Protein AF-A0A1J5T252-F1 (afdb_monomer_lite)

Structure (mmCIF, N/CA/C/O backbone):
data_AF-A0A1J5T252-F1
#
_entry.id   AF-A0A1J5T252-F1
#
loop_
_atom_site.group_PDB
_atom_site.id
_atom_site.type_symbol
_atom_site.label_atom_id
_atom_site.label_alt_id
_atom_site.label_comp_id
_atom_site.label_asym_id
_atom_site.label_entity_id
_atom_site.label_seq_id
_atom_site.pdbx_PDB_ins_code
_atom_site.Cartn_x
_atom_site.Cartn_y
_atom_site.Cartn_z
_atom_site.occupancy
_atom_site.B_iso_or_equiv
_atom_site.auth_seq_id
_atom_site.auth_comp_id
_atom_site.auth_asym_id
_atom_site.auth_atom_id
_atom_site.pdbx_PDB_model_num
ATOM 1 N N . MET A 1 1 ? -28.956 9.270 52.510 1.00 28.08 1 MET A N 1
ATOM 2 C CA . MET A 1 1 ? -30.100 9.191 53.453 1.00 28.08 1 MET A CA 1
ATOM 3 C C . MET A 1 1 ? -31.304 8.715 52.650 1.00 28.08 1 MET A C 1
ATOM 5 O O . MET A 1 1 ? -31.673 9.422 51.732 1.00 28.08 1 MET A O 1
ATOM 9 N N . ARG A 1 2 ? -31.676 7.430 52.671 1.00 22.70 2 ARG A N 1
ATOM 10 C CA . ARG A 1 2 ? -32.360 6.605 53.698 1.00 22.70 2 ARG A CA 1
ATOM 11 C C . ARG A 1 2 ? -33.899 6.654 53.601 1.00 22.70 2 ARG A C 1
ATOM 13 O O . ARG A 1 2 ? -34.481 7.688 53.892 1.00 22.70 2 ARG A O 1
ATOM 20 N N . LEU A 1 3 ? -34.440 5.442 53.380 1.00 23.88 3 LEU A N 1
ATOM 21 C CA . LEU A 1 3 ? -35.720 4.855 53.834 1.00 23.88 3 LEU A CA 1
ATOM 22 C C . LEU A 1 3 ? -36.979 5.196 53.007 1.00 23.88 3 LEU A C 1
ATOM 24 O O . LEU A 1 3 ? -37.203 6.349 52.684 1.00 23.88 3 LEU A O 1
ATOM 28 N N . SER A 1 4 ? -37.876 4.263 52.656 1.00 26.75 4 SER A N 1
ATOM 29 C CA . SER A 1 4 ? -37.968 2.809 52.904 1.00 26.75 4 SER A CA 1
ATOM 30 C C . SER A 1 4 ? -39.176 2.230 52.142 1.00 26.75 4 SER A C 1
ATOM 32 O O . SER A 1 4 ? -40.294 2.691 52.357 1.00 26.75 4 SER A O 1
ATOM 34 N N . HIS A 1 5 ? -38.978 1.183 51.332 1.00 27.66 5 HIS A N 1
ATOM 35 C CA . HIS A 1 5 ? -40.041 0.315 50.797 1.00 27.66 5 HIS A CA 1
ATOM 36 C C . HIS A 1 5 ? -40.164 -0.936 51.681 1.00 27.66 5 HIS A C 1
ATOM 38 O O . HIS A 1 5 ? -39.678 -2.008 51.339 1.00 27.66 5 HIS A O 1
ATOM 44 N N . ALA A 1 6 ? -40.778 -0.780 52.853 1.00 26.80 6 ALA A N 1
ATOM 45 C CA . ALA A 1 6 ? -41.009 -1.858 53.813 1.00 26.80 6 ALA A CA 1
ATOM 46 C C . ALA A 1 6 ? -42.461 -1.819 54.306 1.00 26.80 6 ALA A C 1
ATOM 48 O O . ALA A 1 6 ? -42.698 -1.450 55.445 1.00 26.80 6 ALA A O 1
ATOM 49 N N . TYR A 1 7 ? -43.436 -2.146 53.447 1.00 27.55 7 TYR A N 1
ATOM 50 C CA . TYR A 1 7 ? -44.837 -2.313 53.883 1.00 27.55 7 TYR A CA 1
ATOM 51 C C . TYR A 1 7 ? -45.659 -3.371 53.122 1.00 27.55 7 TYR A C 1
ATOM 53 O O . TYR A 1 7 ? -46.859 -3.464 53.351 1.00 27.55 7 TYR A O 1
ATOM 61 N N . LEU A 1 8 ? -45.049 -4.223 52.282 1.00 29.38 8 LEU A N 1
ATOM 62 C CA . LEU A 1 8 ? -45.795 -5.292 51.585 1.00 29.38 8 LEU A CA 1
ATOM 63 C C . LEU A 1 8 ? -45.409 -6.728 51.987 1.00 29.38 8 LEU A C 1
ATOM 65 O O . LEU A 1 8 ? -46.187 -7.644 51.756 1.00 29.38 8 LEU A O 1
ATOM 69 N N . ALA A 1 9 ? -44.273 -6.935 52.664 1.00 28.11 9 ALA A N 1
ATOM 70 C CA . ALA A 1 9 ? -43.827 -8.268 53.101 1.00 28.11 9 ALA A CA 1
ATOM 71 C C . ALA A 1 9 ? -44.257 -8.646 54.537 1.00 28.11 9 ALA A C 1
ATOM 73 O O . ALA A 1 9 ? -44.177 -9.807 54.918 1.00 28.11 9 ALA A O 1
ATOM 74 N N . ILE A 1 10 ? -44.754 -7.691 55.334 1.00 30.88 10 ILE A N 1
ATOM 75 C CA . ILE A 1 10 ? -45.178 -7.926 56.732 1.00 30.88 10 ILE A CA 1
ATOM 76 C C . ILE A 1 10 ? -46.694 -8.201 56.832 1.00 30.88 10 ILE A C 1
ATOM 78 O O . ILE A 1 10 ? -47.172 -8.728 57.830 1.00 30.88 10 ILE A O 1
ATOM 82 N N . ALA A 1 11 ? -47.462 -7.932 55.771 1.00 26.98 11 ALA A N 1
ATOM 83 C CA . ALA A 1 11 ? -48.902 -8.203 55.741 1.00 26.98 11 ALA A CA 1
ATOM 84 C C . ALA A 1 11 ? -49.254 -9.679 55.446 1.00 26.98 11 ALA A C 1
ATOM 86 O O . ALA A 1 11 ? -50.392 -10.083 55.662 1.00 26.98 11 ALA A O 1
ATOM 87 N N . LEU A 1 12 ? -48.294 -10.497 54.995 1.00 30.77 12 LEU A N 1
ATOM 88 C CA . LEU A 1 12 ? -48.511 -11.914 54.664 1.00 30.77 12 LEU A CA 1
ATOM 89 C C . LEU A 1 12 ? -48.083 -12.893 55.769 1.00 30.77 12 LEU A C 1
ATOM 91 O O . LEU A 1 12 ? -48.530 -14.035 55.765 1.00 30.77 12 LEU A O 1
ATOM 95 N N . SER A 1 13 ? -47.307 -12.454 56.762 1.00 29.08 13 SER A N 1
ATOM 96 C CA . SER A 1 13 ? -46.899 -13.289 57.903 1.00 29.08 13 SER A CA 1
ATOM 97 C C . SER A 1 13 ? -47.903 -13.304 59.066 1.00 29.08 13 SER A C 1
ATOM 99 O O . SER A 1 13 ? -47.785 -14.140 59.956 1.00 29.08 13 SER A O 1
ATOM 101 N N . TRP A 1 14 ? -48.936 -12.453 59.040 1.00 27.44 14 TRP A N 1
ATOM 102 C CA . TRP A 1 14 ? -49.988 -12.406 60.072 1.00 27.44 14 TRP A CA 1
ATOM 103 C C . TRP A 1 14 ? -51.315 -13.076 59.666 1.00 27.44 14 TRP A C 1
ATOM 105 O O . TRP A 1 14 ? -52.204 -13.225 60.501 1.00 27.44 14 TRP A O 1
ATOM 115 N N . LEU A 1 15 ? -51.452 -13.528 58.413 1.00 33.53 15 LEU A N 1
ATOM 116 C CA . LEU A 1 15 ? -52.675 -14.161 57.886 1.00 33.53 15 LEU A CA 1
ATOM 117 C C . LEU A 1 15 ? -52.634 -15.702 57.858 1.00 33.53 15 LEU A C 1
ATOM 119 O O . LEU A 1 15 ? -53.661 -16.332 57.617 1.00 33.53 15 LEU A O 1
ATOM 123 N N . ALA A 1 16 ? -51.492 -16.322 58.171 1.00 37.09 16 ALA A N 1
ATOM 124 C CA . ALA A 1 16 ? -51.346 -17.782 58.209 1.00 37.09 16 ALA A CA 1
ATOM 125 C C . ALA A 1 16 ? -51.878 -18.441 59.500 1.00 37.09 16 ALA A C 1
ATOM 127 O O . ALA A 1 16 ? -51.908 -19.663 59.598 1.00 37.09 16 ALA A O 1
ATOM 128 N N . LEU A 1 17 ? -52.322 -17.659 60.489 1.00 41.19 17 LEU A N 1
ATOM 129 C CA . LEU A 1 17 ? -52.691 -18.186 61.808 1.00 41.19 17 LEU A CA 1
ATOM 130 C C . LEU A 1 17 ? -54.167 -18.606 61.948 1.00 41.19 17 LEU A C 1
ATOM 132 O O . LEU A 1 17 ? -54.514 -19.176 62.974 1.00 41.19 17 LEU A O 1
ATOM 136 N N . TRP A 1 18 ? -55.040 -18.342 60.964 1.00 41.38 18 TRP A N 1
ATOM 137 C CA . TRP A 1 18 ? -56.495 -18.513 61.150 1.00 41.38 18 TRP A CA 1
ATOM 138 C C . TRP A 1 18 ? -57.267 -19.047 59.929 1.00 41.38 18 TRP A C 1
ATOM 140 O O . TRP A 1 18 ? -58.480 -18.873 59.893 1.00 41.38 18 TRP A O 1
ATOM 150 N N . CYS A 1 19 ? -56.653 -19.696 58.928 1.00 41.22 19 CYS A N 1
ATOM 151 C CA . CYS A 1 19 ? -57.408 -20.193 57.760 1.00 41.22 19 CYS A CA 1
ATOM 152 C C . CYS A 1 19 ? -56.964 -21.595 57.275 1.00 41.22 19 CYS A C 1
ATOM 154 O O . CYS A 1 19 ? -55.904 -21.714 56.659 1.00 41.22 19 CYS A O 1
ATOM 156 N N . PRO A 1 20 ? -57.773 -22.656 57.486 1.00 48.00 20 PRO A N 1
ATOM 157 C CA . PRO A 1 20 ? -57.483 -24.020 57.019 1.00 48.00 20 PRO A CA 1
ATOM 158 C C . PRO A 1 20 ? -57.391 -24.165 55.491 1.00 48.00 20 PRO A C 1
ATOM 160 O O . PRO A 1 20 ? -56.754 -25.090 54.998 1.00 48.00 20 PRO A O 1
ATOM 163 N N . SER A 1 21 ? -57.964 -23.239 54.712 1.00 46.03 21 SER A N 1
ATOM 164 C CA . SER A 1 21 ? -57.980 -23.314 53.241 1.00 46.03 21 SER A CA 1
ATOM 165 C C . SER A 1 21 ? -56.612 -23.105 52.572 1.00 46.03 21 SER A C 1
ATOM 167 O O . SER A 1 21 ? -56.472 -23.381 51.384 1.00 46.03 21 SER A O 1
ATOM 169 N N . LEU A 1 22 ? -55.595 -22.634 53.307 1.00 45.66 22 LEU A N 1
ATOM 170 C CA . LEU A 1 22 ? -54.206 -22.535 52.830 1.00 45.66 22 LEU A CA 1
ATOM 171 C C . LEU A 1 22 ? -53.424 -23.860 52.960 1.00 45.66 22 LEU A C 1
ATOM 173 O O . LEU A 1 22 ? -52.293 -23.946 52.495 1.00 45.66 22 LEU A O 1
ATOM 177 N N . TRP A 1 23 ? -54.015 -24.909 53.548 1.00 49.06 23 TRP A N 1
ATOM 178 C CA . TRP A 1 23 ? -53.347 -26.200 53.781 1.00 49.06 23 TRP A CA 1
ATOM 179 C C . TRP A 1 23 ? -53.410 -27.143 52.572 1.00 49.06 23 TRP A C 1
ATOM 181 O O . TRP A 1 23 ? -52.765 -28.187 52.572 1.00 49.06 23 TRP A O 1
ATOM 191 N N . ALA A 1 24 ? -54.156 -26.788 51.523 1.00 44.81 24 ALA A N 1
ATOM 192 C CA . ALA A 1 24 ? -54.294 -27.586 50.301 1.00 44.81 24 ALA A CA 1
ATOM 193 C C . ALA A 1 24 ? -53.058 -27.540 49.369 1.00 44.81 24 ALA A C 1
ATOM 195 O O . ALA A 1 24 ? -53.099 -28.108 48.281 1.00 44.81 24 ALA A O 1
ATOM 196 N N . GLN A 1 25 ? -51.972 -26.860 49.767 1.00 43.59 25 GLN A N 1
ATOM 197 C CA . GLN A 1 25 ? -50.749 -26.678 48.965 1.00 43.59 25 GLN A CA 1
ATOM 198 C C . GLN A 1 25 ? -49.506 -27.415 49.504 1.00 43.59 25 GLN A C 1
ATOM 200 O O . GLN A 1 25 ? -48.421 -27.238 48.953 1.00 43.59 25 GLN A O 1
ATOM 205 N N . LEU A 1 26 ? -49.625 -28.248 50.546 1.00 45.28 26 LEU A N 1
ATOM 206 C CA . LEU A 1 26 ? -48.499 -29.077 50.996 1.00 45.28 26 LEU A CA 1
ATOM 207 C C . LEU A 1 26 ? -48.276 -30.246 50.012 1.00 45.28 26 LEU A C 1
ATOM 209 O O . LEU A 1 26 ? -49.234 -30.964 49.716 1.00 45.28 26 LEU A O 1
ATOM 213 N N . PRO A 1 27 ? -47.053 -30.462 49.487 1.00 45.56 27 PRO A N 1
ATOM 214 C CA . PRO A 1 27 ? -46.770 -31.615 48.640 1.00 45.56 27 PRO A CA 1
ATOM 215 C C . PRO A 1 27 ? -46.907 -32.909 49.456 1.00 45.56 27 PRO A C 1
ATOM 217 O O . PRO A 1 27 ? -46.361 -33.017 50.553 1.00 45.56 27 PRO A O 1
ATOM 220 N N . ALA A 1 28 ? -47.635 -33.894 48.922 1.00 53.16 28 ALA A N 1
ATOM 221 C CA . ALA A 1 28 ? -47.777 -35.198 49.563 1.00 53.16 28 ALA A CA 1
ATOM 222 C C . ALA A 1 28 ? -46.404 -35.887 49.672 1.00 53.16 28 ALA A C 1
ATOM 224 O O . ALA A 1 28 ? -45.697 -36.038 48.674 1.00 53.16 28 ALA A O 1
ATOM 225 N N . SER A 1 29 ? -46.033 -36.309 50.880 1.00 56.09 29 SER A N 1
ATOM 226 C CA . SER A 1 29 ? -44.744 -36.953 51.167 1.00 56.09 29 SER A CA 1
ATOM 227 C C . SER A 1 29 ? -44.859 -38.485 51.160 1.00 56.09 29 SER A C 1
ATOM 229 O O . SER A 1 29 ? -45.776 -39.052 51.748 1.00 56.09 29 SER A O 1
ATOM 231 N N . ALA A 1 30 ? -43.947 -39.194 50.490 1.00 57.97 30 ALA A N 1
ATOM 232 C CA . ALA A 1 30 ? -43.887 -40.657 50.561 1.00 57.97 30 ALA A CA 1
ATOM 233 C C . ALA A 1 30 ? -42.976 -41.082 51.723 1.00 57.97 30 ALA A C 1
ATOM 235 O O . ALA A 1 30 ? -41.792 -40.752 51.734 1.00 57.97 30 ALA A O 1
ATOM 236 N N . VAL A 1 31 ? -43.519 -41.815 52.696 1.00 58.75 31 VAL A N 1
ATOM 237 C CA . VAL A 1 31 ? -42.789 -42.353 53.851 1.00 58.75 31 VAL A CA 1
ATOM 238 C C . VAL A 1 31 ? -42.608 -43.855 53.643 1.00 58.75 31 VAL A C 1
ATOM 240 O O . VAL A 1 31 ? -43.584 -44.585 53.496 1.00 58.75 31 VAL A O 1
ATOM 243 N N . ASN A 1 32 ? -41.362 -44.327 53.629 1.00 57.03 32 ASN A N 1
ATOM 244 C CA . ASN A 1 32 ? -41.032 -45.743 53.456 1.00 57.03 32 ASN A CA 1
ATOM 245 C C . ASN A 1 32 ? -40.321 -46.256 54.710 1.00 57.03 32 ASN A C 1
ATOM 247 O O . ASN A 1 32 ? -39.290 -45.705 55.086 1.00 57.03 32 ASN A O 1
ATOM 251 N N . VAL A 1 33 ? -40.856 -47.290 55.364 1.00 57.28 33 VAL A N 1
ATOM 252 C CA . VAL A 1 33 ? -40.298 -47.838 56.619 1.00 57.28 33 VAL A CA 1
ATOM 253 C C . VAL A 1 33 ? -40.256 -49.365 56.594 1.00 57.28 33 VAL A C 1
ATOM 255 O O . VAL A 1 33 ? -41.045 -50.002 55.904 1.00 57.28 33 VAL A O 1
ATOM 258 N N . ALA A 1 34 ? -39.345 -49.976 57.353 1.00 50.41 34 ALA A N 1
ATOM 259 C CA . ALA A 1 34 ? -39.296 -51.431 57.502 1.00 50.41 34 ALA A CA 1
ATOM 260 C C . ALA A 1 34 ? -40.475 -51.957 58.345 1.00 50.41 34 ALA A C 1
ATOM 262 O O . ALA A 1 34 ? -40.998 -51.251 59.213 1.00 50.41 34 ALA A O 1
ATOM 263 N N . GLU A 1 35 ? -40.865 -53.215 58.125 1.00 63.41 35 GLU A N 1
ATOM 264 C CA . GLU A 1 35 ? -41.881 -53.883 58.945 1.00 63.41 35 GLU A CA 1
ATOM 265 C C . GLU A 1 35 ? -41.444 -53.908 60.424 1.00 63.41 35 GLU A C 1
ATOM 267 O O . GLU A 1 35 ? -40.323 -54.292 60.753 1.00 63.41 35 GLU A O 1
ATOM 272 N N . GLY A 1 36 ? -42.314 -53.441 61.322 1.00 55.47 36 GLY A N 1
ATOM 273 C CA . GLY A 1 36 ? -42.034 -53.241 62.747 1.00 55.47 36 GLY A CA 1
ATOM 274 C C . GLY A 1 36 ? -41.455 -51.866 63.119 1.00 55.47 36 GLY A C 1
ATOM 275 O O . GLY A 1 36 ? -41.342 -51.579 64.313 1.00 55.47 36 GLY A O 1
ATOM 276 N N . GLY A 1 37 ? -41.132 -51.008 62.143 1.00 54.06 37 GLY A N 1
ATOM 277 C CA . GLY A 1 37 ? -40.620 -49.646 62.353 1.00 54.06 37 GLY A CA 1
ATOM 278 C C . GLY A 1 37 ? -41.681 -48.628 62.792 1.00 54.06 37 GLY A C 1
ATOM 279 O O . GLY A 1 37 ? -42.849 -48.969 62.971 1.00 54.06 37 GLY A O 1
ATOM 280 N N . THR A 1 38 ? -41.281 -47.364 62.960 1.00 57.72 38 THR A N 1
ATOM 281 C CA . THR A 1 38 ? -42.193 -46.259 63.304 1.00 57.72 38 THR A CA 1
ATOM 282 C C . THR A 1 38 ? -42.246 -45.246 62.164 1.00 57.72 38 THR A C 1
ATOM 284 O O . THR A 1 38 ? -41.202 -44.766 61.732 1.00 57.72 38 THR A O 1
ATOM 287 N N . ALA A 1 39 ? -43.445 -44.903 61.697 1.00 70.31 39 ALA A N 1
ATOM 288 C CA . ALA A 1 39 ? -43.676 -43.831 60.730 1.00 70.31 39 ALA A CA 1
ATOM 289 C C . ALA A 1 39 ? -44.314 -42.617 61.415 1.00 70.31 39 ALA A C 1
ATOM 291 O O . ALA A 1 39 ? -45.069 -42.776 62.377 1.00 70.31 39 ALA A O 1
ATOM 292 N N . ALA A 1 40 ? -44.028 -41.416 60.914 1.00 73.75 40 ALA A N 1
ATOM 293 C CA . ALA A 1 40 ? -44.641 -40.185 61.392 1.00 73.75 40 ALA A CA 1
ATOM 294 C C . ALA A 1 40 ? -45.104 -39.314 60.220 1.00 73.75 40 ALA A C 1
ATOM 296 O O . ALA A 1 40 ? -44.379 -39.156 59.241 1.00 73.75 40 ALA A O 1
ATOM 297 N N . PHE A 1 41 ? -46.293 -38.729 60.346 1.00 73.94 41 PHE A N 1
ATOM 298 C CA . PHE A 1 41 ? -46.830 -37.731 59.421 1.00 73.94 41 PHE A CA 1
ATOM 299 C C . PHE A 1 41 ? -47.160 -36.465 60.204 1.00 73.94 41 PHE A C 1
ATOM 301 O O . PHE A 1 41 ? -47.712 -36.552 61.299 1.00 73.94 41 PHE A O 1
ATOM 308 N N . HIS A 1 42 ? -46.829 -35.296 59.660 1.00 77.31 42 HIS A N 1
ATOM 309 C CA . HIS A 1 42 ? -46.950 -34.023 60.369 1.00 77.31 42 HIS A CA 1
ATOM 310 C C . HIS A 1 42 ? -47.717 -32.986 59.547 1.00 77.31 42 HIS A C 1
ATOM 312 O O . HIS A 1 42 ? -47.533 -32.887 58.334 1.00 77.31 42 HIS A O 1
ATOM 318 N N . VAL A 1 43 ? -48.545 -32.192 60.225 1.00 71.44 43 VAL A N 1
ATOM 319 C CA . VAL A 1 43 ? -49.133 -30.949 59.715 1.00 71.44 43 VAL A CA 1
ATOM 320 C C . VAL A 1 43 ? -48.779 -29.792 60.659 1.00 71.44 43 VAL A C 1
ATOM 322 O O . VAL A 1 43 ? -48.665 -30.025 61.861 1.00 71.44 43 VAL A O 1
ATOM 325 N N . PRO A 1 44 ? -48.610 -28.551 60.162 1.00 70.31 44 PRO A N 1
ATOM 326 C CA . PRO A 1 44 ? -48.250 -27.412 61.007 1.00 70.31 44 PRO A CA 1
ATOM 327 C C . PRO A 1 44 ? -49.240 -27.194 62.160 1.00 70.31 44 PRO A C 1
ATOM 329 O O . PRO A 1 44 ? -50.454 -27.211 61.958 1.00 70.31 44 PRO A O 1
ATOM 332 N N . GLU A 1 45 ? -48.724 -26.943 63.363 1.00 67.00 45 GLU A N 1
ATOM 333 C CA . GLU A 1 45 ? -49.548 -26.722 64.552 1.00 67.00 45 GLU A CA 1
ATOM 334 C C . GLU A 1 45 ? -50.099 -25.282 64.594 1.00 67.00 45 GLU A C 1
ATOM 336 O O . GLU A 1 45 ? -49.346 -24.309 64.583 1.00 67.00 45 GLU A O 1
ATOM 341 N N . ALA A 1 46 ? -51.427 -25.136 64.651 1.00 67.62 46 ALA A N 1
ATOM 342 C CA . ALA A 1 46 ? -52.122 -23.850 64.755 1.00 67.62 46 ALA A CA 1
ATOM 343 C C . ALA A 1 46 ? -53.010 -23.761 66.012 1.00 67.62 46 ALA A C 1
ATOM 345 O O . ALA A 1 46 ? -53.775 -24.680 66.323 1.00 67.62 46 ALA A O 1
ATOM 346 N N . GLN A 1 47 ? -52.956 -22.623 66.718 1.00 68.38 47 GLN A N 1
ATOM 347 C CA . GLN A 1 47 ? -53.751 -22.378 67.930 1.00 68.38 47 GLN A CA 1
ATOM 348 C C . GLN A 1 47 ? -55.262 -22.443 67.645 1.00 68.38 47 GLN A C 1
ATOM 350 O O . GLN A 1 47 ? -55.754 -21.822 66.707 1.00 68.38 47 GLN A O 1
ATOM 355 N N . GLY A 1 48 ? -56.014 -23.173 68.477 1.00 74.06 48 GLY A N 1
ATOM 356 C CA . GLY A 1 48 ? -57.475 -23.287 68.354 1.00 74.06 48 GLY A CA 1
ATOM 357 C C . GLY A 1 48 ? -57.967 -24.192 67.214 1.00 74.06 48 GLY A C 1
ATOM 358 O O . GLY A 1 48 ? -59.149 -24.142 66.878 1.00 74.06 48 GLY A O 1
ATOM 359 N N . THR A 1 49 ? -57.084 -25.008 66.626 1.00 79.88 49 THR A N 1
ATOM 360 C CA . THR A 1 49 ? -57.412 -25.975 65.564 1.00 79.88 49 THR A CA 1
ATOM 361 C C . THR A 1 49 ? -57.479 -27.395 66.128 1.00 79.88 49 THR A C 1
ATOM 363 O O . THR A 1 49 ? -56.635 -27.789 66.927 1.00 79.88 49 THR A O 1
ATOM 366 N N . THR A 1 50 ? -58.481 -28.165 65.708 1.00 86.12 50 THR A N 1
ATOM 367 C CA . THR A 1 50 ? -58.626 -29.597 66.028 1.00 86.12 50 THR A CA 1
ATOM 368 C C . THR A 1 50 ? -58.322 -30.442 64.797 1.00 86.12 50 THR A C 1
ATOM 370 O O . THR A 1 50 ? -58.683 -30.047 63.686 1.00 86.12 50 THR A O 1
ATOM 373 N N . TYR A 1 51 ? -57.669 -31.591 64.983 1.00 88.06 51 TYR A N 1
ATOM 374 C CA . TYR A 1 51 ? -57.223 -32.464 63.895 1.00 88.06 51 TYR A CA 1
ATOM 375 C C . TYR A 1 51 ? -57.928 -33.816 63.953 1.00 88.06 51 TYR A C 1
ATOM 377 O O . TYR A 1 51 ? -58.305 -34.287 65.023 1.00 88.06 51 TYR A O 1
ATOM 385 N N . GLN A 1 52 ? -58.082 -34.454 62.797 1.00 93.88 52 GLN A N 1
ATOM 386 C CA . GLN A 1 52 ? -58.513 -35.841 62.681 1.00 93.88 52 GLN A CA 1
ATOM 387 C C . GLN A 1 52 ? -57.791 -36.501 61.506 1.00 93.88 52 GLN A C 1
ATOM 389 O O . GLN A 1 52 ? -58.051 -36.177 60.342 1.00 93.88 52 GLN A O 1
ATOM 394 N N . TRP A 1 53 ? -56.909 -37.452 61.810 1.00 92.31 53 TRP A N 1
ATOM 395 C CA . TRP A 1 53 ? -56.197 -38.229 60.795 1.00 92.31 53 TRP A CA 1
ATOM 396 C C . TRP A 1 53 ? -57.063 -39.335 60.198 1.00 92.31 53 TRP A C 1
ATOM 398 O O . TRP A 1 53 ? -57.929 -39.902 60.873 1.00 92.31 53 TRP A O 1
ATOM 408 N N . GLN A 1 54 ? -56.808 -39.652 58.932 1.00 90.25 54 GLN A N 1
ATOM 409 C CA . GLN A 1 54 ? -57.473 -40.703 58.172 1.00 90.25 54 GLN A CA 1
ATOM 410 C C . GLN A 1 54 ? -56.441 -41.542 57.407 1.00 90.25 54 GLN A C 1
ATOM 412 O O . GLN A 1 54 ? -55.492 -40.991 56.849 1.00 90.25 54 GLN A O 1
ATOM 417 N N . HIS A 1 55 ? -56.657 -42.856 57.350 1.00 90.88 55 HIS A N 1
ATOM 418 C CA . HIS A 1 55 ? -55.914 -43.811 56.521 1.00 90.88 55 HIS A CA 1
ATOM 419 C C . HIS A 1 55 ? -56.849 -44.310 55.414 1.00 90.88 55 HIS A C 1
ATOM 421 O O . HIS A 1 55 ? -57.946 -44.783 55.705 1.00 90.88 55 HIS A O 1
ATOM 427 N N . ASP A 1 56 ? -56.469 -44.087 54.155 1.00 86.88 56 ASP A N 1
ATOM 428 C CA . ASP A 1 56 ? -57.256 -44.376 52.946 1.00 86.88 56 ASP A CA 1
ATOM 429 C C . ASP A 1 56 ? -58.714 -43.874 53.012 1.00 86.88 56 ASP A C 1
ATOM 431 O O . ASP A 1 56 ? -59.659 -44.527 52.570 1.00 86.88 56 ASP A O 1
ATOM 435 N N . GLY A 1 57 ? -58.900 -42.679 53.585 1.00 80.94 57 GLY A N 1
ATOM 436 C CA . GLY A 1 57 ? -60.202 -42.016 53.729 1.00 80.94 57 GLY A CA 1
ATOM 437 C C . GLY A 1 57 ? -61.031 -42.457 54.944 1.00 80.94 57 GLY A C 1
ATOM 438 O O . GLY A 1 57 ? -62.154 -41.985 55.114 1.00 80.94 57 GLY A O 1
ATOM 439 N N . VAL A 1 58 ? -60.504 -43.333 55.809 1.00 87.12 58 VAL A N 1
ATOM 440 C CA . VAL A 1 58 ? -61.167 -43.787 57.043 1.00 87.12 58 VAL A CA 1
ATOM 441 C C . VAL A 1 58 ? -60.503 -43.160 58.269 1.00 87.12 58 VAL A C 1
ATOM 443 O O . VAL A 1 58 ? -59.287 -43.231 58.424 1.00 87.12 58 VAL A O 1
ATOM 446 N N . ALA A 1 59 ? -61.289 -42.554 59.165 1.00 88.25 59 ALA A N 1
ATOM 447 C CA . ALA A 1 59 ? -60.771 -41.896 60.367 1.00 88.25 59 ALA A CA 1
ATOM 448 C C . ALA A 1 59 ? -60.034 -42.869 61.304 1.00 88.25 59 ALA A C 1
ATOM 450 O O . ALA A 1 59 ? -60.579 -43.893 61.718 1.00 88.25 59 ALA A O 1
ATOM 451 N N . ILE A 1 60 ? -58.805 -42.510 61.680 1.00 88.38 60 ILE A N 1
ATOM 452 C CA . ILE A 1 60 ? -57.997 -43.239 62.658 1.00 88.38 60 ILE A CA 1
ATOM 453 C C . ILE A 1 60 ? -58.428 -42.775 64.052 1.00 88.38 60 ILE A C 1
ATOM 455 O O . ILE A 1 60 ? -58.228 -41.617 64.431 1.00 88.38 60 ILE A O 1
ATOM 459 N N . ALA A 1 61 ? -59.057 -43.666 64.818 1.00 84.56 61 ALA A N 1
ATOM 460 C CA . ALA A 1 61 ? -59.612 -43.330 66.126 1.00 84.56 61 ALA A CA 1
ATOM 461 C C . ALA A 1 61 ? -58.535 -42.787 67.087 1.00 84.56 61 ALA A C 1
ATOM 463 O O . ALA A 1 61 ? -57.500 -43.418 67.287 1.00 84.56 61 ALA A O 1
ATOM 464 N N . GLY A 1 62 ? -58.794 -41.623 67.693 1.00 80.25 62 GLY A N 1
ATOM 465 C CA . GLY A 1 62 ? -57.912 -40.990 68.685 1.00 80.25 62 GLY A CA 1
ATOM 466 C C . GLY A 1 62 ? -56.714 -40.220 68.116 1.00 80.25 62 GLY A C 1
ATOM 467 O O . GLY A 1 62 ? -56.003 -39.578 68.880 1.00 80.25 62 GLY A O 1
ATOM 468 N N . ALA A 1 63 ? -56.495 -40.237 66.798 1.00 86.88 63 ALA A N 1
ATOM 469 C CA . ALA A 1 63 ? -55.418 -39.486 66.160 1.00 86.88 63 ALA A CA 1
ATOM 470 C C . ALA A 1 63 ? -55.840 -38.030 65.897 1.00 86.88 63 ALA A C 1
ATOM 472 O O . ALA A 1 63 ? -56.272 -37.689 64.790 1.00 86.88 63 ALA A O 1
ATOM 473 N N . THR A 1 64 ? -55.735 -37.189 66.928 1.00 88.56 64 THR A N 1
ATOM 474 C CA . THR A 1 64 ? -56.195 -35.788 66.907 1.00 88.56 64 THR A CA 1
ATOM 475 C C . THR A 1 64 ? -55.093 -34.746 67.103 1.00 88.56 64 THR A C 1
ATOM 477 O O . THR A 1 64 ? -55.389 -33.555 67.192 1.00 88.56 64 THR A O 1
ATOM 480 N N . ASP A 1 65 ? -53.836 -35.180 67.162 1.00 83.44 65 ASP A N 1
ATOM 481 C CA . ASP A 1 65 ? -52.672 -34.301 67.278 1.00 83.44 65 ASP A CA 1
ATOM 482 C C . ASP A 1 65 ? -52.181 -33.829 65.899 1.00 83.44 65 ASP A C 1
ATOM 484 O O . ASP A 1 65 ? -52.456 -34.454 64.871 1.00 83.44 65 ASP A O 1
ATOM 488 N N . ALA A 1 66 ? -51.395 -32.749 65.872 1.00 76.88 66 ALA A N 1
ATOM 489 C CA . ALA A 1 66 ? -50.777 -32.225 64.648 1.00 76.88 66 ALA A CA 1
ATOM 490 C C . ALA A 1 66 ? -49.758 -33.202 64.013 1.00 76.88 66 ALA A C 1
ATOM 492 O O . ALA A 1 66 ? -49.424 -33.084 62.835 1.00 76.88 66 ALA A O 1
ATOM 493 N N . THR A 1 67 ? -49.304 -34.210 64.764 1.00 77.25 67 THR A N 1
ATOM 494 C CA . THR A 1 67 ? -48.434 -35.288 64.274 1.00 77.25 67 THR A CA 1
ATOM 495 C C . THR A 1 67 ? -49.076 -36.646 64.541 1.00 77.25 67 THR A C 1
ATOM 497 O O . THR A 1 67 ? -49.409 -36.961 65.680 1.00 77.25 67 THR A O 1
ATOM 500 N N . LEU A 1 68 ? -49.202 -37.480 63.509 1.00 79.38 68 LEU A N 1
ATOM 501 C CA . LEU A 1 68 ? -49.581 -38.886 63.635 1.00 79.38 68 LEU A CA 1
ATOM 502 C C . LEU A 1 68 ? -48.326 -39.751 63.720 1.00 79.38 68 LEU A C 1
ATOM 504 O O . LEU A 1 68 ? -47.527 -39.754 62.787 1.00 79.38 68 LEU A O 1
ATOM 508 N N . PHE A 1 69 ? -48.203 -40.544 64.784 1.00 75.56 69 PHE A N 1
ATOM 509 C CA . PHE A 1 69 ? -47.191 -41.593 64.904 1.00 75.56 69 PHE A CA 1
ATOM 510 C C . PHE A 1 69 ? -47.819 -42.976 64.736 1.00 75.56 69 PHE A C 1
ATOM 512 O O . PHE A 1 69 ? -48.801 -43.312 65.397 1.00 75.56 69 PHE A O 1
ATOM 519 N N . ILE A 1 70 ? -47.211 -43.804 63.893 1.00 78.62 70 ILE A N 1
ATOM 520 C CA . ILE A 1 70 ? -47.582 -45.204 63.692 1.00 78.62 70 ILE A CA 1
ATOM 521 C C . ILE A 1 70 ? -46.390 -46.036 64.132 1.00 78.62 70 ILE A C 1
ATOM 523 O O . ILE A 1 70 ? -45.409 -46.151 63.405 1.00 78.62 70 ILE A O 1
ATOM 527 N N . ALA A 1 71 ? -46.450 -46.589 65.339 1.00 66.69 71 ALA A N 1
ATOM 528 C CA . ALA A 1 71 ? -45.437 -47.515 65.830 1.00 66.69 71 ALA A CA 1
ATOM 529 C C . ALA A 1 71 ? -45.725 -48.939 65.334 1.00 66.69 71 ALA A C 1
ATOM 531 O O . ALA A 1 71 ? -46.886 -49.327 65.211 1.00 66.69 71 ALA A O 1
ATOM 532 N N . LYS A 1 72 ? -44.675 -49.739 65.117 1.00 71.06 72 LYS A N 1
ATOM 533 C CA . LYS A 1 72 ? -44.765 -51.134 64.644 1.00 71.06 72 LYS A CA 1
ATOM 534 C C . LYS A 1 72 ? -45.545 -51.278 63.334 1.00 71.06 72 LYS A C 1
ATOM 536 O O . LYS A 1 72 ? -46.471 -52.080 63.235 1.00 71.06 72 LYS A O 1
ATOM 541 N N . VAL A 1 73 ? -45.149 -50.495 62.338 1.00 74.25 73 VAL A N 1
ATOM 542 C CA . VAL A 1 73 ? -45.745 -50.477 61.000 1.00 74.25 73 VAL A CA 1
ATOM 543 C C . VAL A 1 73 ? -45.772 -51.882 60.397 1.00 74.25 73 VAL A C 1
ATOM 545 O O . VAL A 1 73 ? -44.753 -52.562 60.329 1.00 74.25 73 VAL A O 1
ATOM 548 N N . SER A 1 74 ? -46.950 -52.311 59.957 1.00 76.38 74 SER A N 1
ATOM 549 C CA . SER A 1 74 ? -47.209 -53.604 59.318 1.00 76.38 74 SER A CA 1
ATOM 550 C C . SER A 1 74 ? -47.831 -53.403 57.940 1.00 76.38 74 SER A C 1
ATOM 552 O O . SER A 1 74 ? -48.243 -52.296 57.592 1.00 76.38 74 SER A O 1
ATOM 554 N N . SER A 1 75 ? -47.944 -54.470 57.151 1.00 73.12 75 SER A N 1
ATOM 555 C CA . SER A 1 75 ? -48.553 -54.406 55.816 1.00 73.12 75 SER A CA 1
ATOM 556 C C . SER A 1 75 ? -49.958 -53.783 55.800 1.00 73.12 75 SER A C 1
ATOM 558 O O . SER A 1 75 ? -50.316 -53.152 54.809 1.00 73.12 75 SER A O 1
ATOM 560 N N . ALA A 1 76 ? -50.706 -53.871 56.906 1.00 75.75 76 ALA A N 1
ATOM 561 C CA . ALA A 1 76 ? -52.020 -53.247 57.079 1.00 75.75 76 ALA A CA 1
ATOM 562 C C . ALA A 1 76 ? -51.982 -51.715 57.245 1.00 75.75 76 ALA A C 1
ATOM 564 O O . ALA A 1 76 ? -53.019 -51.070 57.151 1.00 75.75 76 ALA A O 1
ATOM 565 N N . ASN A 1 77 ? -50.811 -51.129 57.508 1.00 83.31 77 ASN A N 1
ATOM 566 C CA . ASN A 1 77 ? -50.613 -49.683 57.628 1.00 83.31 77 ASN A CA 1
ATOM 567 C C . ASN A 1 77 ? -50.158 -49.042 56.306 1.00 83.31 77 ASN A C 1
ATOM 569 O O . ASN A 1 77 ? -49.979 -47.834 56.242 1.00 83.31 77 ASN A O 1
ATOM 573 N N . GLN A 1 78 ? -49.937 -49.820 55.245 1.00 84.62 78 GLN A N 1
ATOM 574 C CA . GLN A 1 78 ? -49.620 -49.240 53.940 1.00 84.62 78 GLN A CA 1
ATOM 575 C C . GLN A 1 78 ? -50.845 -48.525 53.370 1.00 84.62 78 GLN A C 1
ATOM 577 O O . GLN A 1 78 ? -51.964 -49.013 53.511 1.00 84.62 78 GLN A O 1
ATOM 582 N N . GLY A 1 79 ? -50.643 -47.373 52.736 1.00 80.31 79 GLY A N 1
ATOM 583 C CA . GLY A 1 79 ? -51.728 -46.580 52.157 1.00 80.31 79 GLY A CA 1
ATOM 584 C C . GLY A 1 79 ? -51.548 -45.079 52.345 1.00 80.31 79 GLY A C 1
ATOM 585 O O . GLY A 1 79 ? -50.488 -44.599 52.746 1.00 80.31 79 GLY A O 1
ATOM 586 N N . THR A 1 80 ? -52.584 -44.323 52.014 1.00 86.62 80 THR A N 1
ATOM 587 C CA . THR A 1 80 ? -52.570 -42.859 51.989 1.00 86.62 80 THR A CA 1
ATOM 588 C C . THR A 1 80 ? -53.040 -42.293 53.321 1.00 86.62 80 THR A C 1
ATOM 590 O O . THR A 1 80 ? -54.094 -42.667 53.830 1.00 86.62 80 THR A O 1
ATOM 593 N N . TYR A 1 81 ? -52.296 -41.338 53.867 1.00 88.19 81 TYR A N 1
ATOM 594 C CA . TYR A 1 81 ? -52.620 -40.639 55.102 1.00 88.19 81 TYR A CA 1
ATOM 595 C C . TYR A 1 81 ? -53.033 -39.198 54.808 1.00 88.19 81 TYR A C 1
ATOM 597 O O . TYR A 1 81 ? -52.307 -38.429 54.175 1.00 88.19 81 TYR A O 1
ATOM 605 N N . SER A 1 82 ? -54.221 -38.826 55.280 1.00 88.75 82 SER A N 1
ATOM 606 C CA . SER A 1 82 ? -54.765 -37.469 55.173 1.00 88.75 82 SER A CA 1
ATOM 607 C C . SER A 1 82 ? -55.166 -36.941 56.545 1.00 88.75 82 SER A C 1
ATOM 609 O O . SER A 1 82 ? -55.463 -37.716 57.453 1.00 88.75 82 SER A O 1
ATOM 611 N N . CYS A 1 83 ? -55.157 -35.623 56.712 1.00 86.62 83 CYS A N 1
ATOM 612 C CA . CYS A 1 83 ? -55.546 -34.975 57.959 1.00 86.62 83 CYS A CA 1
ATOM 613 C C . CYS A 1 83 ? -56.646 -33.952 57.691 1.00 86.62 83 CYS A C 1
ATOM 615 O O . CYS A 1 83 ? -56.548 -33.147 56.763 1.00 86.62 83 CYS A O 1
ATOM 617 N N . THR A 1 84 ? -57.707 -34.007 58.494 1.00 87.50 84 THR A N 1
ATOM 618 C CA . THR A 1 84 ? -58.773 -33.005 58.510 1.00 87.50 84 THR A CA 1
ATOM 619 C C . THR A 1 84 ? -58.542 -32.053 59.666 1.00 87.50 84 THR A C 1
ATOM 621 O O . THR A 1 84 ? -58.554 -32.483 60.816 1.00 87.50 84 THR A O 1
ATOM 624 N N . ALA A 1 85 ? -58.370 -30.771 59.371 1.00 83.25 85 ALA A N 1
ATOM 625 C CA . ALA A 1 85 ? -58.200 -29.729 60.370 1.00 83.25 85 ALA A CA 1
ATOM 626 C C . ALA A 1 85 ? -59.420 -28.809 60.406 1.00 83.25 85 ALA A C 1
ATOM 628 O O . ALA A 1 85 ? -59.898 -28.354 59.363 1.00 83.25 85 ALA A O 1
ATOM 629 N N . THR A 1 86 ? -59.928 -28.548 61.611 1.00 82.38 86 THR A N 1
ATOM 630 C CA . THR A 1 86 ? -61.108 -27.711 61.857 1.00 82.38 86 THR A CA 1
ATOM 631 C C . THR A 1 86 ? -60.772 -26.594 62.832 1.00 82.38 86 THR A C 1
ATOM 633 O O . THR A 1 86 ? -60.322 -26.855 63.949 1.00 82.38 86 THR A O 1
ATOM 636 N N . SER A 1 87 ? -61.037 -25.357 62.422 1.00 77.31 87 SER A N 1
ATOM 637 C CA . SER A 1 87 ? -60.925 -24.158 63.256 1.00 77.31 87 SER A CA 1
ATOM 638 C C . SER A 1 87 ? -62.200 -23.309 63.143 1.00 77.31 87 SER A C 1
ATOM 640 O O . SER A 1 87 ? -63.133 -23.654 62.416 1.00 77.31 87 SER A O 1
ATOM 642 N N . ALA A 1 88 ? -62.256 -22.173 63.845 1.00 71.19 88 ALA A N 1
ATOM 643 C CA . ALA A 1 88 ? -63.408 -21.265 63.811 1.00 71.19 88 ALA A CA 1
ATOM 644 C C . ALA A 1 88 ? -63.720 -20.674 62.415 1.00 71.19 88 ALA A C 1
ATOM 646 O O . ALA A 1 88 ? -64.810 -20.143 62.213 1.00 71.19 88 ALA A O 1
ATOM 647 N N . SER A 1 89 ? -62.788 -20.753 61.459 1.00 68.75 89 SER A N 1
ATOM 648 C CA . SER A 1 89 ? -62.924 -20.214 60.099 1.00 68.75 89 SER A CA 1
ATOM 649 C C . SER A 1 89 ? -63.264 -21.260 59.027 1.00 68.75 89 SER A C 1
ATOM 651 O O . SER A 1 89 ? -63.518 -20.878 57.885 1.00 68.75 89 SER A O 1
ATOM 653 N N . GLY A 1 90 ? -63.307 -22.557 59.363 1.00 75.50 90 GLY A N 1
ATOM 654 C CA . GLY A 1 90 ? -63.716 -23.627 58.445 1.00 75.50 90 GLY A CA 1
ATOM 655 C C . GLY A 1 90 ? -63.056 -24.984 58.719 1.00 75.50 90 GLY A C 1
ATOM 656 O O . GLY A 1 90 ? -62.300 -25.148 59.675 1.00 75.50 90 GLY A O 1
ATOM 657 N N . THR A 1 91 ? -63.329 -25.956 57.846 1.00 81.62 91 THR A N 1
ATOM 658 C CA . THR A 1 91 ? -62.728 -27.301 57.863 1.00 81.62 91 THR A CA 1
ATOM 659 C C . THR A 1 91 ? -62.049 -27.580 56.521 1.00 81.62 91 THR A C 1
ATOM 661 O O . THR A 1 91 ? -62.595 -27.248 55.469 1.00 81.62 91 THR A O 1
ATOM 664 N N . THR A 1 92 ? -60.861 -28.187 56.531 1.00 80.38 92 THR A N 1
ATOM 665 C CA . THR A 1 92 ? -60.145 -28.635 55.321 1.00 80.38 92 THR A CA 1
ATOM 666 C C . THR A 1 92 ? -59.524 -30.007 55.548 1.00 80.38 92 THR A C 1
ATOM 668 O O . THR A 1 92 ? -58.985 -30.268 56.621 1.00 80.38 92 THR A O 1
ATOM 671 N N . THR A 1 93 ? -59.587 -30.870 54.532 1.00 82.88 93 THR A N 1
ATOM 672 C CA . THR A 1 93 ? -58.921 -32.179 54.505 1.00 82.88 93 THR A CA 1
ATOM 673 C C . THR A 1 93 ? -57.853 -32.176 53.419 1.00 82.88 93 THR A C 1
ATOM 675 O O . THR A 1 93 ? -58.164 -31.908 52.259 1.00 82.88 93 THR A O 1
ATOM 678 N N . THR A 1 94 ? -56.616 -32.515 53.782 1.00 80.19 94 THR A N 1
ATOM 679 C CA . THR A 1 94 ? -55.483 -32.595 52.847 1.00 80.19 94 THR A CA 1
ATOM 680 C C . THR A 1 94 ? -54.814 -33.964 52.945 1.00 80.19 94 THR A C 1
ATOM 682 O O . THR A 1 94 ? -54.623 -34.488 54.044 1.00 80.19 94 THR A O 1
ATOM 685 N N . VAL A 1 95 ? -54.428 -34.542 51.803 1.00 80.38 95 VAL A N 1
ATOM 686 C CA . VAL A 1 95 ? -53.537 -35.712 51.754 1.00 80.38 95 VAL A CA 1
ATOM 687 C C . VAL A 1 95 ? -52.128 -35.277 52.150 1.00 80.38 95 VAL A C 1
ATOM 689 O O . VAL A 1 95 ? -51.523 -34.459 51.467 1.00 80.38 95 VAL A O 1
ATOM 692 N N . VAL A 1 96 ? -51.614 -35.821 53.251 1.00 76.00 96 VAL A N 1
ATOM 693 C CA . VAL A 1 96 ? -50.314 -35.438 53.824 1.00 76.00 96 VAL A CA 1
ATOM 694 C C . VAL A 1 96 ? -49.188 -36.319 53.277 1.00 76.00 96 VAL A C 1
ATOM 696 O O . VAL A 1 96 ? -48.069 -35.848 53.063 1.00 76.00 96 VAL A O 1
ATOM 699 N N . GLY A 1 97 ? -49.476 -37.594 53.002 1.00 79.75 97 GLY A N 1
ATOM 700 C CA . GLY A 1 97 ? -48.482 -38.518 52.470 1.00 79.75 97 GLY A CA 1
ATOM 701 C C . GLY A 1 97 ? -48.976 -39.947 52.266 1.00 79.75 97 GLY A C 1
ATOM 702 O O . GLY A 1 97 ? -50.134 -40.248 52.534 1.00 79.75 97 GLY A O 1
ATOM 703 N N . SER A 1 98 ? -48.100 -40.837 51.801 1.00 78.44 98 SER A N 1
ATOM 704 C CA . SER A 1 98 ? -48.369 -42.279 51.660 1.00 78.44 98 SER A CA 1
ATOM 705 C C . SER A 1 98 ? -47.313 -43.113 52.382 1.00 78.44 98 SER A C 1
ATOM 707 O O . SER A 1 98 ? -46.131 -42.788 52.287 1.00 78.44 98 SER A O 1
ATOM 709 N N . LEU A 1 99 ? -47.716 -44.196 53.052 1.00 78.12 99 LEU A N 1
ATOM 710 C CA . LEU A 1 99 ? -46.823 -45.152 53.714 1.00 78.12 99 LEU A CA 1
ATOM 711 C C . LEU A 1 99 ? -46.629 -46.405 52.854 1.00 78.12 99 LEU A C 1
ATOM 713 O O . LEU A 1 99 ? -47.616 -47.037 52.469 1.00 78.12 99 LEU A O 1
ATOM 717 N N . SER A 1 100 ? -45.380 -46.806 52.610 1.00 68.94 100 SER A N 1
ATOM 718 C CA . SER A 1 100 ? -45.056 -48.118 52.031 1.00 68.94 100 SER A CA 1
ATOM 719 C C . SER A 1 100 ? -43.978 -48.856 52.836 1.00 68.94 100 SER A C 1
ATOM 721 O O . SER A 1 100 ? -43.218 -48.236 53.585 1.00 68.94 100 SER A O 1
ATOM 723 N N . ILE A 1 101 ? -43.931 -50.188 52.724 1.00 69.88 101 ILE A N 1
ATOM 724 C CA . ILE A 1 101 ? -42.930 -51.022 53.408 1.00 69.88 101 ILE A CA 1
ATOM 725 C C . ILE A 1 101 ? -41.919 -51.558 52.398 1.00 69.88 101 ILE A C 1
ATOM 727 O O . ILE A 1 101 ? -42.286 -52.268 51.464 1.00 69.88 101 ILE A O 1
ATOM 731 N N . GLY A 1 102 ? -40.639 -51.237 52.601 1.00 53.16 102 GLY A N 1
ATOM 732 C CA . GLY A 1 102 ? -39.543 -51.655 51.724 1.00 53.16 102 GLY A CA 1
ATOM 733 C C . GLY A 1 102 ? -38.608 -52.672 52.382 1.00 53.16 102 GLY A C 1
ATOM 734 O O . GLY A 1 102 ? -38.174 -52.484 53.517 1.00 53.16 102 GLY A O 1
ATOM 735 N N . THR A 1 103 ? -38.248 -53.737 51.661 1.00 46.62 103 THR A N 1
ATOM 736 C CA . THR A 1 103 ? -37.255 -54.731 52.098 1.00 46.62 103 THR A CA 1
ATOM 737 C C . THR A 1 103 ? -35.873 -54.441 51.493 1.00 46.62 103 THR A C 1
ATOM 739 O O . THR A 1 103 ? -35.667 -54.686 50.307 1.00 46.62 103 THR A O 1
ATOM 742 N N . GLY A 1 104 ? -34.915 -53.988 52.319 1.00 50.94 104 GLY A N 1
ATOM 743 C CA . GLY A 1 104 ? -33.470 -54.221 52.121 1.00 50.94 104 GLY A CA 1
ATOM 744 C C . GLY A 1 104 ? -32.600 -53.103 51.515 1.00 50.94 104 GLY A C 1
ATOM 745 O O . GLY A 1 104 ? -32.113 -53.271 50.404 1.00 50.94 104 GLY A O 1
ATOM 746 N N . ASN A 1 105 ? -32.271 -52.039 52.268 1.00 53.88 105 ASN A N 1
ATOM 747 C CA . ASN A 1 105 ? -31.156 -51.133 51.904 1.00 53.88 105 ASN A CA 1
ATOM 748 C C . ASN A 1 105 ? -30.051 -51.150 52.993 1.00 53.88 105 ASN A C 1
ATOM 750 O O . ASN A 1 105 ? -30.385 -50.865 54.149 1.00 53.88 105 ASN A O 1
ATOM 754 N N . PRO A 1 106 ? -28.776 -51.492 52.688 1.00 59.34 106 PRO A N 1
ATOM 755 C CA . PRO A 1 106 ? -27.653 -51.362 53.633 1.00 59.34 106 PRO A CA 1
ATOM 756 C C . PRO A 1 106 ? -27.426 -49.897 54.055 1.00 59.34 106 PRO A C 1
ATOM 758 O O . PRO A 1 106 ? -27.882 -48.992 53.364 1.00 59.34 106 PRO A O 1
ATOM 761 N N . GLY A 1 107 ? -26.760 -49.652 55.191 1.00 60.75 107 GLY A N 1
ATOM 762 C CA . GLY A 1 107 ? -26.412 -48.288 55.624 1.00 60.75 107 GLY A CA 1
ATOM 763 C C . GLY A 1 107 ? -25.335 -47.640 54.737 1.00 60.75 107 GLY A C 1
ATOM 764 O O . GLY A 1 107 ? -24.497 -48.361 54.197 1.00 60.75 107 GLY A O 1
ATOM 765 N N . TYR A 1 108 ? -25.364 -46.314 54.550 1.00 72.50 108 TYR A N 1
ATOM 766 C CA . TYR A 1 108 ? -24.375 -45.555 53.753 1.00 72.50 108 TYR A CA 1
ATOM 767 C C . TYR A 1 108 ? -24.272 -44.070 54.152 1.00 72.50 108 TYR A C 1
ATOM 769 O O . TYR A 1 108 ? -25.127 -43.559 54.876 1.00 72.50 108 TYR A O 1
ATOM 777 N N . LEU A 1 109 ? -23.231 -43.375 53.665 1.00 74.12 109 LEU A N 1
ATOM 778 C CA . LEU A 1 109 ? -22.970 -41.950 53.920 1.00 74.12 109 LEU A CA 1
ATOM 779 C C . LEU A 1 109 ? -23.662 -41.044 52.883 1.00 74.12 109 LEU A C 1
ATOM 781 O O . LEU A 1 109 ? -23.613 -41.332 51.686 1.00 74.12 109 LEU A O 1
ATOM 785 N N . VAL A 1 110 ? -24.280 -39.939 53.327 1.00 68.69 110 VAL A N 1
ATOM 786 C CA . VAL A 1 110 ? -25.022 -38.992 52.447 1.00 68.69 110 VAL A CA 1
ATOM 787 C C . VAL A 1 110 ? -24.672 -37.514 52.603 1.00 68.69 110 VAL A C 1
ATOM 789 O O . VAL A 1 110 ? -25.011 -36.712 51.737 1.00 68.69 110 VAL A O 1
ATOM 792 N N . GLY A 1 111 ? -23.986 -37.141 53.677 1.00 72.19 111 GLY A N 1
ATOM 793 C CA . GLY A 1 111 ? -23.581 -35.762 53.921 1.00 72.19 111 GLY A CA 1
ATOM 794 C C . GLY A 1 111 ? -22.287 -35.744 54.703 1.00 72.19 111 GLY A C 1
ATOM 795 O O . GLY A 1 111 ? -22.131 -36.529 55.643 1.00 72.19 111 GLY A O 1
ATOM 796 N N . LEU A 1 112 ? -21.368 -34.890 54.267 1.00 80.88 112 LEU A N 1
ATOM 797 C CA . LEU A 1 112 ? -20.019 -34.774 54.797 1.00 80.88 112 LEU A CA 1
ATOM 798 C C . LEU A 1 112 ? -19.704 -33.303 55.008 1.00 80.88 112 LEU A C 1
ATOM 800 O O . LEU A 1 112 ? -19.921 -32.487 54.115 1.00 80.88 112 LEU A O 1
ATOM 804 N N . SER A 1 113 ? -19.166 -32.970 56.169 1.00 85.38 113 SER A N 1
ATOM 805 C CA . SER A 1 113 ? -18.788 -31.602 56.504 1.00 85.38 113 SER A CA 1
ATOM 806 C C . SER A 1 113 ? -17.489 -31.612 57.283 1.00 85.38 113 SER A C 1
ATOM 808 O O . SER A 1 113 ? -17.370 -32.386 58.228 1.00 85.38 113 SER A O 1
ATOM 810 N N . SER A 1 114 ? -16.566 -30.717 56.967 1.00 89.56 114 SER A N 1
ATOM 811 C CA . SER A 1 114 ? -15.340 -30.545 57.737 1.00 89.56 114 SER A CA 1
ATOM 812 C C . SER A 1 114 ? -15.194 -29.105 58.170 1.00 89.56 114 SER A C 1
ATOM 814 O O . SER A 1 114 ? -15.139 -28.207 57.333 1.00 89.56 114 SER A O 1
ATOM 816 N N . ARG A 1 115 ? -15.122 -28.883 59.483 1.00 92.00 115 ARG A N 1
ATOM 817 C CA . ARG A 1 115 ? -14.849 -27.575 60.079 1.00 92.00 115 ARG A CA 1
ATOM 818 C C . ARG A 1 115 ? -13.419 -27.535 60.577 1.00 92.00 115 ARG A C 1
ATOM 820 O O . ARG A 1 115 ? -13.025 -28.391 61.368 1.00 92.00 115 ARG A O 1
ATOM 827 N N . ALA A 1 116 ? -12.667 -26.523 60.162 1.00 92.25 116 ALA A N 1
ATOM 828 C CA . ALA A 1 116 ? -11.322 -26.297 60.671 1.00 92.25 116 ALA A CA 1
ATOM 829 C C . ALA A 1 116 ? -10.884 -24.838 60.517 1.00 92.25 116 ALA A C 1
ATOM 831 O O . ALA A 1 116 ? -11.539 -24.031 59.855 1.00 92.25 116 ALA A O 1
ATOM 832 N N . PHE A 1 117 ? -9.737 -24.516 61.114 1.00 91.62 117 PHE A N 1
ATOM 833 C CA . PHE A 1 117 ? -9.052 -23.252 60.884 1.00 91.62 117 PHE A CA 1
ATOM 834 C C . PHE A 1 117 ? -8.345 -23.257 59.517 1.00 91.62 117 PHE A C 1
ATOM 836 O O . PHE A 1 117 ? -7.543 -24.150 59.239 1.00 91.62 117 PHE A O 1
ATOM 843 N N . VAL A 1 118 ? -8.608 -22.238 58.696 1.00 91.06 118 VAL A N 1
ATOM 844 C CA . VAL A 1 118 ? -7.939 -21.962 57.417 1.00 91.06 118 VAL A CA 1
ATOM 845 C C . VAL A 1 118 ? -6.915 -20.851 57.631 1.00 91.06 118 VAL A C 1
ATOM 847 O O . VAL A 1 118 ? -7.264 -19.737 58.021 1.00 91.06 118 VAL A O 1
ATOM 850 N N . GLY A 1 119 ? -5.636 -21.147 57.408 1.00 85.56 119 GLY A N 1
ATOM 851 C CA . GLY A 1 119 ? -4.556 -20.169 57.534 1.00 85.56 119 GLY A CA 1
ATOM 852 C C . GLY A 1 119 ? -4.306 -19.357 56.262 1.00 85.56 119 GLY A C 1
ATOM 853 O O . GLY A 1 119 ? -4.966 -19.518 55.239 1.00 85.56 119 GLY A O 1
ATOM 854 N N . SER A 1 120 ? -3.323 -18.460 56.332 1.00 81.62 120 SER A N 1
ATOM 855 C CA . SER A 1 120 ? -2.952 -17.554 55.236 1.00 81.62 120 SER A CA 1
ATOM 856 C C . SER A 1 120 ? -1.877 -18.122 54.301 1.00 81.62 120 SER A C 1
ATOM 858 O O . SER A 1 120 ? -1.470 -17.452 53.351 1.00 81.62 120 SER A O 1
ATOM 860 N N . THR A 1 121 ? -1.398 -19.345 54.550 1.00 76.69 121 THR A N 1
ATOM 861 C CA . THR A 1 121 ? -0.413 -20.033 53.705 1.00 76.69 121 THR A CA 1
ATOM 862 C C . THR A 1 121 ? -1.022 -21.261 53.036 1.00 76.69 121 THR A C 1
ATOM 864 O O . THR A 1 121 ? -1.977 -21.850 53.535 1.00 76.69 121 THR A O 1
ATOM 867 N N . ALA A 1 122 ? -0.435 -21.701 51.918 1.00 66.75 122 ALA A N 1
ATOM 868 C CA . ALA A 1 122 ? -0.935 -22.858 51.172 1.00 66.75 122 ALA A CA 1
ATOM 869 C C . ALA A 1 122 ? -0.973 -24.169 51.991 1.00 66.75 122 ALA A C 1
ATOM 871 O O . ALA A 1 122 ? -1.769 -25.056 51.679 1.00 66.75 122 ALA A O 1
ATOM 872 N N . ASN A 1 123 ? -0.141 -24.280 53.035 1.00 68.06 123 ASN A N 1
ATOM 873 C CA . ASN A 1 123 ? -0.079 -25.443 53.925 1.00 68.06 123 ASN A CA 1
ATOM 874 C C . ASN A 1 123 ? -1.220 -25.485 54.952 1.00 68.06 123 ASN A C 1
ATOM 876 O O . ASN A 1 123 ? -1.502 -26.556 55.485 1.00 68.06 123 ASN A O 1
ATOM 880 N N . ASP A 1 124 ? -1.885 -24.352 55.187 1.00 79.31 124 ASP A N 1
ATOM 881 C CA . ASP A 1 124 ? -2.926 -24.195 56.205 1.00 79.31 124 ASP A CA 1
ATOM 882 C C . ASP A 1 124 ? -4.340 -24.155 55.602 1.00 79.31 124 ASP A C 1
ATOM 884 O O . ASP A 1 124 ? -5.293 -23.769 56.277 1.00 79.31 124 ASP A O 1
ATOM 888 N N . ASN A 1 125 ? -4.492 -24.511 54.324 1.00 88.25 125 ASN A N 1
ATOM 889 C CA . ASN A 1 125 ? -5.804 -24.611 53.690 1.00 88.25 125 ASN A CA 1
ATOM 890 C C . ASN A 1 125 ? -6.600 -25.787 54.268 1.00 88.25 125 ASN A C 1
ATOM 892 O O . ASN A 1 125 ? -6.029 -26.842 54.555 1.00 88.25 125 ASN A O 1
ATOM 896 N N . LEU A 1 126 ? -7.923 -25.636 54.354 1.00 91.88 126 LEU A N 1
ATOM 897 C CA . LEU A 1 126 ? -8.812 -26.760 54.634 1.00 91.88 126 LEU A CA 1
ATOM 898 C C . LEU A 1 126 ? -8.953 -27.585 53.355 1.00 91.88 126 LEU A C 1
ATOM 900 O O . LEU A 1 126 ? -9.445 -27.094 52.340 1.00 91.88 126 LEU A O 1
ATOM 904 N N . ILE A 1 127 ? -8.491 -28.829 53.396 1.00 90.25 127 ILE A N 1
ATOM 905 C CA . ILE A 1 127 ? -8.480 -29.738 52.251 1.00 90.25 127 ILE A CA 1
ATOM 906 C C . ILE A 1 127 ? -9.327 -30.951 52.607 1.00 90.25 127 ILE A C 1
ATOM 908 O O . ILE A 1 127 ? -8.958 -31.697 53.505 1.00 90.25 127 ILE A O 1
ATOM 912 N N . VAL A 1 128 ? -10.425 -31.163 51.889 1.00 89.31 128 VAL A N 1
ATOM 913 C CA . VAL A 1 128 ? -11.363 -32.271 52.095 1.00 89.31 128 VAL A CA 1
ATOM 914 C C . VAL A 1 128 ? -11.331 -33.193 50.885 1.00 89.31 128 VAL A C 1
ATOM 916 O O . VAL A 1 128 ? -11.866 -32.879 49.824 1.00 89.31 128 VAL A O 1
ATOM 919 N N . GLY A 1 129 ? -10.672 -34.334 51.033 1.00 85.62 129 GLY A N 1
ATOM 920 C CA . GLY A 1 129 ? -10.734 -35.449 50.100 1.00 85.62 129 GLY A CA 1
ATOM 921 C C . GLY A 1 129 ? -12.012 -36.258 50.300 1.00 85.62 129 GLY A C 1
ATOM 922 O O . GLY A 1 129 ? -12.412 -36.513 51.434 1.00 85.62 129 GLY A O 1
ATOM 923 N N . PHE A 1 130 ? -12.653 -36.680 49.215 1.00 83.81 130 PHE A N 1
ATOM 924 C CA . PHE A 1 130 ? -13.821 -37.559 49.272 1.00 83.81 130 PHE A CA 1
ATOM 925 C C . PHE A 1 130 ? -13.902 -38.453 48.035 1.00 83.81 130 PHE A C 1
ATOM 927 O O . PHE A 1 130 ? -13.370 -38.124 46.973 1.00 83.81 130 PHE A O 1
ATOM 934 N N . PHE A 1 131 ? -14.587 -39.587 48.168 1.00 78.12 131 PHE A N 1
ATOM 935 C CA . PHE A 1 131 ? -14.844 -40.504 47.058 1.00 78.12 131 PHE A CA 1
ATOM 936 C C . PHE A 1 131 ? -16.338 -40.584 46.758 1.00 78.12 131 PHE A C 1
ATOM 938 O O . PHE A 1 131 ? -17.137 -40.880 47.652 1.00 78.12 131 PHE A O 1
ATOM 945 N N . ALA A 1 132 ? -16.696 -40.380 45.490 1.00 75.31 132 ALA A N 1
ATOM 946 C CA . ALA A 1 132 ? -18.036 -40.645 44.979 1.00 75.31 132 ALA A CA 1
ATOM 947 C C . ALA A 1 132 ? -18.016 -41.954 44.178 1.00 75.31 132 ALA A C 1
ATOM 949 O O . ALA A 1 132 ? -17.278 -42.081 43.198 1.00 75.31 132 ALA A O 1
ATOM 950 N N . ALA A 1 133 ? -18.798 -42.939 44.617 1.00 67.69 133 ALA A N 1
ATOM 951 C CA . ALA A 1 133 ? -19.003 -44.196 43.908 1.00 67.69 133 ALA A CA 1
ATOM 952 C C . ALA A 1 133 ? -20.200 -44.096 42.961 1.00 67.69 133 ALA A C 1
ATOM 954 O O . ALA A 1 133 ? -21.179 -43.425 43.284 1.00 67.69 133 ALA A O 1
ATOM 955 N N . GLY A 1 134 ? -20.134 -44.802 41.831 1.00 67.25 134 GLY A N 1
ATOM 956 C CA . GLY A 1 134 ? -21.220 -44.914 40.860 1.00 67.25 134 GLY A CA 1
ATOM 957 C C . GLY A 1 134 ? -21.170 -43.875 39.741 1.00 67.25 134 GLY A C 1
ATOM 958 O O . GLY A 1 134 ? -20.226 -43.102 39.621 1.00 67.25 134 GLY A O 1
ATOM 959 N N . GLN A 1 135 ? -22.203 -43.889 38.896 1.00 70.31 135 GLN A N 1
ATOM 960 C CA . GLN A 1 135 ? -22.332 -42.989 37.743 1.00 70.31 135 GLN A CA 1
ATOM 961 C C . GLN A 1 135 ? -22.405 -41.508 38.168 1.00 70.31 135 GLN A C 1
ATOM 963 O O . GLN A 1 135 ? -22.983 -41.243 39.228 1.00 70.31 135 GLN A O 1
ATOM 968 N N . PRO A 1 136 ? -21.905 -40.554 37.352 1.00 77.94 136 PRO A N 1
ATOM 969 C CA . PRO A 1 136 ? -21.894 -39.131 37.685 1.00 77.94 136 PRO A CA 1
ATOM 970 C C . PRO A 1 136 ? -23.274 -38.577 38.054 1.00 77.94 136 PRO A C 1
ATOM 972 O O . PRO A 1 136 ? -24.253 -38.805 37.339 1.00 77.94 136 PRO A O 1
ATOM 975 N N . LYS A 1 137 ? -23.351 -37.829 39.159 1.00 76.44 137 LYS A N 1
ATOM 976 C CA . LYS A 1 137 ? -24.564 -37.135 39.624 1.00 76.44 137 LYS A CA 1
ATOM 977 C C . LYS A 1 137 ? -24.218 -35.801 40.297 1.00 76.44 137 LYS A C 1
ATOM 979 O O . LYS A 1 137 ? -23.072 -35.640 40.708 1.00 76.44 137 LYS A O 1
ATOM 984 N N . PRO A 1 138 ? -25.149 -34.834 40.382 1.00 82.00 138 PRO A N 1
ATOM 985 C CA . PRO A 1 138 ? -24.861 -33.547 41.005 1.00 82.00 138 PRO A CA 1
ATOM 986 C C . PRO A 1 138 ? -24.586 -33.697 42.507 1.00 82.00 138 PRO A C 1
ATOM 988 O O . PRO A 1 138 ? -25.375 -34.287 43.242 1.00 82.00 138 PRO A O 1
ATOM 991 N N . TYR A 1 139 ? -23.464 -33.134 42.944 1.00 84.62 139 TYR A N 1
ATOM 992 C CA . TYR A 1 139 ? -23.112 -32.924 44.341 1.00 84.62 139 TYR A CA 1
ATOM 993 C C . TYR A 1 139 ? -23.021 -31.432 44.605 1.00 84.62 139 TYR A C 1
ATOM 995 O O . TYR A 1 139 ? -22.403 -30.691 43.835 1.00 84.62 139 TYR A O 1
ATOM 1003 N N . LEU A 1 140 ? -23.618 -31.005 45.711 1.00 87.50 140 LEU A N 1
ATOM 1004 C CA . LEU A 1 140 ? -23.482 -29.650 46.208 1.00 87.50 140 LEU A CA 1
ATOM 1005 C C . LEU A 1 140 ? -22.224 -29.573 47.077 1.00 87.50 140 LEU A C 1
ATOM 1007 O O . LEU A 1 140 ? -22.127 -30.272 48.084 1.00 87.50 140 LEU A O 1
ATOM 1011 N N . ILE A 1 141 ? -21.282 -28.704 46.707 1.00 91.75 141 ILE A N 1
ATOM 1012 C CA . ILE A 1 141 ? -20.059 -28.445 47.473 1.00 91.75 141 ILE A CA 1
ATOM 1013 C C . ILE A 1 141 ? -20.071 -27.002 47.966 1.00 91.75 141 ILE A C 1
ATOM 1015 O O . ILE A 1 141 ? -20.287 -26.082 47.174 1.00 91.75 141 ILE A O 1
ATOM 1019 N N . ARG A 1 142 ? -19.828 -26.787 49.261 1.00 92.62 142 ARG A N 1
ATOM 1020 C CA . ARG A 1 142 ? -19.859 -25.462 49.900 1.00 92.62 142 ARG A CA 1
ATOM 1021 C C . ARG A 1 142 ? -18.574 -25.168 50.664 1.00 92.62 142 ARG A C 1
ATOM 1023 O O . ARG A 1 142 ? -17.991 -26.061 51.266 1.00 92.62 142 ARG A O 1
ATOM 1030 N N . GLY A 1 143 ? -18.162 -23.904 50.647 1.00 93.88 143 GLY A N 1
ATOM 1031 C CA . GLY A 1 143 ? -17.159 -23.316 51.529 1.00 93.88 143 GLY A CA 1
ATOM 1032 C C . GLY A 1 143 ? -17.800 -22.174 52.313 1.00 93.88 143 GLY A C 1
ATOM 1033 O O . GLY A 1 143 ? -18.021 -21.092 51.768 1.00 93.88 143 GLY A O 1
ATOM 1034 N N . VAL A 1 144 ? -18.126 -22.428 53.578 1.00 92.81 144 VAL A N 1
ATOM 1035 C CA . VAL A 1 144 ? -18.869 -21.512 54.447 1.00 92.81 144 VAL A CA 1
ATOM 1036 C C . VAL A 1 144 ? -17.911 -20.838 55.418 1.00 92.81 144 VAL A C 1
ATOM 1038 O O . VAL A 1 144 ? -17.199 -21.510 56.163 1.00 92.81 144 VAL A O 1
ATOM 1041 N N . GLY A 1 145 ? -17.900 -19.513 55.408 1.00 93.31 145 GLY A N 1
ATOM 1042 C CA . GLY A 1 145 ? -17.071 -18.669 56.256 1.00 93.31 145 GLY A CA 1
ATOM 1043 C C . GLY A 1 145 ? -17.927 -17.620 56.966 1.00 93.31 145 GLY A C 1
ATOM 1044 O O . GLY A 1 145 ? -18.303 -17.853 58.117 1.00 93.31 145 GLY A O 1
ATOM 1045 N N . PRO A 1 146 ? -18.327 -16.509 56.314 1.00 92.88 146 PRO A N 1
ATOM 1046 C CA . PRO A 1 146 ? -19.024 -15.407 56.983 1.00 92.88 146 PRO A CA 1
ATOM 1047 C C . PRO A 1 146 ? -20.324 -15.804 57.688 1.00 92.88 146 PRO A C 1
ATOM 1049 O O . PRO A 1 146 ? -20.644 -15.263 58.749 1.00 92.88 146 PRO A O 1
ATOM 1052 N N . THR A 1 147 ? -21.070 -16.774 57.146 1.00 92.00 147 THR A N 1
ATOM 1053 C CA . THR A 1 147 ? -22.337 -17.216 57.754 1.00 92.00 147 THR A CA 1
ATOM 1054 C C . THR A 1 147 ? -22.136 -17.891 59.119 1.00 92.00 147 THR A C 1
ATOM 1056 O O . THR A 1 147 ? -23.042 -17.865 59.958 1.00 92.00 147 THR A O 1
ATOM 1059 N N . LEU A 1 148 ? -20.938 -18.404 59.422 1.00 89.31 148 LEU A N 1
ATOM 1060 C CA . LEU A 1 148 ? -20.630 -19.070 60.694 1.00 89.31 148 LEU A CA 1
ATOM 1061 C C . LEU A 1 148 ? -20.722 -18.148 61.918 1.00 89.31 148 LEU A C 1
ATOM 1063 O O . LEU A 1 148 ? -20.995 -18.632 63.018 1.00 89.31 148 LEU A O 1
ATOM 1067 N N . ALA A 1 149 ? -20.590 -16.829 61.737 1.00 87.25 149 ALA A N 1
ATOM 1068 C CA . ALA A 1 149 ? -20.801 -15.853 62.809 1.00 87.25 149 ALA A CA 1
ATOM 1069 C C . ALA A 1 149 ? -22.198 -15.987 63.446 1.00 87.25 149 ALA A C 1
ATOM 1071 O O . ALA A 1 149 ? -22.362 -15.814 64.653 1.00 87.25 149 ALA A O 1
ATOM 1072 N N . SER A 1 150 ? -23.210 -16.346 62.645 1.00 84.25 150 SER A N 1
ATOM 1073 C CA . SER A 1 150 ? -24.587 -16.545 63.119 1.00 84.25 150 SER A CA 1
ATOM 1074 C C . SER A 1 150 ? -24.759 -17.784 64.007 1.00 84.25 150 SER A C 1
ATOM 1076 O O . SER A 1 150 ? -25.706 -17.853 64.788 1.00 84.25 150 SER A O 1
ATOM 1078 N N . PHE A 1 151 ? -23.806 -18.718 63.946 1.00 81.75 151 PHE A N 1
ATOM 1079 C CA . PHE A 1 151 ? -23.748 -19.934 64.758 1.00 81.75 151 PHE A CA 1
ATOM 1080 C C . PHE A 1 151 ? -22.817 -19.799 65.973 1.00 81.75 151 PHE A C 1
ATOM 1082 O O . PHE A 1 151 ? -22.509 -20.790 66.631 1.00 81.75 151 PHE A O 1
ATOM 1089 N N . GLY A 1 152 ? -22.373 -18.577 66.289 1.00 82.31 152 GLY A N 1
ATOM 1090 C CA . GLY A 1 152 ? -21.536 -18.297 67.455 1.00 82.31 152 GLY A CA 1
ATOM 1091 C C . GLY A 1 152 ? -20.044 -18.577 67.260 1.00 82.31 152 GLY A C 1
ATOM 1092 O O . GLY A 1 152 ? -19.309 -18.534 68.243 1.00 82.31 152 GLY A O 1
ATOM 1093 N N . ILE A 1 153 ? -19.585 -18.829 66.025 1.00 89.00 153 ILE A N 1
ATOM 1094 C CA . ILE A 1 153 ? -18.151 -18.919 65.718 1.00 89.00 153 ILE A CA 1
ATOM 1095 C C . ILE A 1 153 ? -17.538 -17.524 65.799 1.00 89.00 153 ILE A C 1
ATOM 1097 O O . ILE A 1 153 ? -17.996 -16.588 65.141 1.00 89.00 153 ILE A O 1
ATOM 1101 N N . THR A 1 154 ? -16.508 -17.394 66.630 1.00 86.50 154 THR A N 1
ATOM 1102 C CA . THR A 1 154 ? -15.947 -16.091 67.011 1.00 86.50 154 THR A CA 1
ATOM 1103 C C . THR A 1 154 ? -14.939 -15.516 66.011 1.00 86.50 154 THR A C 1
ATOM 1105 O O . THR A 1 154 ? -14.715 -14.308 66.022 1.00 86.50 154 THR A O 1
ATOM 1108 N N . ASP A 1 155 ? -14.379 -16.354 65.134 1.00 90.31 155 ASP A N 1
ATOM 1109 C CA . ASP A 1 155 ? -13.357 -15.992 64.137 1.00 90.31 155 ASP A CA 1
ATOM 1110 C C . ASP A 1 155 ? -13.628 -16.686 62.780 1.00 90.31 155 ASP A C 1
ATOM 1112 O O . ASP A 1 155 ? -12.897 -17.603 62.398 1.00 90.31 155 ASP A O 1
ATOM 1116 N N . PRO A 1 156 ? -14.738 -16.369 62.083 1.00 93.50 156 PRO A N 1
ATOM 1117 C CA . PRO A 1 156 ? -15.075 -16.980 60.796 1.00 93.50 156 PRO A CA 1
ATOM 1118 C C . PRO A 1 156 ? -14.153 -16.505 59.662 1.00 93.50 156 PRO A C 1
ATOM 1120 O O . PRO A 1 156 ? -13.655 -15.386 59.672 1.00 93.50 156 PRO A O 1
ATOM 1123 N N . LEU A 1 157 ? -13.963 -17.337 58.636 1.00 94.06 157 LEU A N 1
ATOM 1124 C CA . LEU A 1 157 ? -13.217 -16.959 57.438 1.00 94.06 157 LEU A CA 1
ATOM 1125 C C . LEU A 1 157 ? -14.012 -15.946 56.596 1.00 94.06 157 LEU A C 1
ATOM 1127 O O . LEU A 1 157 ? -15.066 -16.279 56.070 1.00 94.06 157 LEU A O 1
ATOM 1131 N N . ASP A 1 158 ? -13.492 -14.734 56.406 1.00 90.75 158 ASP A N 1
ATOM 1132 C CA . ASP A 1 158 ? -14.247 -13.635 55.777 1.00 90.75 158 ASP A CA 1
ATOM 1133 C C . ASP A 1 158 ? -14.536 -13.805 54.272 1.00 90.75 158 ASP A C 1
ATOM 1135 O O . ASP A 1 158 ? -15.514 -13.260 53.761 1.00 90.75 158 ASP A O 1
ATOM 1139 N N . ALA A 1 159 ? -13.674 -14.509 53.533 1.00 90.25 159 ALA A N 1
ATOM 1140 C CA . ALA A 1 159 ? -13.797 -14.672 52.080 1.00 90.25 159 ALA A CA 1
ATOM 1141 C C . ALA A 1 159 ? -13.278 -16.053 51.632 1.00 90.25 159 ALA A C 1
ATOM 1143 O O . ALA A 1 159 ? -12.115 -16.175 51.224 1.00 90.25 159 ALA A O 1
ATOM 1144 N N . PRO A 1 160 ? -14.097 -17.114 51.764 1.00 94.00 160 PRO A N 1
ATOM 1145 C CA . PRO A 1 160 ? -13.723 -18.457 51.344 1.00 94.00 160 PRO A CA 1
ATOM 1146 C C . PRO A 1 160 ? -13.643 -18.576 49.814 1.00 94.00 160 PRO A C 1
ATOM 1148 O O . PRO A 1 160 ? -14.582 -18.253 49.089 1.00 94.00 160 PRO A O 1
ATOM 1151 N N . PHE A 1 161 ? -12.536 -19.126 49.321 1.00 93.69 161 PHE A N 1
ATOM 1152 C CA . PHE A 1 161 ? -12.344 -19.507 47.923 1.00 93.69 161 PHE A CA 1
ATOM 1153 C C . PHE A 1 161 ? -12.246 -21.029 47.813 1.00 93.69 161 PHE A C 1
ATOM 1155 O O . PHE A 1 161 ? -11.343 -21.639 48.395 1.00 93.69 161 PHE A O 1
ATOM 1162 N N . LEU A 1 162 ? -13.173 -21.633 47.070 1.00 93.94 162 LEU A N 1
ATOM 1163 C CA . LEU A 1 162 ? -13.342 -23.078 46.938 1.00 93.94 162 LEU A CA 1
ATOM 1164 C C . LEU A 1 162 ? -12.795 -23.549 45.594 1.00 93.94 162 LEU A C 1
ATOM 1166 O O . LEU A 1 162 ? -13.231 -23.083 44.549 1.00 93.94 162 LEU A O 1
ATOM 1170 N N . THR A 1 163 ? -11.865 -24.498 45.619 1.00 93.31 163 THR A N 1
ATOM 1171 C CA . THR A 1 163 ? -11.345 -25.176 44.423 1.00 93.31 163 THR A CA 1
ATOM 1172 C C . THR A 1 163 ? -11.611 -26.671 44.535 1.00 93.31 163 THR A C 1
ATOM 1174 O O . THR A 1 163 ? -11.255 -27.283 45.538 1.00 93.31 163 THR A O 1
ATOM 1177 N N . LEU A 1 164 ? -12.229 -27.263 43.516 1.00 90.44 164 LEU A N 1
ATOM 1178 C CA . LEU A 1 164 ? -12.488 -28.693 43.417 1.00 90.44 164 LEU A CA 1
ATOM 1179 C C . LEU A 1 164 ? -11.486 -29.334 42.459 1.00 90.44 164 LEU A C 1
ATOM 1181 O O . LEU A 1 164 ? -11.323 -28.887 41.327 1.00 90.44 164 LEU A O 1
ATOM 1185 N N . PHE A 1 165 ? -10.855 -30.414 42.898 1.00 85.50 165 PHE A N 1
ATOM 1186 C CA . PHE A 1 165 ? -9.906 -31.203 42.126 1.00 85.50 165 PHE A CA 1
ATOM 1187 C C . PHE A 1 165 ? -10.445 -32.616 41.903 1.00 85.50 165 PHE A C 1
ATOM 1189 O O . PHE A 1 165 ? -11.086 -33.190 42.783 1.00 85.50 165 PHE A O 1
ATOM 1196 N N . SER A 1 166 ? -10.124 -33.205 40.756 1.00 80.38 166 SER A N 1
ATOM 1197 C CA . SER A 1 166 ? -10.194 -34.645 40.518 1.00 80.38 166 SER A CA 1
ATOM 1198 C C . SER A 1 166 ? -8.803 -35.248 40.625 1.00 80.38 166 SER A C 1
ATOM 1200 O O . SER A 1 166 ? -7.837 -34.695 40.092 1.00 80.38 166 SER A O 1
ATOM 1202 N N . THR A 1 167 ? -8.713 -36.448 41.197 1.00 61.00 167 THR A N 1
ATOM 1203 C CA . THR A 1 167 ? -7.473 -37.238 41.212 1.00 61.00 167 THR A CA 1
ATOM 1204 C C . THR A 1 167 ? -6.985 -37.650 39.816 1.00 61.00 167 THR A C 1
ATOM 1206 O O . THR A 1 167 ? -5.855 -38.115 39.689 1.00 61.00 167 THR A O 1
ATOM 1209 N N . THR A 1 168 ? -7.795 -37.461 38.763 1.00 57.16 168 THR A N 1
ATOM 1210 C CA . THR A 1 168 ? -7.461 -37.846 37.376 1.00 57.16 168 THR A CA 1
ATOM 1211 C C . THR A 1 168 ? -7.249 -36.677 36.409 1.00 57.16 168 THR A C 1
ATOM 1213 O O . THR A 1 168 ? -6.511 -36.837 35.440 1.00 57.16 168 THR A O 1
ATOM 1216 N N . SER A 1 169 ? -7.853 -35.509 36.650 1.00 55.59 169 SER A N 1
ATOM 1217 C CA . SER A 1 169 ? -7.896 -34.388 35.689 1.00 55.59 169 SER A CA 1
ATOM 1218 C C . SER A 1 169 ? -7.447 -33.030 36.248 1.00 55.59 169 SER A C 1
ATOM 1220 O O . SER A 1 169 ? -7.429 -32.049 35.507 1.00 55.59 169 SER A O 1
ATOM 1222 N N . GLY A 1 170 ? -7.014 -32.957 37.514 1.00 73.62 170 GLY A N 1
ATOM 1223 C CA . GLY A 1 170 ? -6.595 -31.697 38.140 1.00 73.62 170 GLY A CA 1
ATOM 1224 C C . GLY A 1 170 ? -7.792 -30.855 38.592 1.00 73.62 170 GLY A C 1
ATOM 1225 O O . GLY A 1 170 ? -8.773 -31.411 39.076 1.00 73.62 170 GLY A O 1
ATOM 1226 N N . VAL A 1 171 ? -7.715 -29.523 38.491 1.00 81.25 171 VAL A N 1
ATOM 1227 C CA . VAL A 1 171 ? -8.817 -28.623 38.897 1.00 81.25 171 VAL A CA 1
ATOM 1228 C C . VAL A 1 171 ? -10.040 -28.855 38.000 1.00 81.25 171 VAL A C 1
ATOM 1230 O O . VAL A 1 171 ? -9.962 -28.654 36.792 1.00 81.25 171 VAL A O 1
ATOM 1233 N N . LEU A 1 172 ? -11.163 -29.249 38.602 1.00 80.56 172 LEU A N 1
ATOM 1234 C CA . LEU A 1 172 ? -12.469 -29.398 37.955 1.00 80.56 172 LEU A CA 1
ATOM 1235 C C . LEU A 1 172 ? -13.253 -28.087 37.933 1.00 80.56 172 LEU A C 1
ATOM 1237 O O . LEU A 1 172 ? -13.833 -27.730 36.914 1.00 80.56 172 LEU A O 1
ATOM 1241 N N . ALA A 1 173 ? -13.267 -27.383 39.064 1.00 81.50 173 ALA A N 1
ATOM 1242 C CA . ALA A 1 173 ? -14.031 -26.158 39.254 1.00 81.50 173 ALA A CA 1
ATOM 1243 C C . ALA A 1 173 ? -13.366 -25.280 40.320 1.00 81.50 173 ALA A C 1
ATOM 1245 O O . ALA A 1 173 ? -12.681 -25.781 41.212 1.00 81.50 173 ALA A O 1
ATOM 1246 N N . ALA A 1 174 ? -13.568 -23.967 40.252 1.00 88.75 174 ALA A N 1
ATOM 1247 C CA . ALA A 1 174 ? -13.129 -23.035 41.284 1.00 88.75 174 ALA A CA 1
ATOM 1248 C C . ALA A 1 174 ? -14.121 -21.877 41.403 1.00 88.75 174 ALA A C 1
ATOM 1250 O O . ALA A 1 174 ? -14.592 -21.365 40.387 1.00 88.75 174 ALA A O 1
ATOM 1251 N N . ASN A 1 175 ? -14.437 -21.468 42.630 1.00 87.81 175 ASN A N 1
ATOM 1252 C CA . ASN A 1 175 ? -15.391 -20.404 42.892 1.00 87.81 175 ASN A CA 1
ATOM 1253 C C . ASN A 1 175 ? -15.040 -19.582 44.149 1.00 87.81 175 ASN A C 1
ATOM 1255 O O . ASN A 1 175 ? -14.765 -20.134 45.216 1.00 87.81 175 ASN A O 1
ATOM 1259 N N . GLY A 1 176 ? -15.111 -18.254 44.027 1.00 85.44 176 GLY A N 1
ATOM 1260 C CA . GLY A 1 176 ? -14.886 -17.280 45.104 1.00 85.44 176 GLY A CA 1
ATOM 1261 C C . GLY A 1 176 ? -16.157 -16.625 45.656 1.00 85.44 176 GLY A C 1
ATOM 1262 O O . GLY A 1 176 ? -16.058 -15.600 46.321 1.00 85.44 176 GLY A O 1
ATOM 1263 N N . GLY A 1 177 ? -17.344 -17.153 45.334 1.00 87.19 177 GLY A N 1
ATOM 1264 C CA . GLY A 1 177 ? -18.613 -16.694 45.902 1.00 87.19 177 GLY A CA 1
ATOM 1265 C C . GLY A 1 177 ? -19.836 -17.299 45.208 1.00 87.19 177 GLY A C 1
ATOM 1266 O O . GLY A 1 177 ? -19.806 -17.564 44.011 1.00 87.19 177 GLY A O 1
ATOM 1267 N N . TRP A 1 178 ? -20.942 -17.510 45.923 1.00 87.81 178 TRP A N 1
ATOM 1268 C CA . TRP A 1 178 ? -22.129 -18.171 45.346 1.00 87.81 178 TRP A CA 1
ATOM 1269 C C . TRP A 1 178 ? -23.170 -17.219 44.710 1.00 87.81 178 TRP A C 1
ATOM 1271 O O . TRP A 1 178 ? -24.038 -17.666 43.961 1.00 87.81 178 TRP A O 1
ATOM 1281 N N . GLN A 1 179 ? -23.074 -15.910 44.984 1.00 82.19 179 GLN A N 1
ATOM 1282 C CA . GLN A 1 179 ? -23.759 -14.794 44.293 1.00 82.19 179 GLN A CA 1
ATOM 1283 C C . GLN A 1 179 ? -25.296 -14.868 44.159 1.00 82.19 179 GLN A C 1
ATOM 1285 O O . GLN A 1 179 ? -25.874 -14.153 43.339 1.00 82.19 179 GLN A O 1
ATOM 1290 N N . GLY A 1 180 ? -25.987 -15.702 44.939 1.00 81.06 180 GLY A N 1
ATOM 1291 C CA . GLY A 1 180 ? -27.437 -15.854 44.797 1.00 81.06 180 GLY A CA 1
ATOM 1292 C C . GLY A 1 180 ? -27.875 -16.693 43.587 1.00 81.06 180 GLY A C 1
ATOM 1293 O O . GLY A 1 180 ? -29.008 -16.519 43.138 1.00 81.06 180 GLY A O 1
ATOM 1294 N N . ASP A 1 181 ? -27.016 -17.564 43.027 1.00 83.25 181 ASP A N 1
ATOM 1295 C CA . ASP A 1 181 ? -27.378 -18.430 41.885 1.00 83.25 181 ASP A CA 1
ATOM 1296 C C . ASP A 1 181 ? -28.636 -19.260 42.216 1.00 83.25 181 ASP A C 1
ATOM 1298 O O . ASP A 1 181 ? -28.682 -19.998 43.203 1.00 83.25 181 ASP A O 1
ATOM 1302 N N . ALA A 1 182 ? -29.668 -19.148 41.375 1.00 79.62 182 ALA A N 1
ATOM 1303 C CA . ALA A 1 182 ? -30.964 -19.790 41.589 1.00 79.62 182 ALA A CA 1
ATOM 1304 C C . ALA A 1 182 ? -30.902 -21.332 41.593 1.00 79.62 182 ALA A C 1
ATOM 1306 O O . ALA A 1 182 ? -31.729 -21.968 42.246 1.00 79.62 182 ALA A O 1
ATOM 1307 N N . ARG A 1 183 ? -29.930 -21.943 40.899 1.00 82.50 183 ARG A N 1
ATOM 1308 C CA . ARG A 1 183 ? -29.694 -23.398 40.914 1.00 82.50 183 ARG A CA 1
ATOM 1309 C C . ARG A 1 183 ? -29.062 -23.833 42.231 1.00 82.50 183 ARG A C 1
ATOM 1311 O O . ARG A 1 183 ? -29.508 -24.817 42.806 1.00 82.50 183 ARG A O 1
ATOM 1318 N N . LEU A 1 184 ? -28.083 -23.076 42.734 1.00 83.81 184 LEU A N 1
ATOM 1319 C CA . LEU A 1 184 ? -27.492 -23.325 44.055 1.00 83.81 184 LEU A CA 1
ATOM 1320 C C . LEU A 1 184 ? -28.521 -23.101 45.164 1.00 83.81 184 LEU A C 1
ATOM 1322 O O . LEU A 1 184 ? -28.612 -23.904 46.082 1.00 83.81 184 LEU A O 1
ATOM 1326 N N . GLN A 1 185 ? -29.369 -22.079 45.035 1.00 81.06 185 GLN A N 1
ATOM 1327 C CA . GLN A 1 185 ? -30.472 -21.837 45.962 1.00 81.06 185 GLN A CA 1
ATOM 1328 C C . GLN A 1 185 ? -31.482 -22.996 45.991 1.00 81.06 185 GLN A C 1
ATOM 1330 O O . GLN A 1 185 ? -31.984 -23.341 47.061 1.00 81.06 185 GLN A O 1
ATOM 1335 N N . ALA A 1 186 ? -31.786 -23.596 44.836 1.00 76.94 186 ALA A N 1
ATOM 1336 C CA . ALA A 1 186 ? -32.634 -24.783 44.755 1.00 76.94 186 ALA A CA 1
ATOM 1337 C C . ALA A 1 186 ? -31.958 -26.012 45.387 1.00 76.94 186 ALA A C 1
ATOM 1339 O O . ALA A 1 186 ? -32.618 -26.724 46.140 1.00 76.94 186 ALA A O 1
ATOM 1340 N N . ALA A 1 187 ? -30.656 -26.203 45.152 1.00 76.56 187 ALA A N 1
ATOM 1341 C CA . ALA A 1 187 ? -29.868 -27.269 45.771 1.00 76.56 187 ALA A CA 1
ATOM 1342 C C . ALA A 1 187 ? -29.797 -27.121 47.303 1.00 76.56 187 ALA A C 1
ATOM 1344 O O . ALA A 1 187 ? -30.040 -28.079 48.026 1.00 76.56 187 ALA A O 1
ATOM 1345 N N . PHE A 1 188 ? -29.592 -25.905 47.831 1.00 78.69 188 PHE A N 1
ATOM 1346 C CA . PHE A 1 188 ? -29.629 -25.640 49.280 1.00 78.69 188 PHE A CA 1
ATOM 1347 C C . PHE A 1 188 ? -30.961 -26.065 49.910 1.00 78.69 188 PHE A C 1
ATOM 1349 O O . PHE A 1 188 ? -30.987 -26.663 50.985 1.00 78.69 188 PHE A O 1
ATOM 1356 N N . ASN A 1 189 ? -32.073 -25.779 49.224 1.00 75.19 189 ASN A N 1
ATOM 1357 C CA . ASN A 1 189 ? -33.402 -26.183 49.677 1.00 75.19 189 ASN A CA 1
ATOM 1358 C C . ASN A 1 189 ? -33.598 -27.706 49.594 1.00 75.19 189 ASN A C 1
ATOM 1360 O O . ASN A 1 189 ? -34.274 -28.273 50.450 1.00 75.19 189 ASN A O 1
ATOM 1364 N N . ALA A 1 190 ? -33.029 -28.360 48.576 1.00 66.69 190 ALA A N 1
ATOM 1365 C CA . ALA A 1 190 ? -33.128 -29.803 48.372 1.00 66.69 190 ALA A CA 1
ATOM 1366 C C . ALA A 1 190 ? -32.324 -30.600 49.411 1.00 66.69 190 ALA A C 1
ATOM 1368 O O . ALA A 1 190 ? -32.796 -31.634 49.884 1.00 66.69 190 ALA A O 1
ATOM 1369 N N . THR A 1 191 ? -31.154 -30.100 49.819 1.00 67.88 191 THR A N 1
ATOM 1370 C CA . THR A 1 191 ? -30.294 -30.753 50.820 1.00 67.88 191 THR A CA 1
ATOM 1371 C C . THR A 1 191 ? -30.717 -30.472 52.265 1.00 67.88 191 THR A C 1
ATOM 1373 O O . THR A 1 191 ? -30.206 -31.113 53.180 1.00 67.88 191 THR A O 1
ATOM 1376 N N . GLY A 1 192 ? -31.661 -29.548 52.488 1.00 63.19 192 GLY A N 1
ATOM 1377 C CA . GLY A 1 192 ? -32.210 -29.231 53.813 1.00 63.19 192 GLY A CA 1
ATOM 1378 C C . GLY A 1 192 ? -31.234 -28.513 54.751 1.00 63.19 192 GLY A C 1
ATOM 1379 O O . GLY A 1 192 ? -31.437 -28.527 55.965 1.00 63.19 192 GLY A O 1
ATOM 1380 N N . ASP A 1 193 ? -30.179 -27.910 54.200 1.00 64.69 193 ASP A N 1
ATOM 1381 C CA . ASP A 1 193 ? -29.141 -27.224 54.969 1.00 64.69 193 ASP A CA 1
ATOM 1382 C C . ASP A 1 193 ? -29.531 -25.763 55.270 1.00 64.69 193 ASP A C 1
ATOM 1384 O O . ASP A 1 193 ? -30.445 -25.200 54.657 1.00 64.69 193 ASP A O 1
ATOM 1388 N N . PHE A 1 194 ? -28.858 -25.124 56.228 1.00 76.25 194 PHE A N 1
ATOM 1389 C CA . PHE A 1 194 ? -29.149 -23.738 56.582 1.00 76.25 194 PHE A CA 1
ATOM 1390 C C . PHE A 1 194 ? -28.912 -22.797 55.384 1.00 76.25 194 PHE A C 1
ATOM 1392 O O . PHE A 1 194 ? -27.962 -22.984 54.615 1.00 76.25 194 PHE A O 1
ATOM 1399 N N . PRO A 1 195 ? -29.761 -21.765 55.210 1.00 77.44 195 PRO A N 1
ATOM 1400 C CA . PRO A 1 195 ? -29.667 -20.877 54.062 1.00 77.44 195 PRO A CA 1
ATOM 1401 C C . PRO A 1 195 ? -28.431 -19.980 54.157 1.00 77.44 195 PRO A C 1
ATOM 1403 O O . PRO A 1 195 ? -28.182 -19.351 55.187 1.00 77.44 195 PRO A O 1
ATOM 1406 N N . LEU A 1 196 ? -27.702 -19.853 53.048 1.00 84.50 196 LEU A N 1
ATOM 1407 C CA . LEU A 1 196 ? -26.688 -18.815 52.887 1.00 84.50 196 LEU A CA 1
ATOM 1408 C C . LEU A 1 196 ? -27.369 -17.500 52.454 1.00 84.50 196 LEU A C 1
ATOM 1410 O O . LEU A 1 196 ? -28.266 -17.530 51.608 1.00 84.50 196 LEU A O 1
ATOM 1414 N N . PRO A 1 197 ? -26.986 -16.327 52.991 1.00 86.81 197 PRO A N 1
ATOM 1415 C CA . PRO A 1 197 ? -27.459 -15.041 52.479 1.00 86.81 197 PRO A CA 1
ATOM 1416 C C . PRO A 1 197 ? -26.917 -14.771 51.069 1.00 86.81 197 PRO A C 1
ATOM 1418 O O . PRO A 1 197 ? -25.721 -14.935 50.832 1.00 86.81 197 PRO A O 1
ATOM 1421 N N . ALA A 1 198 ? -27.759 -14.307 50.134 1.00 81.12 198 ALA A N 1
ATOM 1422 C CA . ALA A 1 198 ? -27.355 -14.033 48.739 1.00 81.12 198 ALA A CA 1
ATOM 1423 C C . ALA A 1 198 ? -26.226 -12.992 48.611 1.00 81.12 198 ALA A C 1
ATOM 1425 O O . ALA A 1 198 ? -25.517 -12.949 47.611 1.00 81.12 198 ALA A O 1
ATOM 1426 N N . THR A 1 199 ? -26.059 -12.155 49.636 1.00 82.81 199 THR A N 1
ATOM 1427 C CA . THR A 1 199 ? -25.002 -11.141 49.735 1.00 82.81 199 THR A CA 1
ATOM 1428 C C . THR A 1 199 ? -23.754 -11.630 50.469 1.00 82.81 199 THR A C 1
ATOM 1430 O O . THR A 1 199 ? -22.843 -10.836 50.691 1.00 82.81 199 THR A O 1
ATOM 1433 N N . SER A 1 200 ? -23.728 -12.883 50.928 1.00 87.69 200 SER A N 1
ATOM 1434 C CA . SER A 1 200 ? -22.583 -13.435 51.649 1.00 87.69 200 SER A CA 1
ATOM 1435 C C . SER A 1 200 ? -21.421 -13.737 50.704 1.00 87.69 200 SER A C 1
ATOM 1437 O O . SER A 1 200 ? -21.634 -14.126 49.556 1.00 87.69 200 SER A O 1
ATOM 1439 N N . ALA A 1 201 ? -20.194 -13.606 51.213 1.00 90.19 201 ALA A N 1
ATOM 1440 C CA . ALA A 1 201 ? -18.980 -14.037 50.524 1.00 90.19 201 ALA A CA 1
ATOM 1441 C C . ALA A 1 201 ? -18.715 -15.551 50.656 1.00 90.19 201 ALA A C 1
ATOM 1443 O O . ALA A 1 201 ? -17.680 -16.022 50.197 1.00 90.19 201 ALA A O 1
ATOM 1444 N N . ASP A 1 202 ? -19.636 -16.318 51.259 1.00 93.75 202 ASP A N 1
ATOM 1445 C CA . ASP A 1 202 ? -19.605 -17.784 51.190 1.00 93.75 202 ASP A CA 1
ATOM 1446 C C . ASP A 1 202 ? -19.511 -18.261 49.729 1.00 93.75 202 ASP A C 1
ATOM 1448 O O . ASP A 1 202 ? -19.963 -17.592 48.795 1.00 93.75 202 ASP A O 1
ATOM 1452 N N . THR A 1 203 ? -18.961 -19.449 49.516 1.00 94.00 203 THR A N 1
ATOM 1453 C CA . THR A 1 203 ? -18.792 -20.026 48.180 1.00 94.00 203 THR A CA 1
ATOM 1454 C C . THR A 1 203 ? -19.501 -21.369 48.076 1.00 94.00 203 THR A C 1
ATOM 1456 O O . THR A 1 203 ? -19.604 -22.116 49.048 1.00 94.00 203 THR A O 1
ATOM 1459 N N . ALA A 1 204 ? -20.026 -21.676 46.894 1.00 91.25 204 ALA A N 1
ATOM 1460 C CA . ALA A 1 204 ? -20.690 -22.940 46.615 1.00 91.25 204 ALA A CA 1
ATOM 1461 C C . ALA A 1 204 ? -20.600 -23.283 45.125 1.00 91.25 204 ALA A C 1
ATOM 1463 O O . ALA A 1 204 ? -20.471 -22.394 44.282 1.00 91.25 204 ALA A O 1
ATOM 1464 N N . MET A 1 205 ? -20.668 -24.567 44.798 1.00 92.19 205 MET A N 1
ATOM 1465 C CA . MET A 1 205 ? -20.714 -25.086 43.431 1.00 92.19 205 MET A CA 1
ATOM 1466 C C . MET A 1 205 ? -21.566 -26.356 43.378 1.00 92.19 205 MET A C 1
ATOM 1468 O O . MET A 1 205 ? -21.721 -27.047 44.385 1.00 92.19 205 MET A O 1
ATOM 1472 N N . LEU A 1 206 ? -22.121 -26.646 42.203 1.00 87.88 206 LEU A N 1
ATOM 1473 C CA . LEU A 1 206 ? -22.906 -27.848 41.937 1.00 87.88 206 LEU A CA 1
ATOM 1474 C C . LEU A 1 206 ? -22.245 -28.587 40.779 1.00 87.88 206 LEU A C 1
ATOM 1476 O O . LEU A 1 206 ? -22.314 -28.124 39.642 1.00 87.88 206 LEU A O 1
ATOM 1480 N N . GLU A 1 207 ? -21.595 -29.708 41.074 1.00 88.50 207 GLU A N 1
ATOM 1481 C CA . GLU A 1 207 ? -20.761 -30.429 40.109 1.00 88.50 207 GLU A CA 1
ATOM 1482 C C . GLU A 1 207 ? -21.225 -31.873 39.949 1.00 88.50 207 GLU A C 1
ATOM 1484 O O . GLU A 1 207 ? -21.629 -32.518 40.915 1.00 88.50 207 GLU A O 1
ATOM 1489 N N . SER A 1 208 ? -21.174 -32.399 38.724 1.00 86.19 208 SER A N 1
ATOM 1490 C CA . SER A 1 208 ? -21.533 -33.796 38.464 1.00 86.19 208 SER A CA 1
ATOM 1491 C C . SER A 1 208 ? -20.338 -34.706 38.750 1.00 86.19 208 SER A C 1
ATOM 1493 O O . SER A 1 208 ? -19.386 -34.746 37.972 1.00 86.19 208 SER A O 1
ATOM 1495 N N . LEU A 1 209 ? -20.371 -35.417 39.880 1.00 82.00 209 LEU A N 1
ATOM 1496 C CA . LEU A 1 209 ? -19.268 -36.244 40.378 1.00 82.00 209 LEU A CA 1
ATOM 1497 C C . LEU A 1 209 ? -19.656 -37.728 40.395 1.00 82.00 209 LEU A C 1
ATOM 1499 O O . LEU A 1 209 ? -20.805 -38.079 40.658 1.00 82.00 209 LEU A O 1
ATOM 1503 N N . GLY A 1 210 ? -18.693 -38.596 40.094 1.00 70.88 210 GLY A N 1
ATOM 1504 C CA . GLY A 1 210 ? -18.842 -40.041 39.915 1.00 70.88 210 GLY A CA 1
ATOM 1505 C C . GLY A 1 210 ? -17.973 -40.556 38.759 1.00 70.88 210 GLY A C 1
ATOM 1506 O O . GLY A 1 210 ? -17.367 -39.780 38.020 1.00 70.88 210 GLY A O 1
ATOM 1507 N N . ASP A 1 211 ? -17.908 -41.873 38.587 1.00 62.50 211 ASP A N 1
ATOM 1508 C CA . ASP A 1 211 ? -17.234 -42.529 37.462 1.00 62.50 211 ASP A CA 1
ATOM 1509 C C . ASP A 1 211 ? -18.281 -43.014 36.455 1.00 62.50 211 ASP A C 1
ATOM 1511 O O . ASP A 1 211 ? -19.167 -43.803 36.788 1.00 62.50 211 ASP A O 1
ATOM 1515 N N . ILE A 1 212 ? -18.150 -42.604 35.192 1.00 52.12 212 ILE A N 1
ATOM 1516 C CA . ILE A 1 212 ? -19.037 -43.018 34.092 1.00 52.12 212 ILE A CA 1
ATOM 1517 C C . ILE A 1 212 ? -19.038 -44.539 33.842 1.00 52.12 212 ILE A C 1
ATOM 1519 O O . ILE A 1 212 ? -19.864 -45.071 33.101 1.00 52.12 212 ILE A O 1
ATOM 1523 N N . ARG A 1 213 ? -18.115 -45.281 34.463 1.00 46.16 213 ARG A N 1
ATOM 1524 C CA . ARG A 1 213 ? -18.061 -46.752 34.447 1.00 46.16 213 ARG A CA 1
ATOM 1525 C C . ARG A 1 213 ? -18.668 -47.406 35.691 1.00 46.16 213 ARG A C 1
ATOM 1527 O O . ARG A 1 213 ? -18.644 -48.627 35.797 1.00 46.16 213 ARG A O 1
ATOM 1534 N N . GLY A 1 214 ? -19.225 -46.622 36.616 1.00 47.19 214 GLY A N 1
ATOM 1535 C CA . GLY A 1 214 ? -19.814 -47.105 37.867 1.00 47.19 214 GLY A CA 1
ATOM 1536 C C . GLY A 1 214 ? -18.797 -47.446 38.963 1.00 47.19 214 GLY A C 1
ATOM 1537 O O . GLY A 1 214 ? -19.171 -48.085 39.942 1.00 47.19 214 GLY A O 1
ATOM 1538 N N . GLY A 1 215 ? -17.528 -47.052 38.797 1.00 56.09 215 GLY A N 1
ATOM 1539 C CA . GLY A 1 215 ? -16.473 -47.172 39.808 1.00 56.09 215 GLY A CA 1
ATOM 1540 C C . GLY A 1 215 ? -16.495 -46.048 40.853 1.00 56.09 215 GLY A C 1
ATOM 1541 O O . GLY A 1 215 ? -17.432 -45.254 40.911 1.00 56.09 215 GLY A O 1
ATOM 1542 N N . SER A 1 216 ? -15.452 -45.978 41.682 1.00 61.38 216 SER A N 1
ATOM 1543 C CA . SER A 1 216 ? -15.257 -44.900 42.662 1.00 61.38 216 SER A CA 1
ATOM 1544 C C . SER A 1 216 ? -14.260 -43.872 42.137 1.00 61.38 216 SER A C 1
ATOM 1546 O O . SER A 1 216 ? -13.128 -44.226 41.809 1.00 61.38 216 SER A O 1
ATOM 1548 N N . ALA A 1 217 ? -14.661 -42.602 42.087 1.00 71.38 217 ALA A N 1
ATOM 1549 C CA . ALA A 1 217 ? -13.807 -41.485 41.697 1.00 71.38 217 ALA A CA 1
ATOM 1550 C C . ALA A 1 217 ? -13.428 -40.641 42.924 1.00 71.38 217 ALA A C 1
ATOM 1552 O O . ALA A 1 217 ? -14.278 -40.335 43.762 1.00 71.38 217 ALA A O 1
ATOM 1553 N N . GLY A 1 218 ? -12.143 -40.295 43.033 1.00 79.25 218 GLY A N 1
ATOM 1554 C CA . GLY A 1 218 ? -11.607 -39.471 44.117 1.00 79.25 218 GLY A CA 1
ATOM 1555 C C . GLY A 1 218 ? -11.588 -37.987 43.754 1.00 79.25 218 GLY A C 1
ATOM 1556 O O . GLY A 1 218 ? -11.187 -37.610 42.647 1.00 79.25 218 GLY A O 1
ATOM 1557 N N . TYR A 1 219 ? -11.975 -37.151 44.710 1.00 85.62 219 TYR A N 1
ATOM 1558 C CA . TYR A 1 219 ? -12.040 -35.700 44.579 1.00 85.62 219 TYR A CA 1
ATOM 1559 C C . TYR A 1 219 ? -11.417 -35.014 45.790 1.00 85.62 219 TYR A C 1
ATOM 1561 O O . TYR A 1 219 ? -11.250 -35.610 46.854 1.00 85.62 219 TYR A O 1
ATOM 1569 N N . THR A 1 220 ? -11.056 -33.745 45.635 1.00 88.75 220 THR A N 1
ATOM 1570 C CA . THR A 1 220 ? -10.567 -32.906 46.733 1.00 88.75 220 THR A CA 1
ATOM 1571 C C . THR A 1 220 ? -11.195 -31.525 46.642 1.00 88.75 220 THR A C 1
ATOM 1573 O O . THR A 1 220 ? -11.012 -30.838 45.645 1.00 88.75 220 THR A O 1
ATOM 1576 N N . ALA A 1 221 ? -11.922 -31.111 47.674 1.00 90.44 221 ALA A N 1
ATOM 1577 C CA . ALA A 1 221 ? -12.411 -29.752 47.853 1.00 90.44 221 ALA A CA 1
ATOM 1578 C C . ALA A 1 221 ? -11.438 -28.983 48.754 1.00 90.44 221 ALA A C 1
ATOM 1580 O O . ALA A 1 221 ? -11.195 -29.367 49.895 1.00 90.44 221 ALA A O 1
ATOM 1581 N N . GLN A 1 222 ? -10.859 -27.903 48.244 1.00 93.62 222 GLN A N 1
ATOM 1582 C CA . GLN A 1 222 ? -9.929 -27.052 48.976 1.00 93.62 222 GLN A CA 1
ATOM 1583 C C . GLN A 1 222 ? -10.571 -25.695 49.246 1.00 93.62 222 GLN A C 1
ATOM 1585 O O . GLN A 1 222 ? -10.906 -24.977 48.304 1.00 93.62 222 GLN A O 1
ATOM 1590 N N . VAL A 1 223 ? -10.692 -25.332 50.522 1.00 94.00 223 VAL A N 1
ATOM 1591 C CA . VAL A 1 223 ? -11.107 -23.999 50.965 1.00 94.00 223 VAL A CA 1
ATOM 1592 C C . VAL A 1 223 ? -9.874 -23.217 51.406 1.00 94.00 223 VAL A C 1
ATOM 1594 O O . VAL A 1 223 ? -9.123 -23.630 52.292 1.00 94.00 223 VAL A O 1
ATOM 1597 N N . SER A 1 224 ? -9.674 -22.080 50.751 1.00 93.25 224 SER A N 1
ATOM 1598 C CA . SER A 1 224 ? -8.591 -21.129 51.001 1.00 93.25 224 SER A CA 1
ATOM 1599 C C . SER A 1 224 ? -9.158 -19.734 51.263 1.00 93.25 224 SER A C 1
ATOM 1601 O O . SER A 1 224 ? -10.346 -19.492 51.055 1.00 93.25 224 SER A O 1
ATOM 1603 N N . THR A 1 225 ? -8.318 -18.809 51.720 1.00 88.38 225 THR A N 1
ATOM 1604 C CA . THR A 1 225 ? -8.686 -17.395 51.870 1.00 88.38 225 THR A CA 1
ATOM 1605 C C . THR A 1 225 ? -8.373 -16.610 50.592 1.00 88.38 225 THR A C 1
ATOM 1607 O O . THR A 1 225 ? -7.229 -16.606 50.140 1.00 88.38 225 THR A O 1
ATOM 1610 N N . SER A 1 226 ? -9.356 -15.915 50.004 1.00 83.62 226 SER A N 1
ATOM 1611 C CA . SER A 1 226 ? -9.100 -14.968 48.899 1.00 83.62 226 SER A CA 1
ATOM 1612 C C . SER A 1 226 ? -8.734 -13.561 49.379 1.00 83.62 226 SER A C 1
ATOM 1614 O O . SER A 1 226 ? -8.237 -12.761 48.591 1.00 83.62 226 SER A O 1
ATOM 1616 N N . SER A 1 227 ? -8.976 -13.241 50.654 1.00 79.38 227 SER A N 1
ATOM 1617 C CA . SER A 1 227 ? -8.621 -11.950 51.266 1.00 79.38 227 SER A CA 1
ATOM 1618 C C . SER A 1 227 ? -7.242 -11.957 51.932 1.00 79.38 227 SER A C 1
ATOM 1620 O O . SER A 1 227 ? -6.709 -10.895 52.247 1.00 79.38 227 SER A O 1
ATOM 1622 N N . GLY A 1 228 ? -6.663 -13.140 52.163 1.00 78.44 228 GLY A N 1
ATOM 1623 C CA . GLY A 1 228 ? -5.427 -13.316 52.928 1.00 78.44 228 GLY A CA 1
ATOM 1624 C C . GLY A 1 228 ? -5.633 -13.345 54.448 1.00 78.44 228 GLY A C 1
ATOM 1625 O O . GLY A 1 228 ? -4.703 -13.706 55.170 1.00 78.44 228 GLY A O 1
ATOM 1626 N N . SER A 1 229 ? -6.835 -13.021 54.941 1.00 86.25 229 SER A N 1
ATOM 1627 C CA . SER A 1 229 ? -7.196 -13.135 56.358 1.00 86.25 229 SER A CA 1
ATOM 1628 C C . SER A 1 229 ? -7.511 -14.594 56.704 1.00 86.25 229 SER A C 1
ATOM 1630 O O . SER A 1 229 ? -8.354 -15.191 56.027 1.00 86.25 229 SER A O 1
ATOM 1632 N N . PRO A 1 230 ? -6.847 -15.189 57.709 1.00 91.00 230 PRO A N 1
ATOM 1633 C CA . PRO A 1 230 ? -7.154 -16.540 58.160 1.00 91.00 230 PRO A CA 1
ATOM 1634 C C . PRO A 1 230 ? -8.409 -16.552 59.049 1.00 91.00 230 PRO A C 1
ATOM 1636 O O . PRO A 1 230 ? -8.770 -15.521 59.605 1.00 91.00 230 PRO A O 1
ATOM 1639 N N . GLY A 1 231 ? -9.051 -17.709 59.203 1.00 91.88 231 GLY A N 1
ATOM 1640 C CA . GLY A 1 231 ? -10.263 -17.863 60.017 1.00 91.88 231 GLY A CA 1
ATOM 1641 C C . GLY A 1 231 ? -10.860 -19.268 59.917 1.00 91.88 231 GLY A C 1
ATOM 1642 O O . GLY A 1 231 ? -10.362 -20.116 59.179 1.00 91.88 231 GLY A O 1
ATOM 1643 N N . VAL A 1 232 ? -11.922 -19.545 60.668 1.00 92.00 232 VAL A N 1
ATOM 1644 C CA . VAL A 1 232 ? -12.622 -20.839 60.672 1.00 92.00 232 VAL A CA 1
ATOM 1645 C C . VAL A 1 232 ? -13.580 -20.933 59.485 1.00 92.00 232 VAL A C 1
ATOM 1647 O O . VAL A 1 232 ? -14.396 -20.039 59.271 1.00 92.00 232 VAL A O 1
ATOM 1650 N N . ALA A 1 233 ? -13.518 -22.038 58.743 1.00 93.69 233 ALA A N 1
ATOM 1651 C CA . ALA A 1 233 ? -14.445 -22.336 57.654 1.00 93.69 233 ALA A CA 1
ATOM 1652 C C . ALA A 1 233 ? -15.015 -23.756 57.779 1.00 93.69 233 ALA A C 1
ATOM 1654 O O . ALA A 1 233 ? -14.410 -24.624 58.417 1.00 93.69 233 ALA A O 1
ATOM 1655 N N . ILE A 1 234 ? -16.164 -23.990 57.143 1.00 90.69 234 ILE A N 1
ATOM 1656 C CA . ILE A 1 234 ? -16.715 -25.327 56.904 1.00 90.69 234 ILE A CA 1
ATOM 1657 C C . ILE A 1 234 ? -16.649 -25.627 55.405 1.00 90.69 234 ILE A C 1
ATOM 1659 O O . ILE A 1 234 ? -17.078 -24.812 54.591 1.00 90.69 234 ILE A O 1
ATOM 1663 N N . ALA A 1 235 ? -16.124 -26.794 55.045 1.00 90.94 235 ALA A N 1
ATOM 1664 C CA . ALA A 1 235 ? -16.259 -27.378 53.716 1.00 90.94 235 ALA A CA 1
ATOM 1665 C C . ALA A 1 235 ? -17.312 -28.494 53.762 1.00 90.94 235 ALA A C 1
ATOM 1667 O O . ALA A 1 235 ? -17.183 -29.407 54.573 1.00 90.94 235 ALA A O 1
ATOM 1668 N N . GLU A 1 236 ? -18.342 -28.431 52.922 1.00 88.19 236 GLU A N 1
ATOM 1669 C CA . GLU A 1 236 ? -19.476 -29.370 52.949 1.00 88.19 236 GLU A CA 1
ATOM 1670 C C . GLU A 1 236 ? -19.672 -30.014 51.578 1.00 88.19 236 GLU A C 1
ATOM 1672 O O . GLU A 1 236 ? -19.526 -29.342 50.557 1.00 88.19 236 GLU A O 1
ATOM 1677 N N . ILE A 1 237 ? -20.001 -31.306 51.560 1.00 88.81 237 ILE A N 1
ATOM 1678 C CA . ILE A 1 237 ? -20.308 -32.094 50.366 1.00 88.81 237 ILE A CA 1
ATOM 1679 C C . ILE A 1 237 ? -21.628 -32.823 50.611 1.00 88.81 237 ILE A C 1
ATOM 1681 O O . ILE A 1 237 ? -21.710 -33.724 51.453 1.00 88.81 237 ILE A O 1
ATOM 1685 N N . TYR A 1 238 ? -22.651 -32.446 49.849 1.00 80.31 238 TYR A N 1
ATOM 1686 C CA . TYR A 1 238 ? -23.986 -33.024 49.919 1.00 80.31 238 TYR A CA 1
ATOM 1687 C C . TYR A 1 238 ? -24.365 -33.721 48.620 1.00 80.31 238 TYR A C 1
ATOM 1689 O O . TYR A 1 238 ? -24.090 -33.248 47.516 1.00 80.31 238 TYR A O 1
ATOM 1697 N N . ASP A 1 239 ? -25.044 -34.846 48.777 1.00 75.00 239 ASP A N 1
ATOM 1698 C CA . ASP A 1 239 ? -25.734 -35.544 47.705 1.00 75.00 239 ASP A CA 1
ATOM 1699 C C . ASP A 1 239 ? -27.061 -34.821 47.390 1.00 75.00 239 ASP A C 1
ATOM 1701 O O . ASP A 1 239 ? -28.010 -34.907 48.168 1.00 75.00 239 ASP A O 1
ATOM 1705 N N . ASP A 1 240 ? -27.121 -34.079 46.275 1.00 59.06 240 ASP A N 1
ATOM 1706 C CA . ASP A 1 240 ? -28.244 -33.182 45.911 1.00 59.06 240 ASP A CA 1
ATOM 1707 C C . ASP A 1 240 ? -29.515 -33.943 45.457 1.00 59.06 240 ASP A C 1
ATOM 1709 O O . ASP A 1 240 ? -30.584 -33.365 45.273 1.00 59.06 240 ASP A O 1
ATOM 1713 N N . ALA A 1 241 ? -29.427 -35.270 45.296 1.00 58.06 241 ALA A N 1
ATOM 1714 C CA . ALA A 1 241 ? -30.565 -36.141 45.010 1.00 58.06 241 ALA A CA 1
ATOM 1715 C C . ALA A 1 241 ? -30.288 -37.576 45.502 1.00 58.06 241 ALA A C 1
ATOM 1717 O O . ALA A 1 241 ? -29.788 -38.402 44.725 1.00 58.06 241 ALA A O 1
ATOM 1718 N N . PRO A 1 242 ? -30.634 -37.931 46.757 1.00 53.25 242 PRO A N 1
ATOM 1719 C CA . PRO A 1 242 ? -30.457 -39.288 47.258 1.00 53.25 242 PRO A CA 1
ATOM 1720 C C . PRO A 1 242 ? -31.452 -40.232 46.565 1.00 53.25 242 PRO A C 1
ATOM 1722 O O . PRO A 1 242 ? -32.520 -40.551 47.084 1.00 53.25 242 PRO A O 1
ATOM 1725 N N . SER A 1 243 ? -31.126 -40.689 45.354 1.00 48.00 243 SER A N 1
ATOM 1726 C CA . SER A 1 243 ? -31.842 -41.797 44.734 1.00 48.00 243 SER A CA 1
ATOM 1727 C C . SER A 1 243 ? -31.537 -43.064 45.538 1.00 48.00 243 SER A C 1
ATOM 1729 O O . SER A 1 243 ? -30.383 -43.352 45.850 1.00 48.00 243 SER A O 1
ATOM 1731 N N . LEU A 1 244 ? -32.567 -43.842 45.874 1.00 46.09 244 LEU A N 1
ATOM 1732 C CA . LEU A 1 244 ? -32.447 -45.124 46.586 1.00 46.09 244 LEU A CA 1
ATOM 1733 C C . LEU A 1 244 ? -31.775 -46.227 45.733 1.00 46.09 244 LEU A C 1
ATOM 1735 O O . LEU A 1 244 ? -31.876 -47.408 46.066 1.00 46.09 244 LEU A O 1
ATOM 1739 N N . ALA A 1 245 ? -31.126 -45.876 44.616 1.00 48.12 245 ALA A N 1
ATOM 1740 C CA . ALA A 1 245 ? -30.485 -46.825 43.721 1.00 48.12 245 ALA A CA 1
ATOM 1741 C C . ALA A 1 245 ? -29.156 -47.326 44.330 1.00 48.12 245 ALA A C 1
ATOM 1743 O O . ALA A 1 245 ? -28.256 -46.522 44.596 1.00 48.12 245 ALA A O 1
ATOM 1744 N N . PRO A 1 246 ? -28.990 -48.644 44.550 1.00 47.50 246 PRO A N 1
ATOM 1745 C CA . PRO A 1 246 ? -27.750 -49.195 45.083 1.00 47.50 246 PRO A CA 1
ATOM 1746 C C . PRO A 1 246 ? -26.604 -48.969 44.087 1.00 47.50 246 PRO A C 1
ATOM 1748 O O . PRO A 1 246 ? -26.591 -49.551 43.005 1.00 47.50 246 PRO A O 1
ATOM 1751 N N . GLY A 1 247 ? -25.646 -48.111 44.456 1.00 57.38 247 GLY A N 1
ATOM 1752 C CA . GLY A 1 247 ? -24.398 -47.914 43.711 1.00 57.38 247 GLY A CA 1
ATOM 1753 C C . GLY A 1 247 ? -23.898 -46.473 43.577 1.00 57.38 247 GLY A C 1
ATOM 1754 O O . GLY A 1 247 ? -22.735 -46.309 43.235 1.00 57.38 247 GLY A O 1
ATOM 1755 N N . GLN A 1 248 ? -24.711 -45.444 43.858 1.00 64.44 248 GLN A N 1
ATOM 1756 C CA . GLN A 1 248 ? -24.311 -44.029 43.729 1.00 64.44 248 GLN A CA 1
ATOM 1757 C C . GLN A 1 248 ? -24.231 -43.314 45.085 1.00 64.44 248 GLN A C 1
ATOM 1759 O O . GLN A 1 248 ? -25.239 -42.766 45.536 1.00 64.44 248 GLN A O 1
ATOM 1764 N N . ARG A 1 249 ? -23.073 -43.324 45.761 1.00 69.19 249 ARG A N 1
ATOM 1765 C CA . ARG A 1 249 ? -22.960 -42.808 47.144 1.00 69.19 249 ARG A CA 1
ATOM 1766 C C . ARG A 1 249 ? -21.555 -42.351 47.535 1.00 69.19 249 ARG A C 1
ATOM 1768 O O . ARG A 1 249 ? -20.572 -42.715 46.893 1.00 69.19 249 ARG A O 1
ATOM 1775 N N . LEU A 1 250 ? -21.478 -41.585 48.619 1.00 70.69 250 LEU A N 1
ATOM 1776 C CA . LEU A 1 250 ? -20.222 -41.236 49.283 1.00 70.69 250 LEU A CA 1
ATOM 1777 C C . LEU A 1 250 ? -19.721 -42.445 50.081 1.00 70.69 250 LEU A C 1
ATOM 1779 O O . LEU A 1 250 ? -20.506 -43.091 50.775 1.00 70.69 250 LEU A O 1
ATOM 1783 N N . ILE A 1 251 ? -18.431 -42.761 49.967 1.00 70.56 251 ILE A N 1
ATOM 1784 C CA . ILE A 1 251 ? -17.845 -43.958 50.607 1.00 70.56 251 ILE A CA 1
ATOM 1785 C C . ILE A 1 251 ? -16.689 -43.646 51.568 1.00 70.56 251 ILE A C 1
ATOM 1787 O O . ILE A 1 251 ? -16.338 -44.496 52.387 1.00 70.56 251 ILE A O 1
ATOM 1791 N N . ALA A 1 252 ? -16.112 -42.441 51.493 1.00 72.31 252 ALA A N 1
ATOM 1792 C CA . ALA A 1 252 ? -15.044 -41.999 52.387 1.00 72.31 252 ALA A CA 1
ATOM 1793 C C . ALA A 1 252 ? -14.878 -40.470 52.414 1.00 72.31 252 ALA A C 1
ATOM 1795 O O . ALA A 1 252 ? -15.169 -39.801 51.415 1.00 72.31 252 ALA A O 1
ATOM 1796 N N . VAL A 1 253 ? -14.343 -39.960 53.530 1.00 79.62 253 VAL A N 1
ATOM 1797 C CA . VAL A 1 253 ? -13.840 -38.586 53.715 1.00 79.62 253 VAL A CA 1
ATOM 1798 C C . VAL A 1 253 ? -12.476 -38.590 54.355 1.00 79.62 253 VAL A C 1
ATOM 1800 O O . VAL A 1 253 ? -12.210 -39.399 55.237 1.00 79.62 253 VAL A O 1
ATOM 1803 N N . SER A 1 254 ? -11.645 -37.647 53.931 1.00 84.19 254 SER A N 1
ATOM 1804 C CA . SER A 1 254 ? -10.327 -37.397 54.486 1.00 84.19 254 SER A CA 1
ATOM 1805 C C . SER A 1 254 ? -10.041 -35.896 54.488 1.00 84.19 254 SER A C 1
ATOM 1807 O O . SER A 1 254 ? -9.797 -35.307 53.434 1.00 84.19 254 SER A O 1
ATOM 1809 N N . SER A 1 255 ? -9.985 -35.284 55.661 1.00 89.38 255 SER A N 1
ATOM 1810 C CA . SER A 1 255 ? -9.831 -33.845 55.840 1.00 89.38 255 SER A CA 1
ATOM 1811 C C . SER A 1 255 ? -8.505 -33.484 56.488 1.00 89.38 255 SER A C 1
ATOM 1813 O O . SER A 1 255 ? -8.192 -33.918 57.593 1.00 89.38 255 SER A O 1
ATOM 1815 N N . ARG A 1 256 ? -7.702 -32.666 55.802 1.00 90.19 256 ARG A N 1
ATOM 1816 C CA . ARG A 1 256 ? -6.425 -32.138 56.294 1.00 90.19 256 ARG A CA 1
ATOM 1817 C C . ARG A 1 256 ? -6.562 -30.661 56.622 1.00 90.19 256 ARG A C 1
ATOM 1819 O O . ARG A 1 256 ? -6.916 -29.872 55.745 1.00 90.19 256 ARG A O 1
ATOM 1826 N N . ALA A 1 257 ? -6.217 -30.284 57.849 1.00 91.25 257 ALA A N 1
ATOM 1827 C CA . ALA A 1 257 ? -6.196 -28.886 58.269 1.00 91.25 257 ALA A CA 1
ATOM 1828 C C . ALA A 1 257 ? -5.253 -28.645 59.459 1.00 91.25 257 ALA A C 1
ATOM 1830 O O . ALA A 1 257 ? -4.758 -29.583 60.093 1.00 91.25 257 ALA A O 1
ATOM 1831 N N . LEU A 1 258 ? -5.023 -27.367 59.774 1.00 90.00 258 LEU A N 1
ATOM 1832 C CA . LEU A 1 258 ? -4.333 -26.939 60.988 1.00 90.00 258 LEU A CA 1
ATOM 1833 C C . LEU A 1 258 ? -5.284 -27.039 62.194 1.00 90.00 258 LEU A C 1
ATOM 1835 O O . LEU A 1 258 ? -6.253 -26.288 62.288 1.00 90.00 258 LEU A O 1
ATOM 1839 N N . VAL A 1 259 ? -4.983 -27.932 63.140 1.00 91.12 259 VAL A N 1
ATOM 1840 C CA . VAL A 1 259 ? -5.744 -28.097 64.389 1.00 91.12 259 VAL A CA 1
ATOM 1841 C C . VAL A 1 259 ? -5.268 -27.079 65.423 1.00 91.12 259 VAL A C 1
ATOM 1843 O O . VAL A 1 259 ? -4.074 -27.019 65.729 1.00 91.12 259 VAL A O 1
ATOM 1846 N N . LYS A 1 260 ? -6.199 -26.305 65.989 1.00 89.00 260 LYS A N 1
ATOM 1847 C CA . LYS A 1 260 ? -6.002 -25.378 67.118 1.00 89.00 260 LYS A CA 1
ATOM 1848 C C . LYS A 1 260 ? -6.877 -25.771 68.315 1.00 89.00 260 LYS A C 1
ATOM 1850 O O . LYS A 1 260 ? -7.641 -26.725 68.247 1.00 89.00 260 LYS A O 1
ATOM 1855 N N . SER A 1 261 ? -6.761 -25.048 69.427 1.00 86.62 261 SER A N 1
ATOM 1856 C CA . SER A 1 261 ? -7.688 -25.153 70.561 1.00 86.62 261 SER A CA 1
ATOM 1857 C C . SER A 1 261 ? -8.988 -24.363 70.318 1.00 86.62 261 SER A C 1
ATOM 1859 O O . SER A 1 261 ? -9.060 -23.527 69.415 1.00 86.62 261 SER A O 1
ATOM 1861 N N . GLY A 1 262 ? -10.021 -24.615 71.130 1.00 85.31 262 GLY A N 1
ATOM 1862 C CA . GLY A 1 262 ? -11.304 -23.903 71.045 1.00 85.31 262 GLY A CA 1
ATOM 1863 C C . GLY A 1 262 ? -12.046 -24.165 69.729 1.00 85.31 262 GLY A C 1
ATOM 1864 O O . GLY A 1 262 ? -12.137 -25.311 69.293 1.00 85.31 262 GLY A O 1
ATOM 1865 N N . ASP A 1 263 ? -12.543 -23.105 69.087 1.00 82.81 263 ASP A N 1
ATOM 1866 C CA . ASP A 1 263 ? -13.318 -23.178 67.834 1.00 82.81 263 ASP A CA 1
ATOM 1867 C C . ASP A 1 263 ? -12.516 -23.745 66.644 1.00 82.81 263 ASP A C 1
ATOM 1869 O O . ASP A 1 263 ? -13.106 -24.172 65.650 1.00 82.81 263 ASP A O 1
ATOM 1873 N N . GLY A 1 264 ? -11.181 -23.776 66.747 1.00 83.25 264 GLY A N 1
ATOM 1874 C CA . GLY A 1 264 ? -10.265 -24.186 65.681 1.00 83.25 264 GLY A CA 1
ATOM 1875 C C . GLY A 1 264 ? -9.822 -25.654 65.700 1.00 83.25 264 GLY A C 1
ATOM 1876 O O . GLY A 1 264 ? -8.845 -25.978 65.024 1.00 83.25 264 GLY A O 1
ATOM 1877 N N . ILE A 1 265 ? -10.477 -26.536 66.464 1.00 91.56 265 ILE A N 1
ATOM 1878 C CA . ILE A 1 265 ? -10.267 -27.992 66.326 1.00 91.56 265 ILE A CA 1
ATOM 1879 C C . ILE A 1 265 ? -10.761 -28.486 64.953 1.00 91.56 265 ILE A C 1
ATOM 1881 O O . ILE A 1 265 ? -11.649 -27.871 64.360 1.00 91.56 265 ILE A O 1
ATOM 1885 N N . LEU A 1 266 ? -10.212 -29.598 64.451 1.00 92.94 266 LEU A N 1
ATOM 1886 C CA . LEU A 1 266 ? -10.691 -30.226 63.212 1.00 92.94 266 LEU A CA 1
ATOM 1887 C C . LEU A 1 266 ? -11.889 -31.124 63.532 1.00 92.94 266 LEU A C 1
ATOM 1889 O O . LEU A 1 266 ? -11.789 -32.008 64.382 1.00 92.94 266 LEU A O 1
ATOM 1893 N N . ILE A 1 267 ? -13.020 -30.889 62.871 1.00 91.19 267 ILE A N 1
ATOM 1894 C CA . ILE A 1 267 ? -14.254 -31.652 63.074 1.00 91.19 267 ILE A CA 1
ATOM 1895 C C . ILE A 1 267 ? -14.760 -32.171 61.740 1.00 91.19 267 ILE A C 1
ATOM 1897 O O . ILE A 1 267 ? -15.148 -31.367 60.898 1.00 91.19 267 ILE A O 1
ATOM 1901 N N . ASP A 1 268 ? -14.854 -33.491 61.610 1.00 89.56 268 ASP A N 1
ATOM 1902 C CA . ASP A 1 268 ? -15.515 -34.157 60.492 1.00 89.56 268 ASP A CA 1
ATOM 1903 C C . ASP A 1 268 ? -16.909 -34.626 60.917 1.00 89.56 268 ASP A C 1
ATOM 1905 O O . ASP A 1 268 ? -17.074 -35.553 61.713 1.00 89.56 268 ASP A O 1
ATOM 1909 N N . GLY A 1 269 ? -17.929 -33.948 60.405 1.00 86.19 269 GLY A N 1
ATOM 1910 C CA . GLY A 1 269 ? -19.328 -34.339 60.499 1.00 86.19 269 GLY A CA 1
ATOM 1911 C C . GLY A 1 269 ? -19.719 -35.273 59.359 1.00 86.19 269 GLY A C 1
ATOM 1912 O O . GLY A 1 269 ? -19.362 -35.038 58.204 1.00 86.19 269 GLY A O 1
ATOM 1913 N N . PHE A 1 270 ? -20.465 -36.327 59.678 1.00 85.44 270 PHE A N 1
ATOM 1914 C CA . PHE A 1 270 ? -20.983 -37.261 58.685 1.00 85.44 270 PHE A CA 1
ATOM 1915 C C . PHE A 1 270 ? -22.354 -37.815 59.085 1.00 85.44 270 PHE A C 1
ATOM 1917 O O . PHE A 1 270 ? -22.676 -37.968 60.268 1.00 85.44 270 PHE A O 1
ATOM 1924 N N . VAL A 1 271 ? -23.172 -38.127 58.080 1.00 81.19 271 VAL A N 1
ATOM 1925 C CA . VAL A 1 271 ? -24.516 -38.699 58.256 1.00 81.19 271 VAL A CA 1
ATOM 1926 C C . VAL A 1 271 ? -24.524 -40.151 57.800 1.00 81.19 271 VAL A C 1
ATOM 1928 O O . VAL A 1 271 ? -24.269 -40.421 56.626 1.00 81.19 271 VAL A O 1
ATOM 1931 N N . VAL A 1 272 ? -24.885 -41.067 58.701 1.00 79.00 272 VAL A N 1
ATOM 1932 C CA . VAL A 1 272 ? -25.210 -42.458 58.359 1.00 79.00 272 VAL A CA 1
ATOM 1933 C C . VAL A 1 272 ? -26.712 -42.541 58.096 1.00 79.00 272 VAL A C 1
ATOM 1935 O O . VAL A 1 272 ? -27.517 -42.227 58.970 1.00 79.00 272 VAL A O 1
ATOM 1938 N N . THR A 1 273 ? -27.100 -42.972 56.899 1.00 69.12 273 THR A N 1
ATOM 1939 C CA . THR A 1 273 ? -28.499 -43.236 56.524 1.00 69.12 273 THR A CA 1
ATOM 1940 C C . THR A 1 273 ? -28.682 -44.696 56.099 1.00 69.12 273 THR A C 1
ATOM 1942 O O . THR A 1 273 ? -27.738 -45.482 56.147 1.00 69.12 273 THR A O 1
ATOM 1945 N N . GLY A 1 274 ? -29.889 -45.079 55.682 1.00 63.94 274 GLY A N 1
ATOM 1946 C CA . GLY A 1 274 ? -30.261 -46.453 55.332 1.00 63.94 274 GLY A CA 1
ATOM 1947 C C . GLY A 1 274 ? -30.937 -47.196 56.490 1.00 63.94 274 GLY A C 1
ATOM 1948 O O . GLY A 1 274 ? -31.234 -46.613 57.528 1.00 63.94 274 GLY A O 1
ATOM 1949 N N . HIS A 1 275 ? -31.231 -48.487 56.304 1.00 58.09 275 HIS A N 1
ATOM 1950 C CA . HIS A 1 275 ? -32.046 -49.259 57.259 1.00 58.09 275 HIS A CA 1
ATOM 1951 C C . HIS A 1 275 ? -31.223 -50.095 58.255 1.00 58.09 275 HIS A C 1
ATOM 1953 O O . HIS A 1 275 ? -31.784 -50.613 59.218 1.00 58.09 275 HIS A O 1
ATOM 1959 N N . ASN A 1 276 ? -29.909 -50.230 58.038 1.00 65.12 276 ASN A N 1
ATOM 1960 C CA . ASN A 1 276 ? -29.003 -51.052 58.845 1.00 65.12 276 ASN A CA 1
ATOM 1961 C C . ASN A 1 276 ? -27.868 -50.206 59.433 1.00 65.12 276 ASN A C 1
ATOM 1963 O O . ASN A 1 276 ? -27.465 -49.210 58.836 1.00 65.12 276 ASN A O 1
ATOM 1967 N N . ALA A 1 277 ? -27.316 -50.640 60.569 1.00 73.25 277 ALA A N 1
ATOM 1968 C CA . ALA A 1 277 ? -26.089 -50.058 61.106 1.00 73.25 277 ALA A CA 1
ATOM 1969 C C . ALA A 1 277 ? -24.902 -50.276 60.146 1.00 73.25 277 ALA A C 1
ATOM 1971 O O . ALA A 1 277 ? -24.828 -51.297 59.458 1.00 73.25 277 ALA A O 1
ATOM 1972 N N . MET A 1 278 ? -23.980 -49.317 60.115 1.00 80.56 278 MET A N 1
ATOM 1973 C CA . MET A 1 278 ? -22.822 -49.270 59.224 1.00 80.56 278 MET A CA 1
ATOM 1974 C C . MET A 1 278 ? -21.530 -49.317 60.042 1.00 80.56 278 MET A C 1
ATOM 1976 O O . MET A 1 278 ? -21.379 -48.570 61.008 1.00 80.56 278 MET A O 1
ATOM 1980 N N . THR A 1 279 ? -20.584 -50.176 59.662 1.00 84.94 279 THR A N 1
ATOM 1981 C CA . THR A 1 279 ? -19.240 -50.179 60.256 1.00 84.94 279 THR A CA 1
ATOM 1982 C C . THR A 1 279 ? -18.352 -49.168 59.535 1.00 84.94 279 THR A C 1
ATOM 1984 O O . THR A 1 279 ? -18.215 -49.221 58.312 1.00 84.94 279 THR A O 1
ATOM 1987 N N . VAL A 1 280 ? -17.739 -48.264 60.299 1.00 88.56 280 VAL A N 1
ATOM 1988 C CA . VAL A 1 280 ? -16.812 -47.247 59.796 1.00 88.56 280 VAL A CA 1
ATOM 1989 C C . VAL A 1 280 ? -15.466 -47.329 60.504 1.00 88.56 280 VAL A C 1
ATOM 1991 O O . VAL A 1 280 ? -15.386 -47.625 61.701 1.00 88.56 280 VAL A O 1
ATOM 1994 N N . LEU A 1 281 ? -14.407 -47.043 59.753 1.00 90.06 281 LEU A N 1
ATOM 1995 C CA . LEU A 1 281 ? -13.084 -46.755 60.286 1.00 90.06 281 LEU A CA 1
ATOM 1996 C C . LEU A 1 281 ? -12.913 -45.235 60.365 1.00 90.06 281 LEU A C 1
ATOM 1998 O O . LEU A 1 281 ? -13.080 -44.557 59.359 1.00 90.06 281 LEU A O 1
ATOM 2002 N N . ILE A 1 282 ? -12.534 -44.716 61.530 1.00 92.94 282 ILE A N 1
ATOM 2003 C CA . ILE A 1 282 ? -12.251 -43.296 61.756 1.00 92.94 282 ILE A CA 1
ATOM 2004 C C . ILE A 1 282 ? -10.788 -43.142 62.171 1.00 92.94 282 ILE A C 1
ATOM 2006 O O . ILE A 1 282 ? -10.334 -43.860 63.062 1.00 92.94 282 ILE A O 1
ATOM 2010 N N . ARG A 1 283 ? -10.038 -42.227 61.553 1.00 94.25 283 ARG A N 1
ATOM 2011 C CA . ARG A 1 283 ? -8.611 -41.995 61.843 1.00 94.25 283 ARG A CA 1
ATOM 2012 C C . ARG A 1 283 ? -8.340 -40.530 62.160 1.00 94.25 283 ARG A C 1
ATOM 2014 O O . ARG A 1 283 ? -8.991 -39.642 61.627 1.00 94.25 283 ARG A O 1
ATOM 2021 N N . ALA A 1 284 ? -7.349 -40.301 63.013 1.00 94.19 284 ALA A N 1
ATOM 2022 C CA . ALA A 1 284 ? -6.722 -39.009 63.241 1.00 94.19 284 ALA A CA 1
ATOM 2023 C C . ALA A 1 284 ? -5.201 -39.184 63.135 1.00 94.19 284 ALA A C 1
ATOM 2025 O O . ALA A 1 284 ? -4.559 -39.725 64.039 1.00 94.19 284 ALA A O 1
ATOM 2026 N N . VAL A 1 285 ? -4.636 -38.757 62.008 1.00 94.38 285 VAL A N 1
ATOM 2027 C CA . VAL A 1 285 ? -3.227 -38.946 61.655 1.00 94.38 285 VAL A CA 1
ATOM 2028 C C . VAL A 1 285 ? -2.476 -37.627 61.822 1.00 94.38 285 VAL A C 1
ATOM 2030 O O . VAL A 1 285 ? -2.792 -36.628 61.181 1.00 94.38 285 VAL A O 1
ATOM 2033 N N . GLY A 1 286 ? -1.477 -37.623 62.695 1.00 92.81 286 GLY A N 1
ATOM 2034 C CA . GLY A 1 286 ? -0.607 -36.496 63.000 1.00 92.81 286 GLY A CA 1
ATOM 2035 C C . GLY A 1 286 ? 0.858 -36.846 62.719 1.00 92.81 286 GLY A C 1
ATOM 2036 O O . GLY A 1 286 ? 1.346 -36.521 61.633 1.00 92.81 286 GLY A O 1
ATOM 2037 N N . PRO A 1 287 ? 1.579 -37.539 63.627 1.00 93.38 287 PRO A N 1
ATOM 2038 C CA . PRO A 1 287 ? 3.008 -37.836 63.464 1.00 93.38 287 PRO A CA 1
ATOM 2039 C C . PRO A 1 287 ? 3.380 -38.518 62.145 1.00 93.38 287 PRO A C 1
ATOM 2041 O O . PRO A 1 287 ? 4.427 -38.213 61.568 1.00 93.38 287 PRO A O 1
ATOM 2044 N N . THR A 1 288 ? 2.530 -39.412 61.628 1.00 93.00 288 THR A N 1
ATOM 2045 C CA . THR A 1 288 ? 2.830 -40.144 60.385 1.00 93.00 288 THR A CA 1
ATOM 2046 C C . THR A 1 288 ? 2.864 -39.240 59.152 1.00 93.00 288 THR A C 1
ATOM 2048 O O . THR A 1 288 ? 3.605 -39.533 58.211 1.00 93.00 288 THR A O 1
ATOM 2051 N N . LEU A 1 289 ? 2.168 -38.097 59.161 1.00 90.06 289 LEU A N 1
ATOM 2052 C CA . LEU A 1 289 ? 2.161 -37.158 58.033 1.00 90.06 289 LEU A CA 1
ATOM 2053 C C . LEU A 1 289 ? 3.552 -36.574 57.730 1.00 90.06 289 LEU A C 1
ATOM 2055 O O . LEU A 1 289 ? 3.833 -36.229 56.580 1.00 90.06 289 LEU A O 1
ATOM 2059 N N . ALA A 1 290 ? 4.458 -36.537 58.715 1.00 87.62 290 ALA A N 1
ATOM 2060 C CA . ALA A 1 290 ? 5.832 -36.077 58.515 1.00 87.62 290 ALA A CA 1
ATOM 2061 C C . ALA A 1 290 ? 6.585 -36.918 57.467 1.00 87.62 290 ALA A C 1
ATOM 2063 O O . ALA A 1 290 ? 7.428 -36.396 56.738 1.00 87.62 290 ALA A O 1
ATOM 2064 N N . LYS A 1 291 ? 6.240 -38.207 57.328 1.00 86.50 291 LYS A N 1
ATOM 2065 C CA . LYS A 1 291 ? 6.824 -39.108 56.318 1.00 86.50 291 LYS A CA 1
ATOM 2066 C C . LYS A 1 291 ? 6.402 -38.758 54.891 1.00 86.50 291 LYS A C 1
ATOM 2068 O O . LYS A 1 291 ? 7.106 -39.110 53.950 1.00 86.50 291 LYS A O 1
ATOM 2073 N N . TYR A 1 292 ? 5.292 -38.042 54.742 1.00 82.31 292 TYR A N 1
ATOM 2074 C CA . TYR A 1 292 ? 4.756 -37.576 53.465 1.00 82.31 292 TYR A CA 1
ATOM 2075 C C . TYR A 1 292 ? 5.106 -36.108 53.180 1.00 82.31 292 TYR A C 1
ATOM 2077 O O . TYR A 1 292 ? 4.498 -35.477 52.321 1.00 82.31 292 TYR A O 1
ATOM 2085 N N . GLY A 1 293 ? 6.091 -35.551 53.896 1.00 84.38 293 GLY A N 1
ATOM 2086 C CA . GLY A 1 293 ? 6.589 -34.193 53.667 1.00 84.38 293 GLY A CA 1
ATOM 2087 C C . GLY A 1 293 ? 5.745 -33.083 54.298 1.00 84.38 293 GLY A C 1
ATOM 2088 O O . GLY A 1 293 ? 6.013 -31.910 54.046 1.00 84.38 293 GLY A O 1
ATOM 2089 N N . VAL A 1 294 ? 4.754 -33.417 55.134 1.00 85.06 294 VAL A N 1
ATOM 2090 C CA . VAL A 1 294 ? 3.973 -32.417 55.877 1.00 85.06 294 VAL A CA 1
ATOM 2091 C C . VAL A 1 294 ? 4.788 -31.927 57.075 1.00 85.06 294 VAL A C 1
ATOM 2093 O O . VAL A 1 294 ? 5.169 -32.702 57.950 1.00 85.06 294 VAL A O 1
ATOM 2096 N N . THR A 1 295 ? 5.064 -30.626 57.129 1.00 87.12 295 THR A N 1
ATOM 2097 C CA . THR A 1 295 ? 5.771 -29.985 58.248 1.00 87.12 295 THR A CA 1
ATOM 2098 C C . THR A 1 295 ? 4.792 -29.482 59.311 1.00 87.12 295 THR A C 1
ATOM 2100 O O . THR A 1 295 ? 3.679 -29.094 58.976 1.00 87.12 295 THR A O 1
ATOM 2103 N N . GLY A 1 296 ? 5.207 -29.419 60.583 1.00 89.19 296 GLY A N 1
ATOM 2104 C CA . GLY A 1 296 ? 4.373 -28.848 61.657 1.00 89.19 296 GLY A CA 1
ATOM 2105 C C . GLY A 1 296 ? 3.190 -29.728 62.080 1.00 89.19 296 GLY A C 1
ATOM 2106 O O . GLY A 1 296 ? 2.143 -29.216 62.470 1.00 89.19 296 GLY A O 1
ATOM 2107 N N . VAL A 1 297 ? 3.339 -31.050 61.975 1.00 93.12 297 VAL A N 1
ATOM 2108 C CA . VAL A 1 297 ? 2.278 -32.022 62.278 1.00 93.12 297 VAL A CA 1
ATOM 2109 C C . VAL A 1 297 ? 1.886 -32.033 63.757 1.00 93.12 297 VAL A C 1
ATOM 2111 O O . VAL A 1 297 ? 2.723 -31.807 64.638 1.00 93.12 297 VAL A O 1
ATOM 2114 N N . LEU A 1 298 ? 0.617 -32.336 64.032 1.00 93.88 298 LEU A N 1
ATOM 2115 C CA . LEU A 1 298 ? 0.105 -32.511 65.387 1.00 93.88 298 LEU A CA 1
ATOM 2116 C C . LEU A 1 298 ? 0.713 -33.776 66.004 1.00 93.88 298 LEU A C 1
ATOM 2118 O O . LEU A 1 298 ? 0.441 -34.878 65.551 1.00 93.88 298 LEU A O 1
ATOM 2122 N N . GLN A 1 299 ? 1.549 -33.630 67.030 1.00 93.44 299 GLN A N 1
ATOM 2123 C CA . GLN A 1 299 ? 2.368 -34.744 67.532 1.00 93.44 299 GLN A CA 1
ATOM 2124 C C . GLN A 1 299 ? 1.586 -35.797 68.333 1.00 93.44 299 GLN A C 1
ATOM 2126 O O . GLN A 1 299 ? 2.039 -36.930 68.454 1.00 93.44 299 GLN A O 1
ATOM 2131 N N . GLN A 1 300 ? 0.442 -35.433 68.913 1.00 93.38 300 GLN A N 1
ATOM 2132 C CA . GLN A 1 300 ? -0.419 -36.344 69.675 1.00 93.38 300 GLN A CA 1
ATOM 2133 C C . GLN A 1 300 ? -1.892 -35.994 69.415 1.00 93.38 300 GLN A C 1
ATOM 2135 O O . GLN A 1 300 ? -2.483 -35.232 70.191 1.00 93.38 300 GLN A O 1
ATOM 2140 N N . PRO A 1 301 ? -2.471 -36.464 68.295 1.00 95.69 301 PRO A N 1
ATOM 2141 C CA . PRO A 1 301 ? -3.890 -36.288 68.016 1.00 95.69 301 PRO A CA 1
ATOM 2142 C C . PRO A 1 301 ? -4.759 -37.079 69.008 1.00 95.69 301 PRO A C 1
ATOM 2144 O O . PRO A 1 301 ? -4.483 -38.230 69.334 1.00 95.69 301 PRO A O 1
ATOM 2147 N N . VAL A 1 302 ? -5.849 -36.460 69.455 1.00 94.88 302 VAL A N 1
ATOM 2148 C CA . VAL A 1 302 ? -6.915 -37.062 70.261 1.00 94.88 302 VAL A CA 1
ATOM 2149 C C . VAL A 1 302 ? -8.192 -37.043 69.429 1.00 94.88 302 VAL A C 1
ATOM 2151 O O . VAL A 1 302 ? -8.699 -35.970 69.097 1.00 94.88 302 VAL A O 1
ATOM 2154 N N . LEU A 1 303 ? -8.697 -38.228 69.097 1.00 95.69 303 LEU A N 1
ATOM 2155 C CA . LEU A 1 303 ? -9.925 -38.461 68.343 1.00 95.69 303 LEU A CA 1
ATOM 2156 C C . LEU A 1 303 ? -11.084 -38.723 69.310 1.00 95.69 303 LEU A C 1
ATOM 2158 O O . LEU A 1 303 ? -11.008 -39.642 70.119 1.00 95.69 303 LEU A O 1
ATOM 2162 N N . THR A 1 304 ? -12.170 -37.959 69.210 1.00 94.56 304 THR A N 1
ATOM 2163 C CA . THR A 1 304 ? -13.405 -38.166 69.991 1.00 94.56 304 THR A CA 1
ATOM 2164 C C . THR A 1 304 ? -14.614 -38.158 69.063 1.00 94.56 304 THR A C 1
ATOM 2166 O O . THR A 1 304 ? -14.778 -37.244 68.263 1.00 94.56 304 THR A O 1
ATOM 2169 N N . LEU A 1 305 ? -15.465 -39.173 69.150 1.00 93.94 305 LEU A N 1
ATOM 2170 C CA . LEU A 1 305 ? -16.663 -39.345 68.340 1.00 93.94 305 LEU A CA 1
ATOM 2171 C C . LEU A 1 305 ? -17.908 -39.006 69.157 1.00 93.94 305 LEU A C 1
ATOM 2173 O O . LEU A 1 305 ? -18.129 -39.568 70.231 1.00 93.94 305 LEU A O 1
ATOM 2177 N N . PHE A 1 306 ? -18.757 -38.147 68.601 1.00 89.06 306 PHE A N 1
ATOM 2178 C CA . PHE A 1 306 ? -20.033 -37.766 69.193 1.00 89.06 306 PHE A CA 1
ATOM 2179 C C . PHE A 1 306 ? -21.216 -38.147 68.302 1.00 89.06 306 PHE A C 1
ATOM 2181 O O . PHE A 1 306 ? -21.133 -38.044 67.078 1.00 89.06 306 PHE A O 1
ATOM 2188 N N . GLN A 1 307 ? -22.332 -38.523 68.927 1.00 87.31 307 GLN A N 1
ATOM 2189 C CA . GLN A 1 307 ? -23.648 -38.625 68.298 1.00 87.31 307 GLN A CA 1
ATOM 2190 C C . GLN A 1 307 ? -24.468 -37.362 68.581 1.00 87.31 307 GLN A C 1
ATOM 2192 O O . GLN A 1 307 ? -24.551 -36.908 69.728 1.00 87.31 307 GLN A O 1
ATOM 2197 N N . ILE A 1 308 ? -25.110 -36.825 67.544 1.00 79.88 308 ILE A N 1
ATOM 2198 C CA . ILE A 1 308 ? -25.985 -35.654 67.627 1.00 79.88 308 ILE A CA 1
ATOM 2199 C C . ILE A 1 308 ? -27.447 -36.108 67.569 1.00 79.88 308 ILE A C 1
ATOM 2201 O O . ILE A 1 308 ? -27.882 -36.713 66.591 1.00 79.88 308 ILE A O 1
ATOM 2205 N N . ASN A 1 309 ? -28.220 -35.789 68.610 1.00 73.31 309 ASN A N 1
ATOM 2206 C CA . ASN A 1 309 ? -29.636 -36.150 68.733 1.00 73.31 309 ASN A CA 1
ATOM 2207 C C . ASN A 1 309 ? -30.514 -34.887 68.720 1.00 73.31 309 ASN A C 1
ATOM 2209 O O . ASN A 1 309 ? -31.040 -34.461 69.752 1.00 73.31 309 ASN A O 1
ATOM 2213 N N . GLY A 1 310 ? -30.651 -34.258 67.550 1.00 63.56 310 GLY A N 1
ATOM 2214 C CA . GLY A 1 310 ? -31.424 -33.021 67.395 1.00 63.56 310 GLY A CA 1
ATOM 2215 C C . GLY A 1 310 ? -30.867 -31.880 68.254 1.00 63.56 310 GLY A C 1
ATOM 2216 O O . GLY A 1 310 ? -29.668 -31.629 68.248 1.00 63.56 310 GLY A O 1
ATOM 2217 N N . SER A 1 311 ? -31.726 -31.192 69.011 1.00 51.88 311 SER A N 1
ATOM 2218 C CA . SER A 1 311 ? -31.339 -30.057 69.871 1.00 51.88 311 SER A CA 1
ATOM 2219 C C . SER A 1 311 ? -30.704 -30.452 71.217 1.00 51.88 311 SER A C 1
ATOM 2221 O O . SER A 1 311 ? -30.495 -29.583 72.063 1.00 51.88 311 SER A O 1
ATOM 2223 N N . GLN A 1 312 ? -30.448 -31.741 71.465 1.00 57.72 312 GLN A N 1
ATOM 2224 C CA . GLN A 1 312 ? -29.805 -32.214 72.698 1.00 57.72 312 GLN A CA 1
ATOM 2225 C C . GLN A 1 312 ? -28.271 -32.076 72.621 1.00 57.72 312 GLN A C 1
ATOM 2227 O O . GLN A 1 312 ? -27.716 -32.112 71.521 1.00 57.72 312 GLN A O 1
ATOM 2232 N N . PRO A 1 313 ? -27.560 -31.958 73.761 1.00 64.81 313 PRO A N 1
ATOM 2233 C CA . PRO A 1 313 ? -26.099 -31.947 73.779 1.00 64.81 313 PRO A CA 1
ATOM 2234 C C . PRO A 1 313 ? -25.511 -33.185 73.089 1.00 64.81 313 PRO A C 1
ATOM 2236 O O . PRO A 1 313 ? -26.002 -34.303 73.269 1.00 64.81 313 PRO A O 1
ATOM 2239 N N . ALA A 1 314 ? -24.440 -32.983 72.319 1.00 77.75 314 ALA A N 1
ATOM 2240 C CA . ALA A 1 314 ? -23.699 -34.057 71.671 1.00 77.75 314 ALA A CA 1
ATOM 2241 C C . ALA A 1 314 ? -23.248 -35.102 72.709 1.00 77.75 314 ALA A C 1
ATOM 2243 O O . ALA A 1 314 ? -22.668 -34.750 73.736 1.00 77.75 314 ALA A O 1
ATOM 2244 N N . THR A 1 315 ? -23.525 -36.382 72.458 1.00 85.19 315 THR A N 1
ATOM 2245 C CA . THR A 1 315 ? -23.155 -37.479 73.369 1.00 85.19 315 THR A CA 1
ATOM 2246 C C . THR A 1 315 ? -21.879 -38.146 72.872 1.00 85.19 315 THR A C 1
ATOM 2248 O O . THR A 1 315 ? -21.848 -38.588 71.727 1.00 85.19 315 THR A O 1
ATOM 2251 N N . GLU A 1 316 ? -20.833 -38.225 73.699 1.00 90.00 316 GLU A N 1
ATOM 2252 C CA . GLU A 1 316 ? -19.613 -38.971 73.358 1.00 90.00 316 GLU A CA 1
ATOM 2253 C C . GLU A 1 316 ? -19.926 -40.471 73.281 1.00 90.00 316 GLU A C 1
ATOM 2255 O O . GLU A 1 316 ? -20.516 -41.039 74.200 1.00 90.00 316 GLU A O 1
ATOM 2260 N N . ILE A 1 317 ? -19.532 -41.108 72.180 1.00 88.62 317 ILE A N 1
ATOM 2261 C CA . ILE A 1 317 ? -19.772 -42.536 71.918 1.00 88.62 317 ILE A CA 1
ATOM 2262 C C . ILE A 1 317 ? -18.485 -43.323 71.630 1.00 88.62 317 ILE A C 1
ATOM 2264 O O . ILE A 1 317 ? -18.533 -44.540 71.460 1.00 88.62 317 ILE A O 1
ATOM 2268 N N . GLY A 1 318 ? -17.331 -42.654 71.601 1.00 87.38 318 GLY A N 1
ATOM 2269 C CA . GLY A 1 318 ? -16.022 -43.297 71.532 1.00 87.38 318 GLY A CA 1
ATOM 2270 C C . GLY A 1 318 ? -14.887 -42.281 71.483 1.00 87.38 318 GLY A C 1
ATOM 2271 O O . GLY A 1 318 ? -15.053 -41.197 70.936 1.00 87.38 318 GLY A O 1
ATOM 2272 N N . SER A 1 319 ? -13.720 -42.629 72.015 1.00 91.88 319 SER A N 1
ATOM 2273 C CA . SER A 1 319 ? -12.522 -41.790 71.946 1.00 91.88 319 SER A CA 1
ATOM 2274 C C . SER A 1 319 ? -11.252 -42.632 71.859 1.00 91.88 319 SER A C 1
ATOM 2276 O O . SER A 1 319 ? -11.216 -43.781 72.303 1.00 91.88 319 SER A O 1
ATOM 2278 N N . ASN A 1 320 ? -10.213 -42.076 71.235 1.00 90.94 320 ASN A N 1
ATOM 2279 C CA . ASN A 1 320 ? -8.885 -42.669 71.168 1.00 90.94 320 ASN A CA 1
ATOM 2280 C C . ASN A 1 320 ? -7.783 -41.592 71.072 1.00 90.94 320 ASN A C 1
ATOM 2282 O O . ASN A 1 320 ? -7.918 -40.623 70.332 1.00 90.94 320 ASN A O 1
ATOM 2286 N N . SER A 1 321 ? -6.670 -41.783 71.780 1.00 85.94 321 SER A N 1
ATOM 2287 C CA . SER A 1 321 ? -5.468 -40.931 71.756 1.00 85.94 321 SER A CA 1
ATOM 2288 C C . SER A 1 321 ? -4.181 -41.701 71.406 1.00 85.94 321 SER A C 1
ATOM 2290 O O . SER A 1 321 ? -3.078 -41.259 71.726 1.00 85.94 321 SER A O 1
ATOM 2292 N N . GLY A 1 322 ? -4.318 -42.864 70.759 1.00 85.38 322 GLY A N 1
ATOM 2293 C CA . GLY A 1 322 ? -3.216 -43.670 70.232 1.00 85.38 322 GLY A CA 1
ATOM 2294 C C . GLY A 1 322 ? -3.701 -45.025 69.704 1.00 85.38 322 GLY A C 1
ATOM 2295 O O . GLY A 1 322 ? -4.436 -45.743 70.376 1.00 85.38 322 GLY A O 1
ATOM 2296 N N . TRP A 1 323 ? -3.307 -45.414 68.494 1.00 88.50 323 TRP A N 1
ATOM 2297 C CA . TRP A 1 323 ? -3.804 -46.642 67.856 1.00 88.50 323 TRP A CA 1
ATOM 2298 C C . TRP A 1 323 ? -3.048 -47.923 68.276 1.00 88.50 323 TRP A C 1
ATOM 2300 O O . TRP A 1 323 ? -3.505 -49.028 67.986 1.00 88.50 323 TRP A O 1
ATOM 2310 N N . ASN A 1 324 ? -1.921 -47.783 68.989 1.00 83.50 324 ASN A N 1
ATOM 2311 C CA . ASN A 1 324 ? -1.184 -48.841 69.704 1.00 83.50 324 ASN A CA 1
ATOM 2312 C C . ASN A 1 324 ? -0.723 -50.062 68.881 1.00 83.50 324 ASN A C 1
ATOM 2314 O O . ASN A 1 324 ? -0.414 -51.104 69.461 1.00 83.50 324 ASN A O 1
ATOM 2318 N N . GLY A 1 325 ? -0.665 -49.977 67.549 1.00 81.25 325 GLY A N 1
ATOM 2319 C CA . GLY A 1 325 ? -0.234 -51.112 66.730 1.00 81.25 325 GLY A CA 1
ATOM 2320 C C . GLY A 1 325 ? -1.271 -52.236 66.597 1.00 81.25 325 GLY A C 1
ATOM 2321 O O . GLY A 1 325 ? -0.886 -53.367 66.302 1.00 81.25 325 GLY A O 1
ATOM 2322 N N . ASP A 1 326 ? -2.560 -51.967 66.842 1.00 85.94 326 ASP A N 1
ATOM 2323 C CA . ASP A 1 326 ? -3.618 -52.986 66.817 1.00 85.94 326 ASP A CA 1
ATOM 2324 C C . ASP A 1 326 ? -3.697 -53.718 65.459 1.00 85.94 326 ASP A C 1
ATOM 2326 O O . ASP A 1 326 ? -3.888 -53.115 64.399 1.00 85.94 326 ASP A O 1
ATOM 2330 N N . ALA A 1 327 ? -3.562 -55.048 65.487 1.00 75.44 327 ALA A N 1
ATOM 2331 C CA . ALA A 1 327 ? -3.507 -55.882 64.285 1.00 75.44 327 ALA A CA 1
ATOM 2332 C C . ALA A 1 327 ? -4.833 -55.927 63.499 1.00 75.44 327 ALA A C 1
ATOM 2334 O O . ALA A 1 327 ? -4.825 -56.137 62.281 1.00 75.44 327 ALA A O 1
ATOM 2335 N N . THR A 1 328 ? -5.968 -55.722 64.174 1.00 81.31 328 THR A N 1
ATOM 2336 C CA . THR A 1 328 ? -7.290 -55.642 63.541 1.00 81.31 328 THR A CA 1
ATOM 2337 C C . THR A 1 328 ? -7.405 -54.333 62.777 1.00 81.31 328 THR A C 1
ATOM 2339 O O . THR A 1 328 ? -7.728 -54.354 61.592 1.00 81.31 328 THR A O 1
ATOM 2342 N N . LEU A 1 329 ? -7.054 -53.208 63.408 1.00 84.38 329 LEU A N 1
ATOM 2343 C CA . LEU A 1 329 ? -7.019 -51.903 62.744 1.00 84.38 329 LEU A CA 1
ATOM 2344 C C . LEU A 1 329 ? -6.047 -51.904 61.557 1.00 84.38 329 LEU A C 1
ATOM 2346 O O . LEU A 1 329 ? -6.437 -51.491 60.471 1.00 84.38 329 LEU A O 1
ATOM 2350 N N . ALA A 1 330 ? -4.846 -52.473 61.709 1.00 76.69 330 ALA A N 1
ATOM 2351 C CA . ALA A 1 330 ? -3.883 -52.610 60.610 1.00 76.69 330 ALA A CA 1
ATOM 2352 C C . ALA A 1 330 ? -4.436 -53.423 59.423 1.00 76.69 330 ALA A C 1
ATOM 2354 O O . ALA A 1 330 ? -4.196 -53.093 58.261 1.00 76.69 330 ALA A O 1
ATOM 2355 N N . SER A 1 331 ? -5.208 -54.478 59.699 1.00 76.81 331 SER A N 1
ATOM 2356 C CA . SER A 1 331 ? -5.866 -55.270 58.652 1.00 76.81 331 SER A CA 1
ATOM 2357 C C . SER A 1 331 ? -6.984 -54.485 57.964 1.00 76.81 331 SER A C 1
ATOM 2359 O O . SER A 1 331 ? -7.140 -54.575 56.746 1.00 76.81 331 SER A O 1
ATOM 2361 N N . VAL A 1 332 ? -7.737 -53.686 58.725 1.00 79.88 332 VAL A N 1
ATOM 2362 C CA . VAL A 1 332 ? -8.804 -52.838 58.185 1.00 79.88 332 VAL A CA 1
ATOM 2363 C C . VAL A 1 332 ? -8.241 -51.676 57.363 1.00 79.88 332 VAL A C 1
ATOM 2365 O O . VAL A 1 332 ? -8.809 -51.398 56.314 1.00 79.88 332 VAL A O 1
ATOM 2368 N N . PHE A 1 333 ? -7.110 -51.065 57.744 1.00 82.12 333 PHE A N 1
ATOM 2369 C CA . PHE A 1 333 ? -6.441 -50.027 56.936 1.00 82.12 333 PHE A CA 1
ATOM 2370 C C . PHE A 1 333 ? -6.195 -50.528 55.510 1.00 82.12 333 PHE A C 1
ATOM 2372 O O . PHE A 1 333 ? -6.607 -49.903 54.537 1.00 82.12 333 PHE A O 1
ATOM 2379 N N . ARG A 1 334 ? -5.635 -51.734 55.385 1.00 78.00 334 ARG A N 1
ATOM 2380 C CA . ARG A 1 334 ? -5.376 -52.372 54.087 1.00 78.00 334 ARG A CA 1
ATOM 2381 C C . ARG A 1 334 ? -6.653 -52.730 53.338 1.00 78.00 334 ARG A C 1
ATOM 2383 O O . ARG A 1 334 ? -6.677 -52.638 52.115 1.00 78.00 334 ARG A O 1
ATOM 2390 N N . LEU A 1 335 ? -7.696 -53.151 54.057 1.00 75.38 335 LEU A N 1
ATOM 2391 C CA . LEU A 1 335 ? -8.989 -53.505 53.470 1.00 75.38 335 LEU A CA 1
ATOM 2392 C C . LEU A 1 335 ? -9.652 -52.304 52.789 1.00 75.38 335 LEU A C 1
ATOM 2394 O O . LEU A 1 335 ? -10.214 -52.464 51.709 1.00 75.38 335 LEU A O 1
ATOM 2398 N N . VAL A 1 336 ? -9.571 -51.119 53.400 1.00 74.31 336 VAL A N 1
ATOM 2399 C CA . VAL A 1 336 ? -10.147 -49.888 52.836 1.00 74.31 336 VAL A CA 1
ATOM 2400 C C . VAL A 1 336 ? -9.216 -49.180 51.841 1.00 74.31 336 VAL A C 1
ATOM 2402 O O . VAL A 1 336 ? -9.624 -48.204 51.224 1.00 74.31 336 VAL A O 1
ATOM 2405 N N . GLY A 1 337 ? -7.999 -49.698 51.628 1.00 72.12 337 GLY A N 1
ATOM 2406 C CA . GLY A 1 337 ? -7.026 -49.151 50.675 1.00 72.12 337 GLY A CA 1
ATOM 2407 C C . GLY A 1 337 ? -6.115 -48.056 51.239 1.00 72.12 337 GLY A C 1
ATOM 2408 O O . GLY A 1 337 ? -5.452 -47.372 50.463 1.00 72.12 337 GLY A O 1
ATOM 2409 N N . GLU A 1 338 ? -6.051 -47.918 52.563 1.00 78.12 338 GLU A N 1
ATOM 2410 C CA . GLU A 1 338 ? -5.308 -46.863 53.248 1.00 78.12 338 GLU A CA 1
ATOM 2411 C C . GLU A 1 338 ? -3.865 -47.231 53.594 1.00 78.12 338 GLU A C 1
ATOM 2413 O O . GLU A 1 338 ? -3.503 -48.400 53.754 1.00 78.12 338 GLU A O 1
ATOM 2418 N N . PHE A 1 339 ? -3.024 -46.201 53.740 1.00 83.56 339 PHE A N 1
ATOM 2419 C CA . PHE A 1 339 ? -1.626 -46.389 54.121 1.00 83.56 339 PHE A CA 1
ATOM 2420 C C . PHE A 1 339 ? -1.481 -46.873 55.571 1.00 83.56 339 PHE A C 1
ATOM 2422 O O . PHE A 1 339 ? -2.164 -46.396 56.483 1.00 83.56 339 PHE A O 1
ATOM 2429 N N . ASP A 1 340 ? -0.528 -47.784 55.787 1.00 84.88 340 ASP A N 1
ATOM 2430 C CA . ASP A 1 340 ? -0.220 -48.342 57.106 1.00 84.88 340 ASP A CA 1
ATOM 2431 C C . ASP A 1 340 ? 0.271 -47.241 58.073 1.00 84.88 340 ASP A C 1
ATOM 2433 O O . ASP A 1 340 ? 1.111 -46.401 57.727 1.00 84.88 340 ASP A O 1
ATOM 2437 N N . LEU A 1 341 ? -0.215 -47.275 59.319 1.00 87.69 341 LEU A N 1
ATOM 2438 C CA . LEU A 1 341 ? 0.353 -46.487 60.414 1.00 87.69 341 LEU A CA 1
ATOM 2439 C C . LEU A 1 341 ? 1.535 -47.253 61.048 1.00 87.69 341 LEU A C 1
ATOM 2441 O O . LEU A 1 341 ? 1.470 -48.478 61.171 1.00 87.69 341 LEU A O 1
ATOM 2445 N N . PRO A 1 342 ? 2.625 -46.581 61.463 1.00 89.81 342 PRO A N 1
ATOM 2446 C CA . PRO A 1 342 ? 3.708 -47.196 62.234 1.00 89.81 342 PRO A CA 1
ATOM 2447 C C . PRO A 1 342 ? 3.215 -47.631 63.613 1.00 89.81 342 PRO A C 1
ATOM 2449 O O . PRO A 1 342 ? 2.509 -46.870 64.276 1.00 89.81 342 PRO A O 1
ATOM 2452 N N . SER A 1 343 ? 3.569 -48.845 64.047 1.00 84.94 343 SER A N 1
ATOM 2453 C CA . SER A 1 343 ? 3.060 -49.450 65.293 1.00 84.94 343 SER A CA 1
ATOM 2454 C C . SER A 1 343 ? 3.377 -48.643 66.555 1.00 84.94 343 SER A C 1
ATOM 2456 O O . SER A 1 343 ? 2.712 -48.807 67.570 1.00 84.94 343 SER A O 1
ATOM 2458 N N . ASP A 1 344 ? 4.402 -47.794 66.490 1.00 86.50 344 ASP A N 1
ATOM 2459 C CA . ASP A 1 344 ? 4.871 -46.890 67.539 1.00 86.50 344 ASP A CA 1
ATOM 2460 C C . ASP A 1 344 ? 4.320 -45.456 67.417 1.00 86.50 344 ASP A C 1
ATOM 2462 O O . ASP A 1 344 ? 4.687 -44.585 68.205 1.00 86.50 344 ASP A O 1
ATOM 2466 N N . SER A 1 345 ? 3.452 -45.183 66.438 1.00 91.69 345 SER A N 1
ATOM 2467 C CA . SER A 1 345 ? 2.916 -43.841 66.211 1.00 91.69 345 SER A CA 1
ATOM 2468 C C . SER A 1 345 ? 1.834 -43.446 67.219 1.00 91.69 345 SER A C 1
ATOM 2470 O O . SER A 1 345 ? 0.971 -44.251 67.570 1.00 91.69 345 SER A O 1
ATOM 2472 N N . ALA A 1 346 ? 1.823 -42.164 67.600 1.00 93.06 346 ALA A N 1
ATOM 2473 C CA . ALA A 1 346 ? 0.780 -41.552 68.426 1.00 93.06 346 ALA A CA 1
ATOM 2474 C C . ALA A 1 346 ? -0.483 -41.142 67.635 1.00 93.06 346 ALA A C 1
ATOM 2476 O O . ALA A 1 346 ? -1.348 -40.462 68.180 1.00 93.06 346 ALA A O 1
ATOM 2477 N N . ASP A 1 347 ? -0.601 -41.531 66.359 1.00 95.69 347 ASP A N 1
ATOM 2478 C CA . ASP A 1 347 ? -1.856 -41.408 65.600 1.00 95.69 347 ASP A CA 1
ATOM 2479 C C . ASP A 1 347 ? -3.003 -42.144 66.318 1.00 95.69 347 ASP A C 1
ATOM 2481 O O . ASP A 1 347 ? -2.768 -43.145 66.994 1.00 95.69 347 ASP A O 1
ATOM 2485 N N . ALA A 1 348 ? -4.250 -41.711 66.139 1.00 94.00 348 ALA A N 1
ATOM 2486 C CA . ALA A 1 348 ? -5.422 -42.355 66.735 1.00 94.00 348 ALA A CA 1
ATOM 2487 C C . ALA A 1 348 ? -6.331 -42.976 65.663 1.00 94.00 348 ALA A C 1
ATOM 2489 O O . ALA A 1 348 ? -6.446 -42.461 64.552 1.00 94.00 348 ALA A O 1
ATOM 2490 N N . ALA A 1 349 ? -6.997 -44.085 65.991 1.00 92.31 349 ALA A N 1
ATOM 2491 C CA . ALA A 1 349 ? -7.959 -44.731 65.097 1.00 92.31 349 ALA A CA 1
ATOM 2492 C C . ALA A 1 349 ? -9.073 -45.452 65.873 1.00 92.31 349 ALA A C 1
ATOM 2494 O O . ALA A 1 349 ? -8.831 -46.007 66.943 1.00 92.31 349 ALA A O 1
ATOM 2495 N N . LEU A 1 350 ? -10.289 -45.459 65.336 1.00 91.06 350 LEU A N 1
ATOM 2496 C CA . LEU A 1 350 ? -11.471 -46.112 65.897 1.00 91.06 350 LEU A CA 1
ATOM 2497 C C . LEU A 1 350 ? -12.161 -46.942 64.811 1.00 91.06 350 LEU A C 1
ATOM 2499 O O . LEU A 1 350 ? -12.420 -46.443 63.722 1.00 91.06 350 LEU A O 1
ATOM 2503 N N . LEU A 1 351 ? -12.501 -48.192 65.120 1.00 89.12 351 LEU A N 1
ATOM 2504 C CA . LEU A 1 351 ? -13.376 -49.028 64.297 1.00 89.12 351 LEU A CA 1
ATOM 2505 C C . LEU A 1 351 ? -14.693 -49.211 65.048 1.00 89.12 351 LEU A C 1
ATOM 2507 O O . LEU A 1 351 ? -14.702 -49.792 66.133 1.00 89.12 351 LEU A O 1
ATOM 2511 N N . ILE A 1 352 ? -15.794 -48.697 64.503 1.00 87.81 352 ILE A N 1
ATOM 2512 C CA . ILE A 1 352 ? -17.075 -48.644 65.217 1.00 87.81 352 ILE A CA 1
ATOM 2513 C C . ILE A 1 352 ? -18.254 -48.912 64.282 1.00 87.81 352 ILE A C 1
ATOM 2515 O O . ILE A 1 352 ? -18.221 -48.573 63.104 1.00 87.81 352 ILE A O 1
ATOM 2519 N N . THR A 1 353 ? -19.302 -49.552 64.806 1.00 86.06 353 THR A N 1
ATOM 2520 C CA . THR A 1 353 ? -20.560 -49.786 64.081 1.00 86.06 353 THR A CA 1
ATOM 2521 C C . THR A 1 353 ? -21.619 -48.813 64.572 1.00 86.06 353 THR A C 1
ATOM 2523 O O . THR A 1 353 ? -21.946 -48.804 65.757 1.00 86.06 353 THR A O 1
ATOM 2526 N N . LEU A 1 354 ? -22.138 -47.995 63.659 1.00 83.19 354 LEU A N 1
ATOM 2527 C CA . LEU A 1 354 ? -23.021 -46.873 63.947 1.00 83.19 354 LEU A CA 1
ATOM 2528 C C . LEU A 1 354 ? -24.415 -47.124 63.357 1.00 83.19 354 LEU A C 1
ATOM 2530 O O . LEU A 1 354 ? -24.512 -47.466 62.176 1.00 83.19 354 LEU A O 1
ATOM 2534 N N . PRO A 1 355 ? -25.505 -46.984 64.133 1.00 81.25 355 PRO A N 1
ATOM 2535 C CA . PRO A 1 355 ? -26.848 -46.938 63.561 1.00 81.25 355 PRO A CA 1
ATOM 2536 C C . PRO A 1 355 ? -27.029 -45.689 62.673 1.00 81.25 355 PRO A C 1
ATOM 2538 O O . PRO A 1 355 ? -26.210 -44.773 62.728 1.00 81.25 355 PRO A O 1
ATOM 2541 N N . PRO A 1 356 ? -28.095 -45.618 61.855 1.00 78.69 356 PRO A N 1
ATOM 2542 C CA . PRO A 1 356 ? -28.440 -44.389 61.148 1.00 78.69 356 PRO A CA 1
ATOM 2543 C C . PRO A 1 356 ? -28.564 -43.198 62.113 1.00 78.69 356 PRO A C 1
ATOM 2545 O O . PRO A 1 356 ? -29.246 -43.292 63.137 1.00 78.69 356 PRO A O 1
ATOM 2548 N N . GLY A 1 357 ? -27.891 -42.091 61.804 1.00 77.56 357 GLY A N 1
ATOM 2549 C CA . GLY A 1 357 ? -27.760 -40.938 62.691 1.00 77.56 357 GLY A CA 1
ATOM 2550 C C . GLY A 1 357 ? -26.732 -39.910 62.212 1.00 77.56 357 GLY A C 1
ATOM 2551 O O . GLY A 1 357 ? -25.992 -40.141 61.253 1.00 77.56 357 GLY A O 1
ATOM 2552 N N . LEU A 1 358 ? -26.701 -38.760 62.892 1.00 81.75 358 LEU A N 1
ATOM 2553 C CA . LEU A 1 358 ? -25.738 -37.680 62.668 1.00 81.75 358 LEU A CA 1
ATOM 2554 C C . LEU A 1 358 ? -24.582 -37.798 63.670 1.00 81.75 358 LEU A C 1
ATOM 2556 O O . LEU A 1 358 ? -24.811 -37.887 64.880 1.00 81.75 358 LEU A O 1
ATOM 2560 N N . TYR A 1 359 ? -23.350 -37.763 63.167 1.00 86.38 359 TYR A N 1
ATOM 2561 C CA . TYR A 1 359 ? -22.139 -37.966 63.957 1.00 86.38 359 TYR A CA 1
ATOM 2562 C C . TYR A 1 359 ? -21.092 -36.891 63.672 1.00 86.38 359 TYR A C 1
ATOM 2564 O O . TYR A 1 359 ? -21.027 -36.355 62.568 1.00 86.38 359 TYR A O 1
ATOM 2572 N N . THR A 1 360 ? -20.241 -36.606 64.659 1.00 88.75 360 THR A N 1
ATOM 2573 C CA . THR A 1 360 ? -19.053 -35.757 64.476 1.00 88.75 360 THR A CA 1
ATOM 2574 C C . THR A 1 360 ? -17.822 -36.413 65.086 1.00 88.75 360 THR A C 1
ATOM 2576 O O . THR A 1 360 ? -17.813 -36.695 66.287 1.00 88.75 360 THR A O 1
ATOM 2579 N N . ALA A 1 361 ? -16.780 -36.609 64.285 1.00 91.19 361 ALA A N 1
ATOM 2580 C CA . ALA A 1 361 ? -15.444 -36.986 64.724 1.00 91.19 361 ALA A CA 1
ATOM 2581 C C . ALA A 1 361 ? -14.614 -35.716 64.959 1.00 91.19 361 ALA A C 1
ATOM 2583 O O . ALA A 1 361 ? -14.359 -34.944 64.039 1.00 91.19 361 ALA A O 1
ATOM 2584 N N . GLN A 1 362 ? -14.215 -35.479 66.204 1.00 93.81 362 GLN A N 1
ATOM 2585 C CA . GLN A 1 362 ? -13.440 -34.315 66.615 1.00 93.81 362 GLN A CA 1
ATOM 2586 C C . GLN A 1 362 ? -11.986 -34.711 66.854 1.00 93.81 362 GLN A C 1
ATOM 2588 O O . GLN A 1 362 ? -11.705 -35.609 67.650 1.00 93.81 362 GLN A O 1
ATOM 2593 N N . VAL A 1 363 ? -11.067 -34.017 66.187 1.00 95.31 363 VAL A N 1
ATOM 2594 C CA . VAL A 1 363 ? -9.621 -34.173 66.340 1.00 95.31 363 VAL A CA 1
ATOM 2595 C C . VAL A 1 363 ? -9.056 -32.944 67.040 1.00 95.31 363 VAL A C 1
ATOM 2597 O O . VAL A 1 363 ? -9.118 -31.822 66.535 1.00 95.31 363 VAL A O 1
ATOM 2600 N N . SER A 1 364 ? -8.477 -33.173 68.215 1.00 94.06 364 SER A N 1
ATOM 2601 C CA . SER A 1 364 ? -7.824 -32.153 69.038 1.00 94.06 364 SER A CA 1
ATOM 2602 C C . SER A 1 364 ? -6.390 -32.561 69.375 1.00 94.06 364 SER A C 1
ATOM 2604 O O . SER A 1 364 ? -6.016 -33.722 69.232 1.00 94.06 364 SER A O 1
ATOM 2606 N N . GLY A 1 365 ? -5.556 -31.615 69.804 1.00 92.38 365 GLY A N 1
ATOM 2607 C CA . GLY A 1 365 ? -4.228 -31.929 70.330 1.00 92.38 365 GLY A CA 1
ATOM 2608 C C . GLY A 1 365 ? -4.270 -32.282 71.809 1.00 92.38 365 GLY A C 1
ATOM 2609 O O . GLY A 1 365 ? -4.907 -31.575 72.596 1.00 92.38 365 GLY A O 1
ATOM 2610 N N . ALA A 1 366 ? -3.529 -33.315 72.220 1.00 90.38 366 ALA A N 1
ATOM 2611 C CA . ALA A 1 366 ? -3.318 -33.593 73.638 1.00 90.38 366 ALA A CA 1
ATOM 2612 C C . ALA A 1 366 ? -2.813 -32.325 74.354 1.00 90.38 366 ALA A C 1
ATOM 2614 O O . ALA A 1 366 ? -1.939 -31.614 73.844 1.00 90.38 366 ALA A O 1
ATOM 2615 N N . ASN A 1 367 ? -3.394 -32.015 75.517 1.00 86.44 367 ASN A N 1
ATOM 2616 C CA . ASN A 1 367 ? -3.122 -30.801 76.302 1.00 86.44 367 ASN A CA 1
ATOM 2617 C C . ASN A 1 367 ? -3.323 -29.470 75.540 1.00 86.44 367 ASN A C 1
ATOM 2619 O O . ASN A 1 367 ? -2.701 -28.467 75.885 1.00 86.44 367 ASN A O 1
ATOM 2623 N N . GLY A 1 368 ? -4.173 -29.444 74.505 1.00 84.81 368 GLY A N 1
ATOM 2624 C CA . GLY A 1 368 ? -4.469 -28.233 73.729 1.00 84.81 368 GLY A CA 1
ATOM 2625 C C . GLY A 1 368 ? -3.368 -27.826 72.744 1.00 84.81 368 GLY A C 1
ATOM 2626 O O . GLY A 1 368 ? -3.318 -26.670 72.327 1.00 84.81 368 GLY A O 1
ATOM 2627 N N . THR A 1 369 ? -2.475 -28.751 72.384 1.00 92.00 369 THR A N 1
ATOM 2628 C CA . THR A 1 369 ? -1.436 -28.518 71.369 1.00 92.00 369 THR A CA 1
ATOM 2629 C C . THR A 1 369 ? -2.032 -28.296 69.975 1.00 92.00 369 THR A C 1
ATOM 2631 O O . THR A 1 369 ? -3.169 -28.672 69.696 1.00 92.00 369 THR A O 1
ATOM 2634 N N . SER A 1 370 ? -1.270 -27.643 69.096 1.00 91.44 370 SER A N 1
ATOM 2635 C CA . SER A 1 370 ? -1.684 -27.322 67.725 1.00 91.44 370 SER A CA 1
ATOM 2636 C C . SER A 1 370 ? -0.729 -27.931 66.704 1.00 91.44 370 SER A C 1
ATOM 2638 O O . SER A 1 370 ? 0.448 -28.139 66.998 1.00 91.44 370 SER A O 1
ATOM 2640 N N . GLY A 1 371 ? -1.231 -28.200 65.503 1.00 90.62 371 GLY A N 1
ATOM 2641 C CA . GLY A 1 371 ? -0.448 -28.758 64.402 1.00 90.62 371 GLY A CA 1
ATOM 2642 C C . GLY A 1 371 ? -1.334 -29.310 63.291 1.00 90.62 371 GLY A C 1
ATOM 2643 O O . GLY A 1 371 ? -2.548 -29.416 63.452 1.00 90.62 371 GLY A O 1
ATOM 2644 N N . VAL A 1 372 ? -0.736 -29.649 62.151 1.00 91.38 372 VAL A N 1
ATOM 2645 C CA . VAL A 1 372 ? -1.469 -30.218 61.009 1.00 91.38 372 VAL A CA 1
ATOM 2646 C C . VAL A 1 372 ? -1.849 -31.669 61.303 1.00 91.38 372 VAL A C 1
ATOM 2648 O O . VAL A 1 372 ? -0.982 -32.470 61.660 1.00 91.38 372 VAL A O 1
ATOM 2651 N N . ALA A 1 373 ? -3.124 -32.009 61.133 1.00 92.56 373 ALA A N 1
ATOM 2652 C CA . ALA A 1 373 ? -3.623 -33.378 61.239 1.00 92.56 373 ALA A CA 1
ATOM 2653 C C . ALA A 1 373 ? -4.536 -33.722 60.055 1.00 92.56 373 ALA A C 1
ATOM 2655 O O . ALA A 1 373 ? -5.071 -32.837 59.384 1.00 92.56 373 ALA A O 1
ATOM 2656 N N . LEU A 1 374 ? -4.691 -35.020 59.817 1.00 92.00 374 LEU A N 1
ATOM 2657 C CA . LEU A 1 374 ? -5.619 -35.617 58.865 1.00 92.00 374 LEU A CA 1
ATOM 2658 C C . LEU A 1 374 ? -6.697 -36.367 59.657 1.00 92.00 374 LEU A C 1
ATOM 2660 O O . LEU A 1 374 ? -6.361 -37.278 60.411 1.00 92.00 374 LEU A O 1
ATOM 2664 N N . ALA A 1 375 ? -7.958 -35.970 59.526 1.00 91.19 375 ALA A N 1
ATOM 2665 C CA . ALA A 1 375 ? -9.113 -36.693 60.050 1.00 91.19 375 ALA A CA 1
ATOM 2666 C C . ALA A 1 375 ? -9.769 -37.468 58.906 1.00 91.19 375 ALA A C 1
ATOM 2668 O O . ALA A 1 375 ? -9.852 -36.954 57.797 1.00 91.19 375 ALA A O 1
ATOM 2669 N N . GLU A 1 376 ? -10.160 -38.720 59.124 1.00 89.25 376 GLU A N 1
ATOM 2670 C CA . GLU A 1 376 ? -10.697 -39.551 58.044 1.00 89.25 376 GLU A CA 1
ATOM 2671 C C . GLU A 1 376 ? -11.823 -40.457 58.533 1.00 89.25 376 GLU A C 1
ATOM 2673 O O . GLU A 1 376 ? -11.783 -40.928 59.670 1.00 89.25 376 GLU A O 1
ATOM 2678 N N . VAL A 1 377 ? -12.792 -40.744 57.660 1.00 88.75 377 VAL A N 1
ATOM 2679 C CA . VAL A 1 377 ? -13.921 -41.656 57.889 1.00 88.75 377 VAL A CA 1
ATOM 2680 C C . VAL A 1 377 ? -14.117 -42.531 56.648 1.00 88.75 377 VAL A C 1
ATOM 2682 O O . VAL A 1 377 ? -14.417 -42.015 55.573 1.00 88.75 377 VAL A O 1
ATOM 2685 N N . TYR A 1 378 ? -13.991 -43.852 56.794 1.00 83.31 378 TYR A N 1
ATOM 2686 C CA . TYR A 1 378 ? -14.090 -44.839 55.710 1.00 83.31 378 TYR A CA 1
ATOM 2687 C C . TYR A 1 378 ? -15.211 -45.853 55.953 1.00 83.31 378 TYR A C 1
ATOM 2689 O O . TYR A 1 378 ? -15.336 -46.393 57.056 1.00 83.31 378 TYR A O 1
ATOM 2697 N N . GLU A 1 379 ? -15.984 -46.178 54.912 1.00 83.69 379 GLU A N 1
ATOM 2698 C CA . GLU A 1 379 ? -16.878 -47.343 54.911 1.00 83.69 379 GLU A CA 1
ATOM 2699 C C . GLU A 1 379 ? -16.080 -48.661 54.941 1.00 83.69 379 GLU A C 1
ATOM 2701 O O . GLU A 1 379 ? -15.177 -48.866 54.131 1.00 83.69 379 GLU A O 1
ATOM 2706 N N . VAL A 1 380 ? -16.461 -49.605 55.813 1.00 79.88 380 VAL A N 1
ATOM 2707 C CA . VAL A 1 380 ? -15.901 -50.968 55.834 1.00 79.88 380 VAL A CA 1
ATOM 2708 C C . VAL A 1 380 ? -16.941 -51.957 55.292 1.00 79.88 380 VAL A C 1
ATOM 2710 O O . VAL A 1 380 ? -17.850 -52.372 56.010 1.00 79.88 380 VAL A O 1
ATOM 2713 N N . SER A 1 381 ? -16.828 -52.341 54.014 1.00 64.31 381 SER A N 1
ATOM 2714 C CA . SER A 1 381 ? -17.753 -53.297 53.376 1.00 64.31 381 SER A CA 1
ATOM 2715 C C . SER A 1 381 ? -17.355 -54.765 53.621 1.00 64.31 381 SER A C 1
ATOM 2717 O O . SER A 1 381 ? -16.175 -55.106 53.682 1.00 64.31 381 SER A O 1
ATOM 2719 N N . SER A 1 382 ? -18.339 -55.662 53.770 1.00 52.09 382 SER A N 1
ATOM 2720 C CA . SER A 1 382 ? -18.149 -57.063 54.196 1.00 52.09 382 SER A CA 1
ATOM 2721 C C . SER A 1 382 ? -18.116 -58.111 53.060 1.00 52.09 382 SER A C 1
ATOM 2723 O O . SER A 1 382 ? -18.359 -59.291 53.310 1.00 52.09 382 SER A O 1
ATOM 2725 N N . GLY A 1 383 ? -17.805 -57.734 51.810 1.00 39.25 383 GLY A N 1
ATOM 2726 C CA . GLY A 1 383 ? -17.919 -58.622 50.637 1.00 39.25 383 GLY A CA 1
ATOM 2727 C C . GLY A 1 383 ? -16.617 -58.881 49.867 1.00 39.25 383 GLY A C 1
ATOM 2728 O O . GLY A 1 383 ? -16.008 -57.971 49.320 1.00 39.25 383 GLY A O 1
ATOM 2729 N N . THR A 1 384 ? -16.230 -60.152 49.758 1.00 35.25 384 THR A N 1
ATOM 2730 C CA . THR A 1 384 ? -15.132 -60.687 48.934 1.00 35.25 384 THR A CA 1
ATOM 2731 C C . THR A 1 384 ? -15.365 -60.524 47.422 1.00 35.25 384 THR A C 1
ATOM 2733 O O . THR A 1 384 ? -16.243 -61.192 46.880 1.00 35.25 384 THR A O 1
ATOM 2736 N N . THR A 1 385 ? -14.506 -59.787 46.706 1.00 31.55 385 THR A N 1
ATOM 2737 C CA . THR A 1 385 ? -14.256 -60.010 45.264 1.00 31.55 385 THR A CA 1
ATOM 2738 C C . THR A 1 385 ? -12.776 -59.847 44.923 1.00 31.55 385 THR A C 1
ATOM 2740 O O . THR A 1 385 ? -12.213 -58.757 44.944 1.00 31.55 385 THR A O 1
ATOM 2743 N N . THR A 1 386 ? -12.156 -60.977 44.602 1.00 32.09 386 THR A N 1
ATOM 2744 C CA . THR A 1 386 ? -10.801 -61.150 44.075 1.00 32.09 386 THR A CA 1
ATOM 2745 C C . THR A 1 386 ? -10.623 -60.494 42.699 1.00 32.09 386 THR A C 1
ATOM 2747 O O . THR A 1 386 ? -11.451 -60.686 41.811 1.00 32.09 386 THR A O 1
ATOM 2750 N N . LYS A 1 387 ? -9.499 -59.794 42.500 1.00 27.67 387 LYS A N 1
ATOM 2751 C CA . LYS A 1 387 ? -9.003 -59.275 41.211 1.00 27.67 387 LYS A CA 1
ATOM 2752 C C . LYS A 1 387 ? -8.885 -60.410 40.168 1.00 27.67 387 LYS A C 1
ATOM 2754 O O . LYS A 1 387 ? -8.134 -61.349 40.430 1.00 27.67 387 LYS A O 1
ATOM 2759 N N . PRO A 1 388 ? -9.549 -60.355 38.996 1.00 33.19 388 PRO A N 1
ATOM 2760 C CA . PRO A 1 388 ? -9.314 -61.330 37.940 1.00 33.19 388 PRO A CA 1
ATOM 2761 C C . PRO A 1 388 ? -8.024 -60.988 37.186 1.00 33.19 388 PRO A C 1
ATOM 2763 O O . PRO A 1 388 ? -7.844 -59.883 36.678 1.00 33.19 388 PRO A O 1
ATOM 2766 N N . THR A 1 389 ? -7.117 -61.956 37.115 1.00 39.28 389 THR A N 1
ATOM 2767 C CA . THR A 1 389 ? -5.959 -61.963 36.218 1.00 39.28 389 THR A CA 1
ATOM 2768 C C . THR A 1 389 ? -6.399 -62.418 34.826 1.00 39.28 389 THR A C 1
ATOM 2770 O O . THR A 1 389 ? -6.710 -63.593 34.632 1.00 39.28 389 THR A O 1
ATOM 2773 N N . SER A 1 390 ? -6.397 -61.512 33.846 1.00 38.00 390 SER A N 1
ATOM 2774 C CA . SER A 1 390 ? -6.218 -61.877 32.437 1.00 38.00 390 SER A CA 1
ATOM 2775 C C . SER A 1 390 ? -5.068 -61.042 31.884 1.00 38.00 390 SER A C 1
ATOM 2777 O O . SER A 1 390 ? -5.193 -59.818 31.832 1.00 38.00 390 SER A O 1
ATOM 2779 N N . ASP A 1 391 ? -3.971 -61.689 31.489 1.00 49.09 391 ASP A N 1
ATOM 2780 C CA . ASP A 1 391 ? -2.763 -61.071 30.919 1.00 49.09 391 ASP A CA 1
ATOM 2781 C C . ASP A 1 391 ? -3.003 -60.569 29.483 1.00 49.09 391 ASP A C 1
ATOM 2783 O O . ASP A 1 391 ? -2.315 -60.937 28.532 1.00 49.09 391 ASP A O 1
ATOM 2787 N N . LYS A 1 392 ? -4.024 -59.733 29.295 1.00 58.31 392 LYS A N 1
ATOM 2788 C CA . LYS A 1 392 ? -4.168 -58.957 28.068 1.00 58.31 392 LYS A CA 1
ATOM 2789 C C . LYS A 1 392 ? -3.164 -57.825 28.106 1.00 58.31 392 LYS A C 1
ATOM 2791 O O . LYS A 1 392 ? -2.985 -57.172 29.135 1.00 58.31 392 LYS A O 1
ATOM 2796 N N . THR A 1 393 ? -2.533 -57.572 26.973 1.00 72.62 393 THR A N 1
ATOM 2797 C CA . THR A 1 393 ? -1.544 -56.505 26.872 1.00 72.62 393 THR A CA 1
ATOM 2798 C C . THR A 1 393 ? -2.211 -55.217 26.404 1.00 72.62 393 THR A C 1
ATOM 2800 O O . THR A 1 393 ? -3.102 -55.251 25.566 1.00 72.62 393 THR A O 1
ATOM 2803 N N . THR A 1 394 ? -1.823 -54.060 26.931 1.00 80.06 394 THR A N 1
ATOM 2804 C CA . THR A 1 394 ? -2.405 -52.777 26.505 1.00 80.06 394 THR A CA 1
ATOM 2805 C C . THR A 1 394 ? -1.553 -52.173 25.383 1.00 80.06 394 THR A C 1
ATOM 2807 O O . THR A 1 394 ? -0.369 -51.915 25.613 1.00 80.06 394 THR A O 1
ATOM 2810 N N . PRO A 1 395 ? -2.101 -51.948 24.173 1.00 83.19 395 PRO A N 1
ATOM 2811 C CA . PRO A 1 395 ? -1.403 -51.226 23.114 1.00 83.19 395 PRO A CA 1
ATOM 2812 C C . PRO A 1 395 ? -1.023 -49.814 23.568 1.00 83.19 395 PRO A C 1
ATOM 2814 O O . PRO A 1 395 ? -1.770 -49.155 24.289 1.00 83.19 395 PRO A O 1
ATOM 2817 N N . THR A 1 396 ? 0.129 -49.325 23.123 1.00 90.38 396 THR A N 1
ATOM 2818 C CA . THR A 1 396 ? 0.549 -47.940 23.350 1.00 90.38 396 THR A CA 1
ATOM 2819 C C . THR A 1 396 ? -0.111 -47.041 22.315 1.00 90.38 396 THR A C 1
ATOM 2821 O O . THR A 1 396 ? 0.104 -47.229 21.115 1.00 90.38 396 THR A O 1
ATOM 2824 N N . ILE A 1 397 ? -0.887 -46.053 22.767 1.00 91.94 397 ILE A N 1
ATOM 2825 C CA . ILE A 1 397 ? -1.391 -44.995 21.889 1.00 91.94 397 ILE A CA 1
ATOM 2826 C C . ILE A 1 397 ? -0.296 -43.946 21.705 1.00 91.94 397 ILE A C 1
ATOM 2828 O O . ILE A 1 397 ? 0.219 -43.398 22.675 1.00 91.94 397 ILE A O 1
ATOM 2832 N N . THR A 1 398 ? 0.046 -43.651 20.455 1.00 90.69 398 THR A N 1
ATOM 2833 C CA . THR A 1 398 ? 0.882 -42.509 20.080 1.00 90.69 398 THR A CA 1
ATOM 2834 C C . THR A 1 398 ? -0.003 -41.453 19.441 1.00 90.69 398 THR A C 1
ATOM 2836 O O . THR A 1 398 ? -0.581 -41.674 18.376 1.00 90.69 398 THR A O 1
ATOM 2839 N N . TRP A 1 399 ? -0.110 -40.303 20.100 1.00 91.19 399 TRP A N 1
ATOM 2840 C CA . TRP A 1 399 ? -0.871 -39.156 19.626 1.00 91.19 399 TRP A CA 1
ATOM 2841 C C . TRP A 1 399 ? -0.035 -37.901 19.850 1.00 91.19 399 TRP A C 1
ATOM 2843 O O . TRP A 1 399 ? 0.286 -37.558 20.987 1.00 91.19 399 TRP A O 1
ATOM 2853 N N . ALA A 1 400 ? 0.396 -37.269 18.760 1.00 85.56 400 ALA A N 1
ATOM 2854 C CA . ALA A 1 400 ? 1.162 -36.036 18.848 1.00 85.56 400 ALA A CA 1
ATOM 2855 C C . ALA A 1 400 ? 0.266 -34.906 19.369 1.00 85.56 400 ALA A C 1
ATOM 2857 O O . ALA A 1 400 ? -0.901 -34.820 18.987 1.00 85.56 400 ALA A O 1
ATOM 2858 N N . THR A 1 401 ? 0.822 -34.028 20.206 1.00 83.44 401 THR A N 1
ATOM 2859 C CA . THR A 1 401 ? 0.151 -32.789 20.612 1.00 83.44 401 THR A CA 1
ATOM 2860 C C . THR A 1 401 ? -0.262 -32.011 19.357 1.00 83.44 401 THR A C 1
ATOM 2862 O O . THR A 1 401 ? 0.619 -31.655 18.567 1.00 83.44 401 THR A O 1
ATOM 2865 N N . PRO A 1 402 ? -1.564 -31.752 19.140 1.00 82.00 402 PRO A N 1
ATOM 2866 C CA . PRO A 1 402 ? -2.015 -31.018 17.968 1.00 82.00 402 PRO A CA 1
ATOM 2867 C C . PRO A 1 402 ? -1.461 -29.593 17.965 1.00 82.00 402 PRO A C 1
ATOM 2869 O O . PRO A 1 402 ? -1.328 -28.962 19.016 1.00 82.00 402 PRO A O 1
ATOM 2872 N N . SER A 1 403 ? -1.178 -29.058 16.777 1.00 80.88 403 SER A N 1
ATOM 2873 C CA . SER A 1 403 ? -0.912 -27.627 16.612 1.00 80.88 403 SER A CA 1
ATOM 2874 C C . SER A 1 403 ? -2.102 -26.792 17.101 1.00 80.88 403 SER A C 1
ATOM 2876 O O . SER A 1 403 ? -3.233 -27.284 17.133 1.00 80.88 403 SER A O 1
ATOM 2878 N N . ASN A 1 404 ? -1.858 -25.519 17.436 1.00 79.38 404 ASN A N 1
ATOM 2879 C CA . ASN A 1 404 ? -2.906 -24.601 17.884 1.00 79.38 404 ASN A CA 1
ATOM 2880 C C . ASN A 1 404 ? -4.127 -24.635 16.945 1.00 79.38 404 ASN A C 1
ATOM 2882 O O . ASN A 1 404 ? -3.984 -24.603 15.722 1.00 79.38 404 ASN A O 1
ATOM 2886 N N . VAL A 1 405 ? -5.322 -24.687 17.527 1.00 75.19 405 VAL A N 1
ATOM 2887 C CA . VAL A 1 405 ? -6.602 -24.696 16.814 1.00 75.19 405 VAL A CA 1
ATOM 2888 C C . VAL A 1 405 ? -7.171 -23.279 16.828 1.00 75.19 405 VAL A C 1
ATOM 2890 O O . VAL A 1 405 ? -7.188 -22.620 17.860 1.00 75.19 405 VAL A O 1
ATOM 2893 N N . THR A 1 406 ? -7.625 -22.760 15.693 1.00 79.06 406 THR A N 1
ATOM 2894 C CA . THR A 1 406 ? -8.232 -21.423 15.651 1.00 79.06 406 THR A CA 1
ATOM 2895 C C . THR A 1 406 ? -9.647 -21.457 16.234 1.00 79.06 406 THR A C 1
ATOM 2897 O O . THR A 1 406 ? -10.422 -22.356 15.912 1.00 79.06 406 THR A O 1
ATOM 2900 N N . LEU A 1 407 ? -9.999 -20.476 17.071 1.00 75.31 407 LEU A N 1
ATOM 2901 C CA . LEU A 1 407 ? -11.351 -20.286 17.610 1.00 75.31 407 LEU A CA 1
ATOM 2902 C C . LEU A 1 407 ? -12.401 -20.350 16.483 1.00 75.31 407 LEU A C 1
ATOM 2904 O O . LEU A 1 407 ? -12.266 -19.648 15.485 1.00 75.31 407 LEU A O 1
ATOM 2908 N N . GLY A 1 408 ? -13.420 -21.195 16.632 1.00 67.69 408 GLY A N 1
ATOM 2909 C CA . GLY A 1 408 ? -14.442 -21.451 15.611 1.00 67.69 408 GLY A CA 1
ATOM 2910 C C . GLY A 1 408 ? -14.090 -22.554 14.600 1.00 67.69 408 GLY A C 1
ATOM 2911 O O . GLY A 1 408 ? -14.892 -22.841 13.715 1.00 67.69 408 GLY A O 1
ATOM 2912 N N . THR A 1 409 ? -12.929 -23.211 14.718 1.00 74.81 409 THR A N 1
ATOM 2913 C CA . THR A 1 409 ? -12.551 -24.343 13.847 1.00 74.81 409 THR A CA 1
ATOM 2914 C C . THR A 1 409 ? -13.138 -25.656 14.362 1.00 74.81 409 THR A C 1
ATOM 2916 O O . THR A 1 409 ? -13.072 -25.940 15.559 1.00 74.81 409 THR A O 1
ATOM 2919 N N . ALA A 1 410 ? -13.675 -26.478 13.456 1.00 86.06 410 ALA A N 1
ATOM 2920 C CA . ALA A 1 410 ? -14.114 -27.838 13.761 1.00 86.06 410 ALA A CA 1
ATOM 2921 C C . ALA A 1 410 ? -12.932 -28.825 13.822 1.00 86.06 410 ALA A C 1
ATOM 2923 O O . ALA A 1 410 ? -12.051 -28.794 12.961 1.00 86.06 410 ALA A O 1
ATOM 2924 N N . LEU A 1 411 ? -12.920 -29.730 14.805 1.00 87.19 411 LEU A N 1
ATOM 2925 C CA . LEU A 1 411 ? -11.906 -30.787 14.898 1.00 87.19 411 LEU A CA 1
ATOM 2926 C C . LEU A 1 411 ? -11.989 -31.745 13.701 1.00 87.19 411 LEU A C 1
ATOM 2928 O O . LEU A 1 411 ? -13.075 -32.142 13.282 1.00 87.19 411 LEU A O 1
ATOM 2932 N N . SER A 1 412 ? -10.840 -32.151 13.165 1.00 90.06 412 SER A N 1
ATOM 2933 C CA . SER A 1 412 ? -10.743 -33.057 12.013 1.00 90.06 412 SER A CA 1
ATOM 2934 C C . SER A 1 412 ? -9.655 -34.110 12.228 1.00 90.06 412 SER A C 1
ATOM 2936 O O . SER A 1 412 ? -8.963 -34.098 13.247 1.00 90.06 412 SER A O 1
ATOM 2938 N N . ALA A 1 413 ? -9.438 -34.979 11.238 1.00 90.56 413 ALA A N 1
ATOM 2939 C CA . ALA A 1 413 ? -8.320 -35.924 11.238 1.00 90.56 413 ALA A CA 1
ATOM 2940 C C . ALA A 1 413 ? -6.939 -35.242 11.354 1.00 90.56 413 ALA A C 1
ATOM 2942 O O . ALA A 1 413 ? -5.963 -35.912 11.655 1.00 90.56 413 ALA A O 1
ATOM 2943 N N . THR A 1 414 ? -6.829 -33.922 11.169 1.00 85.94 414 THR A N 1
ATOM 2944 C CA . THR A 1 414 ? -5.592 -33.175 11.453 1.00 85.94 414 THR A CA 1
ATOM 2945 C C . THR A 1 414 ? -5.238 -33.191 12.944 1.00 85.94 414 THR A C 1
ATOM 2947 O O . THR A 1 414 ? -4.070 -33.339 13.293 1.00 85.94 414 THR A O 1
ATOM 2950 N N . GLN A 1 415 ? -6.234 -33.050 13.827 1.00 90.56 415 GLN A N 1
ATOM 2951 C CA . GLN A 1 415 ? -6.054 -33.087 15.284 1.00 90.56 415 GLN A CA 1
ATOM 2952 C C . GLN A 1 415 ? -6.332 -34.481 15.869 1.00 90.56 415 GLN A C 1
ATOM 2954 O O . GLN A 1 415 ? -5.738 -34.862 16.874 1.00 90.56 415 GLN A O 1
ATOM 2959 N N . LEU A 1 416 ? -7.229 -35.244 15.242 1.00 92.94 416 LEU A N 1
ATOM 2960 C CA . LEU A 1 416 ? -7.724 -36.542 15.700 1.00 92.94 416 LEU A CA 1
ATOM 2961 C C . LEU A 1 416 ? -7.057 -37.689 14.912 1.00 92.94 416 LEU A C 1
ATOM 2963 O O . LEU A 1 416 ? -7.701 -38.353 14.103 1.00 92.94 416 LEU A O 1
ATOM 2967 N N . ASN A 1 417 ? -5.746 -37.883 15.106 1.00 92.25 417 ASN A N 1
ATOM 2968 C CA . ASN A 1 417 ? -4.895 -38.810 14.330 1.00 92.25 417 ASN A CA 1
ATOM 2969 C C . ASN A 1 417 ? -4.056 -39.782 15.181 1.00 92.25 417 ASN A C 1
ATOM 2971 O O . ASN A 1 417 ? -2.986 -40.226 14.760 1.00 92.25 417 ASN A O 1
ATOM 2975 N N . ALA A 1 418 ? -4.517 -40.102 16.389 1.00 92.31 418 ALA A N 1
ATOM 2976 C CA . ALA A 1 418 ? -3.878 -41.105 17.238 1.00 92.31 418 ALA A CA 1
ATOM 2977 C C . ALA A 1 418 ? -3.661 -42.454 16.514 1.00 92.31 418 ALA A C 1
ATOM 2979 O O . ALA A 1 418 ? -4.506 -42.907 15.745 1.00 92.31 418 ALA A O 1
ATOM 2980 N N . THR A 1 419 ? -2.542 -43.117 16.810 1.00 93.69 419 THR A N 1
ATOM 2981 C CA . THR A 1 419 ? -2.219 -44.481 16.351 1.00 93.69 419 THR A CA 1
ATOM 2982 C C . THR A 1 419 ? -1.982 -45.395 17.550 1.00 93.69 419 THR A C 1
ATOM 2984 O O . THR A 1 419 ? -1.688 -44.911 18.640 1.00 93.69 419 THR A O 1
ATOM 2987 N N . ALA A 1 420 ? -2.111 -46.713 17.383 1.00 93.56 420 ALA A N 1
ATOM 2988 C CA . ALA A 1 420 ? -1.952 -47.686 18.461 1.00 93.56 420 ALA A CA 1
ATOM 2989 C C . ALA A 1 420 ? -0.997 -48.791 18.017 1.00 93.56 420 ALA A C 1
ATOM 2991 O O . ALA A 1 420 ? -1.161 -49.382 16.953 1.00 93.56 420 ALA A O 1
ATOM 2992 N N . SER A 1 421 ? 0.018 -49.075 18.826 1.00 91.44 421 SER A N 1
ATOM 2993 C CA . SER A 1 421 ? 1.018 -50.092 18.503 1.00 91.44 421 SER A CA 1
ATOM 2994 C C . SER A 1 421 ? 1.398 -50.925 19.718 1.00 91.44 421 SER A C 1
ATOM 2996 O O . SER A 1 421 ? 1.236 -50.511 20.865 1.00 91.44 421 SER A O 1
ATOM 2998 N N . TYR A 1 422 ? 1.919 -52.119 19.469 1.00 87.56 422 TYR A N 1
ATOM 2999 C CA . TYR A 1 422 ? 2.508 -52.979 20.483 1.00 87.56 422 TYR A CA 1
ATOM 3000 C C . TYR A 1 422 ? 3.810 -53.569 19.940 1.00 87.56 422 TYR A C 1
ATOM 3002 O O . TYR A 1 422 ? 3.843 -54.079 18.821 1.00 87.56 422 TYR A O 1
ATOM 3010 N N . GLY A 1 423 ? 4.910 -53.435 20.689 1.00 82.44 423 GLY A N 1
ATOM 3011 C CA . GLY A 1 423 ? 6.236 -53.885 20.242 1.00 82.44 423 GLY A CA 1
ATOM 3012 C C . GLY A 1 423 ? 6.737 -53.217 18.951 1.00 82.44 423 GLY A C 1
ATOM 3013 O O . GLY A 1 423 ? 7.534 -53.812 18.233 1.00 82.44 423 GLY A O 1
ATOM 3014 N N . GLY A 1 424 ? 6.246 -52.014 18.623 1.00 76.94 424 GLY A N 1
ATOM 3015 C CA . GLY A 1 424 ? 6.573 -51.300 17.381 1.00 76.94 424 GLY A CA 1
ATOM 3016 C C . GLY A 1 424 ? 5.739 -51.705 16.158 1.00 76.94 424 GLY A C 1
ATOM 3017 O O . GLY A 1 424 ? 5.967 -51.177 15.073 1.00 76.94 424 GLY A O 1
ATOM 3018 N N . VAL A 1 425 ? 4.760 -52.604 16.316 1.00 81.12 425 VAL A N 1
ATOM 3019 C CA . VAL A 1 425 ? 3.853 -53.050 15.245 1.00 81.12 425 VAL A CA 1
ATOM 3020 C C . VAL A 1 425 ? 2.452 -52.473 15.469 1.00 81.12 425 VAL A C 1
ATOM 3022 O O . VAL A 1 425 ? 1.963 -52.453 16.597 1.00 81.12 425 VAL A O 1
ATOM 3025 N N . ASN A 1 426 ? 1.803 -51.992 14.404 1.00 91.38 426 ASN A N 1
ATOM 3026 C CA . ASN A 1 426 ? 0.452 -51.420 14.461 1.00 91.38 426 ASN A CA 1
ATOM 3027 C C . ASN A 1 426 ? -0.582 -52.473 14.902 1.00 91.38 426 ASN A C 1
ATOM 3029 O O . ASN A 1 426 ? -0.618 -53.571 14.344 1.00 91.38 426 ASN A O 1
ATOM 3033 N N . VAL A 1 427 ? -1.428 -52.131 15.875 1.00 91.94 427 VAL A N 1
ATOM 3034 C CA . VAL A 1 427 ? -2.524 -52.989 16.345 1.00 91.94 427 VAL A CA 1
ATOM 3035 C C . VAL A 1 427 ? -3.819 -52.531 15.661 1.00 91.94 427 VAL A C 1
ATOM 3037 O O . VAL A 1 427 ? -4.220 -51.386 15.855 1.00 91.94 427 VAL A O 1
ATOM 3040 N N . PRO A 1 428 ? -4.507 -53.379 14.872 1.00 87.44 428 PRO A N 1
ATOM 3041 C CA . PRO A 1 428 ? -5.768 -53.001 14.230 1.00 87.44 428 PRO A CA 1
ATOM 3042 C C . PRO A 1 428 ? -6.897 -52.767 15.244 1.00 87.44 428 PRO A C 1
ATOM 3044 O O . PRO A 1 428 ? -7.120 -53.587 16.136 1.00 87.44 428 PRO A O 1
ATOM 3047 N N . GLY A 1 429 ? -7.670 -51.694 15.083 1.00 90.12 429 GLY A N 1
ATOM 3048 C CA . GLY A 1 429 ? -8.796 -51.349 15.958 1.00 90.12 429 GLY A CA 1
ATOM 3049 C C . GLY A 1 429 ? -9.430 -50.007 15.600 1.00 90.12 429 GLY A C 1
ATOM 3050 O O . GLY A 1 429 ? -9.088 -49.406 14.583 1.00 90.12 429 GLY A O 1
ATOM 3051 N N . THR A 1 430 ? -10.355 -49.540 16.432 1.00 90.94 430 THR A N 1
ATOM 3052 C CA . THR A 1 430 ? -11.118 -48.303 16.210 1.00 90.94 430 THR A CA 1
ATOM 3053 C C . THR A 1 430 ? -10.773 -47.243 17.250 1.00 90.94 430 THR A C 1
ATOM 3055 O O . THR A 1 430 ? -10.700 -47.555 18.439 1.00 90.94 430 THR A O 1
ATOM 3058 N N . PHE A 1 431 ? -10.620 -45.988 16.822 1.00 92.38 431 PHE A N 1
ATOM 3059 C CA . PHE A 1 431 ? -10.433 -44.835 17.707 1.00 92.38 431 PHE A CA 1
ATOM 3060 C C . PHE A 1 431 ? -11.742 -44.058 17.853 1.00 92.38 431 PHE A C 1
ATOM 3062 O O . PHE A 1 431 ? -12.382 -43.738 16.854 1.00 92.38 431 PHE A O 1
ATOM 3069 N N . SER A 1 432 ? -12.111 -43.739 19.090 1.00 89.00 432 SER A N 1
ATOM 3070 C CA . SER A 1 432 ? -13.207 -42.826 19.424 1.00 89.00 432 SER A CA 1
ATOM 3071 C C . SER A 1 432 ? -12.617 -41.622 20.141 1.00 89.00 432 SER A C 1
ATOM 3073 O O . SER A 1 432 ? -11.934 -41.807 21.150 1.00 89.00 432 SER A O 1
ATOM 3075 N N . TYR A 1 433 ? -12.843 -40.416 19.625 1.00 87.75 433 TYR A N 1
ATOM 3076 C CA . TYR A 1 433 ? -12.275 -39.185 20.174 1.00 87.75 433 TYR A CA 1
ATOM 3077 C C . TYR A 1 433 ? -13.294 -38.449 21.043 1.00 87.75 433 TYR A C 1
ATOM 3079 O O . TYR A 1 433 ? -14.489 -38.683 20.951 1.00 87.75 433 TYR A O 1
ATOM 3087 N N . THR A 1 434 ? -12.848 -37.565 21.925 1.00 75.06 434 THR A N 1
ATOM 3088 C CA . THR A 1 434 ? -13.738 -36.616 22.601 1.00 75.06 434 THR A CA 1
ATOM 3089 C C . THR A 1 434 ? -12.962 -35.326 22.872 1.00 75.06 434 THR A C 1
ATOM 3091 O O . THR A 1 434 ? -11.968 -35.383 23.602 1.00 75.06 434 THR A O 1
ATOM 3094 N N . PRO A 1 435 ? -13.376 -34.177 22.306 1.00 87.44 435 PRO A N 1
ATOM 3095 C CA . PRO A 1 435 ? -14.532 -34.008 21.420 1.00 87.44 435 PRO A CA 1
ATOM 3096 C C . PRO A 1 435 ? -14.389 -34.716 20.058 1.00 87.44 435 PRO A C 1
ATOM 3098 O O . PRO A 1 435 ? -13.278 -34.918 19.564 1.00 87.44 435 PRO A O 1
ATOM 3101 N N . ASP A 1 436 ? -15.521 -35.116 19.473 1.00 83.50 436 ASP A N 1
ATOM 3102 C CA . ASP A 1 436 ? -15.575 -35.846 18.199 1.00 83.50 436 ASP A CA 1
ATOM 3103 C C . ASP A 1 436 ? -15.192 -34.962 17.003 1.00 83.50 436 ASP A C 1
ATOM 3105 O O . ASP A 1 436 ? -15.254 -33.725 17.061 1.00 83.50 436 ASP A O 1
ATOM 3109 N N . ALA A 1 437 ? -14.848 -35.605 15.881 1.00 84.56 437 ALA A N 1
ATOM 3110 C CA . ALA A 1 437 ? -14.660 -34.921 14.605 1.00 84.56 437 ALA A CA 1
ATOM 3111 C C . ALA A 1 437 ? -15.914 -34.100 14.250 1.00 84.56 437 ALA A C 1
ATOM 3113 O O . ALA A 1 437 ? -17.035 -34.597 14.324 1.00 84.56 437 ALA A O 1
ATOM 3114 N N . GLY A 1 438 ? -15.722 -32.839 13.865 1.00 80.06 438 GLY A N 1
ATOM 3115 C CA . GLY A 1 438 ? -16.798 -31.879 13.617 1.00 80.06 438 GLY A CA 1
ATOM 3116 C C . GLY A 1 438 ? -17.111 -30.948 14.794 1.00 80.06 438 GLY A C 1
ATOM 3117 O O . GLY A 1 438 ? -17.794 -29.947 14.587 1.00 80.06 438 GLY A O 1
ATOM 3118 N N . THR A 1 439 ? -16.590 -31.202 16.004 1.00 84.38 439 THR A N 1
ATOM 3119 C CA . THR A 1 439 ? -16.806 -30.298 17.149 1.00 84.38 439 THR A CA 1
ATOM 3120 C C . THR A 1 439 ? -16.121 -28.953 16.920 1.00 84.38 439 THR A C 1
ATOM 3122 O O . THR A 1 439 ? -14.902 -28.901 16.765 1.00 84.38 439 THR A O 1
ATOM 3125 N N . VAL A 1 440 ? -16.899 -27.867 16.927 1.00 76.50 440 VAL A N 1
ATOM 3126 C CA . VAL A 1 440 ? -16.410 -26.490 16.760 1.00 76.50 440 VAL A CA 1
ATOM 3127 C C . VAL A 1 440 ? -15.824 -25.962 18.073 1.00 76.50 440 VAL A C 1
ATOM 3129 O O . VAL A 1 440 ? -16.518 -25.879 19.087 1.00 76.50 440 VAL A O 1
ATOM 3132 N N . MET A 1 441 ? -14.550 -25.572 18.053 1.00 77.50 441 MET A N 1
ATOM 3133 C CA . MET A 1 441 ? -13.819 -25.115 19.237 1.00 77.50 441 MET A CA 1
ATOM 3134 C C . MET A 1 441 ? -14.081 -23.629 19.532 1.00 77.50 441 MET A C 1
ATOM 3136 O O . MET A 1 441 ? -13.433 -22.758 18.959 1.00 77.50 441 MET A O 1
ATOM 3140 N N . ASN A 1 442 ? -15.014 -23.323 20.440 1.00 67.69 442 ASN A N 1
ATOM 3141 C CA . ASN A 1 442 ? -15.490 -21.950 20.705 1.00 67.69 442 ASN A CA 1
ATOM 3142 C C . ASN A 1 442 ? -14.929 -21.289 21.977 1.00 67.69 442 ASN A C 1
ATOM 3144 O O . ASN A 1 442 ? -15.334 -20.179 22.321 1.00 67.69 442 ASN A O 1
ATOM 3148 N N . THR A 1 443 ? -13.981 -21.933 22.657 1.00 68.31 443 THR A N 1
ATOM 3149 C CA . THR A 1 443 ? -13.382 -21.427 23.900 1.00 68.31 443 THR A CA 1
ATOM 3150 C C . THR A 1 443 ? -11.878 -21.272 23.725 1.00 68.31 443 THR A C 1
ATOM 3152 O O . THR A 1 443 ? -11.193 -22.225 23.373 1.00 68.31 443 THR A O 1
ATOM 3155 N N . MET A 1 444 ? -11.365 -20.066 23.970 1.00 64.19 444 MET A N 1
ATOM 3156 C CA . MET A 1 444 ? -9.934 -19.743 23.943 1.00 64.19 444 MET A CA 1
ATOM 3157 C C . MET A 1 444 ? -9.149 -20.493 25.032 1.00 64.19 444 MET A C 1
ATOM 3159 O O . MET A 1 444 ? -9.668 -20.729 26.118 1.00 64.19 444 MET A O 1
ATOM 3163 N N . GLY A 1 445 ? -7.872 -20.782 24.780 1.00 68.88 445 GLY A N 1
ATOM 3164 C CA . GLY A 1 445 ? -6.960 -21.436 25.723 1.00 68.88 445 GLY A CA 1
ATOM 3165 C C . GLY A 1 445 ? -6.797 -22.945 25.489 1.00 68.88 445 GLY A C 1
ATOM 3166 O O . GLY A 1 445 ? -7.316 -23.475 24.508 1.00 68.88 445 GLY A O 1
ATOM 3167 N N . PRO A 1 446 ? -6.036 -23.651 26.344 1.00 62.03 446 PRO A N 1
ATOM 3168 C CA . PRO A 1 446 ? -5.806 -25.091 26.217 1.00 62.03 446 PRO A CA 1
ATOM 3169 C C . PRO A 1 446 ? -7.109 -25.890 26.338 1.00 62.03 446 PRO A C 1
ATOM 3171 O O . PRO A 1 446 ? -7.880 -25.691 27.271 1.00 62.03 446 PRO A O 1
ATOM 3174 N N . GLN A 1 447 ? -7.334 -26.808 25.399 1.00 71.50 447 GLN A N 1
ATOM 3175 C CA . GLN A 1 447 ? -8.493 -27.694 25.332 1.00 71.50 447 GLN A CA 1
ATOM 3176 C C . GLN A 1 447 ? -8.021 -29.144 25.299 1.00 71.50 447 GLN A C 1
ATOM 3178 O O . GLN A 1 447 ? -7.183 -29.521 24.481 1.00 71.50 447 GLN A O 1
ATOM 3183 N N . MET A 1 448 ? -8.552 -29.973 26.190 1.00 75.56 448 MET A N 1
ATOM 3184 C CA . MET A 1 448 ? -8.159 -31.376 26.264 1.00 75.56 448 MET A CA 1
ATOM 3185 C C . MET A 1 448 ? -8.918 -32.194 25.218 1.00 75.56 448 MET A C 1
ATOM 3187 O O . MET A 1 448 ? -10.146 -32.184 25.190 1.00 75.56 448 MET A O 1
ATOM 3191 N N . LEU A 1 449 ? -8.181 -32.916 24.376 1.00 81.62 449 LEU A N 1
ATOM 3192 C CA . LEU A 1 449 ? -8.717 -33.943 23.492 1.00 81.62 449 LEU A CA 1
ATOM 3193 C C . LEU A 1 449 ? -8.381 -35.309 24.090 1.00 81.62 449 LEU A C 1
ATOM 3195 O O . LEU A 1 449 ? -7.269 -35.535 24.571 1.00 81.62 449 LEU A O 1
ATOM 3199 N N . SER A 1 450 ? -9.327 -36.232 24.039 1.00 80.12 450 SER A N 1
ATOM 3200 C CA . SER A 1 450 ? -9.152 -37.608 24.494 1.00 80.12 450 SER A CA 1
ATOM 3201 C C . SER A 1 450 ? -9.434 -38.589 23.367 1.00 80.12 450 SER A C 1
ATOM 3203 O O . SER A 1 450 ? -10.152 -38.272 22.418 1.00 80.12 450 SER A O 1
ATOM 3205 N N . VAL A 1 451 ? -8.825 -39.768 23.445 1.00 88.75 451 VAL A N 1
ATOM 3206 C CA . VAL A 1 451 ? -9.055 -40.857 22.506 1.00 88.75 451 VAL A CA 1
ATOM 3207 C C . VAL A 1 451 ? -9.083 -42.186 23.240 1.00 88.75 451 VAL A C 1
ATOM 3209 O O . VAL A 1 451 ? -8.220 -42.477 24.068 1.00 88.75 451 VAL A O 1
ATOM 3212 N N . THR A 1 452 ? -10.059 -43.014 22.890 1.00 86.38 452 THR A N 1
ATOM 3213 C CA . THR A 1 452 ? -10.119 -44.422 23.277 1.00 86.38 452 THR A CA 1
ATOM 3214 C C . THR A 1 452 ? -9.864 -45.284 22.050 1.00 86.38 452 THR A C 1
ATOM 3216 O O . THR A 1 452 ? -10.601 -45.206 21.069 1.00 86.38 452 THR A O 1
ATOM 3219 N N . PHE A 1 453 ? -8.830 -46.120 22.105 1.00 88.12 453 PHE A N 1
ATOM 3220 C CA . PHE A 1 453 ? -8.562 -47.153 21.113 1.00 88.12 453 PHE A CA 1
ATOM 3221 C C . PHE A 1 453 ? -9.163 -48.482 21.568 1.00 88.12 453 PHE A C 1
ATOM 3223 O O . PHE A 1 453 ? -8.829 -48.980 22.644 1.00 88.12 453 PHE A O 1
ATOM 3230 N N . THR A 1 454 ? -10.006 -49.083 20.732 1.00 89.75 454 THR A N 1
ATOM 3231 C CA . THR A 1 454 ? -10.554 -50.427 20.946 1.00 89.75 454 THR A CA 1
ATOM 3232 C C . THR A 1 454 ? -9.928 -51.393 19.937 1.00 89.75 454 THR A C 1
ATOM 3234 O O . THR A 1 454 ? -10.211 -51.271 18.743 1.00 89.75 454 THR A O 1
ATOM 3237 N N . PRO A 1 455 ? -9.074 -52.340 20.372 1.00 88.69 455 PRO A N 1
ATOM 3238 C CA . PRO A 1 455 ? -8.475 -53.334 19.488 1.00 88.69 455 PRO A CA 1
ATOM 3239 C C . PRO A 1 455 ? -9.540 -54.226 18.848 1.00 88.69 455 PRO A C 1
ATOM 3241 O O . PRO A 1 455 ? -10.487 -54.645 19.510 1.00 88.69 455 PRO A O 1
ATOM 3244 N N . THR A 1 456 ? -9.342 -54.588 17.580 1.00 90.06 456 THR A N 1
ATOM 3245 C CA . THR A 1 456 ? -10.178 -55.599 16.904 1.00 90.06 456 THR A CA 1
ATOM 3246 C C . THR A 1 456 ? -9.976 -56.972 17.552 1.00 90.06 456 THR A C 1
ATOM 3248 O O . THR A 1 456 ? -10.922 -57.737 17.721 1.00 90.06 456 THR A O 1
ATOM 3251 N N . ASP A 1 457 ? -8.740 -57.265 17.972 1.00 82.94 457 ASP A N 1
ATOM 3252 C CA . ASP A 1 457 ? -8.407 -58.440 18.776 1.00 82.94 457 ASP A CA 1
ATOM 3253 C C . ASP A 1 457 ? -8.542 -58.135 20.276 1.00 82.94 457 ASP A C 1
ATOM 3255 O O . ASP A 1 457 ? -7.567 -57.911 20.998 1.00 82.94 457 ASP A O 1
ATOM 3259 N N . ALA A 1 458 ? -9.785 -58.148 20.752 1.00 76.12 458 ALA A N 1
ATOM 3260 C CA . ALA A 1 458 ? -10.112 -57.964 22.163 1.00 76.12 458 ALA A CA 1
ATOM 3261 C C . ALA A 1 458 ? -9.742 -59.176 23.044 1.00 76.12 458 ALA A C 1
ATOM 3263 O O . ALA A 1 458 ? -9.985 -59.145 24.255 1.00 76.12 458 ALA A O 1
ATOM 3264 N N . THR A 1 459 ? -9.200 -60.260 22.472 1.00 72.25 459 THR A N 1
ATOM 3265 C CA . THR A 1 459 ? -8.787 -61.451 23.231 1.00 72.25 459 THR A CA 1
ATOM 3266 C C . THR A 1 459 ? -7.370 -61.318 23.776 1.00 72.25 459 THR A C 1
ATOM 3268 O O . THR A 1 459 ? -7.142 -61.713 24.919 1.00 72.25 459 THR A O 1
ATOM 3271 N N . HIS A 1 460 ? -6.468 -60.674 23.027 1.00 76.88 460 HIS A N 1
ATOM 3272 C CA . HIS A 1 460 ? -5.071 -60.460 23.425 1.00 76.88 460 HIS A CA 1
ATOM 3273 C C . HIS A 1 460 ? -4.766 -59.027 23.872 1.00 76.88 460 HIS A C 1
ATOM 3275 O O . HIS A 1 460 ? -3.857 -58.829 24.684 1.00 76.88 460 HIS A O 1
ATOM 3281 N N . PHE A 1 461 ? -5.520 -58.034 23.384 1.00 75.50 461 PHE A N 1
ATOM 3282 C CA . PHE A 1 461 ? -5.274 -56.627 23.691 1.00 75.50 461 PHE A CA 1
ATOM 3283 C C . PHE A 1 461 ? -6.394 -55.983 24.514 1.00 75.50 461 PHE A C 1
ATOM 3285 O O . PHE A 1 461 ? -7.581 -56.195 24.263 1.00 75.50 461 PHE A O 1
ATOM 3292 N N . ASN A 1 462 ? -6.011 -55.165 25.497 1.00 75.38 462 ASN A N 1
ATOM 3293 C CA . ASN A 1 462 ? -6.939 -54.286 26.210 1.00 75.38 462 ASN A CA 1
ATOM 3294 C C . ASN A 1 462 ? -7.240 -53.029 25.378 1.00 75.38 462 ASN A C 1
ATOM 3296 O O . ASN A 1 462 ? -6.359 -52.569 24.646 1.00 75.38 462 ASN A O 1
ATOM 3300 N N . PRO A 1 463 ? -8.422 -52.407 25.539 1.00 77.94 463 PRO A N 1
ATOM 3301 C CA . PRO A 1 463 ? -8.623 -51.021 25.141 1.00 77.94 463 PRO A CA 1
ATOM 3302 C C . PRO A 1 463 ? -7.576 -50.104 25.779 1.00 77.94 463 PRO A C 1
ATOM 3304 O O . PRO A 1 463 ? -7.174 -50.306 26.927 1.00 77.94 463 PRO A O 1
ATOM 3307 N N . ALA A 1 464 ? -7.143 -49.098 25.032 1.00 74.31 464 ALA A N 1
ATOM 3308 C CA . ALA A 1 464 ? -6.166 -48.116 25.480 1.00 74.31 464 ALA A CA 1
ATOM 3309 C C . ALA A 1 464 ? -6.771 -46.710 25.431 1.00 74.31 464 ALA A C 1
ATOM 3311 O O . ALA A 1 464 ? -7.688 -46.446 24.653 1.00 74.31 464 ALA A O 1
ATOM 3312 N N . TYR A 1 465 ? -6.256 -45.808 26.260 1.00 76.19 465 TYR A N 1
ATOM 3313 C CA . TYR A 1 465 ? -6.738 -44.435 26.376 1.00 76.19 465 TYR A CA 1
ATOM 3314 C C . TYR A 1 465 ? -5.562 -43.462 26.383 1.00 76.19 465 TYR A C 1
ATOM 3316 O O . TYR A 1 465 ? -4.520 -43.758 26.969 1.00 76.19 465 TYR A O 1
ATOM 3324 N N . ALA A 1 466 ? -5.733 -42.307 25.745 1.00 75.94 466 ALA A N 1
ATOM 3325 C CA . ALA A 1 466 ? -4.766 -41.220 25.787 1.00 75.94 466 ALA A CA 1
ATOM 3326 C C . ALA A 1 466 ? -5.457 -39.857 25.723 1.00 75.94 466 ALA A C 1
ATOM 3328 O O . ALA A 1 466 ? -6.564 -39.722 25.202 1.00 75.94 466 ALA A O 1
ATOM 3329 N N . THR A 1 467 ? -4.758 -38.838 26.214 1.00 77.38 467 THR A N 1
ATOM 3330 C CA . THR A 1 467 ? -5.159 -37.433 26.114 1.00 77.38 467 THR A CA 1
ATOM 3331 C C . THR A 1 467 ? -4.028 -36.596 25.550 1.00 77.38 467 THR A C 1
ATOM 3333 O O . THR A 1 467 ? -2.863 -36.829 25.872 1.00 77.38 467 THR A O 1
ATOM 3336 N N . VAL A 1 468 ? -4.381 -35.569 24.787 1.00 80.38 468 VAL A N 1
ATOM 3337 C CA . VAL A 1 468 ? -3.480 -34.501 24.346 1.00 80.38 468 VAL A CA 1
ATOM 3338 C C . VAL A 1 468 ? -4.149 -33.150 24.585 1.00 80.38 468 VAL A C 1
ATOM 3340 O O . VAL A 1 468 ? -5.372 -33.055 24.632 1.00 80.38 468 VAL A O 1
ATOM 3343 N N . SER A 1 469 ? -3.359 -32.091 24.751 1.00 77.31 469 SER A N 1
ATOM 3344 C CA . SER A 1 469 ? -3.881 -30.725 24.871 1.00 77.31 469 SER A CA 1
ATOM 3345 C C . SER A 1 469 ? -3.733 -30.004 23.534 1.00 77.31 469 SER A C 1
ATOM 3347 O O . SER A 1 469 ? -2.626 -29.914 23.010 1.00 77.31 469 SER A O 1
ATOM 3349 N N . ALA A 1 470 ? -4.831 -29.502 22.977 1.00 76.44 470 ALA A N 1
ATOM 3350 C CA . ALA A 1 470 ? -4.840 -28.617 21.820 1.00 76.44 470 ALA A CA 1
ATOM 3351 C C . ALA A 1 470 ? -5.120 -27.185 22.289 1.00 76.44 470 ALA A C 1
ATOM 3353 O O . ALA A 1 470 ? -6.155 -26.912 22.890 1.00 76.44 470 ALA A O 1
ATOM 3354 N N . THR A 1 471 ? -4.220 -26.242 22.020 1.00 81.81 471 THR A N 1
ATOM 3355 C CA . THR A 1 471 ? -4.445 -24.839 22.400 1.00 81.81 471 THR A CA 1
ATOM 3356 C C . THR A 1 471 ? -5.358 -24.160 21.394 1.00 81.81 471 THR A C 1
ATOM 3358 O O . THR A 1 471 ? -4.988 -24.024 20.231 1.00 81.81 471 THR A O 1
ATOM 3361 N N . VAL A 1 472 ? -6.521 -23.681 21.832 1.00 73.88 472 VAL A N 1
ATOM 3362 C CA . VAL A 1 472 ? -7.382 -22.839 21.004 1.00 73.88 472 VAL A CA 1
ATOM 3363 C C . VAL A 1 472 ? -6.929 -21.391 21.104 1.00 73.88 472 VAL A C 1
ATOM 3365 O O . VAL A 1 472 ? -6.908 -20.798 22.182 1.00 73.88 472 VAL A O 1
ATOM 3368 N N . VAL A 1 473 ? -6.554 -20.804 19.978 1.00 70.75 473 VAL A N 1
ATOM 3369 C CA . VAL A 1 473 ? -6.092 -19.416 19.899 1.00 70.75 473 VAL A CA 1
ATOM 3370 C C . VAL A 1 473 ? -7.051 -18.593 19.059 1.00 70.75 473 VAL A C 1
ATOM 3372 O O . VAL A 1 473 ? -7.753 -19.110 18.188 1.00 70.75 473 VAL A O 1
ATOM 3375 N N . ARG A 1 474 ? -7.072 -17.281 19.294 1.00 66.69 474 ARG A N 1
ATOM 3376 C CA . ARG A 1 474 ? -7.822 -16.362 18.447 1.00 66.69 474 ARG A CA 1
ATOM 3377 C C . ARG A 1 474 ? -7.061 -16.370 17.137 1.00 66.69 474 ARG A C 1
ATOM 3379 O O . ARG A 1 474 ? -5.861 -16.102 17.136 1.00 66.69 474 ARG A O 1
ATOM 3386 N N . GLY A 1 475 ? -7.724 -16.762 16.057 1.00 60.09 475 GLY A N 1
ATOM 3387 C CA . GLY A 1 475 ? -7.087 -16.718 14.750 1.00 60.09 475 GLY A CA 1
ATOM 3388 C C . GLY A 1 475 ? -6.630 -15.296 14.476 1.00 60.09 475 GLY A C 1
ATOM 3389 O O . GLY A 1 475 ? -7.357 -14.348 14.786 1.00 60.09 475 GLY A O 1
ATOM 3390 N N . THR A 1 476 ? -5.447 -15.140 13.893 1.00 63.66 476 THR A N 1
ATOM 3391 C CA . THR A 1 476 ? -5.155 -13.911 13.162 1.00 63.66 476 THR A CA 1
ATOM 3392 C C . THR A 1 476 ? -6.243 -13.801 12.092 1.00 63.66 476 THR A C 1
ATOM 3394 O O . THR A 1 476 ? -6.400 -14.749 11.317 1.00 63.66 476 THR A O 1
ATOM 3397 N N . PRO A 1 477 ? -7.071 -12.742 12.089 1.00 68.50 477 PRO A N 1
ATOM 3398 C CA . PRO A 1 477 ? -8.081 -12.589 11.056 1.00 68.50 477 PRO A CA 1
ATOM 3399 C C . PRO A 1 477 ? -7.360 -12.581 9.708 1.00 68.50 477 PRO A C 1
ATOM 3401 O O . PRO A 1 477 ? -6.431 -11.800 9.508 1.00 68.50 477 PRO A O 1
ATOM 3404 N N . SER A 1 478 ? -7.741 -13.485 8.809 1.00 79.31 478 SER A N 1
ATOM 3405 C CA . SER A 1 478 ? -7.174 -13.511 7.467 1.00 79.31 478 SER A CA 1
ATOM 3406 C C . SER A 1 478 ? -7.763 -12.348 6.681 1.00 79.31 478 SER A C 1
ATOM 3408 O O . SER A 1 478 ? -8.972 -12.322 6.438 1.00 79.31 478 SER A O 1
ATOM 3410 N N . TYR A 1 479 ? -6.918 -11.406 6.286 1.00 91.31 479 TYR A N 1
ATOM 3411 C CA . TYR A 1 479 ? -7.290 -10.367 5.341 1.00 91.31 479 TYR A CA 1
ATOM 3412 C C . TYR A 1 479 ? -6.854 -10.773 3.939 1.00 91.31 479 TYR A C 1
ATOM 3414 O O . TYR A 1 479 ? -5.765 -11.303 3.735 1.00 91.31 479 TYR A O 1
ATOM 3422 N N . SER A 1 480 ? -7.719 -10.502 2.967 1.00 90.31 480 SER A N 1
ATOM 3423 C CA . SER A 1 480 ? -7.328 -10.405 1.565 1.00 90.31 480 SER A CA 1
ATOM 3424 C C . SER A 1 480 ? -7.379 -8.933 1.204 1.00 90.31 480 SER A C 1
ATOM 3426 O O . SER A 1 480 ? -8.438 -8.311 1.313 1.00 90.31 480 SER A O 1
ATOM 3428 N N . PHE A 1 481 ? -6.232 -8.386 0.821 1.00 95.19 481 PHE A N 1
ATOM 3429 C CA . PHE A 1 481 ? -6.138 -7.013 0.357 1.00 95.19 481 PHE A CA 1
ATOM 3430 C C . PHE A 1 481 ? -6.250 -6.962 -1.157 1.00 95.19 481 PHE A C 1
ATOM 3432 O O . PHE A 1 481 ? -5.748 -7.831 -1.870 1.00 95.19 481 PHE A O 1
ATOM 3439 N N . ARG A 1 482 ? -6.951 -5.942 -1.636 1.00 95.50 482 ARG A N 1
ATOM 3440 C CA . ARG A 1 482 ? -7.126 -5.635 -3.052 1.00 95.50 482 ARG A CA 1
ATOM 3441 C C . ARG A 1 482 ? -7.038 -4.136 -3.222 1.00 95.50 482 ARG A C 1
ATOM 3443 O O . ARG A 1 482 ? -7.390 -3.395 -2.306 1.00 95.50 482 ARG A O 1
ATOM 3450 N N . ASN A 1 483 ? -6.641 -3.683 -4.398 1.00 97.88 483 ASN A N 1
ATOM 3451 C CA . ASN A 1 483 ? -6.830 -2.286 -4.726 1.00 97.88 483 ASN A CA 1
ATOM 3452 C C . ASN A 1 483 ? -8.326 -1.957 -4.881 1.00 97.88 483 ASN A C 1
ATOM 3454 O O . ASN A 1 483 ? -9.121 -2.784 -5.337 1.00 97.88 483 ASN A O 1
ATOM 3458 N N . VAL A 1 484 ? -8.711 -0.747 -4.473 1.00 98.31 484 VAL A N 1
ATOM 3459 C CA . VAL A 1 484 ? -9.923 -0.102 -4.985 1.00 98.31 484 VAL A CA 1
ATOM 3460 C C . VAL A 1 484 ? -9.607 0.301 -6.412 1.00 98.31 484 VAL A C 1
ATOM 3462 O O . VAL A 1 484 ? -8.610 0.980 -6.646 1.00 98.31 484 VAL A O 1
ATOM 3465 N N . LYS A 1 485 ? -10.437 -0.138 -7.350 1.00 97.12 485 LYS A N 1
ATOM 3466 C CA . LYS A 1 485 ? -10.117 -0.036 -8.765 1.00 97.12 485 LYS A CA 1
ATOM 3467 C C . LYS A 1 485 ? -10.271 1.393 -9.271 1.00 97.12 485 LYS A C 1
ATOM 3469 O O . LYS A 1 485 ? -11.378 1.922 -9.320 1.00 97.12 485 LYS A O 1
ATOM 3474 N N . ILE A 1 486 ? -9.158 1.998 -9.666 1.00 96.31 486 ILE A N 1
ATOM 3475 C CA . ILE A 1 486 ? -9.097 3.268 -10.400 1.00 96.31 486 ILE A CA 1
ATOM 3476 C C . ILE A 1 486 ? -8.479 3.010 -11.774 1.00 96.31 486 ILE A C 1
ATOM 3478 O O . ILE A 1 486 ? -9.055 3.473 -12.762 1.00 96.31 486 ILE A O 1
ATOM 3482 N N . LEU A 1 487 ? -7.439 2.165 -11.800 1.00 95.00 487 LEU A N 1
ATOM 3483 C CA . LEU A 1 487 ? -6.529 1.812 -12.892 1.00 95.00 487 LEU A CA 1
ATOM 3484 C C . LEU A 1 487 ? -5.474 2.888 -13.157 1.00 95.00 487 LEU A C 1
ATOM 3486 O O . LEU A 1 487 ? -5.800 3.975 -13.610 1.00 95.00 487 LEU A O 1
ATOM 3490 N N . ALA A 1 488 ? -4.211 2.551 -12.898 1.00 94.94 488 ALA A N 1
ATOM 3491 C CA . ALA A 1 488 ? -3.019 3.381 -13.043 1.00 94.94 488 ALA A CA 1
ATOM 3492 C C . ALA A 1 488 ? -3.106 4.741 -12.327 1.00 94.94 488 ALA A C 1
ATOM 3494 O O . ALA A 1 488 ? -2.999 4.798 -11.099 1.00 94.94 488 ALA A O 1
ATOM 3495 N N . GLY A 1 489 ? -3.240 5.835 -13.084 1.00 92.62 489 GLY A N 1
ATOM 3496 C CA . GLY A 1 489 ? -3.350 7.202 -12.570 1.00 92.62 489 GLY A CA 1
ATOM 3497 C C . GLY A 1 489 ? -2.028 7.881 -12.203 1.00 92.62 489 GLY A C 1
ATOM 3498 O O . GLY A 1 489 ? -2.075 8.989 -11.673 1.00 92.62 489 GLY A O 1
ATOM 3499 N N . GLY A 1 490 ? -0.890 7.247 -12.496 1.00 94.75 490 GLY A N 1
ATOM 3500 C CA . GLY A 1 490 ? 0.459 7.788 -12.307 1.00 94.75 490 GLY A CA 1
ATOM 3501 C C . GLY A 1 490 ? 1.353 7.570 -13.529 1.00 94.75 490 GLY A C 1
ATOM 3502 O O . GLY A 1 490 ? 0.896 7.106 -14.580 1.00 94.75 490 GLY A O 1
ATOM 3503 N N . TYR A 1 491 ? 2.620 7.970 -13.411 1.00 97.06 491 TYR A N 1
ATOM 3504 C CA . TYR A 1 491 ? 3.550 7.987 -14.530 1.00 97.06 491 TYR A CA 1
ATOM 3505 C C . TYR A 1 491 ? 4.381 6.707 -14.607 1.00 97.06 491 TYR A C 1
ATOM 3507 O O . TYR A 1 491 ? 5.211 6.413 -13.749 1.00 97.06 491 TYR A O 1
ATOM 3515 N N . ILE A 1 492 ? 4.258 6.020 -15.744 1.00 97.19 492 ILE A N 1
ATOM 3516 C CA . ILE A 1 492 ? 5.043 4.832 -16.079 1.00 97.19 492 ILE A CA 1
ATOM 3517 C C . ILE A 1 492 ? 6.230 5.250 -16.971 1.00 97.19 492 ILE A C 1
ATOM 3519 O O . ILE A 1 492 ? 6.086 5.330 -18.190 1.00 97.19 492 ILE A O 1
ATOM 3523 N N . PRO A 1 493 ? 7.433 5.530 -16.438 1.00 96.75 493 PRO A N 1
ATOM 3524 C CA . PRO A 1 493 ? 8.583 5.956 -17.239 1.00 96.75 493 PRO A CA 1
ATOM 3525 C C . PRO A 1 493 ? 9.187 4.868 -18.139 1.00 96.75 493 PRO A C 1
ATOM 3527 O O . PRO A 1 493 ? 10.094 5.165 -18.916 1.00 96.75 493 PRO A O 1
ATOM 3530 N N . GLY A 1 494 ? 8.759 3.605 -18.034 1.00 97.06 494 GLY A N 1
ATOM 3531 C CA . GLY A 1 494 ? 9.362 2.542 -18.831 1.00 97.06 494 GLY A CA 1
ATOM 3532 C C . GLY A 1 494 ? 8.594 1.226 -18.868 1.00 97.06 494 GLY A C 1
ATOM 3533 O O . GLY A 1 494 ? 8.111 0.753 -17.839 1.00 97.06 494 GLY A O 1
ATOM 3534 N N . VAL A 1 495 ? 8.561 0.611 -20.054 1.00 98.00 495 VAL A N 1
ATOM 3535 C CA . VAL A 1 495 ? 7.935 -0.692 -20.326 1.00 98.00 495 VAL A CA 1
ATOM 3536 C C . VAL A 1 495 ? 8.839 -1.592 -21.156 1.00 98.00 495 VAL A C 1
ATOM 3538 O O . VAL A 1 495 ? 9.606 -1.118 -21.999 1.00 98.00 495 VAL A O 1
ATOM 3541 N N . TYR A 1 496 ? 8.756 -2.898 -20.904 1.00 97.62 496 TYR A N 1
ATOM 3542 C CA . TYR A 1 496 ? 9.715 -3.880 -21.401 1.00 97.62 496 TYR A CA 1
ATOM 3543 C C . TYR A 1 496 ? 9.035 -5.194 -21.742 1.00 97.62 496 TYR A C 1
ATOM 3545 O O . TYR A 1 496 ? 8.257 -5.713 -20.947 1.00 97.62 496 TYR A O 1
ATOM 3553 N N . PHE A 1 497 ? 9.423 -5.774 -22.871 1.00 97.69 497 PHE A N 1
ATOM 3554 C CA . PHE A 1 497 ? 9.223 -7.187 -23.165 1.00 97.69 497 PHE A CA 1
ATOM 3555 C C . PHE A 1 497 ? 10.498 -7.956 -22.831 1.00 97.69 497 PHE A C 1
ATOM 3557 O O . PHE A 1 497 ? 11.605 -7.488 -23.123 1.00 97.69 497 PHE A O 1
ATOM 3564 N N . HIS A 1 498 ? 10.366 -9.145 -22.250 1.00 97.62 498 HIS A N 1
ATOM 3565 C CA . HIS A 1 498 ? 11.505 -10.031 -22.085 1.00 97.62 498 HIS A CA 1
ATOM 3566 C C . HIS A 1 498 ? 11.977 -10.526 -23.462 1.00 97.62 498 HIS A C 1
ATOM 3568 O O . HIS A 1 498 ? 11.163 -11.015 -24.243 1.00 97.62 498 HIS A O 1
ATOM 3574 N N . PRO A 1 499 ? 13.279 -10.457 -23.792 1.00 94.06 499 PRO A N 1
ATOM 3575 C CA . PRO A 1 499 ? 13.760 -10.771 -25.141 1.00 94.06 499 PRO A CA 1
ATOM 3576 C C . PRO A 1 499 ? 13.707 -12.264 -25.504 1.00 94.06 499 PRO A C 1
ATOM 3578 O O . PRO A 1 499 ? 13.909 -12.614 -26.663 1.00 94.06 499 PRO A O 1
ATOM 3581 N N . THR A 1 500 ? 13.505 -13.154 -24.526 1.00 93.94 500 THR A N 1
ATOM 3582 C CA . THR A 1 500 ? 13.571 -14.617 -24.719 1.00 93.94 500 THR A CA 1
ATOM 3583 C C . THR A 1 500 ? 12.368 -15.406 -24.198 1.00 93.94 500 THR A C 1
ATOM 3585 O O . THR A 1 500 ? 12.313 -16.605 -24.450 1.00 93.94 500 THR A O 1
ATOM 3588 N N . GLU A 1 501 ? 11.400 -14.764 -23.536 1.00 96.75 501 GLU A N 1
ATOM 3589 C CA . GLU A 1 501 ? 10.188 -15.428 -23.028 1.00 96.75 501 GLU A CA 1
ATOM 3590 C C . GLU A 1 501 ? 8.947 -14.706 -23.573 1.00 96.75 501 GLU A C 1
ATOM 3592 O O . GLU A 1 501 ? 8.722 -13.545 -23.220 1.00 96.75 501 GLU A O 1
ATOM 3597 N N . PRO A 1 502 ? 8.145 -15.356 -24.434 1.00 95.38 502 PRO A N 1
ATOM 3598 C CA . PRO A 1 502 ? 6.910 -14.773 -24.949 1.00 95.38 502 PRO A CA 1
ATOM 3599 C C . PRO A 1 502 ? 5.931 -14.429 -23.823 1.00 95.38 502 PRO A C 1
ATOM 3601 O O . PRO A 1 502 ? 5.784 -15.198 -22.875 1.00 95.38 502 PRO A O 1
ATOM 3604 N N . ASN A 1 503 ? 5.213 -13.310 -23.954 1.00 94.19 503 ASN A N 1
ATOM 3605 C CA . ASN A 1 503 ? 4.232 -12.828 -22.968 1.00 94.19 503 ASN A CA 1
ATOM 3606 C C . ASN A 1 503 ? 4.798 -12.549 -21.562 1.00 94.19 503 ASN A C 1
ATOM 3608 O O . ASN A 1 503 ? 4.027 -12.493 -20.605 1.00 94.19 503 ASN A O 1
ATOM 3612 N N . LEU A 1 504 ? 6.117 -12.378 -21.417 1.00 98.19 504 LEU A N 1
ATOM 3613 C CA . LEU A 1 504 ? 6.719 -11.851 -20.195 1.00 98.19 504 LEU A CA 1
ATOM 3614 C C . LEU A 1 504 ? 7.069 -10.374 -20.391 1.00 98.19 504 LEU A C 1
ATOM 3616 O O . LEU A 1 504 ? 7.931 -10.031 -21.199 1.00 98.19 504 LEU A O 1
ATOM 3620 N N . MET A 1 505 ? 6.407 -9.505 -19.639 1.00 97.88 505 MET A N 1
ATOM 3621 C CA . MET A 1 505 ? 6.529 -8.055 -19.718 1.00 97.88 505 MET A CA 1
ATOM 3622 C C . MET A 1 505 ? 6.702 -7.440 -18.335 1.00 97.88 505 MET A C 1
ATOM 3624 O O . MET A 1 505 ? 6.246 -7.992 -17.331 1.00 97.88 505 MET A O 1
ATOM 3628 N N . TYR A 1 506 ? 7.322 -6.265 -18.301 1.00 98.69 506 TYR A N 1
ATOM 3629 C CA . TYR A 1 506 ? 7.511 -5.480 -17.090 1.00 98.69 506 TYR A CA 1
ATOM 3630 C C . TYR A 1 506 ? 7.204 -4.005 -17.332 1.00 98.69 506 TYR A C 1
ATOM 3632 O O . TYR A 1 506 ? 7.526 -3.467 -18.392 1.00 98.69 506 TYR A O 1
ATOM 3640 N N . ALA A 1 507 ? 6.662 -3.345 -16.315 1.00 98.38 507 ALA A N 1
ATOM 3641 C CA . ALA A 1 507 ? 6.507 -1.897 -16.261 1.00 98.38 507 ALA A CA 1
ATOM 3642 C C . ALA A 1 507 ? 7.160 -1.374 -14.979 1.00 98.38 507 ALA A C 1
ATOM 3644 O O . ALA A 1 507 ? 6.956 -1.936 -13.899 1.00 98.38 507 ALA A O 1
ATOM 3645 N N . ARG A 1 508 ? 7.961 -0.310 -15.092 1.00 97.75 508 ARG A N 1
ATOM 3646 C CA . ARG A 1 508 ? 8.499 0.402 -13.928 1.00 97.75 508 ARG A CA 1
ATOM 3647 C C . ARG A 1 508 ? 7.791 1.735 -13.772 1.00 97.75 508 ARG A C 1
ATOM 3649 O O . ARG A 1 508 ? 7.605 2.447 -14.757 1.00 97.75 508 ARG A O 1
ATOM 3656 N N . THR A 1 509 ? 7.452 2.056 -12.535 1.00 98.25 509 THR A N 1
ATOM 3657 C CA . THR A 1 509 ? 6.787 3.304 -12.167 1.00 98.25 509 THR A CA 1
ATOM 3658 C C . THR A 1 509 ? 7.740 4.236 -11.424 1.00 98.25 509 THR A C 1
ATOM 3660 O O . THR A 1 509 ? 8.796 3.795 -10.946 1.00 98.25 509 THR A O 1
ATOM 3663 N N . ASP A 1 510 ? 7.414 5.527 -11.348 1.00 97.44 510 ASP A N 1
ATOM 3664 C CA . ASP A 1 510 ? 8.292 6.486 -10.679 1.00 97.44 510 ASP A CA 1
ATOM 3665 C C . ASP A 1 510 ? 8.166 6.464 -9.149 1.00 97.44 510 ASP A C 1
ATOM 3667 O O . ASP A 1 510 ? 9.186 6.654 -8.471 1.00 97.44 510 ASP A O 1
ATOM 3671 N N . ILE A 1 511 ? 6.979 6.143 -8.617 1.00 97.12 511 ILE A N 1
ATOM 3672 C CA . ILE A 1 511 ? 6.703 6.037 -7.173 1.00 97.12 511 ILE A CA 1
ATOM 3673 C C . ILE A 1 511 ? 6.016 4.738 -6.726 1.00 97.12 511 ILE A C 1
ATOM 3675 O O . ILE A 1 511 ? 6.051 4.432 -5.537 1.00 97.12 511 ILE A O 1
ATOM 3679 N N . GLY A 1 512 ? 5.377 3.993 -7.628 1.00 95.25 512 GLY A N 1
ATOM 3680 C CA . GLY A 1 512 ? 4.346 3.003 -7.288 1.00 95.25 512 GLY A CA 1
ATOM 3681 C C . GLY A 1 512 ? 4.667 1.541 -7.583 1.00 95.25 512 GLY A C 1
ATOM 3682 O O . GLY A 1 512 ? 3.759 0.760 -7.872 1.00 95.25 512 GLY A O 1
ATOM 3683 N N . GLY A 1 513 ? 5.938 1.149 -7.527 1.00 95.31 513 GLY A N 1
ATOM 3684 C CA . GLY A 1 513 ? 6.382 -0.232 -7.692 1.00 95.31 513 GLY A CA 1
ATOM 3685 C C . GLY A 1 513 ? 6.903 -0.606 -9.084 1.00 95.31 513 GLY A C 1
ATOM 3686 O O . GLY A 1 513 ? 7.065 0.205 -10.001 1.00 95.31 513 GLY A O 1
ATOM 3687 N N . ILE A 1 514 ? 7.155 -1.904 -9.236 1.00 98.06 514 ILE A N 1
ATOM 3688 C CA . ILE A 1 514 ? 7.391 -2.583 -10.514 1.00 98.06 514 ILE A CA 1
ATOM 3689 C C . ILE A 1 514 ? 6.255 -3.574 -10.715 1.00 98.06 514 ILE A C 1
ATOM 3691 O O . ILE A 1 514 ? 5.847 -4.232 -9.757 1.00 98.06 514 ILE A O 1
ATOM 3695 N N . TYR A 1 515 ? 5.800 -3.715 -11.954 1.00 98.69 515 TYR A N 1
ATOM 3696 C CA . TYR A 1 515 ? 4.738 -4.636 -12.327 1.00 98.69 515 TYR A CA 1
ATOM 3697 C C . TYR A 1 515 ? 5.238 -5.658 -13.342 1.00 98.69 515 TYR A C 1
ATOM 3699 O O . TYR A 1 515 ? 6.072 -5.338 -14.191 1.00 98.69 515 TYR A O 1
ATOM 3707 N N . ARG A 1 516 ? 4.710 -6.882 -13.264 1.00 98.56 516 ARG A N 1
ATOM 3708 C CA . ARG A 1 516 ? 4.929 -7.951 -14.247 1.00 98.56 516 ARG A CA 1
ATOM 3709 C C . ARG A 1 516 ? 3.611 -8.349 -14.893 1.00 98.56 516 ARG A C 1
ATOM 3711 O O . ARG A 1 516 ? 2.624 -8.534 -14.191 1.00 98.56 516 ARG A O 1
ATOM 3718 N N . TRP A 1 517 ? 3.643 -8.607 -16.191 1.00 98.19 517 TRP A N 1
ATOM 3719 C CA . TRP A 1 517 ? 2.686 -9.489 -16.848 1.00 98.19 517 TRP A CA 1
ATOM 3720 C C . TRP A 1 517 ? 3.440 -10.717 -17.352 1.00 98.19 517 TRP A C 1
ATOM 3722 O O . TRP A 1 517 ? 4.272 -10.606 -18.246 1.00 98.19 517 TRP A O 1
ATOM 3732 N N . GLY A 1 518 ? 3.229 -11.874 -16.731 1.00 95.75 518 GLY A N 1
ATOM 3733 C CA . GLY A 1 518 ? 3.868 -13.132 -17.110 1.00 95.75 518 GLY A CA 1
ATOM 3734 C C . GLY A 1 518 ? 2.985 -14.021 -17.997 1.00 95.75 518 GLY A C 1
ATOM 3735 O O . GLY A 1 518 ? 1.787 -13.778 -18.130 1.00 95.75 518 GLY A O 1
ATOM 3736 N N . PRO A 1 519 ? 3.519 -15.143 -18.518 1.00 90.50 519 PRO A N 1
ATOM 3737 C CA . PRO A 1 519 ? 2.801 -16.025 -19.452 1.00 90.50 519 PRO A CA 1
ATOM 3738 C C . PRO A 1 519 ? 1.498 -16.648 -18.920 1.00 90.50 519 PRO A C 1
ATOM 3740 O O . PRO A 1 519 ? 0.724 -17.215 -19.690 1.00 90.50 519 PRO A O 1
ATOM 3743 N N . LYS A 1 520 ? 1.284 -16.617 -17.598 1.00 91.38 520 LYS A N 1
ATOM 3744 C CA . LYS A 1 520 ? 0.099 -17.156 -16.909 1.00 91.38 520 LYS A CA 1
ATOM 3745 C C . LYS A 1 520 ? -0.708 -16.086 -16.175 1.00 91.38 520 LYS A C 1
ATOM 3747 O O . LYS A 1 520 ? -1.727 -16.423 -15.573 1.00 91.38 520 LYS A O 1
ATOM 3752 N N . ASP A 1 521 ? -0.233 -14.846 -16.178 1.00 95.25 521 ASP A N 1
ATOM 3753 C CA . ASP A 1 521 ? -0.913 -13.751 -15.505 1.00 95.25 521 ASP A CA 1
ATOM 3754 C C . ASP A 1 521 ? -2.082 -13.277 -16.385 1.00 95.25 521 ASP A C 1
ATOM 3756 O O . ASP A 1 521 ? -2.055 -13.398 -17.610 1.00 95.25 521 ASP A O 1
ATOM 3760 N N . SER A 1 522 ? -3.145 -12.786 -15.751 1.00 93.12 522 SER A N 1
ATOM 3761 C CA . SER A 1 522 ? -4.329 -12.247 -16.440 1.00 93.12 522 SER A CA 1
ATOM 3762 C C . SER A 1 522 ? -4.490 -10.736 -16.248 1.00 93.12 522 SER A C 1
ATOM 3764 O O . SER A 1 522 ? -5.534 -10.187 -16.589 1.00 93.12 522 SER A O 1
ATOM 3766 N N . HIS A 1 523 ? -3.523 -10.125 -15.568 1.00 95.56 523 HIS A N 1
ATOM 3767 C CA . HIS A 1 523 ? -3.443 -8.727 -15.164 1.00 95.56 523 HIS A CA 1
ATOM 3768 C C . HIS A 1 523 ? -1.999 -8.441 -14.722 1.00 95.56 523 HIS A C 1
ATOM 3770 O O . HIS A 1 523 ? -1.223 -9.372 -14.482 1.00 95.56 523 HIS A O 1
ATOM 3776 N N . TRP A 1 524 ? -1.644 -7.169 -14.583 1.00 98.31 524 TRP A N 1
ATOM 3777 C CA . TRP A 1 524 ? -0.355 -6.750 -14.050 1.00 98.31 524 TRP A CA 1
ATOM 3778 C C . TRP A 1 524 ? -0.241 -7.072 -12.558 1.00 98.31 524 TRP A C 1
ATOM 3780 O O . TRP A 1 524 ? -1.105 -6.725 -11.757 1.00 98.31 524 TRP A O 1
ATOM 3790 N N . VAL A 1 525 ? 0.852 -7.722 -12.172 1.00 98.19 525 VAL A N 1
ATOM 3791 C CA . VAL A 1 525 ? 1.132 -8.124 -10.791 1.00 98.19 525 VAL A CA 1
ATOM 3792 C C . VAL A 1 525 ? 2.145 -7.155 -10.170 1.00 98.19 525 VAL A C 1
ATOM 3794 O O . VAL A 1 525 ? 3.259 -7.070 -10.698 1.00 98.19 525 VAL A O 1
ATOM 3797 N N . PRO A 1 526 ? 1.820 -6.445 -9.069 1.00 98.19 526 PRO A N 1
ATOM 3798 C CA . PRO A 1 526 ? 2.787 -5.626 -8.338 1.00 98.19 526 PRO A CA 1
ATOM 3799 C C . PRO A 1 526 ? 3.832 -6.513 -7.651 1.00 98.19 526 PRO A C 1
ATOM 3801 O O . PRO A 1 526 ? 3.501 -7.520 -7.029 1.00 98.19 526 PRO A O 1
ATOM 3804 N N . LEU A 1 527 ? 5.106 -6.138 -7.751 1.00 98.50 527 LEU A N 1
ATOM 3805 C CA . LEU A 1 527 ? 6.227 -6.967 -7.284 1.00 98.50 527 LEU A CA 1
ATOM 3806 C C . LEU A 1 527 ? 6.859 -6.462 -5.977 1.00 98.50 527 LEU A C 1
ATOM 3808 O O . LEU A 1 527 ? 7.654 -7.171 -5.360 1.00 98.50 527 LEU A O 1
ATOM 3812 N N . LEU A 1 528 ? 6.544 -5.228 -5.564 1.00 97.81 528 LEU A N 1
ATOM 3813 C CA . LEU A 1 528 ? 7.235 -4.520 -4.477 1.00 97.81 528 LEU A CA 1
ATOM 3814 C C . LEU A 1 528 ? 6.357 -4.228 -3.250 1.00 97.81 528 LEU A C 1
ATOM 3816 O O . LEU A 1 528 ? 6.793 -3.531 -2.336 1.00 97.81 528 LEU A O 1
ATOM 3820 N N . ASP A 1 529 ? 5.158 -4.811 -3.175 1.00 97.81 529 ASP A N 1
ATOM 3821 C CA . ASP A 1 529 ? 4.218 -4.572 -2.069 1.00 97.81 529 ASP A CA 1
ATOM 3822 C C . ASP A 1 529 ? 4.753 -5.036 -0.699 1.00 97.81 529 ASP A C 1
ATOM 3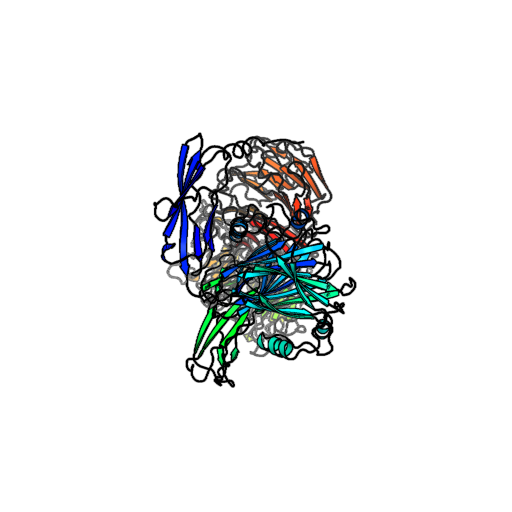824 O O . ASP A 1 529 ? 4.194 -4.663 0.321 1.00 97.81 529 ASP A O 1
ATOM 3828 N N . TRP A 1 530 ? 5.867 -5.768 -0.628 1.00 96.62 530 TRP A N 1
ATOM 3829 C CA . TRP A 1 530 ? 6.542 -6.147 0.621 1.00 96.62 530 TRP A CA 1
ATOM 3830 C C . TRP A 1 530 ? 7.418 -5.031 1.228 1.00 96.62 530 TRP A C 1
ATOM 3832 O O . TRP A 1 530 ? 7.836 -5.134 2.383 1.00 96.62 530 TRP A O 1
ATOM 3842 N N . LEU A 1 531 ? 7.715 -3.958 0.483 1.00 95.88 531 LEU A N 1
ATOM 3843 C CA . LEU A 1 531 ? 8.520 -2.838 0.981 1.00 95.88 531 LEU A CA 1
ATOM 3844 C C . LEU A 1 531 ? 7.763 -2.039 2.046 1.00 95.88 531 LEU A C 1
ATOM 3846 O O . LEU A 1 531 ? 6.592 -1.717 1.882 1.00 95.88 531 LEU A O 1
ATOM 3850 N N . THR A 1 532 ? 8.448 -1.655 3.122 1.00 92.19 532 THR A N 1
ATOM 3851 C CA . THR A 1 532 ? 7.867 -0.848 4.213 1.00 92.19 532 THR A CA 1
ATOM 3852 C C . THR A 1 532 ? 8.116 0.652 4.070 1.00 92.19 532 THR A C 1
ATOM 3854 O O . THR A 1 532 ? 7.480 1.443 4.759 1.00 92.19 532 THR A O 1
ATOM 3857 N N . ASP A 1 533 ? 9.078 1.045 3.232 1.00 91.69 533 ASP A N 1
ATOM 3858 C CA . ASP A 1 533 ? 9.515 2.431 3.055 1.00 91.69 533 ASP A CA 1
ATOM 3859 C C . ASP A 1 533 ? 9.274 2.884 1.612 1.00 91.69 533 ASP A C 1
ATOM 3861 O O . ASP A 1 533 ? 9.808 2.312 0.657 1.00 91.69 533 ASP A O 1
ATOM 3865 N N . GLY A 1 534 ? 8.475 3.940 1.469 1.00 91.75 534 GLY A N 1
ATOM 3866 C CA . GLY A 1 534 ? 8.033 4.477 0.186 1.00 91.75 534 GLY A CA 1
ATOM 3867 C C . GLY A 1 534 ? 9.183 5.057 -0.619 1.00 91.75 534 GLY A C 1
ATOM 3868 O O . GLY A 1 534 ? 9.100 5.128 -1.843 1.00 91.75 534 GLY A O 1
ATOM 3869 N N . PHE A 1 535 ? 10.299 5.389 0.041 1.00 94.75 535 PHE A N 1
ATOM 3870 C CA . PHE A 1 535 ? 11.513 5.829 -0.630 1.00 94.75 535 PHE A CA 1
ATOM 3871 C C . PHE A 1 535 ? 12.052 4.796 -1.634 1.00 94.75 535 PHE A C 1
ATOM 3873 O O . PHE A 1 535 ? 12.688 5.184 -2.612 1.00 94.75 535 PHE A O 1
ATOM 3880 N N . PHE A 1 536 ? 11.789 3.502 -1.438 1.00 96.94 536 PHE A N 1
ATOM 3881 C CA . PHE A 1 536 ? 12.246 2.435 -2.336 1.00 96.94 536 PHE A CA 1
ATOM 3882 C C . PHE A 1 536 ? 11.158 1.919 -3.281 1.00 96.94 536 PHE A C 1
ATOM 3884 O O . PHE A 1 536 ? 11.405 0.980 -4.032 1.00 96.94 536 PHE A O 1
ATOM 3891 N N . ASN A 1 537 ? 9.956 2.497 -3.266 1.00 94.00 537 ASN A N 1
ATOM 3892 C CA . ASN A 1 537 ? 8.852 1.931 -4.036 1.00 94.00 537 ASN A CA 1
ATOM 3893 C C . ASN A 1 537 ? 8.937 2.273 -5.536 1.00 94.00 537 ASN A C 1
ATOM 3895 O O . ASN A 1 537 ? 8.410 1.549 -6.367 1.00 94.00 537 ASN A O 1
ATOM 3899 N N . GLY A 1 538 ? 9.664 3.322 -5.922 1.00 94.94 538 GLY A N 1
ATOM 3900 C CA . GLY A 1 538 ? 9.888 3.664 -7.329 1.00 94.94 538 GLY A CA 1
ATOM 3901 C C . GLY A 1 538 ? 11.109 2.988 -7.968 1.00 94.94 538 GLY A C 1
ATOM 3902 O O . GLY A 1 538 ? 12.159 2.826 -7.335 1.00 94.94 538 GLY A O 1
ATOM 3903 N N . GLY A 1 539 ? 10.993 2.644 -9.255 1.00 96.31 539 GLY A N 1
ATOM 3904 C CA . GLY A 1 539 ? 12.041 1.988 -10.044 1.00 96.31 539 GLY A CA 1
ATOM 3905 C C . GLY A 1 539 ? 12.826 2.947 -10.940 1.00 96.31 539 GLY A C 1
ATOM 3906 O O . GLY A 1 539 ? 12.328 3.394 -11.973 1.00 96.31 539 GLY A O 1
ATOM 3907 N N . ASP A 1 540 ? 14.086 3.224 -10.596 1.00 97.06 540 ASP A N 1
ATOM 3908 C CA . ASP A 1 540 ? 14.965 4.096 -11.396 1.00 97.06 540 ASP A CA 1
ATOM 3909 C C . ASP A 1 540 ? 15.490 3.384 -12.650 1.00 97.06 540 ASP A C 1
ATOM 3911 O O . ASP A 1 540 ? 15.732 4.021 -13.673 1.00 97.06 540 ASP A O 1
ATOM 3915 N N . ALA A 1 541 ? 15.661 2.060 -12.584 1.00 97.56 541 ALA A N 1
ATOM 3916 C CA . ALA A 1 541 ? 16.072 1.243 -13.722 1.00 97.56 541 ALA A CA 1
ATOM 3917 C C . ALA A 1 541 ? 15.697 -0.232 -13.542 1.00 97.56 541 ALA A C 1
ATOM 3919 O O . ALA A 1 541 ? 15.720 -0.743 -12.419 1.00 97.56 541 ALA A O 1
ATOM 3920 N N . ILE A 1 542 ? 15.445 -0.923 -14.657 1.00 98.12 542 ILE A N 1
ATOM 3921 C CA . ILE A 1 542 ? 15.259 -2.377 -14.703 1.00 98.12 542 ILE A CA 1
ATOM 3922 C C . ILE A 1 542 ? 16.331 -3.038 -15.578 1.00 98.12 542 ILE A C 1
ATOM 3924 O O . ILE A 1 542 ? 16.795 -2.460 -16.561 1.00 98.12 542 ILE A O 1
ATOM 3928 N N . GLY A 1 543 ? 16.733 -4.256 -15.223 1.00 97.94 543 GLY A N 1
ATOM 3929 C CA . GLY A 1 543 ? 17.636 -5.091 -16.008 1.00 97.94 543 GLY A CA 1
ATOM 3930 C C . GLY A 1 543 ? 17.072 -6.493 -16.175 1.00 97.94 543 GLY A C 1
ATOM 3931 O O . GLY A 1 543 ? 16.789 -7.168 -15.185 1.00 97.94 543 GLY A O 1
ATOM 3932 N N . LEU A 1 544 ? 16.936 -6.930 -17.425 1.00 98.00 544 LEU A N 1
ATOM 3933 C CA . LEU A 1 544 ? 16.483 -8.273 -17.786 1.00 98.00 544 LEU A CA 1
ATOM 3934 C C . LEU A 1 544 ? 17.686 -9.121 -18.205 1.00 98.00 544 LEU A C 1
ATOM 3936 O O . LEU A 1 544 ? 18.568 -8.628 -18.912 1.00 98.00 544 LEU A O 1
ATOM 3940 N N . ASP A 1 545 ? 17.731 -10.383 -17.778 1.00 98.06 545 ASP A N 1
ATOM 3941 C CA . ASP A 1 545 ? 18.764 -11.325 -18.210 1.00 98.06 545 ASP A CA 1
ATOM 3942 C C . ASP A 1 545 ? 18.350 -11.989 -19.536 1.00 98.06 545 ASP A C 1
ATOM 3944 O O . ASP A 1 545 ? 17.470 -12.853 -19.555 1.00 98.06 545 ASP A O 1
ATOM 3948 N N . PRO A 1 546 ? 19.005 -11.662 -20.666 1.00 95.25 546 PRO A N 1
ATOM 3949 C CA . PRO A 1 546 ? 18.617 -12.185 -21.973 1.00 95.25 546 PRO A CA 1
ATOM 3950 C C . PRO A 1 546 ? 18.904 -13.687 -22.138 1.00 95.25 546 PRO A C 1
ATOM 3952 O O . PRO A 1 546 ? 18.642 -14.245 -23.201 1.00 95.25 546 PRO A O 1
ATOM 3955 N N . THR A 1 547 ? 19.467 -14.353 -21.129 1.00 96.50 547 THR A N 1
ATOM 3956 C CA . THR A 1 547 ? 19.739 -15.796 -21.124 1.00 96.50 547 THR A CA 1
ATOM 3957 C C . THR A 1 547 ? 18.876 -16.568 -20.126 1.00 96.50 547 THR A C 1
ATOM 3959 O O . THR A 1 547 ? 18.819 -17.795 -20.202 1.00 96.50 547 THR A O 1
ATOM 3962 N N . ASN A 1 548 ? 18.193 -15.874 -19.209 1.00 97.50 548 ASN A N 1
ATOM 3963 C CA . ASN A 1 548 ? 17.381 -16.487 -18.167 1.00 97.50 548 ASN A CA 1
ATOM 3964 C C . ASN A 1 548 ? 16.170 -15.603 -17.818 1.00 97.50 548 ASN A C 1
ATOM 3966 O O . ASN A 1 548 ? 16.317 -14.666 -17.032 1.00 97.50 548 ASN A O 1
ATOM 3970 N N . PRO A 1 549 ? 14.959 -15.943 -18.295 1.00 97.44 549 PRO A N 1
ATOM 3971 C CA . PRO A 1 549 ? 13.774 -15.121 -18.064 1.00 97.44 549 PRO A CA 1
ATOM 3972 C C . PRO A 1 549 ? 13.340 -15.024 -16.606 1.00 97.44 549 PRO A C 1
ATOM 3974 O O . PRO A 1 549 ? 12.555 -14.150 -16.266 1.00 97.44 549 PRO A O 1
ATOM 3977 N N . ASN A 1 550 ? 13.864 -15.874 -15.720 1.00 97.38 550 ASN A N 1
ATOM 3978 C CA . ASN A 1 550 ? 13.556 -15.782 -14.300 1.00 97.38 550 ASN A CA 1
ATOM 3979 C C . ASN A 1 550 ? 14.338 -14.681 -13.580 1.00 97.38 550 ASN A C 1
ATOM 3981 O O . ASN A 1 550 ? 14.000 -14.353 -12.444 1.00 97.38 550 ASN A O 1
ATOM 3985 N N . LYS A 1 551 ? 15.393 -14.131 -14.190 1.00 98.19 551 LYS A N 1
ATOM 3986 C CA . LYS A 1 551 ? 16.297 -13.217 -13.502 1.00 98.19 551 LYS A CA 1
ATOM 3987 C C . LYS A 1 551 ? 15.967 -11.761 -13.799 1.00 98.19 551 LYS A C 1
ATOM 3989 O O . LYS A 1 551 ? 15.916 -11.344 -14.954 1.00 98.19 551 LYS A O 1
ATOM 3994 N N . LEU A 1 552 ? 15.787 -10.994 -12.730 1.00 98.62 552 LEU A N 1
ATOM 3995 C CA . LEU A 1 552 ? 15.350 -9.605 -12.782 1.00 98.62 552 LEU A CA 1
ATOM 3996 C C . LEU A 1 552 ? 16.184 -8.748 -11.825 1.00 98.62 552 LEU A C 1
ATOM 3998 O O . LEU A 1 552 ? 16.405 -9.124 -10.674 1.00 98.62 552 LEU A O 1
ATOM 4002 N N . TYR A 1 553 ? 16.605 -7.582 -12.307 1.00 98.81 553 TYR A N 1
ATOM 4003 C CA . TYR A 1 553 ? 17.335 -6.564 -11.559 1.00 98.81 553 TYR A CA 1
ATOM 4004 C C . TYR A 1 553 ? 16.522 -5.273 -11.510 1.00 98.81 553 TYR A C 1
ATOM 4006 O O . TYR A 1 553 ? 16.051 -4.818 -12.550 1.00 98.81 553 TYR A O 1
ATOM 4014 N N . VAL A 1 554 ? 16.389 -4.660 -10.335 1.00 98.69 554 VAL A N 1
ATOM 4015 C CA . VAL A 1 554 ? 15.683 -3.381 -10.167 1.00 98.69 554 VAL A CA 1
ATOM 4016 C C . VAL A 1 554 ? 16.507 -2.453 -9.283 1.00 98.69 554 VAL A C 1
ATOM 4018 O O . VAL A 1 554 ? 16.813 -2.792 -8.143 1.00 98.69 554 VAL A O 1
ATOM 4021 N N . ALA A 1 555 ? 16.849 -1.268 -9.783 1.00 98.50 555 ALA A N 1
ATOM 4022 C CA . ALA A 1 555 ? 17.418 -0.203 -8.963 1.00 98.50 555 ALA A CA 1
ATOM 4023 C C . ALA A 1 555 ? 16.291 0.663 -8.390 1.00 98.50 555 ALA A C 1
ATOM 4025 O O . ALA A 1 555 ? 15.541 1.274 -9.152 1.00 98.50 555 ALA A O 1
ATOM 4026 N N . VAL A 1 556 ? 16.191 0.737 -7.064 1.00 98.56 556 VAL A N 1
ATOM 4027 C CA . VAL A 1 556 ? 15.123 1.461 -6.358 1.00 98.56 556 VAL A CA 1
ATOM 4028 C C . VAL A 1 556 ? 15.649 2.631 -5.529 1.00 98.56 556 VAL A C 1
ATOM 4030 O O . VAL A 1 556 ? 16.791 2.607 -5.059 1.00 98.56 556 VAL A O 1
ATOM 4033 N N . GLY A 1 557 ? 14.831 3.673 -5.376 1.00 97.38 557 GLY A N 1
ATOM 4034 C CA . GLY A 1 557 ? 15.165 4.903 -4.649 1.00 97.38 557 GLY A CA 1
ATOM 4035 C C . GLY A 1 557 ? 14.598 6.144 -5.342 1.00 97.38 557 GLY A C 1
ATOM 4036 O O . GLY A 1 557 ? 15.002 6.449 -6.465 1.00 97.38 557 GLY A O 1
ATOM 4037 N N . LEU A 1 558 ? 13.698 6.873 -4.671 1.00 96.38 558 LEU A N 1
ATOM 4038 C CA . LEU A 1 558 ? 12.930 7.966 -5.284 1.00 96.38 558 LEU A CA 1
ATOM 4039 C C . LEU A 1 558 ? 13.783 9.167 -5.696 1.00 96.38 558 LEU A C 1
ATOM 4041 O O . LEU A 1 558 ? 13.560 9.756 -6.754 1.00 96.38 558 LEU A O 1
ATOM 4045 N N . TYR A 1 559 ? 14.751 9.552 -4.863 1.00 95.94 559 TYR A N 1
ATOM 4046 C CA . TYR A 1 559 ? 15.418 10.842 -5.000 1.00 95.94 559 TYR A CA 1
ATOM 4047 C C . TYR A 1 559 ? 16.933 10.747 -4.879 1.00 95.94 559 TYR A C 1
ATOM 4049 O O . TYR A 1 559 ? 17.485 10.087 -4.004 1.00 95.94 559 TYR A O 1
ATOM 4057 N N . SER A 1 560 ? 17.599 11.539 -5.711 1.00 93.44 560 SER A N 1
ATOM 4058 C CA . SER A 1 560 ? 19.051 11.678 -5.777 1.00 93.44 560 SER A CA 1
ATOM 4059 C C . SER A 1 560 ? 19.543 13.046 -5.278 1.00 93.44 560 SER A C 1
ATOM 4061 O O . SER A 1 560 ? 20.733 13.358 -5.336 1.00 93.44 560 SER A O 1
ATOM 4063 N N . ASN A 1 561 ? 18.639 13.872 -4.743 1.00 90.75 561 ASN A N 1
ATOM 4064 C CA . ASN A 1 561 ? 18.945 15.162 -4.127 1.00 90.75 561 ASN A CA 1
ATOM 4065 C C . ASN A 1 561 ? 19.887 15.003 -2.920 1.00 90.75 561 ASN A C 1
ATOM 4067 O O . ASN A 1 561 ? 19.986 13.932 -2.321 1.00 90.75 561 ASN A O 1
ATOM 4071 N N . SER A 1 562 ? 20.558 16.082 -2.508 1.00 89.62 562 SER A N 1
ATOM 4072 C CA . SER A 1 562 ? 21.539 16.057 -1.408 1.00 89.62 562 SER A CA 1
ATOM 4073 C C . SER A 1 562 ? 20.980 15.511 -0.088 1.00 89.62 562 SER A C 1
ATOM 4075 O O . SER A 1 562 ? 21.696 14.793 0.604 1.00 89.62 562 SER A O 1
ATOM 4077 N N . TRP A 1 563 ? 19.709 15.783 0.214 1.00 90.81 563 TRP A N 1
ATOM 4078 C CA . TRP A 1 563 ? 19.009 15.336 1.424 1.00 90.81 563 TRP A CA 1
ATOM 4079 C C . TRP A 1 563 ? 18.569 13.865 1.401 1.00 90.81 563 TRP A C 1
ATOM 4081 O O . TRP A 1 563 ? 18.263 13.316 2.454 1.00 90.81 563 TRP A O 1
ATOM 4091 N N . ALA A 1 564 ? 18.519 13.232 0.228 1.00 92.69 564 ALA A N 1
ATOM 4092 C CA . ALA A 1 564 ? 18.035 11.864 0.084 1.00 92.69 564 ALA A CA 1
ATOM 4093 C C . ALA A 1 564 ? 19.083 10.821 0.510 1.00 92.69 564 ALA A C 1
ATOM 4095 O O . ALA A 1 564 ? 20.290 11.086 0.458 1.00 92.69 564 ALA A O 1
ATOM 4096 N N . GLY A 1 565 ? 18.613 9.635 0.902 1.00 94.12 565 GLY A N 1
ATOM 4097 C CA . GLY A 1 565 ? 19.450 8.465 1.174 1.00 94.12 565 GLY A CA 1
ATOM 4098 C C . GLY A 1 565 ? 20.010 7.816 -0.097 1.00 94.12 565 GLY A C 1
ATOM 4099 O O . GLY A 1 565 ? 19.756 8.270 -1.213 1.00 94.12 565 GLY A O 1
ATOM 4100 N N . ASN A 1 566 ? 20.795 6.753 0.079 1.00 97.38 566 ASN A N 1
ATOM 4101 C CA . ASN A 1 566 ? 21.254 5.916 -1.032 1.00 97.38 566 ASN A CA 1
ATOM 4102 C C . ASN A 1 566 ? 20.140 4.977 -1.508 1.00 97.38 566 ASN A C 1
ATOM 4104 O O . ASN A 1 566 ? 19.218 4.681 -0.753 1.00 97.38 566 ASN A O 1
ATOM 4108 N N . GLY A 1 567 ? 20.244 4.507 -2.751 1.00 97.56 567 GLY A N 1
ATOM 4109 C CA . GLY A 1 567 ? 19.314 3.526 -3.306 1.00 97.56 567 GLY A CA 1
ATOM 4110 C C . GLY A 1 567 ? 19.672 2.081 -2.950 1.00 97.56 567 GLY A C 1
ATOM 4111 O O . GLY A 1 567 ? 20.669 1.803 -2.278 1.00 97.56 567 GLY A O 1
ATOM 4112 N N . GLU A 1 568 ? 18.884 1.151 -3.481 1.00 98.44 568 GLU A N 1
ATOM 4113 C CA . GLU A 1 568 ? 19.118 -0.290 -3.363 1.00 98.44 568 GLU A CA 1
ATOM 4114 C C . GLU A 1 568 ? 19.033 -0.976 -4.731 1.00 98.44 568 GLU A C 1
ATOM 4116 O O . GLU A 1 568 ? 18.419 -0.467 -5.670 1.00 98.44 568 GLU A O 1
ATOM 4121 N N . MET A 1 569 ? 19.683 -2.133 -4.847 1.00 98.69 569 MET A N 1
ATOM 4122 C CA . MET A 1 569 ? 19.529 -3.058 -5.965 1.00 98.69 569 MET A CA 1
ATOM 4123 C C . MET A 1 569 ? 18.740 -4.276 -5.489 1.00 98.69 569 MET A C 1
ATOM 4125 O O . MET A 1 569 ? 19.175 -4.982 -4.579 1.00 98.69 569 MET A O 1
ATOM 4129 N N . LEU A 1 570 ? 17.606 -4.541 -6.125 1.00 98.75 570 LEU A N 1
ATOM 4130 C CA . LEU A 1 570 ? 16.784 -5.721 -5.898 1.00 98.75 570 LEU A CA 1
ATOM 4131 C C . LEU A 1 570 ? 17.084 -6.758 -6.981 1.00 98.75 570 LEU A C 1
ATOM 4133 O O . LEU A 1 570 ? 17.125 -6.433 -8.168 1.00 98.75 570 LEU A O 1
ATOM 4137 N N . ILE A 1 571 ? 17.301 -8.006 -6.572 1.00 98.81 571 ILE A N 1
ATOM 4138 C CA . ILE A 1 571 ? 17.666 -9.110 -7.467 1.00 98.81 571 ILE A CA 1
ATOM 4139 C C . ILE A 1 571 ? 16.696 -10.263 -7.253 1.00 98.81 571 ILE A C 1
ATOM 4141 O O . ILE A 1 571 ? 16.637 -10.823 -6.159 1.00 98.81 571 ILE A O 1
ATOM 4145 N N . SER A 1 572 ? 15.981 -10.656 -8.300 1.00 98.62 572 SER A N 1
ATOM 4146 C CA . SER A 1 572 ? 15.088 -11.814 -8.297 1.00 98.62 572 SER A CA 1
ATOM 4147 C C . SER A 1 572 ? 15.622 -12.921 -9.209 1.00 98.62 572 SER A C 1
ATOM 4149 O O . SER A 1 572 ? 16.303 -12.653 -10.199 1.00 98.62 572 SER A O 1
ATOM 4151 N N . ASN A 1 573 ? 15.312 -14.173 -8.855 1.00 98.00 573 ASN A N 1
ATOM 4152 C CA . ASN A 1 573 ? 15.551 -15.366 -9.676 1.00 98.00 573 ASN A CA 1
ATOM 4153 C C . ASN A 1 573 ? 14.244 -16.119 -9.995 1.00 98.00 573 ASN A C 1
ATOM 4155 O O . ASN A 1 573 ? 14.283 -17.304 -10.321 1.00 98.00 573 ASN A O 1
ATOM 4159 N N . ASP A 1 574 ? 13.098 -15.453 -9.853 1.00 97.06 574 ASP A N 1
ATOM 4160 C CA . ASP A 1 574 ? 11.749 -16.001 -10.010 1.00 97.06 574 ASP A CA 1
ATOM 4161 C C . ASP A 1 574 ? 10.766 -14.971 -10.606 1.00 97.06 574 ASP A C 1
ATOM 4163 O O . ASP A 1 574 ? 9.593 -14.918 -10.240 1.00 97.06 574 ASP A O 1
ATOM 4167 N N . GLN A 1 575 ? 11.244 -14.143 -11.544 1.00 97.19 575 GLN A N 1
ATOM 4168 C CA . GLN A 1 575 ? 10.447 -13.124 -12.248 1.00 97.19 575 GLN A CA 1
ATOM 4169 C C . GLN A 1 575 ? 9.841 -12.053 -11.324 1.00 97.19 575 GLN A C 1
ATOM 4171 O O . GLN A 1 575 ? 8.796 -11.479 -11.628 1.00 97.19 575 GLN A O 1
ATOM 4176 N N . GLY A 1 576 ? 10.493 -11.776 -10.198 1.00 96.94 576 GLY A N 1
ATOM 4177 C CA . GLY A 1 576 ? 10.092 -10.773 -9.215 1.00 96.94 576 GLY A CA 1
ATOM 4178 C C . GLY A 1 576 ? 9.076 -11.252 -8.182 1.00 96.94 576 GLY A C 1
ATOM 4179 O O . GLY A 1 576 ? 8.489 -10.416 -7.506 1.00 96.94 576 GLY A O 1
ATOM 4180 N N . ALA A 1 577 ? 8.854 -12.563 -8.038 1.00 95.88 577 ALA A N 1
ATOM 4181 C CA . ALA A 1 577 ? 8.035 -13.074 -6.939 1.00 95.88 577 ALA A CA 1
ATOM 4182 C C . ALA A 1 577 ? 8.745 -12.914 -5.580 1.00 95.88 577 ALA A C 1
ATOM 4184 O O . ALA A 1 577 ? 8.098 -12.628 -4.575 1.00 95.88 577 ALA A O 1
ATOM 4185 N N . THR A 1 578 ? 10.073 -13.056 -5.549 1.00 96.75 578 THR A N 1
ATOM 4186 C CA . THR A 1 578 ? 10.913 -12.758 -4.385 1.00 96.75 578 THR A CA 1
ATOM 4187 C C . THR A 1 578 ? 12.174 -11.998 -4.790 1.00 96.75 578 THR A C 1
ATOM 4189 O O . THR A 1 578 ? 12.683 -12.142 -5.904 1.00 96.75 578 THR A O 1
ATOM 4192 N N . PHE A 1 579 ? 12.707 -11.190 -3.869 1.00 98.44 579 PHE A N 1
ATOM 4193 C CA . PHE A 1 579 ? 13.912 -10.395 -4.100 1.00 98.44 579 PHE A CA 1
ATOM 4194 C C . PHE A 1 579 ? 14.947 -10.574 -2.992 1.00 98.44 579 PHE A C 1
ATOM 4196 O O . PHE A 1 579 ? 14.632 -10.673 -1.808 1.00 98.44 579 PHE A O 1
ATOM 4203 N N . LYS A 1 580 ? 16.217 -10.535 -3.393 1.00 98.12 580 LYS A N 1
ATOM 4204 C CA . LYS A 1 580 ? 17.342 -10.197 -2.527 1.00 98.12 580 LYS A CA 1
ATOM 4205 C C . LYS A 1 580 ? 17.623 -8.700 -2.639 1.00 98.12 580 LYS A C 1
ATOM 4207 O O . LYS A 1 580 ? 17.870 -8.213 -3.740 1.00 98.12 580 LYS A O 1
ATOM 4212 N N . THR A 1 581 ? 17.691 -8.016 -1.503 1.00 98.50 581 THR A N 1
ATOM 4213 C CA . THR A 1 581 ? 18.107 -6.610 -1.419 1.00 98.50 581 THR A CA 1
ATOM 4214 C C . THR A 1 581 ? 19.619 -6.479 -1.261 1.00 98.50 581 THR A C 1
ATOM 4216 O O . THR A 1 581 ? 20.234 -7.144 -0.422 1.00 98.50 581 THR A O 1
ATOM 4219 N N . VAL A 1 582 ? 20.226 -5.597 -2.052 1.00 98.69 582 VAL A N 1
ATOM 4220 C CA . VAL A 1 582 ? 21.636 -5.206 -1.974 1.00 98.69 582 VAL A CA 1
ATOM 4221 C C . VAL A 1 582 ? 21.708 -3.685 -1.790 1.00 98.69 582 VAL A C 1
ATOM 4223 O O . VAL A 1 582 ? 21.451 -2.949 -2.746 1.00 98.69 582 VAL A O 1
ATOM 4226 N N . PRO A 1 583 ? 22.070 -3.190 -0.591 1.00 98.19 583 PRO A N 1
ATOM 4227 C CA . PRO A 1 583 ? 22.235 -1.759 -0.358 1.00 98.19 583 PRO A CA 1
ATOM 4228 C C . PRO A 1 583 ? 23.328 -1.162 -1.246 1.00 98.19 583 PRO A C 1
ATOM 4230 O O . PRO A 1 583 ? 24.407 -1.746 -1.396 1.00 98.19 583 PRO A O 1
ATOM 4233 N N . LEU A 1 584 ? 23.077 0.021 -1.808 1.00 97.75 584 LEU A N 1
ATOM 4234 C CA . LEU A 1 584 ? 24.054 0.736 -2.627 1.00 97.75 584 LEU A CA 1
ATOM 4235 C C . LEU A 1 584 ? 24.738 1.838 -1.813 1.00 97.75 584 LEU A C 1
ATOM 4237 O O . LEU A 1 584 ? 24.200 2.381 -0.849 1.00 97.75 584 LEU A O 1
ATOM 4241 N N . ASN A 1 585 ? 25.955 2.199 -2.219 1.00 96.00 585 ASN A N 1
ATOM 4242 C CA . ASN A 1 585 ? 26.681 3.333 -1.644 1.00 96.00 585 ASN A CA 1
ATOM 4243 C C . ASN A 1 585 ? 26.539 4.622 -2.472 1.00 96.00 585 ASN A C 1
ATOM 4245 O O . ASN A 1 585 ? 27.367 5.521 -2.350 1.00 96.00 585 ASN A O 1
ATOM 4249 N N . PHE A 1 586 ? 25.510 4.682 -3.317 1.00 95.25 586 PHE A N 1
ATOM 4250 C CA . PHE A 1 586 ? 25.171 5.798 -4.195 1.00 95.25 586 PHE A CA 1
ATOM 4251 C C . PHE A 1 586 ? 23.650 5.914 -4.349 1.00 95.25 586 PHE A C 1
ATOM 4253 O O . PHE A 1 586 ? 22.901 5.024 -3.938 1.00 95.25 586 PHE A O 1
ATOM 4260 N N . LYS A 1 587 ? 23.189 7.028 -4.922 1.00 95.75 587 LYS A N 1
ATOM 4261 C CA . LYS A 1 587 ? 21.765 7.374 -4.999 1.00 95.75 587 LYS A CA 1
ATOM 4262 C C . LYS A 1 587 ? 21.138 6.958 -6.326 1.00 95.75 587 LYS A C 1
ATOM 4264 O O . LYS A 1 587 ? 21.752 7.122 -7.381 1.00 95.75 587 LYS A O 1
ATOM 4269 N N . ASN A 1 588 ? 19.888 6.520 -6.244 1.00 96.69 588 ASN A N 1
ATOM 4270 C CA . ASN A 1 588 ? 18.980 6.362 -7.379 1.00 96.69 588 ASN A CA 1
ATOM 4271 C C . ASN A 1 588 ? 17.994 7.544 -7.398 1.00 96.69 588 ASN A C 1
ATOM 4273 O O . ASN A 1 588 ? 17.957 8.329 -6.450 1.00 96.69 588 ASN A O 1
ATOM 4277 N N . GLY A 1 589 ? 17.250 7.730 -8.485 1.00 96.19 589 GLY A N 1
ATOM 4278 C CA . GLY A 1 589 ? 16.336 8.868 -8.620 1.00 96.19 589 GLY A CA 1
ATOM 4279 C C . GLY A 1 589 ? 15.093 8.563 -9.438 1.00 96.19 589 GLY A C 1
ATOM 4280 O O . GLY A 1 589 ? 14.837 9.271 -10.413 1.00 96.19 589 GLY A O 1
ATOM 4281 N N . SER A 1 590 ? 14.333 7.534 -9.055 1.00 97.00 590 SER A N 1
ATOM 4282 C CA . SER A 1 590 ? 13.164 7.086 -9.818 1.00 97.00 590 SER A CA 1
ATOM 4283 C C . SER A 1 590 ? 12.103 8.166 -9.987 1.00 97.00 590 SER A C 1
ATOM 4285 O O . SER A 1 590 ? 11.428 8.136 -10.999 1.00 97.00 590 SER A O 1
ATOM 4287 N N . ASN A 1 591 ? 12.007 9.139 -9.074 1.00 96.94 591 ASN A N 1
ATOM 4288 C CA . ASN A 1 591 ? 11.084 10.277 -9.124 1.00 96.94 591 ASN A CA 1
ATOM 4289 C C . ASN A 1 591 ? 11.816 11.631 -9.287 1.00 96.94 591 ASN A C 1
ATOM 4291 O O . ASN A 1 591 ? 11.344 12.694 -8.883 1.00 96.94 591 ASN A O 1
ATOM 4295 N N . ASN A 1 592 ? 13.021 11.622 -9.863 1.00 94.81 592 ASN A N 1
ATOM 4296 C CA . ASN A 1 592 ? 13.673 12.844 -10.336 1.00 94.81 592 ASN A CA 1
ATOM 4297 C C . ASN A 1 592 ? 13.374 13.100 -11.829 1.00 94.81 592 ASN A C 1
ATOM 4299 O O . ASN A 1 592 ? 13.018 12.175 -12.567 1.00 94.81 592 ASN A O 1
ATOM 4303 N N . PRO A 1 593 ? 13.573 14.337 -12.326 1.00 93.56 593 PRO A N 1
ATOM 4304 C CA . PRO A 1 593 ? 13.725 14.587 -13.762 1.00 93.56 593 PRO A CA 1
ATOM 4305 C C . PRO A 1 593 ? 14.732 13.617 -14.408 1.00 93.56 593 PRO A C 1
ATOM 4307 O O . PRO A 1 593 ? 15.658 13.131 -13.746 1.00 93.56 593 PRO A O 1
ATOM 4310 N N . GLY A 1 594 ? 14.551 13.277 -15.685 1.00 93.38 594 GLY A N 1
ATOM 4311 C CA . GLY A 1 594 ? 15.393 12.269 -16.348 1.00 93.38 594 GLY A CA 1
ATOM 4312 C C . GLY A 1 594 ? 15.021 10.808 -16.108 1.00 93.38 594 GLY A C 1
ATOM 4313 O O . GLY A 1 594 ? 15.704 9.921 -16.608 1.00 93.38 594 GLY A O 1
ATOM 4314 N N . ARG A 1 595 ? 13.964 10.514 -15.344 1.00 95.62 595 ARG A N 1
ATOM 4315 C CA . ARG A 1 595 ? 13.533 9.133 -15.036 1.00 95.62 595 ARG A CA 1
ATOM 4316 C C . ARG A 1 595 ? 13.030 8.308 -16.222 1.00 95.62 595 ARG A C 1
ATOM 4318 O O . ARG A 1 595 ? 13.059 7.082 -16.146 1.00 95.62 595 ARG A O 1
ATOM 4325 N N . GLY A 1 596 ? 12.633 8.958 -17.316 1.00 95.25 596 GLY A N 1
ATOM 4326 C CA . GLY A 1 596 ? 12.319 8.294 -18.589 1.00 95.25 596 GLY A CA 1
ATOM 4327 C C . GLY A 1 596 ? 13.545 7.995 -19.468 1.00 95.25 596 GLY A C 1
ATOM 4328 O O . GLY A 1 596 ? 13.431 7.295 -20.473 1.00 95.25 596 GLY A O 1
ATOM 4329 N N . MET A 1 597 ? 14.730 8.510 -19.109 1.00 95.38 597 MET A N 1
ATOM 4330 C CA . MET A 1 597 ? 15.975 8.197 -19.816 1.00 95.38 597 MET A CA 1
ATOM 4331 C C . MET A 1 597 ? 16.441 6.790 -19.435 1.00 95.38 597 MET A C 1
ATOM 4333 O O . MET A 1 597 ? 16.502 6.470 -18.245 1.00 95.38 597 MET A O 1
ATOM 4337 N N . GLY A 1 598 ? 16.809 5.956 -20.411 1.00 94.12 598 GLY A N 1
ATOM 4338 C CA . GLY A 1 598 ? 17.090 4.556 -20.103 1.00 94.12 598 GLY A CA 1
ATOM 4339 C C . GLY A 1 598 ? 17.195 3.579 -21.282 1.00 94.12 598 GLY A C 1
ATOM 4340 O O . GLY A 1 598 ? 17.034 3.941 -22.444 1.00 94.12 598 GLY A O 1
ATOM 4341 N N . GLU A 1 599 ? 17.498 2.303 -21.023 1.00 95.50 599 GLU A N 1
ATOM 4342 C CA . GLU A 1 599 ? 17.650 1.713 -19.680 1.00 95.50 599 GLU A CA 1
ATOM 4343 C C . GLU A 1 599 ? 19.087 1.638 -19.186 1.00 95.50 599 GLU A C 1
ATOM 4345 O O . GLU A 1 599 ? 20.015 1.336 -19.934 1.00 95.50 599 GLU A O 1
ATOM 4350 N N . ARG A 1 600 ? 19.247 1.909 -17.887 1.00 97.62 600 ARG A N 1
ATOM 4351 C CA . ARG A 1 600 ? 20.544 2.079 -17.226 1.00 97.62 600 ARG A CA 1
ATOM 4352 C C . ARG A 1 600 ? 21.216 0.767 -16.828 1.00 97.62 600 ARG A C 1
ATOM 4354 O O . ARG A 1 600 ? 22.435 0.763 -16.649 1.00 97.62 600 ARG A O 1
ATOM 4361 N N . ILE A 1 601 ? 20.456 -0.315 -16.652 1.00 98.56 601 ILE A N 1
ATOM 4362 C CA . ILE A 1 601 ? 20.984 -1.632 -16.273 1.00 98.56 601 ILE A CA 1
ATOM 4363 C C . ILE A 1 601 ? 21.054 -2.523 -17.511 1.00 98.56 601 ILE A C 1
ATOM 4365 O O . ILE A 1 601 ? 20.099 -2.604 -18.279 1.00 98.56 601 ILE A O 1
ATOM 4369 N N . ALA A 1 602 ? 22.169 -3.231 -17.680 1.00 98.44 602 ALA A N 1
ATOM 4370 C CA . ALA A 1 602 ? 22.316 -4.245 -18.718 1.00 98.44 602 ALA A CA 1
ATOM 4371 C C . ALA A 1 602 ? 23.028 -5.485 -18.174 1.00 98.44 602 ALA A C 1
ATOM 4373 O O . ALA A 1 602 ? 24.076 -5.378 -17.532 1.00 98.44 602 ALA A O 1
ATOM 4374 N N . VAL A 1 603 ? 22.473 -6.661 -18.456 1.00 98.69 603 VAL A N 1
ATOM 4375 C CA . VAL A 1 603 ? 23.096 -7.955 -18.152 1.00 98.69 603 VAL A CA 1
ATOM 4376 C C . VAL A 1 603 ? 23.940 -8.383 -19.350 1.00 98.69 603 VAL A C 1
ATOM 4378 O O . VAL A 1 603 ? 23.497 -8.283 -20.495 1.00 98.69 603 VAL A O 1
ATOM 4381 N N . ASP A 1 604 ? 25.166 -8.842 -19.102 1.00 98.44 604 ASP A N 1
ATOM 4382 C CA . ASP A 1 604 ? 26.037 -9.342 -20.163 1.00 98.44 604 ASP A CA 1
ATOM 4383 C C . ASP A 1 604 ? 25.429 -10.616 -20.797 1.00 98.44 604 ASP A C 1
ATOM 4385 O O . ASP A 1 604 ? 25.218 -11.613 -20.103 1.00 98.44 604 ASP A O 1
ATOM 4389 N N . PRO A 1 605 ? 25.158 -10.620 -22.115 1.00 97.00 605 PRO A N 1
ATOM 4390 C CA . PRO A 1 605 ? 24.462 -11.714 -22.789 1.00 97.00 605 PRO A CA 1
ATOM 4391 C C . PRO A 1 605 ? 25.325 -12.962 -23.022 1.00 97.00 605 PRO A C 1
ATOM 4393 O O . PRO A 1 605 ? 24.793 -13.989 -23.443 1.00 97.00 605 PRO A O 1
ATOM 4396 N N . ASN A 1 606 ? 26.643 -12.880 -22.814 1.00 98.25 606 ASN A N 1
ATOM 4397 C CA . ASN A 1 606 ? 27.569 -14.008 -22.922 1.00 98.25 606 ASN A CA 1
ATOM 4398 C C . ASN A 1 606 ? 28.028 -14.514 -21.547 1.00 98.25 606 ASN A C 1
ATOM 4400 O O . ASN A 1 606 ? 28.344 -15.698 -21.416 1.00 98.25 606 ASN A O 1
ATOM 4404 N N . MET A 1 607 ? 28.031 -13.661 -20.519 1.00 98.00 607 MET A N 1
ATOM 4405 C CA . MET A 1 607 ? 28.385 -14.028 -19.145 1.00 98.00 607 MET A CA 1
ATOM 4406 C C . MET A 1 607 ? 27.469 -13.323 -18.128 1.00 98.00 607 MET A C 1
ATOM 4408 O O . MET A 1 607 ? 27.883 -12.338 -17.522 1.00 98.00 607 MET A O 1
ATOM 4412 N N . PRO A 1 608 ? 26.257 -13.851 -17.861 1.00 97.44 608 PRO A N 1
ATOM 4413 C CA . PRO A 1 608 ? 25.218 -13.173 -17.064 1.00 97.44 608 PRO A CA 1
ATOM 4414 C C . PRO A 1 608 ? 25.560 -12.903 -15.591 1.00 97.44 608 PRO A C 1
ATOM 4416 O O . PRO A 1 608 ? 24.793 -12.270 -14.865 1.00 97.44 608 PRO A O 1
ATOM 4419 N N . SER A 1 609 ? 26.710 -13.384 -15.106 1.00 97.81 609 SER A N 1
ATOM 4420 C CA . SER A 1 609 ? 27.257 -12.938 -13.823 1.00 97.81 609 SER A CA 1
ATOM 4421 C C . SER A 1 609 ? 27.772 -11.498 -13.872 1.00 97.81 609 SER A C 1
ATOM 4423 O O . SER A 1 609 ? 27.972 -10.899 -12.818 1.00 97.81 609 SER A O 1
ATOM 4425 N N . ILE A 1 610 ? 27.987 -10.938 -15.062 1.00 98.75 610 ILE A N 1
ATOM 4426 C CA . ILE A 1 610 ? 28.409 -9.559 -15.267 1.00 98.75 610 ILE A CA 1
ATOM 4427 C C . ILE A 1 610 ? 27.174 -8.693 -15.513 1.00 98.75 610 ILE A C 1
ATOM 4429 O O . ILE A 1 610 ? 26.400 -8.938 -16.439 1.00 98.75 610 ILE A O 1
ATOM 4433 N N . VAL A 1 611 ? 27.001 -7.667 -14.682 1.00 98.81 611 VAL A N 1
ATOM 4434 C CA . VAL A 1 611 ? 25.882 -6.722 -14.768 1.00 98.81 611 VAL A CA 1
ATOM 4435 C C . VAL A 1 611 ? 26.423 -5.301 -14.702 1.00 98.81 611 VAL A C 1
ATOM 4437 O O . VAL A 1 611 ? 27.213 -4.954 -13.822 1.00 98.81 611 VAL A O 1
ATOM 4440 N N . TYR A 1 612 ? 25.988 -4.469 -15.636 1.00 98.62 612 TYR A N 1
ATOM 4441 C CA . TYR A 1 612 ? 26.351 -3.064 -15.734 1.00 98.62 612 TYR A CA 1
ATOM 4442 C C . TYR A 1 612 ? 25.230 -2.187 -15.193 1.00 98.62 612 TYR A C 1
ATOM 4444 O O . TYR A 1 612 ? 24.061 -2.473 -15.438 1.00 98.62 612 TYR A O 1
ATOM 4452 N N . PHE A 1 613 ? 25.584 -1.093 -14.517 1.00 98.12 613 PHE A N 1
ATOM 4453 C CA . PHE A 1 613 ? 24.626 -0.078 -14.088 1.00 98.12 613 PHE A CA 1
ATOM 4454 C C . PHE A 1 613 ? 25.177 1.331 -14.325 1.00 98.12 613 PHE A C 1
ATOM 4456 O O . PHE A 1 613 ? 26.153 1.758 -13.702 1.00 98.12 613 PHE A O 1
ATOM 4463 N N . GLY A 1 614 ? 24.548 2.050 -15.253 1.00 96.81 614 GLY A N 1
ATOM 4464 C CA . GLY A 1 614 ? 24.790 3.461 -15.505 1.00 96.81 614 GLY A CA 1
ATOM 4465 C C . GLY A 1 614 ? 24.077 4.356 -14.492 1.00 96.81 614 GLY A C 1
ATOM 4466 O O . GLY A 1 614 ? 22.856 4.477 -14.496 1.00 96.81 614 GLY A O 1
ATOM 4467 N N . THR A 1 615 ? 24.830 5.007 -13.615 1.00 95.06 615 THR A N 1
ATOM 4468 C CA . THR A 1 615 ? 24.249 5.811 -12.530 1.00 95.06 615 THR A CA 1
ATOM 4469 C C . THR A 1 615 ? 24.109 7.284 -12.917 1.00 95.06 615 THR A C 1
ATOM 4471 O O . THR A 1 615 ? 24.774 7.773 -13.836 1.00 95.06 615 THR A O 1
ATOM 4474 N N . ARG A 1 616 ? 23.269 8.014 -12.171 1.00 91.69 616 ARG A N 1
ATOM 4475 C CA . ARG A 1 616 ? 23.042 9.458 -12.352 1.00 91.69 616 ARG A CA 1
ATOM 4476 C C . ARG A 1 616 ? 24.243 10.311 -11.933 1.00 91.69 616 ARG A C 1
ATOM 4478 O O . ARG A 1 616 ? 24.569 11.279 -12.615 1.00 91.69 616 ARG A O 1
ATOM 4485 N N . GLN A 1 617 ? 24.888 9.958 -10.818 1.00 90.12 617 GLN A N 1
ATOM 4486 C CA . GLN A 1 617 ? 25.901 10.789 -10.142 1.00 90.12 617 GLN A CA 1
ATOM 4487 C C . GLN A 1 617 ? 27.255 10.097 -9.931 1.00 90.12 617 GLN A C 1
ATOM 4489 O O . GLN A 1 617 ? 28.207 10.736 -9.491 1.00 90.12 617 GLN A O 1
ATOM 4494 N N . ASP A 1 618 ? 27.377 8.819 -10.288 1.00 89.50 618 ASP A N 1
ATOM 4495 C CA . ASP A 1 618 ? 28.503 7.967 -9.897 1.00 89.50 618 ASP A CA 1
ATOM 4496 C C . ASP A 1 618 ? 29.137 7.222 -11.086 1.00 89.50 618 ASP A C 1
ATOM 4498 O O . ASP A 1 618 ? 29.869 6.245 -10.904 1.00 89.50 618 ASP A O 1
ATOM 4502 N N . GLY A 1 619 ? 28.880 7.669 -12.319 1.00 92.06 619 GLY A N 1
ATOM 4503 C CA . GLY A 1 619 ? 29.389 7.038 -13.541 1.00 92.06 619 GLY A CA 1
ATOM 4504 C C . GLY A 1 619 ? 28.886 5.603 -13.739 1.00 92.06 619 GLY A C 1
ATOM 4505 O O . GLY A 1 619 ? 27.757 5.267 -13.374 1.00 92.06 619 GLY A O 1
ATOM 4506 N N . LEU A 1 620 ? 29.719 4.749 -14.335 1.00 95.94 620 LEU A N 1
ATOM 4507 C CA . LEU A 1 620 ? 29.394 3.341 -14.572 1.00 95.94 620 LEU A CA 1
ATOM 4508 C C . LEU A 1 620 ? 29.801 2.455 -13.382 1.00 95.94 620 LEU A C 1
ATOM 4510 O O . LEU A 1 620 ? 30.940 2.513 -12.912 1.00 95.94 620 LEU A O 1
ATOM 4514 N N . ARG A 1 621 ? 28.897 1.581 -12.936 1.00 96.81 621 ARG A N 1
ATOM 4515 C CA . ARG A 1 621 ? 29.168 0.492 -11.986 1.00 96.81 621 ARG A CA 1
ATOM 4516 C C . ARG A 1 621 ? 29.144 -0.852 -12.718 1.00 96.81 621 ARG A C 1
ATOM 4518 O O . ARG A 1 621 ? 28.346 -1.038 -13.635 1.00 96.81 621 ARG A O 1
ATOM 4525 N N . VAL A 1 622 ? 30.021 -1.776 -12.322 1.00 97.81 622 VAL A N 1
ATOM 4526 C CA . VAL A 1 622 ? 30.130 -3.110 -12.939 1.00 97.81 622 VAL A CA 1
ATOM 4527 C C . VAL A 1 622 ? 30.184 -4.165 -11.845 1.00 97.81 622 VAL A C 1
ATOM 4529 O O . VAL A 1 622 ? 31.163 -4.247 -11.106 1.00 97.81 622 VAL A O 1
ATOM 4532 N N . SER A 1 623 ? 29.138 -4.975 -11.755 1.00 98.56 623 SER A N 1
ATOM 4533 C CA . SER A 1 623 ? 29.132 -6.195 -10.959 1.00 98.56 623 SER A CA 1
ATOM 4534 C C . SER A 1 623 ? 29.672 -7.354 -11.794 1.00 98.56 623 SER A C 1
ATOM 4536 O O . SER A 1 623 ? 29.380 -7.450 -12.982 1.00 98.56 623 SER A O 1
ATOM 4538 N N . THR A 1 624 ? 30.440 -8.247 -11.169 1.00 98.12 624 THR A N 1
ATOM 4539 C CA . THR A 1 624 ? 30.896 -9.523 -11.766 1.00 98.12 624 THR A CA 1
ATOM 4540 C C . THR A 1 624 ? 30.362 -10.742 -11.005 1.00 98.12 624 THR A C 1
ATOM 4542 O O . THR A 1 624 ? 30.720 -11.883 -11.296 1.00 98.12 624 THR A O 1
ATOM 4545 N N . ASP A 1 625 ? 29.480 -10.496 -10.037 1.00 97.81 625 ASP A N 1
ATOM 4546 C CA . ASP A 1 625 ? 28.918 -11.462 -9.102 1.00 97.81 625 ASP A CA 1
ATOM 4547 C C . ASP A 1 625 ? 27.382 -11.443 -9.124 1.00 97.81 625 ASP A C 1
ATOM 4549 O O . ASP A 1 625 ? 26.736 -11.659 -8.105 1.00 97.81 625 ASP A O 1
ATOM 4553 N N . SER A 1 626 ? 26.778 -11.217 -10.295 1.00 97.38 626 SER A N 1
ATOM 4554 C CA . SER A 1 626 ? 25.322 -11.169 -10.498 1.00 97.38 626 SER A CA 1
ATOM 4555 C C . SER A 1 626 ? 24.605 -10.077 -9.694 1.00 97.38 626 SER A C 1
ATOM 4557 O O . SER A 1 626 ? 23.510 -10.325 -9.200 1.00 97.38 626 SER A O 1
ATOM 4559 N N . GLY A 1 627 ? 25.189 -8.888 -9.565 1.00 97.62 627 GLY A N 1
ATOM 4560 C CA . GLY A 1 627 ? 24.604 -7.717 -8.899 1.00 97.62 627 GLY A CA 1
ATOM 4561 C C . GLY A 1 627 ? 24.820 -7.648 -7.384 1.00 97.62 627 GLY A C 1
ATOM 4562 O O . GLY A 1 627 ? 24.272 -6.756 -6.740 1.00 97.62 627 GLY A O 1
ATOM 4563 N N . ASN A 1 628 ? 25.597 -8.562 -6.793 1.00 97.94 628 ASN A N 1
ATOM 4564 C CA . ASN A 1 628 ? 25.804 -8.601 -5.341 1.00 97.94 628 ASN A CA 1
ATOM 4565 C C . ASN A 1 628 ? 26.764 -7.513 -4.840 1.00 97.94 628 ASN A C 1
ATOM 4567 O O . ASN A 1 628 ? 26.635 -7.066 -3.702 1.00 97.94 628 ASN A O 1
ATOM 4571 N N . THR A 1 629 ? 27.699 -7.064 -5.678 1.00 98.00 629 THR A N 1
ATOM 4572 C CA . THR A 1 629 ? 28.588 -5.935 -5.389 1.00 98.00 629 THR A CA 1
ATOM 4573 C C . THR A 1 629 ? 28.694 -4.981 -6.579 1.00 98.00 629 THR A C 1
ATOM 4575 O O . THR A 1 629 ? 28.665 -5.398 -7.735 1.00 98.00 629 THR A O 1
ATOM 4578 N N . TRP A 1 630 ? 28.830 -3.678 -6.293 1.00 97.50 630 TRP A N 1
ATOM 4579 C CA . TRP A 1 630 ? 28.780 -2.605 -7.302 1.00 97.50 630 TRP A CA 1
ATOM 4580 C C . TRP A 1 630 ? 29.989 -1.653 -7.255 1.00 97.50 630 TRP A C 1
ATOM 4582 O O . TRP A 1 630 ? 29.847 -0.451 -6.974 1.00 97.50 630 TRP A O 1
ATOM 4592 N N . PRO A 1 631 ? 31.208 -2.150 -7.525 1.00 96.31 631 PRO A N 1
ATOM 4593 C CA . PRO A 1 631 ? 32.373 -1.288 -7.656 1.00 96.31 631 PRO A CA 1
ATOM 4594 C C . PRO A 1 631 ? 32.253 -0.363 -8.881 1.00 96.31 631 PRO A C 1
ATOM 4596 O O . PRO A 1 631 ? 31.654 -0.700 -9.905 1.00 96.31 631 PRO A O 1
ATOM 4599 N N . GLN A 1 632 ? 32.824 0.836 -8.764 1.00 95.00 632 GLN A N 1
ATOM 4600 C CA . GLN A 1 632 ? 32.842 1.826 -9.842 1.00 95.00 632 GLN A CA 1
ATOM 4601 C C . GLN A 1 632 ? 33.887 1.468 -10.904 1.00 95.00 632 GLN A C 1
ATOM 4603 O O . GLN A 1 632 ? 35.021 1.120 -10.571 1.00 95.00 632 GLN A O 1
ATOM 4608 N N . ALA A 1 633 ? 33.526 1.599 -12.181 1.00 93.12 633 ALA A N 1
ATOM 4609 C CA . ALA A 1 633 ? 34.471 1.494 -13.283 1.00 93.12 633 ALA A CA 1
ATOM 4610 C C . ALA A 1 633 ? 35.443 2.682 -13.271 1.00 93.12 633 ALA A C 1
ATOM 4612 O O . ALA A 1 633 ? 35.049 3.841 -13.122 1.00 93.12 633 ALA A O 1
ATOM 4613 N N . THR A 1 634 ? 36.735 2.418 -13.455 1.00 87.56 634 THR A N 1
ATOM 4614 C CA . THR A 1 634 ? 37.761 3.468 -13.443 1.00 87.56 634 THR A CA 1
ATOM 4615 C C . THR A 1 634 ? 37.765 4.289 -14.729 1.00 87.56 634 THR A C 1
ATOM 4617 O O . THR A 1 634 ? 38.078 5.478 -14.675 1.00 87.56 634 THR A O 1
ATOM 4620 N N . GLY A 1 635 ? 37.390 3.676 -15.857 1.00 79.69 635 GLY A N 1
ATOM 4621 C CA . GLY A 1 635 ? 37.478 4.270 -17.192 1.00 79.69 635 GLY A CA 1
ATOM 4622 C C . GLY A 1 635 ? 36.291 5.135 -17.637 1.00 79.69 635 GLY A C 1
ATOM 4623 O O . GLY A 1 635 ? 36.429 5.825 -18.640 1.00 79.69 635 GLY A O 1
ATOM 4624 N N . LEU A 1 636 ? 35.154 5.142 -16.922 1.00 85.12 636 LEU A N 1
ATOM 4625 C CA . LEU A 1 636 ? 33.965 5.925 -17.305 1.00 85.12 636 LEU A CA 1
ATOM 4626 C C . LEU A 1 636 ? 33.251 6.539 -16.086 1.00 85.12 636 LEU A C 1
ATOM 4628 O O . LEU A 1 636 ? 32.253 6.021 -15.583 1.00 85.12 636 LEU A O 1
ATOM 4632 N N . LYS A 1 637 ? 33.784 7.673 -15.613 1.00 79.38 637 LYS A N 1
ATOM 4633 C CA . LYS A 1 637 ? 33.292 8.434 -14.443 1.00 79.38 637 LYS A CA 1
ATOM 4634 C C . LYS A 1 637 ? 32.518 9.704 -14.808 1.00 79.38 637 LYS A C 1
ATOM 4636 O O . LYS A 1 637 ? 32.348 10.583 -13.970 1.00 79.38 637 LYS A O 1
ATOM 4641 N N . VAL A 1 638 ? 32.133 9.853 -16.072 1.00 69.38 638 VAL A N 1
ATOM 4642 C CA . VAL A 1 638 ? 31.546 11.098 -16.578 1.00 69.38 638 VAL A CA 1
ATOM 4643 C C . VAL A 1 638 ? 30.177 11.325 -15.936 1.00 69.38 638 VAL A C 1
ATOM 4645 O O . VAL A 1 638 ? 29.281 10.492 -16.053 1.00 69.38 638 VAL A O 1
ATOM 4648 N N . VAL A 1 639 ? 30.034 12.469 -15.266 1.00 74.94 639 VAL A N 1
ATOM 4649 C CA . VAL A 1 639 ? 28.788 12.941 -14.658 1.00 74.94 639 VAL A CA 1
ATOM 4650 C C . VAL A 1 639 ? 28.556 14.357 -15.155 1.00 74.94 639 VAL A C 1
ATOM 4652 O O . VAL A 1 639 ? 29.346 15.264 -14.898 1.00 74.94 639 VAL A O 1
ATOM 4655 N N . THR A 1 640 ? 27.482 14.533 -15.905 1.00 81.06 640 THR A N 1
ATOM 4656 C CA . THR A 1 640 ? 27.094 15.795 -16.531 1.00 81.06 640 THR A CA 1
ATOM 4657 C C . THR A 1 640 ? 25.677 16.145 -16.111 1.00 81.06 640 THR A C 1
ATOM 4659 O O . THR A 1 640 ? 24.807 15.273 -16.005 1.00 81.06 640 THR A O 1
ATOM 4662 N N . SER A 1 641 ? 25.453 17.432 -15.862 1.00 86.75 641 SER A N 1
ATOM 4663 C CA . SER A 1 641 ? 24.125 17.951 -15.556 1.00 86.75 641 SER A CA 1
ATOM 4664 C C . SER A 1 641 ? 23.435 18.407 -16.833 1.00 86.75 641 SER A C 1
ATOM 4666 O O . SER A 1 641 ? 24.023 19.167 -17.599 1.00 86.75 641 SER A O 1
ATOM 4668 N N . VAL A 1 642 ? 22.201 17.959 -17.044 1.00 88.75 642 VAL A N 1
ATOM 4669 C CA . VAL A 1 642 ? 21.363 18.280 -18.211 1.00 88.75 642 VAL A CA 1
ATOM 4670 C C . VAL A 1 642 ? 20.228 19.200 -17.777 1.00 88.75 642 VAL A C 1
ATOM 4672 O O . VAL A 1 642 ? 19.835 19.168 -16.610 1.00 88.75 642 VAL A O 1
ATOM 4675 N N . SER A 1 643 ? 19.743 20.041 -18.694 1.00 88.69 643 SER A N 1
ATOM 4676 C CA . SER A 1 643 ? 18.588 20.913 -18.461 1.00 88.69 643 SER A CA 1
ATOM 4677 C C . SER A 1 643 ? 17.361 20.087 -18.076 1.00 88.69 643 SER A C 1
ATOM 4679 O O . SER A 1 643 ? 17.076 19.067 -18.698 1.00 88.69 643 SER A O 1
ATOM 4681 N N . ILE A 1 644 ? 16.627 20.551 -17.069 1.00 89.44 644 ILE A N 1
ATOM 4682 C CA . ILE A 1 644 ? 15.353 19.969 -16.615 1.00 89.44 644 ILE A CA 1
ATOM 4683 C C . ILE A 1 644 ? 14.197 20.978 -16.750 1.00 89.44 644 ILE A C 1
ATOM 4685 O O . ILE A 1 644 ? 13.201 20.897 -16.038 1.00 89.44 644 ILE A O 1
ATOM 4689 N N . GLY A 1 645 ? 14.370 21.986 -17.613 1.00 83.50 645 GLY A N 1
ATOM 4690 C CA . GLY A 1 645 ? 13.435 23.101 -17.767 1.00 83.50 645 GLY A CA 1
ATOM 4691 C C . GLY A 1 645 ? 13.642 24.223 -16.739 1.00 83.50 645 GLY A C 1
ATOM 4692 O O . GLY A 1 645 ? 14.408 24.105 -15.782 1.00 83.50 645 GLY A O 1
ATOM 4693 N N . GLY A 1 646 ? 13.018 25.383 -16.980 1.00 80.62 646 GLY A N 1
ATOM 4694 C CA . GLY A 1 646 ? 13.028 26.522 -16.043 1.00 80.62 646 GLY A CA 1
ATOM 4695 C C . GLY A 1 646 ? 14.412 27.100 -15.697 1.00 80.62 646 GLY A C 1
ATOM 4696 O O . GLY A 1 646 ? 14.552 27.786 -14.689 1.00 80.62 646 GLY A O 1
ATOM 4697 N N . GLY A 1 647 ? 15.447 26.808 -16.495 1.00 82.12 647 GLY A N 1
ATOM 4698 C CA . GLY A 1 647 ? 16.835 27.191 -16.210 1.00 82.12 647 GLY A CA 1
ATOM 4699 C C . GLY A 1 647 ? 17.540 26.322 -15.158 1.00 82.12 647 GLY A C 1
ATOM 4700 O O . GLY A 1 647 ? 18.633 26.679 -14.719 1.00 82.12 647 GLY A O 1
ATOM 4701 N N . GLN A 1 648 ? 16.944 25.199 -14.751 1.00 87.94 648 GLN A N 1
ATOM 4702 C CA . GLN A 1 648 ? 17.519 24.260 -13.788 1.00 87.94 648 GLN A CA 1
ATOM 4703 C C . GLN A 1 648 ? 18.229 23.089 -14.480 1.00 87.94 648 GLN A C 1
ATOM 4705 O O . GLN A 1 648 ? 17.917 22.740 -15.618 1.00 87.94 648 GLN A O 1
ATOM 4710 N N . TYR A 1 649 ? 19.191 22.477 -13.780 1.00 88.75 649 TYR A N 1
ATOM 4711 C CA . TYR A 1 649 ? 20.010 21.374 -14.290 1.00 88.75 649 TYR A CA 1
ATOM 4712 C C . TYR A 1 649 ? 20.201 20.286 -13.231 1.00 88.75 649 TYR A C 1
ATOM 4714 O O . TYR A 1 649 ? 20.413 20.602 -12.058 1.00 88.75 649 TYR A O 1
ATOM 4722 N N . MET A 1 650 ? 20.207 19.014 -13.641 1.00 89.94 650 MET A N 1
ATOM 4723 C CA . MET A 1 650 ? 20.459 17.874 -12.746 1.00 89.94 650 MET A CA 1
ATOM 4724 C C . MET A 1 650 ? 21.395 16.825 -13.366 1.00 89.94 650 MET A C 1
ATOM 4726 O O . MET A 1 650 ? 21.355 16.635 -14.582 1.00 89.94 650 MET A O 1
ATOM 4730 N N . PRO A 1 651 ? 22.219 16.121 -12.561 1.00 90.56 651 PRO A N 1
ATOM 4731 C CA . PRO A 1 651 ? 23.100 15.058 -13.049 1.00 90.56 651 PRO A CA 1
ATOM 4732 C C . PRO A 1 651 ? 22.344 13.868 -13.655 1.00 90.56 651 PRO A C 1
ATOM 4734 O O . PRO A 1 651 ? 21.482 13.289 -12.993 1.00 90.56 651 PRO A O 1
ATOM 4737 N N . MET A 1 652 ? 22.707 13.475 -14.881 1.00 90.25 652 MET A N 1
ATOM 4738 C CA . MET A 1 652 ? 22.097 12.330 -15.583 1.00 90.25 652 MET A CA 1
ATOM 4739 C C . MET A 1 652 ? 23.055 11.163 -15.840 1.00 90.25 652 MET A C 1
ATOM 4741 O O . MET A 1 652 ? 22.597 10.021 -15.944 1.00 90.25 652 MET A O 1
ATOM 4745 N N . GLY A 1 653 ? 24.364 11.430 -15.878 1.00 91.88 653 GLY A N 1
ATOM 4746 C CA . GLY A 1 653 ? 25.414 10.411 -15.929 1.00 91.88 653 GLY A CA 1
ATOM 4747 C C . GLY A 1 653 ? 25.293 9.454 -17.119 1.00 91.88 653 GLY A C 1
ATOM 4748 O O . GLY A 1 653 ? 25.068 9.882 -18.253 1.00 91.88 653 GLY A O 1
ATOM 4749 N N . VAL A 1 654 ? 25.477 8.157 -16.866 1.00 94.19 654 VAL A N 1
ATOM 4750 C CA . VAL A 1 654 ? 25.391 7.105 -17.892 1.00 94.19 654 VAL A CA 1
ATOM 4751 C C . VAL A 1 654 ? 23.935 6.655 -18.017 1.00 94.19 654 VAL A C 1
ATOM 4753 O O . VAL A 1 654 ? 23.368 6.152 -17.050 1.00 94.19 654 VAL A O 1
ATOM 4756 N N . VAL A 1 655 ? 23.331 6.834 -19.191 1.00 94.88 655 VAL A N 1
ATOM 4757 C CA . VAL A 1 655 ? 21.885 6.638 -19.412 1.00 94.88 655 VAL A CA 1
ATOM 4758 C C . VAL A 1 655 ? 21.544 5.266 -19.986 1.00 94.88 655 VAL A C 1
ATOM 4760 O O . VAL A 1 655 ? 20.478 4.733 -19.698 1.00 94.88 655 VAL A O 1
ATOM 4763 N N . SER A 1 656 ? 22.447 4.670 -20.771 1.00 96.50 656 SER A N 1
ATOM 4764 C CA . SER A 1 656 ? 22.255 3.332 -21.338 1.00 96.50 656 SER A CA 1
ATOM 4765 C C . SER A 1 656 ? 23.573 2.587 -21.476 1.00 96.50 656 SER A C 1
ATOM 4767 O O . SER A 1 656 ? 24.602 3.194 -21.781 1.00 96.50 656 SER A O 1
ATOM 4769 N N . VAL A 1 657 ? 23.534 1.268 -21.290 1.00 97.56 657 VAL A N 1
ATOM 4770 C CA . VAL A 1 657 ? 24.676 0.365 -21.494 1.00 97.56 657 VAL A CA 1
ATOM 4771 C C . VAL A 1 657 ? 24.248 -0.769 -22.420 1.00 97.56 657 VAL A C 1
ATOM 4773 O O . VAL A 1 657 ? 23.182 -1.346 -22.238 1.00 97.56 657 VAL A O 1
ATOM 4776 N N . LEU A 1 658 ? 25.056 -1.076 -23.434 1.00 97.44 658 LEU A N 1
ATOM 4777 C CA . LEU A 1 658 ? 24.699 -1.992 -24.521 1.00 97.44 658 LEU A CA 1
ATOM 4778 C C . LEU A 1 658 ? 25.853 -2.977 -24.794 1.00 97.44 658 LEU A C 1
ATOM 4780 O O . LEU A 1 658 ? 26.728 -2.685 -25.618 1.00 97.44 658 LEU A O 1
ATOM 4784 N N . PRO A 1 659 ? 25.900 -4.132 -24.104 1.00 97.06 659 PRO A N 1
ATOM 4785 C CA . PRO A 1 659 ? 26.836 -5.208 -24.422 1.00 97.06 659 PRO A CA 1
ATOM 4786 C C . PRO A 1 659 ? 26.492 -5.876 -25.762 1.00 97.06 659 PRO A C 1
ATOM 4788 O O . PRO A 1 659 ? 25.357 -6.295 -25.990 1.00 97.06 659 PRO A O 1
ATOM 4791 N N . ILE A 1 660 ? 27.472 -6.016 -26.658 1.00 95.94 660 ILE A N 1
ATOM 4792 C CA . ILE A 1 660 ? 27.255 -6.568 -28.000 1.00 95.94 660 ILE A CA 1
ATOM 4793 C C . ILE A 1 660 ? 27.505 -8.073 -28.009 1.00 95.94 660 ILE A C 1
ATOM 4795 O O . ILE A 1 660 ? 28.643 -8.520 -28.167 1.00 95.94 660 ILE A O 1
ATOM 4799 N N . LYS A 1 661 ? 26.430 -8.865 -27.906 1.00 94.31 661 LYS A N 1
ATOM 4800 C CA . LYS A 1 661 ? 26.489 -10.339 -27.862 1.00 94.31 661 LYS A CA 1
ATOM 4801 C C . LYS A 1 661 ? 27.404 -10.944 -28.933 1.00 94.31 661 LYS A C 1
ATOM 4803 O O . LYS A 1 661 ? 28.237 -11.785 -28.612 1.00 94.31 661 LYS A O 1
ATOM 4808 N N . ALA A 1 662 ? 27.290 -10.481 -30.179 1.00 93.38 662 ALA A N 1
ATOM 4809 C CA . ALA A 1 662 ? 28.044 -11.007 -31.320 1.00 93.38 662 ALA A CA 1
ATOM 4810 C C . ALA A 1 662 ? 29.565 -10.753 -31.262 1.00 93.38 662 ALA A C 1
ATOM 4812 O O . ALA A 1 662 ? 30.307 -11.348 -32.037 1.00 93.38 662 ALA A O 1
ATOM 4813 N N . SER A 1 663 ? 30.039 -9.880 -30.367 1.00 95.19 663 SER A N 1
ATOM 4814 C CA . SER A 1 663 ? 31.471 -9.592 -30.211 1.00 95.19 663 SER A CA 1
ATOM 4815 C C . SER A 1 663 ? 32.223 -10.632 -29.373 1.00 95.19 663 SER A C 1
ATOM 4817 O O . SER A 1 663 ? 33.452 -10.646 -29.383 1.00 95.19 663 SER A O 1
ATOM 4819 N N . GLY A 1 664 ? 31.501 -11.486 -28.642 1.00 94.62 664 GLY A N 1
ATOM 4820 C CA . GLY A 1 664 ? 32.059 -12.475 -27.724 1.00 94.62 664 GLY A CA 1
ATOM 4821 C C . GLY A 1 664 ? 31.453 -13.863 -27.907 1.00 94.62 664 GLY A C 1
ATOM 4822 O O . GLY A 1 664 ? 30.771 -14.152 -28.889 1.00 94.62 664 GLY A O 1
ATOM 4823 N N . SER A 1 665 ? 31.714 -14.735 -26.937 1.00 96.12 665 SER A N 1
ATOM 4824 C CA . SER A 1 665 ? 31.229 -16.115 -26.914 1.00 96.12 665 SER A CA 1
ATOM 4825 C C . SER A 1 665 ? 30.654 -16.463 -25.547 1.00 96.12 665 SER A C 1
ATOM 4827 O O . SER A 1 665 ? 31.222 -16.070 -24.529 1.00 96.12 665 SER A O 1
ATOM 4829 N N . SER A 1 666 ? 29.584 -17.260 -25.526 1.00 96.62 666 SER A N 1
ATOM 4830 C CA . SER A 1 666 ? 28.946 -17.752 -24.298 1.00 96.62 666 SER A CA 1
ATOM 4831 C C . SER A 1 666 ? 29.961 -18.339 -23.308 1.00 96.62 666 SER A C 1
ATOM 4833 O O . SER A 1 666 ? 30.808 -19.148 -23.683 1.00 96.62 666 SER A O 1
ATOM 4835 N N . GLY A 1 667 ? 29.842 -17.967 -22.034 1.00 96.12 667 GLY A N 1
ATOM 4836 C CA . GLY A 1 667 ? 30.743 -18.365 -20.949 1.00 96.12 667 GLY A CA 1
ATOM 4837 C C . GLY A 1 667 ? 31.941 -17.433 -20.729 1.00 96.12 667 GLY A C 1
ATOM 4838 O O . GLY A 1 667 ? 32.707 -17.664 -19.796 1.00 96.12 667 GLY A O 1
ATOM 4839 N N . ALA A 1 668 ? 32.103 -16.387 -21.543 1.00 97.44 668 ALA A N 1
ATOM 4840 C CA . ALA A 1 668 ? 33.136 -15.365 -21.387 1.00 97.44 668 ALA A CA 1
ATOM 4841 C C . ALA A 1 668 ? 32.527 -13.958 -21.419 1.00 97.44 668 ALA A C 1
ATOM 4843 O O . ALA A 1 668 ? 31.473 -13.745 -22.018 1.00 97.44 668 ALA A O 1
ATOM 4844 N N . ALA A 1 669 ? 33.202 -12.999 -20.783 1.00 98.00 669 ALA A N 1
ATOM 4845 C CA . ALA A 1 669 ? 32.786 -11.601 -20.794 1.00 98.00 669 ALA A CA 1
ATOM 4846 C C . ALA A 1 669 ? 32.650 -11.067 -22.227 1.00 98.00 669 ALA A C 1
ATOM 4848 O O . ALA A 1 669 ? 33.501 -11.336 -23.081 1.00 98.00 669 ALA A O 1
ATOM 4849 N N . THR A 1 670 ? 31.605 -10.281 -22.480 1.00 98.31 670 THR A N 1
ATOM 4850 C CA . THR A 1 670 ? 31.408 -9.625 -23.770 1.00 98.31 670 THR A CA 1
ATOM 4851 C C . THR A 1 670 ? 32.455 -8.515 -23.942 1.00 98.31 670 THR A C 1
ATOM 4853 O O . THR A 1 670 ? 32.460 -7.556 -23.166 1.00 98.31 670 THR A O 1
ATOM 4856 N N . PRO A 1 671 ? 33.354 -8.601 -24.943 1.00 97.38 671 PRO A N 1
ATOM 4857 C CA . PRO A 1 671 ? 34.458 -7.655 -25.065 1.00 97.38 671 PRO A CA 1
ATOM 4858 C C . PRO A 1 671 ? 33.987 -6.270 -25.507 1.00 97.38 671 PRO A C 1
ATOM 4860 O O . PRO A 1 671 ? 34.535 -5.277 -25.034 1.00 97.38 671 PRO A O 1
ATOM 4863 N N . VAL A 1 672 ? 32.978 -6.184 -26.381 1.00 97.94 672 VAL A N 1
ATOM 4864 C CA . VAL A 1 672 ? 32.477 -4.903 -26.890 1.00 97.94 672 VAL A CA 1
ATOM 4865 C C . VAL A 1 672 ? 31.236 -4.468 -26.126 1.00 97.94 672 VAL A C 1
ATOM 4867 O O . VAL A 1 672 ? 30.189 -5.113 -26.202 1.00 97.94 672 VAL A O 1
ATOM 4870 N N . VAL A 1 673 ? 31.339 -3.339 -25.427 1.00 97.94 673 VAL A N 1
ATOM 4871 C CA . VAL A 1 673 ? 30.218 -2.723 -24.705 1.00 97.94 673 VAL A CA 1
ATOM 4872 C C . VAL A 1 673 ? 30.175 -1.235 -25.021 1.00 97.94 673 VAL A C 1
ATOM 4874 O O . VAL A 1 673 ? 31.184 -0.543 -24.879 1.00 97.94 673 VAL A O 1
ATOM 4877 N N . TYR A 1 674 ? 29.007 -0.739 -25.428 1.00 97.94 674 TYR A N 1
ATOM 4878 C CA . TYR A 1 674 ? 28.762 0.692 -25.598 1.00 97.94 674 TYR A CA 1
ATOM 4879 C C . TYR A 1 674 ? 28.088 1.287 -24.363 1.00 97.94 674 TYR A C 1
ATOM 4881 O O . TYR A 1 674 ? 27.305 0.620 -23.689 1.00 97.94 674 TYR A O 1
ATOM 4889 N N . ALA A 1 675 ? 28.364 2.558 -24.088 1.00 96.38 675 ALA A N 1
ATOM 4890 C CA . ALA A 1 675 ? 27.708 3.332 -23.045 1.00 96.38 675 ALA A CA 1
ATOM 4891 C C . ALA A 1 675 ? 27.316 4.710 -23.587 1.00 96.38 675 ALA A C 1
ATOM 4893 O O . ALA A 1 675 ? 28.164 5.451 -24.093 1.00 96.38 675 ALA A O 1
ATOM 4894 N N . ALA A 1 676 ? 26.032 5.044 -23.470 1.00 95.25 676 ALA A N 1
ATOM 4895 C CA . ALA A 1 676 ? 25.507 6.369 -23.763 1.00 95.25 676 ALA A CA 1
ATOM 4896 C C . ALA A 1 676 ? 25.539 7.219 -22.487 1.00 95.25 676 ALA A C 1
ATOM 4898 O O . ALA A 1 676 ? 25.088 6.792 -21.422 1.00 95.25 676 ALA A O 1
ATOM 4899 N N . VAL A 1 677 ? 26.087 8.423 -22.592 1.00 92.50 677 VAL A N 1
ATOM 4900 C CA . VAL A 1 677 ? 26.344 9.348 -21.490 1.00 92.50 677 VAL A CA 1
ATOM 4901 C C . VAL A 1 677 ? 25.690 10.683 -21.809 1.00 92.50 677 VAL A C 1
ATOM 4903 O O . VAL A 1 677 ? 25.845 11.219 -22.906 1.00 92.50 677 VAL A O 1
ATOM 4906 N N . ALA A 1 678 ? 24.958 11.217 -20.841 1.00 90.38 678 ALA A N 1
ATOM 4907 C CA . ALA A 1 678 ? 24.253 12.479 -20.971 1.00 90.38 678 ALA A CA 1
ATOM 4908 C C . ALA A 1 678 ? 25.204 13.689 -21.104 1.00 90.38 678 ALA A C 1
ATOM 4910 O O . ALA A 1 678 ? 26.397 13.615 -20.793 1.00 90.38 678 ALA A O 1
ATOM 4911 N N . GLY A 1 679 ? 24.675 14.845 -21.513 1.00 76.56 679 GLY A N 1
ATOM 4912 C CA . GLY A 1 679 ? 25.354 16.142 -21.437 1.00 76.56 679 GLY A CA 1
ATOM 4913 C C . GLY A 1 679 ? 26.412 16.415 -22.508 1.00 76.56 679 GLY A C 1
ATOM 4914 O O . GLY A 1 679 ? 27.438 17.031 -22.209 1.00 76.56 679 GLY A O 1
ATOM 4915 N N . THR A 1 680 ? 26.185 15.982 -23.751 1.00 72.56 680 THR A N 1
ATOM 4916 C CA . THR A 1 680 ? 27.035 16.373 -24.885 1.00 72.56 680 THR A CA 1
ATOM 4917 C C . THR A 1 680 ? 26.941 17.860 -25.191 1.00 72.56 680 THR A C 1
ATOM 4919 O O . THR A 1 680 ? 25.868 18.401 -25.414 1.00 72.56 680 THR A O 1
ATOM 4922 N N . GLY A 1 681 ? 28.090 18.521 -25.265 1.00 66.06 681 GLY A N 1
ATOM 4923 C CA . GLY A 1 681 ? 28.215 19.957 -25.496 1.00 66.06 681 GLY A CA 1
ATOM 4924 C C . GLY A 1 681 ? 28.171 20.818 -24.231 1.00 66.06 681 GLY A C 1
ATOM 4925 O O . GLY A 1 681 ? 28.281 22.036 -24.339 1.00 66.06 681 GLY A O 1
ATOM 4926 N N . LEU A 1 682 ? 28.062 20.217 -23.041 1.00 71.38 682 LEU A N 1
ATOM 4927 C CA . LEU A 1 682 ? 28.054 20.922 -21.754 1.00 71.38 682 LEU A CA 1
ATOM 4928 C C . LEU A 1 682 ? 29.396 20.771 -21.028 1.00 71.38 682 LEU A C 1
ATOM 4930 O O . LEU A 1 682 ? 30.015 19.709 -21.053 1.00 71.38 682 LEU A O 1
ATOM 4934 N N . ASN A 1 683 ? 29.847 21.837 -20.355 1.00 64.75 683 ASN A N 1
ATOM 4935 C CA . ASN A 1 683 ? 31.056 21.851 -19.512 1.00 64.75 683 ASN A CA 1
ATOM 4936 C C . ASN A 1 683 ? 32.323 21.279 -20.190 1.00 64.75 683 ASN A C 1
ATOM 4938 O O . ASN A 1 683 ? 33.155 20.651 -19.540 1.00 64.75 683 ASN A O 1
ATOM 4942 N N . GLY A 1 684 ? 32.466 21.469 -21.506 1.00 63.31 684 GLY A N 1
ATOM 4943 C CA . GLY A 1 684 ? 33.602 20.962 -22.285 1.00 63.31 684 GLY A CA 1
ATOM 4944 C C . GLY A 1 684 ? 33.539 19.470 -22.648 1.00 63.31 684 GLY A C 1
ATOM 4945 O O . GLY A 1 684 ? 34.426 18.996 -23.357 1.00 63.31 684 GLY A O 1
ATOM 4946 N N . ASN A 1 685 ? 32.501 18.731 -22.235 1.00 68.94 685 ASN A N 1
ATOM 4947 C CA . ASN A 1 685 ? 32.258 17.372 -22.718 1.00 68.94 685 ASN A CA 1
ATOM 4948 C C . ASN A 1 685 ? 31.618 17.434 -24.111 1.00 68.94 685 ASN A C 1
ATOM 4950 O O . ASN A 1 685 ? 30.561 18.028 -24.276 1.00 68.94 685 ASN A O 1
ATOM 4954 N N . SER A 1 686 ? 32.236 16.820 -25.117 1.00 69.50 686 SER A N 1
ATOM 4955 C CA . SER A 1 686 ? 31.728 16.790 -26.498 1.00 69.50 686 SER A CA 1
ATOM 4956 C C . SER A 1 686 ? 31.264 15.405 -26.951 1.00 69.50 686 SER A C 1
ATOM 4958 O O . SER A 1 686 ? 30.847 15.269 -28.096 1.00 69.50 686 SER A O 1
ATOM 4960 N N . GLN A 1 687 ? 31.330 14.390 -26.080 1.00 86.25 687 GLN A N 1
ATOM 4961 C CA . GLN A 1 687 ? 31.117 12.987 -26.447 1.00 86.25 687 GLN A CA 1
ATOM 4962 C C . GLN A 1 687 ? 29.973 12.367 -25.628 1.00 86.25 687 GLN A C 1
ATOM 4964 O O . GLN A 1 687 ? 29.941 12.485 -24.401 1.00 86.25 687 GLN A O 1
ATOM 4969 N N . ALA A 1 688 ? 29.047 11.707 -26.321 1.00 89.94 688 ALA A N 1
ATOM 4970 C CA . ALA A 1 688 ? 27.862 11.038 -25.779 1.00 89.94 688 ALA A CA 1
ATOM 4971 C C . ALA A 1 688 ? 28.009 9.520 -25.798 1.00 89.94 688 ALA A C 1
ATOM 4973 O O . ALA A 1 688 ? 27.516 8.854 -24.898 1.00 89.94 688 ALA A O 1
ATOM 4974 N N . LEU A 1 689 ? 28.651 8.961 -26.823 1.00 94.44 689 LEU A N 1
ATOM 4975 C CA . LEU A 1 689 ? 28.795 7.521 -26.981 1.00 94.44 689 LEU A CA 1
ATOM 4976 C C . LEU A 1 689 ? 30.242 7.102 -26.733 1.00 94.44 689 LEU A C 1
ATOM 4978 O O . LEU A 1 689 ? 31.168 7.568 -27.402 1.00 94.44 689 LEU A O 1
ATOM 4982 N N . TYR A 1 690 ? 30.417 6.190 -25.785 1.00 95.12 690 TYR A N 1
ATOM 4983 C CA . TYR A 1 690 ? 31.691 5.569 -25.452 1.00 95.12 690 TYR A CA 1
ATOM 4984 C C . TYR A 1 690 ? 31.620 4.072 -25.729 1.00 95.12 690 TYR A C 1
ATOM 4986 O O . TYR A 1 690 ? 30.553 3.465 -25.653 1.00 95.12 690 TYR A O 1
ATOM 4994 N N . VAL A 1 691 ? 32.766 3.473 -26.024 1.00 97.38 691 VAL A N 1
ATOM 4995 C CA . VAL A 1 691 ? 32.914 2.036 -26.240 1.00 97.38 691 VAL A CA 1
ATOM 4996 C C . VAL A 1 691 ? 34.127 1.515 -25.492 1.00 97.38 691 VAL A C 1
ATOM 4998 O O . VAL A 1 691 ? 35.146 2.199 -25.372 1.00 97.38 691 VAL A O 1
ATOM 5001 N N . THR A 1 692 ? 34.018 0.288 -25.007 1.00 97.44 692 THR A N 1
ATOM 5002 C CA . THR A 1 692 ? 35.152 -0.533 -24.597 1.00 97.44 692 THR A CA 1
ATOM 5003 C C . THR A 1 692 ? 35.223 -1.766 -25.489 1.00 97.44 692 THR A C 1
ATOM 5005 O O . THR A 1 692 ? 34.187 -2.274 -25.908 1.00 97.44 692 THR A O 1
ATOM 5008 N N . THR A 1 693 ? 36.435 -2.230 -25.793 1.00 97.06 693 THR A N 1
ATOM 5009 C CA . THR A 1 693 ? 36.702 -3.498 -26.500 1.00 97.06 693 THR A CA 1
ATOM 5010 C C . THR A 1 693 ? 37.354 -4.546 -25.586 1.00 97.06 693 THR A C 1
ATOM 5012 O O . THR A 1 693 ? 37.738 -5.624 -26.036 1.00 97.06 693 THR A O 1
ATOM 5015 N N . ASN A 1 694 ? 37.469 -4.236 -24.289 1.00 96.00 694 ASN A N 1
ATOM 5016 C CA . ASN A 1 694 ? 37.913 -5.127 -23.219 1.00 96.00 694 ASN A CA 1
ATOM 5017 C C . ASN A 1 694 ? 36.909 -5.118 -22.054 1.00 96.00 694 ASN A C 1
ATOM 5019 O O . ASN A 1 694 ? 37.287 -4.969 -20.887 1.00 96.00 694 ASN A O 1
ATOM 5023 N N . GLY A 1 695 ? 35.622 -5.225 -22.390 1.00 96.38 695 GLY A N 1
ATOM 5024 C CA . GLY A 1 695 ? 34.507 -5.292 -21.452 1.00 96.38 695 GLY A CA 1
ATOM 5025 C C . GLY A 1 695 ? 34.616 -6.440 -20.440 1.00 96.38 695 GLY A C 1
ATOM 5026 O O . GLY A 1 695 ? 35.395 -7.379 -20.592 1.00 96.38 695 GLY A O 1
ATOM 5027 N N . GLY A 1 696 ? 33.821 -6.337 -19.379 1.00 94.88 696 GLY A N 1
ATOM 5028 C CA . GLY A 1 696 ? 33.662 -7.351 -18.341 1.00 94.88 696 GLY A CA 1
ATOM 5029 C C . GLY A 1 696 ? 34.247 -6.996 -16.978 1.00 94.88 696 GLY A C 1
ATOM 5030 O O . GLY A 1 696 ? 34.129 -7.794 -16.051 1.00 94.88 696 GLY A O 1
ATOM 5031 N N . SER A 1 697 ? 34.888 -5.834 -16.817 1.00 94.69 697 SER A N 1
ATOM 5032 C CA . SER A 1 697 ? 35.515 -5.464 -15.545 1.00 94.69 697 SER A CA 1
ATOM 5033 C C . SER A 1 697 ? 35.434 -3.969 -15.239 1.00 94.69 697 SER A C 1
ATOM 5035 O O . SER A 1 697 ? 35.126 -3.127 -16.082 1.00 94.69 697 SER A O 1
ATOM 5037 N N . THR A 1 698 ? 35.771 -3.611 -14.001 1.00 94.94 698 THR A N 1
ATOM 5038 C CA . THR A 1 698 ? 35.914 -2.211 -13.581 1.00 94.94 698 THR A CA 1
ATOM 5039 C C . THR A 1 698 ? 37.158 -1.530 -14.146 1.00 94.94 698 THR A C 1
ATOM 5041 O O . THR A 1 698 ? 37.252 -0.306 -14.081 1.00 94.94 698 THR A O 1
ATOM 5044 N N . THR A 1 699 ? 38.106 -2.291 -14.696 1.00 94.88 699 THR A N 1
ATOM 5045 C CA . THR A 1 699 ? 39.337 -1.782 -15.317 1.00 94.88 699 THR A CA 1
ATOM 5046 C C . THR A 1 699 ? 39.250 -1.706 -16.840 1.00 94.88 699 THR A C 1
ATOM 5048 O O . THR A 1 699 ? 40.234 -1.326 -17.475 1.00 94.88 699 THR A O 1
ATOM 5051 N N . SER A 1 700 ? 38.089 -2.029 -17.427 1.00 95.25 700 SER A N 1
ATOM 5052 C CA . SER A 1 700 ? 37.819 -1.822 -18.849 1.00 95.25 700 SER A CA 1
ATOM 5053 C C . SER A 1 700 ? 38.131 -0.380 -19.253 1.00 95.25 700 SER A C 1
ATOM 5055 O O . SER A 1 700 ? 37.793 0.585 -18.558 1.00 95.25 700 SER A O 1
ATOM 5057 N N . THR A 1 701 ? 38.793 -0.236 -20.395 1.00 94.94 701 THR A N 1
ATOM 5058 C CA . THR A 1 701 ? 39.192 1.059 -20.949 1.00 94.94 701 THR A CA 1
ATOM 5059 C C . THR A 1 701 ? 38.131 1.538 -21.921 1.00 94.94 701 THR A C 1
ATOM 5061 O O . THR A 1 701 ? 37.712 0.776 -22.792 1.00 94.94 701 THR A O 1
ATOM 5064 N N . TRP A 1 702 ? 37.715 2.793 -21.771 1.00 94.44 702 TRP A N 1
ATOM 5065 C CA . TRP A 1 702 ? 36.639 3.395 -22.550 1.00 94.44 702 TRP A CA 1
ATOM 5066 C C . TRP A 1 702 ? 37.177 4.511 -23.435 1.00 94.44 702 TRP A C 1
ATOM 5068 O O . TRP A 1 702 ? 37.949 5.359 -22.986 1.00 94.44 702 TRP A O 1
ATOM 5078 N N . THR A 1 703 ? 36.741 4.528 -24.688 1.00 93.56 703 THR A N 1
ATOM 5079 C CA . THR A 1 703 ? 37.072 5.565 -25.667 1.00 93.56 703 THR A CA 1
ATOM 5080 C C . THR A 1 703 ? 35.800 6.093 -26.304 1.00 93.56 703 THR A C 1
ATOM 5082 O O . THR A 1 703 ? 34.848 5.340 -26.499 1.00 93.56 703 THR A O 1
ATOM 5085 N N . ALA A 1 704 ? 35.770 7.379 -26.642 1.00 93.00 704 ALA A N 1
ATOM 5086 C CA . ALA A 1 704 ? 34.663 7.942 -27.405 1.00 93.00 704 ALA A CA 1
ATOM 5087 C C . ALA A 1 704 ? 34.577 7.279 -28.789 1.00 93.00 704 ALA A C 1
ATOM 5089 O O . ALA A 1 704 ? 35.603 7.058 -29.434 1.00 93.00 704 ALA A O 1
ATOM 5090 N N . VAL A 1 705 ? 33.363 6.972 -29.244 1.00 96.31 705 VAL A N 1
ATOM 5091 C CA . VAL A 1 705 ? 33.139 6.434 -30.591 1.00 96.31 705 VAL A CA 1
ATOM 5092 C C . VAL A 1 705 ? 33.438 7.518 -31.622 1.00 96.31 705 VAL A C 1
ATOM 5094 O O . VAL A 1 705 ? 32.933 8.641 -31.528 1.00 96.31 705 VAL A O 1
ATOM 5097 N N . ALA A 1 706 ? 34.273 7.197 -32.605 1.00 95.31 706 ALA A N 1
ATOM 5098 C CA . ALA A 1 706 ? 34.698 8.153 -33.615 1.00 95.31 706 ALA A CA 1
ATOM 5099 C C . ALA A 1 706 ? 33.537 8.555 -34.540 1.00 95.31 706 ALA A C 1
ATOM 5101 O O . ALA A 1 706 ? 32.685 7.740 -34.900 1.00 95.31 706 ALA A O 1
ATOM 5102 N N . GLY A 1 707 ? 33.526 9.826 -34.947 1.00 91.94 707 GLY A N 1
ATOM 5103 C CA . GLY A 1 707 ? 32.548 10.363 -35.900 1.00 91.94 707 GLY A CA 1
ATOM 5104 C C . GLY A 1 707 ? 31.144 10.603 -35.338 1.00 91.94 707 GLY A C 1
ATOM 5105 O O . GLY A 1 707 ? 30.260 10.958 -36.111 1.00 91.94 707 GLY A O 1
ATOM 5106 N N . GLN A 1 708 ? 30.936 10.429 -34.027 1.00 92.81 708 GLN A N 1
ATOM 5107 C CA . GLN A 1 708 ? 29.649 10.703 -33.385 1.00 92.81 708 GLN A CA 1
ATOM 5108 C C . GLN A 1 708 ? 29.210 12.171 -33.553 1.00 92.81 708 GLN A C 1
ATOM 5110 O O . GLN A 1 708 ? 30.072 13.055 -33.651 1.00 92.81 708 GLN A O 1
ATOM 5115 N N . PRO A 1 709 ? 27.894 12.457 -33.576 1.00 90.19 709 PRO A N 1
ATOM 5116 C CA . PRO A 1 709 ? 27.399 13.825 -33.680 1.00 90.19 709 PRO A CA 1
ATOM 5117 C C . PRO A 1 709 ? 27.871 14.675 -32.493 1.00 90.19 709 PRO A C 1
ATOM 5119 O O . PRO A 1 709 ? 27.900 14.219 -31.350 1.00 90.19 709 PRO A O 1
ATOM 5122 N N . SER A 1 710 ? 28.239 15.929 -32.769 1.00 83.50 710 SER A N 1
ATOM 5123 C CA . SER A 1 710 ? 28.691 16.887 -31.756 1.00 83.50 710 SER A CA 1
ATOM 5124 C C . SER A 1 710 ? 27.697 18.030 -31.613 1.00 83.50 710 SER A C 1
ATOM 5126 O O . SER A 1 710 ? 27.376 18.716 -32.582 1.00 83.50 710 SER A O 1
ATOM 5128 N N . PHE A 1 711 ? 27.271 18.273 -30.374 1.00 85.44 711 PHE A N 1
ATOM 5129 C CA . PHE A 1 711 ? 26.328 19.336 -30.015 1.00 85.44 711 PHE A CA 1
ATOM 5130 C C . PHE A 1 711 ? 26.995 20.500 -29.276 1.00 85.44 711 PHE A C 1
ATOM 5132 O O . PHE A 1 711 ? 26.317 21.394 -28.785 1.00 85.44 711 PHE A O 1
ATOM 5139 N N . ALA A 1 712 ? 28.331 20.531 -29.219 1.00 76.00 712 ALA A N 1
ATOM 5140 C CA . ALA A 1 712 ? 29.085 21.555 -28.488 1.00 76.00 712 ALA A CA 1
ATOM 5141 C C . ALA A 1 712 ? 28.894 22.988 -29.013 1.00 76.00 712 ALA A C 1
ATOM 5143 O O . ALA A 1 712 ? 29.176 23.943 -28.297 1.00 76.00 712 ALA A O 1
ATOM 5144 N N . SER A 1 713 ? 28.426 23.140 -30.254 1.00 74.06 713 SER A N 1
ATOM 5145 C CA . SER A 1 713 ? 28.094 24.434 -30.865 1.00 74.06 713 SER A CA 1
ATOM 5146 C C . SER A 1 713 ? 26.592 24.623 -31.103 1.00 74.06 713 SER A C 1
ATOM 5148 O O . SER A 1 713 ? 26.188 25.637 -31.672 1.00 74.06 713 SER A O 1
ATOM 5150 N N . ALA A 1 714 ? 25.758 23.664 -30.681 1.00 75.75 714 ALA A N 1
ATOM 5151 C CA . ALA A 1 714 ? 24.313 23.777 -30.816 1.00 75.75 714 ALA A CA 1
ATOM 5152 C C . ALA A 1 714 ? 23.777 24.863 -29.859 1.00 75.75 714 ALA A C 1
ATOM 5154 O O . ALA A 1 714 ? 24.243 24.944 -28.721 1.00 75.75 714 ALA A O 1
ATOM 5155 N N . PRO A 1 715 ? 22.778 25.674 -30.267 1.00 74.81 715 PRO A N 1
ATOM 5156 C CA . PRO A 1 715 ? 22.170 26.689 -29.398 1.00 74.81 715 PRO A CA 1
ATOM 5157 C C . PRO A 1 715 ? 21.613 26.116 -28.090 1.00 74.81 715 PRO A C 1
ATOM 5159 O O . PRO A 1 715 ? 21.640 26.783 -27.058 1.00 74.81 715 PRO A O 1
ATOM 5162 N N . LYS A 1 716 ? 21.133 24.869 -28.146 1.00 78.75 716 LYS A N 1
ATOM 5163 C CA . LYS A 1 716 ? 20.799 24.038 -26.994 1.00 78.75 716 LYS A CA 1
ATOM 5164 C C . LYS A 1 716 ? 21.571 22.718 -27.113 1.00 78.75 716 LYS A C 1
ATOM 5166 O O . LYS A 1 716 ? 21.311 21.962 -28.051 1.00 78.75 716 LYS A O 1
ATOM 5171 N N . PRO A 1 717 ? 22.555 22.461 -26.239 1.00 84.69 717 PRO A N 1
ATOM 5172 C CA . PRO A 1 717 ? 23.268 21.189 -26.206 1.00 84.69 717 PRO A CA 1
ATOM 5173 C C . PRO A 1 717 ? 22.303 20.022 -25.973 1.00 84.69 717 PRO A C 1
ATOM 5175 O O . PRO A 1 717 ? 21.393 20.134 -25.157 1.00 84.69 717 PRO A O 1
ATOM 5178 N N . MET A 1 718 ? 22.505 18.913 -26.683 1.00 88.56 718 MET A N 1
ATOM 5179 C CA . MET A 1 718 ? 21.622 17.744 -26.618 1.00 88.56 718 MET A CA 1
ATOM 5180 C C . MET A 1 718 ? 22.251 16.619 -25.796 1.00 88.56 718 MET A C 1
ATOM 5182 O O . MET A 1 718 ? 23.467 16.576 -25.622 1.00 88.56 718 MET A O 1
ATOM 5186 N N . SER A 1 719 ? 21.444 15.688 -25.303 1.00 90.38 719 SER A N 1
ATOM 5187 C CA . SER A 1 719 ? 21.855 14.525 -24.513 1.00 90.38 719 SER A CA 1
ATOM 5188 C C . SER A 1 719 ? 21.141 13.270 -25.009 1.00 90.38 719 SER A C 1
ATOM 5190 O O . SER A 1 719 ? 19.966 13.366 -25.358 1.00 90.38 719 SER A O 1
ATOM 5192 N N . PRO A 1 720 ? 21.795 12.093 -25.028 1.00 93.75 720 PRO A N 1
ATOM 5193 C CA . PRO A 1 720 ? 21.094 10.839 -25.271 1.00 93.75 720 PRO A CA 1
ATOM 5194 C C . PRO A 1 720 ? 19.968 10.648 -24.252 1.00 93.75 720 PRO A C 1
ATOM 5196 O O . PRO A 1 720 ? 20.239 10.627 -23.055 1.00 93.75 720 PRO A O 1
ATOM 5199 N N . MET A 1 721 ? 18.739 10.493 -24.732 1.00 94.38 721 MET A N 1
ATOM 5200 C CA . MET A 1 721 ? 17.561 10.104 -23.957 1.00 94.38 721 MET A CA 1
ATOM 5201 C C . MET A 1 721 ? 17.507 8.585 -23.810 1.00 94.38 721 MET A C 1
ATOM 5203 O O . MET A 1 721 ? 17.386 8.060 -22.704 1.00 94.38 721 MET A O 1
ATOM 5207 N N . GLN A 1 722 ? 17.654 7.873 -24.929 1.00 96.50 722 GLN A N 1
ATOM 5208 C CA . GLN A 1 722 ? 17.640 6.414 -24.992 1.00 96.50 722 GLN A CA 1
ATOM 5209 C C . GLN A 1 722 ? 18.581 5.923 -26.093 1.00 96.50 722 GLN A C 1
ATOM 5211 O O . GLN A 1 722 ? 18.715 6.559 -27.142 1.00 96.50 722 GLN A O 1
ATOM 5216 N N . ALA A 1 723 ? 19.210 4.769 -25.870 1.00 96.88 723 ALA A N 1
ATOM 5217 C CA . ALA A 1 723 ? 19.959 4.051 -26.894 1.00 96.88 723 ALA A CA 1
ATOM 5218 C C . ALA A 1 723 ? 19.496 2.589 -26.961 1.00 96.88 723 ALA A C 1
ATOM 5220 O O . ALA A 1 723 ? 19.398 1.919 -25.933 1.00 96.88 723 ALA A O 1
ATOM 5221 N N . LYS A 1 724 ? 19.221 2.087 -28.168 1.00 95.88 724 LYS A N 1
ATOM 5222 C CA . LYS A 1 724 ? 18.708 0.729 -28.408 1.00 95.88 724 LYS A CA 1
ATOM 5223 C C . LYS A 1 724 ? 19.544 0.003 -29.458 1.00 95.88 724 LYS A C 1
ATOM 5225 O O . LYS A 1 724 ? 20.020 0.609 -30.418 1.00 95.88 724 LYS A O 1
ATOM 5230 N N . LEU A 1 725 ? 19.705 -1.306 -29.277 1.00 92.81 725 LEU A N 1
ATOM 5231 C CA . LEU A 1 725 ? 20.358 -2.181 -30.248 1.00 92.81 725 LEU A CA 1
ATOM 5232 C C . LEU A 1 725 ? 19.337 -2.647 -31.293 1.00 92.81 725 LEU A C 1
ATOM 5234 O O . LEU A 1 725 ? 18.241 -3.065 -30.935 1.00 92.81 725 LEU A O 1
ATOM 5238 N N . GLY A 1 726 ? 19.704 -2.591 -32.571 1.00 90.25 726 GLY A N 1
ATOM 5239 C CA . GLY A 1 726 ? 18.926 -3.172 -33.660 1.00 90.25 726 GLY A CA 1
ATOM 5240 C C . GLY A 1 726 ? 19.390 -4.576 -34.069 1.00 90.25 726 GLY A C 1
ATOM 5241 O O . GLY A 1 726 ? 20.502 -4.986 -33.723 1.00 90.25 726 GLY A O 1
ATOM 5242 N N . PRO A 1 727 ? 18.589 -5.286 -34.887 1.00 83.38 727 PRO A N 1
ATOM 5243 C CA . PRO A 1 727 ? 18.840 -6.672 -35.316 1.00 83.38 727 PRO A CA 1
ATOM 5244 C C . PRO A 1 727 ? 20.202 -6.898 -35.985 1.00 83.38 727 PRO A C 1
ATOM 5246 O O . PRO A 1 727 ? 20.796 -7.965 -35.861 1.00 83.38 727 PRO A O 1
ATOM 5249 N N . ASN A 1 728 ? 20.727 -5.879 -36.671 1.00 79.31 728 ASN A N 1
ATOM 5250 C CA . ASN A 1 728 ? 21.971 -5.968 -37.440 1.00 79.31 728 ASN A CA 1
ATOM 5251 C C . ASN A 1 728 ? 23.210 -5.488 -36.661 1.00 79.31 728 ASN A C 1
ATOM 5253 O O . ASN A 1 728 ? 24.251 -5.233 -37.262 1.00 79.31 728 ASN A O 1
ATOM 5257 N N . GLY A 1 729 ? 23.103 -5.291 -35.343 1.00 83.06 729 GLY A N 1
ATOM 5258 C CA . GLY A 1 729 ? 24.187 -4.739 -34.523 1.00 83.06 729 GLY A CA 1
ATOM 5259 C C . GLY A 1 729 ? 24.369 -3.220 -34.639 1.00 83.06 729 GLY A C 1
ATOM 5260 O O . GLY A 1 729 ? 25.275 -2.673 -34.014 1.00 83.06 729 GLY A O 1
ATOM 5261 N N . SER A 1 730 ? 23.514 -2.528 -35.402 1.00 91.88 730 SER A N 1
ATOM 5262 C CA . SER A 1 730 ? 23.424 -1.063 -35.398 1.00 91.88 730 SER A CA 1
ATOM 5263 C C . SER A 1 730 ? 22.817 -0.554 -34.088 1.00 91.88 730 SER A C 1
ATOM 5265 O O . SER A 1 730 ? 21.958 -1.209 -33.500 1.00 91.88 730 SER A O 1
ATOM 5267 N N . LEU A 1 731 ? 23.212 0.641 -33.659 1.00 95.88 731 LEU A N 1
ATOM 5268 C CA . LEU A 1 731 ? 22.672 1.332 -32.493 1.00 95.88 731 LEU A CA 1
ATOM 5269 C C . LEU A 1 731 ? 21.790 2.495 -32.949 1.00 95.88 731 LEU A C 1
ATOM 5271 O O . LEU A 1 731 ? 22.198 3.266 -33.814 1.00 95.88 731 LEU A O 1
ATOM 5275 N N . TYR A 1 732 ? 20.620 2.648 -32.337 1.00 97.56 732 TYR A N 1
ATOM 5276 C CA . TYR A 1 732 ? 19.734 3.800 -32.510 1.00 97.56 732 TYR A CA 1
ATOM 5277 C C . TYR A 1 732 ? 19.795 4.640 -31.245 1.00 97.56 732 TYR A C 1
ATOM 5279 O O . TYR A 1 732 ? 19.564 4.120 -30.155 1.00 97.56 732 TYR A O 1
ATOM 5287 N N . ILE A 1 733 ? 20.144 5.916 -31.379 1.00 97.62 733 ILE A N 1
ATOM 5288 C CA . ILE A 1 733 ? 20.367 6.818 -30.250 1.00 97.62 733 ILE A CA 1
ATOM 5289 C C . ILE A 1 733 ? 19.491 8.043 -30.448 1.00 97.62 733 ILE A C 1
ATOM 5291 O O . ILE A 1 733 ? 19.685 8.813 -31.394 1.00 97.62 733 ILE A O 1
ATOM 5295 N N . LEU A 1 734 ? 18.523 8.196 -29.552 1.00 97.31 734 LEU A N 1
ATOM 5296 C CA . LEU A 1 734 ? 17.656 9.356 -29.492 1.00 97.31 734 LEU A CA 1
ATOM 5297 C C . LEU A 1 734 ? 18.298 10.407 -28.590 1.00 97.31 734 LEU A C 1
ATOM 5299 O O . LEU A 1 734 ? 18.631 10.112 -27.446 1.00 97.31 734 LEU A O 1
ATOM 5303 N N . TYR A 1 735 ? 18.448 11.622 -29.099 1.00 94.62 735 TYR A N 1
ATOM 5304 C CA . TYR A 1 735 ? 18.953 12.784 -28.381 1.00 94.62 735 TYR A CA 1
ATOM 5305 C C . TYR A 1 735 ? 17.825 13.792 -28.153 1.00 94.62 735 TYR A C 1
ATOM 5307 O O . TYR A 1 735 ? 17.050 14.040 -29.076 1.00 94.62 735 TYR A O 1
ATOM 5315 N N . GLY A 1 736 ? 17.788 14.407 -26.971 1.00 92.50 736 GLY A N 1
ATOM 5316 C CA . GLY A 1 736 ? 16.905 15.524 -26.607 1.00 92.50 736 GLY A CA 1
ATOM 5317 C C . GLY A 1 736 ? 17.703 16.706 -26.053 1.00 92.50 736 GLY A C 1
ATOM 5318 O O . GLY A 1 736 ? 18.855 16.541 -25.650 1.00 92.50 736 GLY A O 1
ATOM 5319 N N . ASP A 1 737 ? 17.140 17.911 -26.073 1.00 90.06 737 ASP A N 1
ATOM 5320 C CA . ASP A 1 737 ? 17.746 19.121 -25.494 1.00 90.06 737 ASP A CA 1
ATOM 5321 C C . ASP A 1 737 ? 17.415 19.330 -24.000 1.00 90.06 737 ASP A C 1
ATOM 5323 O O . ASP A 1 737 ? 17.932 20.262 -23.371 1.00 90.06 737 ASP A O 1
ATOM 5327 N N . GLY A 1 738 ? 16.607 18.441 -23.420 1.00 90.12 738 GLY A N 1
ATOM 5328 C CA . GLY A 1 738 ? 16.356 18.301 -21.993 1.00 90.12 738 GLY A CA 1
ATOM 5329 C C . GLY A 1 738 ? 16.592 16.867 -21.511 1.00 90.12 738 GLY A C 1
ATOM 5330 O O . GLY A 1 738 ? 17.210 16.044 -22.187 1.00 90.12 738 GLY A O 1
ATOM 5331 N N . ALA A 1 739 ? 16.168 16.599 -20.279 1.00 89.75 739 ALA A N 1
ATOM 5332 C CA . ALA A 1 739 ? 16.158 15.261 -19.691 1.00 89.75 739 ALA A CA 1
ATOM 5333 C C . ALA A 1 739 ? 14.731 14.696 -19.552 1.00 89.75 739 ALA A C 1
ATOM 5335 O O . ALA A 1 739 ? 14.555 13.562 -19.110 1.00 89.75 739 ALA A O 1
ATOM 5336 N N . GLY A 1 740 ? 13.696 15.473 -19.865 1.00 90.25 740 GLY A N 1
ATOM 5337 C CA . GLY A 1 740 ? 12.318 15.155 -19.530 1.00 90.25 740 GLY A CA 1
ATOM 5338 C C . GLY A 1 740 ? 12.025 15.120 -18.018 1.00 90.25 740 GLY A C 1
ATOM 5339 O O . GLY A 1 740 ? 12.895 15.281 -17.158 1.00 90.25 740 GLY A O 1
ATOM 5340 N N . SER A 1 741 ? 10.779 14.873 -17.620 1.00 85.81 741 SER A N 1
ATOM 5341 C CA . SER A 1 741 ? 9.591 14.708 -18.473 1.00 85.81 741 SER A CA 1
ATOM 5342 C C . SER A 1 741 ? 9.113 16.015 -19.118 1.00 85.81 741 SER A C 1
ATOM 5344 O O . SER A 1 741 ? 8.295 15.966 -20.029 1.00 85.81 741 SER A O 1
ATOM 5346 N N . ASP A 1 742 ? 9.645 17.159 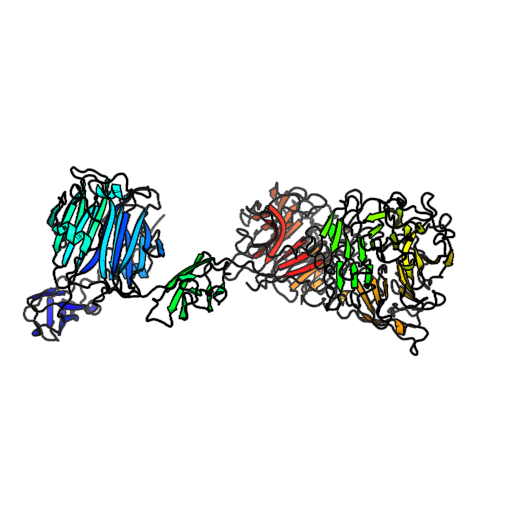-18.681 1.00 84.75 742 ASP A N 1
ATOM 5347 C CA . ASP A 1 742 ? 9.286 18.489 -19.169 1.00 84.75 742 ASP A CA 1
ATOM 5348 C C . ASP A 1 742 ? 10.497 19.297 -19.644 1.00 84.75 742 ASP A C 1
ATOM 5350 O O . ASP A 1 742 ? 11.611 19.153 -19.136 1.00 84.75 742 ASP A O 1
ATOM 5354 N N . GLY A 1 743 ? 10.242 20.222 -20.571 1.00 83.25 743 GLY A N 1
ATOM 5355 C CA . GLY A 1 743 ? 11.214 21.211 -21.036 1.00 83.25 743 GLY A CA 1
ATOM 5356 C C . GLY A 1 743 ? 12.015 20.801 -22.272 1.00 83.25 743 GLY A C 1
ATOM 5357 O O . GLY A 1 743 ? 12.865 21.587 -22.701 1.00 83.25 743 GLY A O 1
ATOM 5358 N N . ASP A 1 744 ? 11.737 19.633 -22.848 1.00 89.25 744 ASP A N 1
ATOM 5359 C CA . ASP A 1 744 ? 12.311 19.184 -24.113 1.00 89.25 744 ASP A CA 1
ATOM 5360 C C . ASP A 1 744 ? 11.605 19.880 -25.276 1.00 89.25 744 ASP A C 1
ATOM 5362 O O . ASP A 1 744 ? 10.380 19.876 -25.387 1.00 89.25 744 ASP A O 1
ATOM 5366 N N . THR A 1 745 ? 12.389 20.507 -26.150 1.00 90.00 745 THR A N 1
ATOM 5367 C CA . THR A 1 745 ? 11.865 21.290 -27.273 1.00 90.00 745 THR A CA 1
ATOM 5368 C C . THR A 1 745 ? 12.348 20.807 -28.628 1.00 90.00 745 THR A C 1
ATOM 5370 O O . THR A 1 745 ? 11.712 21.144 -29.622 1.00 90.00 745 THR A O 1
ATOM 5373 N N . VAL A 1 746 ? 13.440 20.032 -28.701 1.00 89.38 746 VAL A N 1
ATOM 5374 C CA . VAL A 1 746 ? 14.011 19.516 -29.957 1.00 89.38 746 VAL A CA 1
ATOM 5375 C C . VAL A 1 746 ? 14.624 18.128 -29.751 1.00 89.38 746 VAL A C 1
ATOM 5377 O O . VAL A 1 746 ? 15.392 17.918 -28.815 1.00 89.38 746 VAL A O 1
ATOM 5380 N N . GLY A 1 747 ? 14.360 17.200 -30.678 1.00 91.94 747 GLY A N 1
ATOM 5381 C CA . GLY A 1 747 ? 14.985 15.872 -30.723 1.00 91.94 747 GLY A CA 1
ATOM 5382 C C . GLY A 1 747 ? 15.820 15.597 -31.983 1.00 91.94 747 GLY A C 1
ATOM 5383 O O . GLY A 1 747 ? 15.620 16.206 -33.034 1.00 91.94 747 GLY A O 1
ATOM 5384 N N . GLN A 1 748 ? 16.761 14.651 -31.895 1.00 93.94 748 GLN A N 1
ATOM 5385 C CA . GLN A 1 748 ? 17.460 14.062 -33.046 1.00 93.94 748 GLN A CA 1
ATOM 5386 C C . GLN A 1 748 ? 17.624 12.555 -32.861 1.00 93.94 748 GLN A C 1
ATOM 5388 O O . GLN A 1 748 ? 18.053 12.108 -31.802 1.00 93.94 748 GLN A O 1
ATOM 5393 N N . LEU A 1 749 ? 17.366 11.773 -33.909 1.00 97.62 749 LEU A N 1
ATOM 5394 C CA . LEU A 1 749 ? 17.617 10.334 -33.920 1.00 97.62 749 LEU A CA 1
ATOM 5395 C C . LEU A 1 749 ? 18.800 10.016 -34.834 1.00 97.62 749 LEU A C 1
ATOM 5397 O O . LEU A 1 749 ? 18.856 10.459 -35.980 1.00 97.62 749 LEU A O 1
ATOM 5401 N N . TRP A 1 750 ? 19.74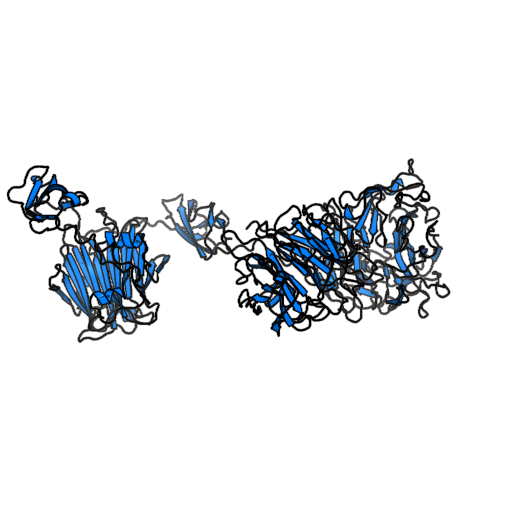4 9.226 -34.332 1.00 97.25 750 TRP A N 1
ATOM 5402 C CA . TRP A 1 750 ? 20.912 8.789 -35.090 1.00 97.25 750 TRP A CA 1
ATOM 5403 C C . TRP A 1 750 ? 21.043 7.272 -35.069 1.00 97.25 750 TRP A C 1
ATOM 5405 O O . TRP A 1 750 ? 20.898 6.641 -34.024 1.00 97.25 750 TRP A O 1
ATOM 5415 N N . LYS A 1 751 ? 21.377 6.702 -36.226 1.00 97.12 751 LYS A N 1
ATOM 5416 C CA . LYS A 1 751 ? 21.765 5.304 -36.394 1.00 97.12 751 LYS A CA 1
ATOM 5417 C C . LYS A 1 751 ? 23.276 5.212 -36.554 1.00 97.12 751 LYS A C 1
ATOM 5419 O O . LYS A 1 751 ? 23.848 5.817 -37.462 1.00 97.12 751 LYS A O 1
ATOM 5424 N N . PHE A 1 752 ? 23.917 4.426 -35.703 1.00 97.44 752 PHE A N 1
ATOM 5425 C CA . PHE A 1 752 ? 25.330 4.089 -35.794 1.00 97.44 752 PHE A CA 1
ATOM 5426 C C . PHE A 1 752 ? 25.490 2.627 -36.197 1.00 97.44 752 PHE A C 1
ATOM 5428 O O . PHE A 1 752 ? 24.981 1.736 -35.523 1.00 97.44 752 PHE A O 1
ATOM 5435 N N . THR A 1 753 ? 26.201 2.368 -37.290 1.00 95.56 753 THR A N 1
ATOM 5436 C CA . THR A 1 753 ? 26.572 1.008 -37.698 1.00 95.56 753 THR A CA 1
ATOM 5437 C C . THR A 1 753 ? 28.079 0.844 -37.524 1.00 95.56 753 THR A C 1
ATOM 5439 O O . THR A 1 753 ? 28.826 1.496 -38.261 1.00 95.56 753 THR A O 1
ATOM 5442 N N . PRO A 1 754 ? 28.535 0.035 -36.551 1.00 95.88 754 PRO A N 1
ATOM 5443 C CA . PRO A 1 754 ? 29.956 -0.112 -36.269 1.00 95.88 754 PRO A CA 1
ATOM 5444 C C . PRO A 1 754 ? 30.687 -0.816 -37.415 1.00 95.88 754 PRO A C 1
ATOM 5446 O O . PRO A 1 754 ? 30.145 -1.712 -38.061 1.00 95.88 754 PRO A O 1
ATOM 5449 N N . ASP A 1 755 ? 31.938 -0.423 -37.649 1.00 94.94 755 ASP A N 1
ATOM 5450 C CA . ASP A 1 755 ? 32.864 -1.219 -38.453 1.00 94.94 755 ASP A CA 1
ATOM 5451 C C . ASP A 1 755 ? 33.500 -2.345 -37.614 1.00 94.94 755 ASP A C 1
ATOM 5453 O O . ASP A 1 755 ? 33.229 -2.501 -36.422 1.00 94.94 755 ASP A O 1
ATOM 5457 N N . SER A 1 756 ? 34.381 -3.139 -38.226 1.00 92.56 756 SER A N 1
ATOM 5458 C CA . SER A 1 756 ? 35.023 -4.281 -37.562 1.00 92.56 756 SER A CA 1
ATOM 5459 C C . SER A 1 756 ? 35.889 -3.918 -36.344 1.00 92.56 756 SER A C 1
ATOM 5461 O O . SER A 1 756 ? 36.262 -4.814 -35.590 1.00 92.56 756 SER A O 1
ATOM 5463 N N . SER A 1 757 ? 36.255 -2.644 -36.157 1.00 93.44 757 SER A N 1
ATOM 5464 C CA . SER A 1 757 ? 37.006 -2.174 -34.985 1.00 93.44 757 SER A CA 1
ATOM 5465 C C . SER A 1 757 ? 36.117 -1.888 -33.776 1.00 93.44 757 SER A C 1
ATOM 5467 O O . SER A 1 757 ? 36.640 -1.755 -32.671 1.00 93.44 757 SER A O 1
ATOM 5469 N N . TRP A 1 758 ? 34.802 -1.734 -33.981 1.00 95.12 758 TRP A N 1
ATOM 5470 C CA . TRP A 1 758 ? 33.806 -1.297 -32.992 1.00 95.12 758 TRP A CA 1
ATOM 5471 C C . TRP A 1 758 ? 34.001 0.121 -32.422 1.00 95.12 758 TRP A C 1
ATOM 5473 O O . TRP A 1 758 ? 33.114 0.644 -31.748 1.00 95.12 758 TRP A O 1
ATOM 5483 N N . THR A 1 759 ? 35.127 0.775 -32.702 1.00 96.38 759 THR A N 1
ATOM 5484 C CA . THR A 1 759 ? 35.448 2.129 -32.213 1.00 96.38 759 THR A CA 1
ATOM 5485 C C . THR A 1 759 ? 35.089 3.234 -33.204 1.00 96.38 759 THR A C 1
ATOM 5487 O O . THR A 1 759 ? 34.981 4.400 -32.820 1.00 96.38 759 THR A O 1
ATOM 5490 N N . SER A 1 760 ? 34.828 2.864 -34.455 1.00 96.38 760 SER A N 1
ATOM 5491 C CA . SER A 1 760 ? 34.356 3.725 -35.537 1.00 96.38 760 SER A CA 1
ATOM 5492 C C . SER A 1 760 ? 33.259 3.029 -36.350 1.00 96.38 760 SER A C 1
ATOM 5494 O O . SER A 1 760 ? 32.897 1.880 -36.087 1.00 96.38 760 SER A O 1
ATOM 5496 N N . GLY A 1 761 ? 32.672 3.748 -37.305 1.00 96.25 761 GLY A N 1
ATOM 5497 C CA . GLY A 1 761 ? 31.613 3.224 -38.160 1.00 96.25 761 GLY A CA 1
ATOM 5498 C C . GLY A 1 761 ? 30.860 4.321 -38.904 1.00 96.25 761 GLY A C 1
ATOM 5499 O O . GLY A 1 761 ? 31.295 5.474 -38.962 1.00 96.25 761 GLY A O 1
ATOM 5500 N N . THR A 1 762 ? 29.718 3.958 -39.479 1.00 97.12 762 THR A N 1
ATOM 5501 C CA . THR A 1 762 ? 28.858 4.878 -40.229 1.00 97.12 762 THR A CA 1
ATOM 5502 C C . THR A 1 762 ? 27.781 5.464 -39.327 1.00 97.12 762 THR A C 1
ATOM 5504 O O . THR A 1 762 ? 26.976 4.730 -38.753 1.00 97.12 762 THR A O 1
ATOM 5507 N N . TRP A 1 763 ? 27.737 6.793 -39.256 1.00 97.31 763 TRP A N 1
ATOM 5508 C CA . TRP A 1 763 ? 26.686 7.557 -38.591 1.00 97.31 763 TRP A CA 1
ATOM 5509 C C . TRP A 1 763 ? 25.699 8.093 -39.623 1.00 97.31 763 TRP A C 1
ATOM 5511 O O . TRP A 1 763 ? 26.097 8.765 -40.571 1.00 97.31 763 TRP A O 1
ATOM 5521 N N . THR A 1 764 ? 24.416 7.796 -39.437 1.00 96.56 764 THR A N 1
ATOM 5522 C CA . THR A 1 764 ? 23.324 8.280 -40.289 1.00 96.56 764 THR A CA 1
ATOM 5523 C C . THR A 1 764 ? 22.283 8.962 -39.417 1.00 96.56 764 THR A C 1
ATOM 5525 O O . THR A 1 764 ? 21.748 8.341 -38.499 1.00 96.56 764 THR A O 1
ATOM 5528 N N . GLN A 1 765 ? 22.000 10.235 -39.685 1.00 96.75 765 GLN A N 1
ATOM 5529 C CA . GLN A 1 765 ? 20.889 10.919 -39.033 1.00 96.75 765 GLN A CA 1
ATOM 5530 C C . GLN A 1 765 ? 19.579 10.422 -39.636 1.00 96.75 765 GLN A C 1
ATOM 5532 O O . GLN A 1 765 ? 19.404 10.465 -40.854 1.00 96.75 765 GLN A O 1
ATOM 5537 N N . ILE A 1 766 ? 18.662 9.984 -38.782 1.00 97.75 766 ILE A N 1
ATOM 5538 C CA . ILE A 1 766 ? 17.287 9.687 -39.163 1.00 97.75 766 ILE A CA 1
ATOM 5539 C C . ILE A 1 766 ? 16.478 10.960 -38.925 1.00 97.75 766 ILE A C 1
ATOM 5541 O O . ILE A 1 766 ? 16.450 11.501 -37.817 1.00 97.75 766 ILE A O 1
ATOM 5545 N N . VAL A 1 767 ? 15.850 11.469 -39.982 1.00 96.56 767 VAL A N 1
ATOM 5546 C CA . VAL A 1 767 ? 15.032 12.680 -39.896 1.00 96.56 767 VAL A CA 1
ATOM 5547 C C . VAL A 1 767 ? 13.747 12.339 -39.147 1.00 96.56 767 VAL A C 1
ATOM 5549 O O . VAL A 1 767 ? 12.969 11.499 -39.594 1.00 96.56 767 VAL A O 1
ATOM 5552 N N . LEU A 1 768 ? 13.548 12.973 -37.992 1.00 95.75 768 LEU A N 1
ATOM 5553 C CA . LEU A 1 768 ? 12.352 12.790 -37.173 1.00 95.75 768 LEU A CA 1
ATOM 5554 C C . LEU A 1 768 ? 11.143 13.524 -37.781 1.00 95.75 768 LEU A C 1
ATOM 5556 O O . LEU A 1 768 ? 11.324 14.551 -38.446 1.00 95.75 768 LEU A O 1
ATOM 5560 N N . PRO A 1 769 ? 9.912 13.036 -37.537 1.00 90.88 769 PRO A N 1
ATOM 5561 C CA . PRO A 1 769 ? 8.693 13.768 -37.860 1.00 90.88 769 PRO A CA 1
ATOM 5562 C C . PRO A 1 769 ? 8.672 15.145 -37.194 1.00 90.88 769 PRO A C 1
ATOM 5564 O O . PRO A 1 769 ? 9.169 15.318 -36.084 1.00 90.88 769 PRO A O 1
ATOM 5567 N N . VAL A 1 770 ? 8.062 16.118 -37.865 1.00 86.75 770 VAL A N 1
ATOM 5568 C CA . VAL A 1 770 ? 7.839 17.458 -37.312 1.00 86.75 770 VAL A CA 1
ATOM 5569 C C . VAL A 1 770 ? 6.406 17.575 -36.806 1.00 86.75 770 VAL A C 1
ATOM 5571 O O . VAL A 1 770 ? 5.473 17.121 -37.468 1.00 86.75 770 VAL A O 1
ATOM 5574 N N . ASN A 1 771 ? 6.217 18.228 -35.663 1.00 83.62 771 ASN A N 1
ATOM 5575 C CA . ASN A 1 771 ? 4.898 18.594 -35.164 1.00 83.62 771 ASN A CA 1
ATOM 5576 C C . ASN A 1 771 ? 4.313 19.708 -36.045 1.00 83.62 771 ASN A C 1
ATOM 5578 O O . ASN A 1 771 ? 4.615 20.893 -35.871 1.00 83.62 771 ASN A O 1
ATOM 5582 N N . VAL A 1 772 ? 3.515 19.320 -37.041 1.00 74.81 772 VAL A N 1
ATOM 5583 C CA . VAL A 1 772 ? 2.888 20.257 -37.976 1.00 74.81 772 VAL A CA 1
ATOM 5584 C C . VAL A 1 772 ? 1.651 20.885 -37.336 1.00 74.81 772 VAL A C 1
ATOM 5586 O O . VAL A 1 772 ? 0.695 20.200 -36.987 1.00 74.81 772 VAL A O 1
ATOM 5589 N N . GLY A 1 773 ? 1.650 22.215 -37.229 1.00 71.88 773 GLY A N 1
ATOM 5590 C CA . GLY A 1 773 ? 0.540 22.994 -36.669 1.00 71.88 773 GLY A CA 1
ATOM 5591 C C . GLY A 1 773 ? 0.644 23.251 -35.163 1.00 71.88 773 GLY A C 1
ATOM 5592 O O . GLY A 1 773 ? -0.058 24.129 -34.667 1.00 71.88 773 GLY A O 1
ATOM 5593 N N . GLY A 1 774 ? 1.535 22.549 -34.457 1.00 77.06 774 GLY A N 1
ATOM 5594 C CA . GLY A 1 774 ? 1.860 22.830 -33.062 1.00 77.06 774 GLY A CA 1
ATOM 5595 C C . GLY A 1 774 ? 2.864 23.977 -32.874 1.00 77.06 774 GLY A C 1
ATOM 5596 O O . GLY A 1 774 ? 3.467 24.458 -33.841 1.00 77.06 774 GLY A O 1
ATOM 5597 N N . PRO A 1 775 ? 3.045 24.448 -31.627 1.00 83.44 775 PRO A N 1
ATOM 5598 C CA . PRO A 1 775 ? 4.037 25.463 -31.293 1.00 83.44 775 PRO A CA 1
ATOM 5599 C C . PRO A 1 775 ? 5.478 25.045 -31.664 1.00 83.44 775 PRO A C 1
ATOM 5601 O O . PRO A 1 775 ? 5.825 23.867 -31.556 1.00 83.44 775 PRO A O 1
ATOM 5604 N N . PRO A 1 776 ? 6.357 25.986 -32.073 1.00 83.75 776 PRO A N 1
ATOM 5605 C CA . PRO A 1 776 ? 7.737 25.669 -32.460 1.00 83.75 776 PRO A CA 1
ATOM 5606 C C . PRO A 1 776 ? 8.599 25.040 -31.355 1.00 83.75 776 PRO A C 1
ATOM 5608 O O . PRO A 1 776 ? 9.611 24.421 -31.663 1.00 83.75 776 PRO A O 1
ATOM 5611 N N . ASP A 1 777 ? 8.229 25.221 -30.089 1.00 84.50 777 ASP A N 1
ATOM 5612 C CA . ASP A 1 777 ? 8.905 24.686 -28.905 1.00 84.50 777 ASP A CA 1
ATOM 5613 C C . ASP A 1 777 ? 8.405 23.293 -28.485 1.00 84.50 777 ASP A C 1
ATOM 5615 O O . ASP A 1 777 ? 8.844 22.777 -27.464 1.00 84.50 777 ASP A O 1
ATOM 5619 N N . GLN A 1 778 ? 7.536 22.663 -29.280 1.00 87.56 778 GLN A N 1
ATOM 5620 C CA . GLN A 1 778 ? 6.972 21.332 -29.034 1.00 87.56 778 GLN A CA 1
ATOM 5621 C C . GLN A 1 778 ? 7.435 20.312 -30.090 1.00 87.56 778 GLN A C 1
ATOM 5623 O O . GLN A 1 778 ? 6.614 19.711 -30.785 1.00 87.56 778 GLN A O 1
ATOM 5628 N N . GLN A 1 779 ? 8.757 20.171 -30.250 1.00 90.62 779 GLN A N 1
ATOM 5629 C CA . GLN A 1 779 ? 9.412 19.249 -31.202 1.00 90.62 779 GLN A CA 1
ATOM 5630 C C . GLN A 1 779 ? 10.315 18.216 -30.489 1.00 90.62 779 GLN A C 1
ATOM 5632 O O . GLN A 1 779 ? 11.239 17.660 -31.092 1.00 90.62 779 GLN A O 1
ATOM 5637 N N . GLY A 1 780 ? 10.105 18.007 -29.185 1.00 92.69 780 GLY A N 1
ATOM 5638 C CA . GLY A 1 780 ? 10.864 17.069 -28.357 1.00 92.69 780 GLY A CA 1
ATOM 5639 C C . GLY A 1 780 ? 10.485 15.607 -28.607 1.00 92.69 780 GLY A C 1
ATOM 5640 O O . GLY A 1 780 ? 9.376 15.295 -29.042 1.00 92.69 780 GLY A O 1
ATOM 5641 N N . PHE A 1 781 ? 11.414 14.695 -28.313 1.00 95.56 781 PHE A N 1
ATOM 5642 C CA . PHE A 1 781 ? 11.208 13.247 -28.409 1.00 95.56 781 PHE A CA 1
ATOM 5643 C C . PHE A 1 781 ? 11.770 12.544 -27.176 1.00 95.56 781 PHE A C 1
ATOM 5645 O O . PHE A 1 781 ? 12.906 12.801 -26.777 1.00 95.56 781 PHE A O 1
ATOM 5652 N N . GLY A 1 782 ? 10.975 11.648 -26.589 1.00 94.19 782 GLY A N 1
ATOM 5653 C CA . GLY A 1 782 ? 11.281 11.002 -25.311 1.00 94.19 782 GLY A CA 1
ATOM 5654 C C . GLY A 1 782 ? 11.714 9.545 -25.427 1.00 94.19 782 GLY A C 1
ATOM 5655 O O . GLY A 1 782 ? 12.454 9.063 -24.570 1.00 94.19 782 GLY A O 1
ATOM 5656 N N . SER A 1 783 ? 11.285 8.840 -26.477 1.00 96.69 783 SER A N 1
ATOM 5657 C CA . SER A 1 783 ? 11.468 7.389 -26.577 1.00 96.69 783 SER A CA 1
ATOM 5658 C C . SER A 1 783 ? 11.738 6.882 -27.989 1.00 96.69 783 SER A C 1
ATOM 5660 O O . SER A 1 783 ? 11.293 7.462 -28.981 1.00 96.69 783 SER A O 1
ATOM 5662 N N . VAL A 1 784 ? 12.467 5.765 -28.069 1.00 97.81 784 VAL A N 1
ATOM 5663 C CA . VAL A 1 784 ? 12.676 4.995 -29.301 1.00 97.81 784 VAL A CA 1
ATOM 5664 C C . VAL A 1 784 ? 12.553 3.497 -29.017 1.00 97.81 784 VAL A C 1
ATOM 5666 O O . VAL A 1 784 ? 13.177 2.971 -28.094 1.00 97.81 784 VAL A O 1
ATOM 5669 N N . ALA A 1 785 ? 11.780 2.799 -29.845 1.00 97.44 785 ALA A N 1
ATOM 5670 C CA . ALA A 1 785 ? 11.719 1.342 -29.893 1.00 97.44 785 ALA A CA 1
ATOM 5671 C C . ALA A 1 785 ? 12.206 0.843 -31.255 1.00 97.44 785 ALA A C 1
ATOM 5673 O O . ALA A 1 785 ? 11.992 1.483 -32.283 1.00 97.44 785 ALA A O 1
ATOM 5674 N N . VAL A 1 786 ? 12.874 -0.305 -31.255 1.00 95.75 786 VAL A N 1
ATOM 5675 C CA . VAL A 1 786 ? 13.431 -0.938 -32.454 1.00 95.75 786 VAL A CA 1
ATOM 5676 C C . VAL A 1 786 ? 12.912 -2.362 -32.492 1.00 95.75 786 VAL A C 1
ATOM 5678 O O . VAL A 1 786 ? 13.017 -3.066 -31.489 1.00 95.75 786 VAL A O 1
ATOM 5681 N N . ASP A 1 787 ? 12.361 -2.780 -33.628 1.00 93.19 787 ASP A N 1
ATOM 5682 C CA . ASP A 1 787 ? 11.946 -4.166 -33.818 1.00 93.19 787 ASP A CA 1
ATOM 5683 C C . ASP A 1 787 ? 13.204 -5.056 -33.890 1.00 93.19 787 ASP A C 1
ATOM 5685 O O . ASP A 1 787 ? 14.060 -4.854 -34.762 1.00 93.19 787 ASP A O 1
ATOM 5689 N N . PRO A 1 788 ? 13.361 -6.027 -32.976 1.00 84.75 788 PRO A N 1
ATOM 5690 C CA . PRO A 1 788 ? 14.560 -6.853 -32.905 1.00 84.75 788 PRO A CA 1
ATOM 5691 C C . PRO A 1 788 ? 14.624 -7.934 -33.993 1.00 84.75 788 PRO A C 1
ATOM 5693 O O . PRO A 1 788 ? 15.663 -8.579 -34.122 1.00 84.75 788 PRO A O 1
ATOM 5696 N N . SER A 1 789 ? 13.557 -8.127 -34.770 1.00 86.94 789 SER A N 1
ATOM 5697 C CA . SER A 1 789 ? 13.440 -9.133 -35.832 1.00 86.94 789 SER A CA 1
ATOM 5698 C C . SER A 1 789 ? 13.380 -8.515 -37.235 1.00 86.94 789 SER A C 1
ATOM 5700 O O . SER A 1 789 ? 13.746 -9.178 -38.207 1.00 86.94 789 SER A O 1
ATOM 5702 N N . HIS A 1 790 ? 12.986 -7.242 -37.359 1.00 89.94 790 HIS A N 1
ATOM 5703 C CA . HIS A 1 790 ? 12.800 -6.566 -38.648 1.00 89.94 790 HIS A CA 1
ATOM 5704 C C . HIS A 1 790 ? 13.693 -5.320 -38.787 1.00 89.94 790 HIS A C 1
ATOM 5706 O O . HIS A 1 790 ? 13.334 -4.231 -38.328 1.00 89.94 790 HIS A O 1
ATOM 5712 N N . PRO A 1 791 ? 14.859 -5.432 -39.457 1.00 90.19 791 PRO A N 1
ATOM 5713 C CA . PRO A 1 791 ? 15.722 -4.285 -39.720 1.00 90.19 791 PRO A CA 1
ATOM 5714 C C . PRO A 1 791 ? 14.975 -3.132 -40.397 1.00 90.19 791 PRO A C 1
ATOM 5716 O O . PRO A 1 791 ? 14.235 -3.349 -41.352 1.00 90.19 791 PRO A O 1
ATOM 5719 N N . GLY A 1 792 ? 15.197 -1.909 -39.918 1.00 90.00 792 GLY A N 1
ATOM 5720 C CA . GLY A 1 792 ? 14.533 -0.707 -40.429 1.00 90.00 792 GLY A CA 1
ATOM 5721 C C . GLY A 1 792 ? 13.178 -0.409 -39.788 1.00 90.00 792 GLY A C 1
ATOM 5722 O O . GLY A 1 792 ? 12.663 0.690 -39.981 1.00 90.00 792 GLY A O 1
ATOM 5723 N N . THR A 1 793 ? 12.628 -1.327 -38.985 1.00 94.69 793 THR A N 1
ATOM 5724 C CA . THR A 1 793 ? 11.374 -1.096 -38.262 1.00 94.69 793 THR A CA 1
ATOM 5725 C C . THR A 1 793 ? 11.634 -0.462 -36.900 1.00 94.69 793 THR A C 1
ATOM 5727 O O . THR A 1 793 ? 12.279 -1.053 -36.030 1.00 94.69 793 THR A O 1
ATOM 5730 N N . ILE A 1 794 ? 11.142 0.763 -36.723 1.00 96.69 794 ILE A N 1
ATOM 5731 C CA . ILE A 1 794 ? 11.346 1.584 -35.526 1.00 96.69 794 ILE A CA 1
ATOM 5732 C C . ILE A 1 794 ? 10.074 2.345 -35.155 1.00 96.69 794 ILE A C 1
ATOM 5734 O O . ILE A 1 794 ? 9.242 2.659 -36.008 1.00 96.69 794 ILE A O 1
ATOM 5738 N N . MET A 1 795 ? 9.952 2.687 -33.876 1.00 97.69 795 MET A N 1
ATOM 5739 C CA . MET A 1 795 ? 8.950 3.622 -33.374 1.00 97.69 795 MET A CA 1
ATOM 5740 C C . MET A 1 795 ? 9.605 4.709 -32.529 1.00 97.69 795 MET A C 1
ATOM 5742 O O . MET A 1 795 ? 10.614 4.457 -31.870 1.00 97.69 795 MET A O 1
ATOM 5746 N N . VAL A 1 796 ? 9.021 5.904 -32.528 1.00 97.88 796 VAL A N 1
ATOM 5747 C CA . VAL A 1 796 ? 9.446 7.029 -31.686 1.00 97.88 796 VAL A CA 1
ATOM 5748 C C . VAL A 1 796 ? 8.244 7.687 -31.025 1.00 97.88 796 VAL A C 1
ATOM 5750 O O . VAL A 1 796 ? 7.206 7.846 -31.664 1.00 97.88 796 VAL A O 1
ATOM 5753 N N . GLY A 1 797 ? 8.396 8.076 -29.761 1.00 95.75 797 GLY A N 1
ATOM 5754 C CA . GLY A 1 797 ? 7.409 8.855 -29.015 1.00 95.75 797 GLY A CA 1
ATOM 5755 C C . GLY A 1 797 ? 7.883 10.292 -28.827 1.00 95.75 797 GLY A C 1
ATOM 5756 O O . GLY A 1 797 ? 9.039 10.523 -28.448 1.00 95.75 797 GLY A O 1
ATOM 5757 N N . THR A 1 798 ? 7.011 11.262 -29.098 1.00 94.62 798 THR A N 1
ATOM 5758 C CA . THR A 1 798 ? 7.296 12.672 -28.802 1.00 94.62 798 THR A CA 1
ATOM 5759 C C . THR A 1 798 ? 7.305 12.920 -27.292 1.00 94.62 798 THR A C 1
ATOM 5761 O O . THR A 1 798 ? 6.811 12.109 -26.505 1.00 94.62 798 THR A O 1
ATOM 5764 N N . LEU A 1 799 ? 7.899 14.038 -26.886 1.00 92.94 799 LEU A N 1
ATOM 5765 C CA . LEU A 1 799 ? 7.879 14.516 -25.510 1.00 92.94 799 LEU A CA 1
ATOM 5766 C C . LEU A 1 799 ? 7.566 16.012 -25.502 1.00 92.94 799 LEU A C 1
ATOM 5768 O O . LEU A 1 799 ? 8.208 16.781 -26.216 1.00 92.94 799 LEU A O 1
ATOM 5772 N N . ASN A 1 800 ? 6.594 16.408 -24.676 1.00 88.25 800 ASN A N 1
ATOM 5773 C CA . ASN A 1 800 ? 6.104 17.785 -24.539 1.00 88.25 800 ASN A CA 1
ATOM 5774 C C . ASN A 1 800 ? 5.389 18.345 -25.778 1.00 88.25 800 ASN A C 1
ATOM 5776 O O . ASN A 1 800 ? 5.201 19.560 -25.893 1.00 88.25 800 ASN A O 1
ATOM 5780 N N . GLN A 1 801 ? 4.911 17.477 -26.672 1.00 87.88 801 GLN A N 1
ATOM 5781 C CA . GLN A 1 801 ? 3.936 17.851 -27.685 1.00 87.88 801 GLN A CA 1
ATOM 5782 C C . GLN A 1 801 ? 2.537 17.839 -27.061 1.00 87.88 801 GLN A C 1
ATOM 5784 O O . GLN A 1 801 ? 1.895 16.812 -26.947 1.00 87.88 801 GLN A O 1
ATOM 5789 N N . TYR A 1 802 ? 2.038 18.996 -26.634 1.00 81.38 802 TYR A N 1
ATOM 5790 C CA . TYR A 1 802 ? 0.717 19.115 -26.002 1.00 81.38 802 TYR A CA 1
ATOM 5791 C C . TYR A 1 802 ? -0.401 19.446 -27.002 1.00 81.38 802 TYR A C 1
ATOM 5793 O O . TYR A 1 802 ? -1.576 19.213 -26.722 1.00 81.38 802 TYR A O 1
ATOM 5801 N N . TRP A 1 803 ? -0.057 19.984 -28.174 1.00 77.50 803 TRP A N 1
ATOM 5802 C CA . TRP A 1 803 ? -1.001 20.343 -29.237 1.00 77.50 803 TRP A CA 1
ATOM 5803 C C . TRP A 1 803 ? -0.584 19.684 -30.565 1.00 77.50 803 TRP A C 1
ATOM 5805 O O . TRP A 1 803 ? 0.614 19.707 -30.866 1.00 77.50 803 TRP A O 1
ATOM 5815 N N . PRO A 1 804 ? -1.522 19.159 -31.394 1.00 72.69 804 PRO A N 1
ATOM 5816 C CA . PRO A 1 804 ? -2.993 19.254 -31.278 1.00 72.69 804 PRO A CA 1
ATOM 5817 C C . PRO A 1 804 ? -3.679 18.185 -30.440 1.00 72.69 804 PRO A C 1
ATOM 5819 O O . PRO A 1 804 ? -4.801 18.407 -29.991 1.00 72.69 804 PRO A O 1
ATOM 5822 N N . THR A 1 805 ? -3.060 17.018 -30.313 1.00 72.50 805 THR A N 1
ATOM 5823 C CA . THR A 1 805 ? -3.709 15.781 -29.852 1.00 72.50 805 THR A CA 1
ATOM 5824 C C . THR A 1 805 ? -3.042 15.180 -28.616 1.00 72.50 805 THR A C 1
ATOM 5826 O O . THR A 1 805 ? -3.460 14.109 -28.189 1.00 72.50 805 THR A O 1
ATOM 5829 N N . GLY A 1 806 ? -2.055 15.870 -28.033 1.00 83.38 806 GLY A N 1
ATOM 5830 C CA . GLY A 1 806 ? -1.110 15.300 -27.068 1.00 83.38 806 GLY A CA 1
ATOM 5831 C C . GLY A 1 806 ? 0.151 14.770 -27.751 1.00 83.38 806 GLY A C 1
ATOM 5832 O O . GLY A 1 806 ? 0.354 15.014 -28.948 1.00 83.38 806 GLY A O 1
ATOM 5833 N N . ASP A 1 807 ? 0.997 14.078 -26.980 1.00 89.38 807 ASP A N 1
ATOM 5834 C CA . ASP A 1 807 ? 2.212 13.457 -27.509 1.00 89.38 807 ASP A CA 1
ATOM 5835 C C . ASP A 1 807 ? 1.822 12.391 -28.549 1.00 89.38 807 ASP A C 1
ATOM 5837 O O . ASP A 1 807 ? 0.687 11.928 -28.588 1.00 89.38 807 ASP A O 1
ATOM 5841 N N . VAL A 1 808 ? 2.728 12.026 -29.450 1.00 89.88 808 VAL A N 1
ATOM 5842 C CA . VAL A 1 808 ? 2.436 11.166 -30.600 1.00 89.88 808 VAL A CA 1
ATOM 5843 C C . VAL A 1 808 ? 3.469 10.059 -30.709 1.00 89.88 808 VAL A C 1
ATOM 5845 O O . VAL A 1 808 ? 4.660 10.268 -30.477 1.00 89.88 808 VAL A O 1
ATOM 5848 N N . VAL A 1 809 ? 3.006 8.880 -31.111 1.00 93.88 809 VAL A N 1
ATOM 5849 C CA . VAL A 1 809 ? 3.834 7.739 -31.469 1.00 93.88 809 VAL A CA 1
ATOM 5850 C C . VAL A 1 809 ? 3.861 7.612 -32.985 1.00 93.88 809 VAL A C 1
ATOM 5852 O O . VAL A 1 809 ? 2.828 7.453 -33.639 1.00 93.88 809 VAL A O 1
ATOM 5855 N N . TYR A 1 810 ? 5.064 7.654 -33.546 1.00 93.50 810 TYR A N 1
ATOM 5856 C CA . TYR A 1 810 ? 5.302 7.427 -34.964 1.00 93.50 810 TYR A CA 1
ATOM 5857 C C . TYR A 1 810 ? 5.975 6.081 -35.186 1.00 93.50 810 TYR A C 1
ATOM 5859 O O . TYR A 1 810 ? 6.845 5.679 -34.417 1.00 93.50 810 TYR A O 1
ATOM 5867 N N . ARG A 1 811 ? 5.614 5.412 -36.278 1.00 94.00 811 ARG A N 1
ATOM 5868 C CA . ARG A 1 811 ? 6.188 4.148 -36.739 1.00 94.00 811 ARG A CA 1
ATOM 5869 C C . ARG A 1 811 ? 6.806 4.311 -38.126 1.00 94.00 811 ARG A C 1
ATOM 5871 O O . ARG A 1 811 ? 6.244 4.995 -38.979 1.00 94.00 811 ARG A O 1
ATOM 5878 N N . SER A 1 812 ? 7.938 3.656 -38.351 1.00 94.19 812 SER A N 1
ATOM 5879 C CA . SER A 1 812 ? 8.596 3.512 -39.650 1.00 94.19 812 SER A CA 1
ATOM 5880 C C . SER A 1 812 ? 8.998 2.052 -39.864 1.00 94.19 812 SER A C 1
ATOM 5882 O O . SER A 1 812 ? 9.269 1.340 -38.900 1.00 94.19 812 SER A O 1
ATOM 5884 N N . THR A 1 813 ? 9.033 1.619 -41.126 1.00 94.31 813 THR A N 1
ATOM 5885 C CA . THR A 1 813 ? 9.510 0.288 -41.557 1.00 94.31 813 THR A CA 1
ATOM 5886 C C . THR A 1 813 ? 10.729 0.377 -42.487 1.00 94.31 813 THR A C 1
ATOM 5888 O O . THR A 1 813 ? 11.165 -0.629 -43.043 1.00 94.31 813 THR A O 1
ATOM 5891 N N . ASP A 1 814 ? 11.288 1.578 -42.665 1.00 93.44 814 ASP A N 1
ATOM 5892 C CA . ASP A 1 814 ? 12.326 1.901 -43.647 1.00 93.44 814 ASP A CA 1
ATOM 5893 C C . ASP A 1 814 ? 13.399 2.863 -43.095 1.00 93.44 814 ASP A C 1
ATOM 5895 O O . ASP A 1 814 ? 13.900 3.727 -43.814 1.00 93.44 814 ASP A O 1
ATOM 5899 N N . ASP A 1 815 ? 13.773 2.710 -41.817 1.00 91.81 815 ASP A N 1
ATOM 5900 C CA . ASP A 1 815 ? 14.771 3.554 -41.129 1.00 91.81 815 ASP A CA 1
ATOM 5901 C C . ASP A 1 815 ? 14.399 5.055 -41.108 1.00 91.81 815 ASP A C 1
ATOM 5903 O O . ASP A 1 815 ? 15.259 5.936 -41.163 1.00 91.81 815 ASP A O 1
ATOM 5907 N N . GLY A 1 816 ? 13.105 5.362 -41.008 1.00 92.94 816 GLY A N 1
ATOM 5908 C CA . GLY A 1 816 ? 12.583 6.726 -40.914 1.00 92.94 816 GLY A CA 1
ATOM 5909 C C . GLY A 1 816 ? 12.625 7.510 -42.225 1.00 92.94 816 GLY A C 1
ATOM 5910 O O . GLY A 1 816 ? 12.529 8.738 -42.197 1.00 92.94 816 GLY A O 1
ATOM 5911 N N . VAL A 1 817 ? 12.758 6.830 -43.372 1.00 93.88 817 VAL A N 1
ATOM 5912 C CA . VAL A 1 817 ? 12.530 7.454 -44.686 1.00 93.88 817 VAL A CA 1
ATOM 5913 C C . VAL A 1 817 ? 11.060 7.853 -44.815 1.00 93.88 817 VAL A C 1
ATOM 5915 O O . VAL A 1 817 ? 10.754 8.946 -45.297 1.00 93.88 817 VAL A O 1
ATOM 5918 N N . THR A 1 818 ? 10.154 7.004 -44.330 1.00 90.12 818 THR A N 1
ATOM 5919 C CA . THR A 1 818 ? 8.737 7.310 -44.162 1.00 90.12 818 THR A CA 1
ATOM 5920 C C . THR A 1 818 ? 8.290 7.064 -42.724 1.00 90.12 818 THR A C 1
ATOM 5922 O O . THR A 1 818 ? 8.748 6.142 -42.049 1.00 90.12 818 THR A O 1
ATOM 5925 N N . TRP A 1 819 ? 7.379 7.915 -42.251 1.00 89.81 819 TRP A N 1
ATOM 5926 C CA . TRP A 1 819 ? 6.800 7.842 -40.913 1.00 89.81 819 TRP A CA 1
ATOM 5927 C C . TRP A 1 819 ? 5.282 7.833 -40.990 1.00 89.81 819 TRP A C 1
ATOM 5929 O O . TRP A 1 819 ? 4.682 8.552 -41.793 1.00 89.81 819 TRP A O 1
ATOM 5939 N N . ARG A 1 820 ? 4.664 7.060 -40.100 1.00 87.38 820 ARG A N 1
ATOM 5940 C CA . ARG A 1 820 ? 3.221 7.027 -39.896 1.00 87.38 820 ARG A CA 1
ATOM 5941 C C . ARG A 1 820 ? 2.903 7.302 -38.438 1.00 87.38 820 ARG A C 1
ATOM 5943 O O . ARG A 1 820 ? 3.463 6.662 -37.559 1.00 87.38 820 ARG A O 1
ATOM 5950 N N . ASP A 1 821 ? 2.000 8.240 -38.200 1.00 87.81 821 ASP A N 1
ATOM 5951 C CA . ASP A 1 821 ? 1.366 8.421 -36.895 1.00 87.81 821 ASP A CA 1
ATOM 5952 C C . ASP A 1 821 ? 0.467 7.210 -36.614 1.00 87.81 821 ASP A C 1
ATOM 5954 O O . ASP A 1 821 ? -0.353 6.838 -37.460 1.00 87.81 821 ASP A O 1
ATOM 5958 N N . VAL A 1 822 ? 0.667 6.566 -35.466 1.00 89.69 822 VAL A N 1
ATOM 5959 C CA . VAL A 1 822 ? -0.085 5.372 -35.064 1.00 89.69 822 VAL A CA 1
ATOM 5960 C C . VAL A 1 822 ? -0.903 5.578 -33.797 1.00 89.69 822 VAL A C 1
ATOM 5962 O O . VAL A 1 822 ? -1.483 4.609 -33.324 1.00 89.69 822 VAL A O 1
ATOM 5965 N N . SER A 1 823 ? -0.974 6.790 -33.244 1.00 89.19 823 SER A N 1
ATOM 5966 C CA . SER A 1 823 ? -1.592 7.020 -31.932 1.00 89.19 823 SER A CA 1
ATOM 5967 C C . SER A 1 823 ? -2.495 8.251 -31.855 1.00 89.19 823 SER A C 1
ATOM 5969 O O . SER A 1 823 ? -3.279 8.355 -30.921 1.00 89.19 823 SER A O 1
ATOM 5971 N N . SER A 1 824 ? -2.438 9.195 -32.795 1.00 82.81 824 SER A N 1
ATOM 5972 C CA . SER A 1 824 ? -3.325 10.361 -32.727 1.00 82.81 824 SER A CA 1
ATOM 5973 C C . SER A 1 824 ? -4.788 9.999 -32.989 1.00 82.81 824 SER A C 1
ATOM 5975 O O . SER A 1 824 ? -5.126 9.311 -33.956 1.00 82.81 824 SER A O 1
ATOM 5977 N N . VAL A 1 825 ? -5.679 10.580 -32.184 1.00 76.62 825 VAL A N 1
ATOM 5978 C CA . VAL A 1 825 ? -7.138 10.504 -32.349 1.00 76.62 825 VAL A CA 1
ATOM 5979 C C . VAL A 1 825 ? -7.719 11.737 -33.055 1.00 76.62 825 VAL A C 1
ATOM 5981 O O . VAL A 1 825 ? -7.065 12.771 -33.227 1.00 76.62 825 VAL A O 1
ATOM 5984 N N . LYS A 1 826 ? -9.000 11.675 -33.446 1.00 67.31 826 LYS A N 1
ATOM 5985 C CA . LYS A 1 826 ? -9.739 12.848 -33.944 1.00 67.31 826 LYS A CA 1
ATOM 5986 C C . LYS A 1 826 ? -10.115 13.782 -32.789 1.00 67.31 826 LYS A C 1
ATOM 5988 O O . LYS A 1 826 ? -11.079 13.519 -32.077 1.00 67.31 826 LYS A O 1
ATOM 5993 N N . ALA A 1 827 ? -9.424 14.909 -32.637 1.00 57.31 827 ALA A N 1
ATOM 5994 C CA . ALA A 1 827 ? -9.790 15.898 -31.620 1.00 57.31 827 ALA A CA 1
ATOM 5995 C C . ALA A 1 827 ? -11.152 16.584 -31.928 1.00 57.31 827 ALA A C 1
ATOM 5997 O O . ALA A 1 827 ? -11.379 17.019 -33.066 1.00 57.31 827 ALA A O 1
ATOM 5998 N N . PRO A 1 828 ? -12.066 16.736 -30.944 1.00 49.78 828 PRO A N 1
ATOM 5999 C CA . PRO A 1 828 ? -13.323 17.467 -31.122 1.00 49.78 828 PRO A CA 1
ATOM 6000 C C . PRO A 1 828 ? -13.085 18.931 -31.523 1.00 49.78 828 PRO A C 1
ATOM 6002 O O . PRO A 1 828 ? -12.317 19.642 -30.885 1.00 49.78 828 PRO A O 1
ATOM 6005 N N . GLY A 1 829 ? -13.752 19.397 -32.583 1.00 53.25 829 GLY A N 1
ATOM 6006 C CA . GLY A 1 829 ? -13.642 20.783 -33.065 1.00 53.25 829 GLY A CA 1
ATOM 6007 C C . GLY A 1 829 ? -12.385 21.093 -33.887 1.00 53.25 829 GLY A C 1
ATOM 6008 O O . GLY A 1 829 ? -12.274 22.198 -34.418 1.00 53.25 829 GLY A O 1
ATOM 6009 N N . ASN A 1 830 ? -11.476 20.130 -34.058 1.00 53.03 830 ASN A N 1
ATOM 6010 C CA . ASN A 1 830 ? -10.269 20.309 -34.851 1.00 53.03 830 ASN A CA 1
ATOM 6011 C C . ASN A 1 830 ? -10.400 19.620 -36.222 1.00 53.03 830 ASN A C 1
ATOM 6013 O O . ASN A 1 830 ? -10.484 18.397 -36.322 1.00 53.03 830 ASN A O 1
ATOM 6017 N N . SER A 1 831 ? -10.423 20.417 -37.293 1.00 47.34 831 SER A N 1
ATOM 6018 C CA . SER A 1 831 ? -10.411 19.932 -38.684 1.00 47.34 831 SER A CA 1
ATOM 6019 C C . SER A 1 831 ? -8.996 19.738 -39.245 1.00 47.34 831 SER A C 1
ATOM 6021 O O . SER A 1 831 ? -8.856 19.272 -40.372 1.00 47.34 831 SER A O 1
ATOM 6023 N N . SER A 1 832 ? -7.955 20.061 -38.468 1.00 48.59 832 SER A N 1
ATOM 6024 C CA . SER A 1 832 ? -6.552 20.024 -38.882 1.00 48.59 832 SER A CA 1
ATOM 6025 C C . SER A 1 832 ? -5.745 18.886 -38.250 1.00 48.59 832 SER A C 1
ATOM 6027 O O . SER A 1 832 ? -4.523 18.996 -38.195 1.00 48.59 832 SER A O 1
ATOM 6029 N N . SER A 1 833 ? -6.372 17.802 -37.766 1.00 49.44 833 SER A N 1
ATOM 6030 C CA . SER A 1 833 ? -5.612 16.565 -37.525 1.00 49.44 833 SER A CA 1
ATOM 6031 C C . SER A 1 833 ? -5.069 16.097 -38.878 1.00 49.44 833 SER A C 1
ATOM 6033 O O . SER A 1 833 ? -5.817 15.622 -39.730 1.00 49.44 833 SER A O 1
ATOM 6035 N N . MET A 1 834 ? -3.783 16.360 -39.118 1.00 49.62 834 MET A N 1
ATOM 6036 C CA . MET A 1 834 ? -3.110 16.111 -40.394 1.00 49.62 834 MET A CA 1
ATOM 6037 C C . MET A 1 834 ? -2.731 14.637 -40.590 1.00 49.62 834 MET A C 1
ATOM 6039 O O . MET A 1 834 ? -2.174 14.310 -41.636 1.00 49.62 834 MET A O 1
ATOM 6043 N N . SER A 1 835 ? -3.039 13.744 -39.637 1.00 56.81 835 SER A N 1
ATOM 6044 C CA . SER A 1 835 ? -2.874 12.306 -39.851 1.00 56.81 835 SER A CA 1
ATOM 6045 C C . SER A 1 835 ? -4.072 11.756 -40.640 1.00 56.81 835 SER A C 1
ATOM 6047 O O . SER A 1 835 ? -5.196 11.765 -40.133 1.00 56.81 835 SER A O 1
ATOM 6049 N N . PRO A 1 836 ? -3.875 11.247 -41.872 1.00 51.34 836 PRO A N 1
ATOM 6050 C CA . PRO A 1 836 ? -4.943 10.606 -42.638 1.00 51.34 836 PRO A CA 1
ATOM 6051 C C . PRO A 1 836 ? -5.393 9.260 -42.035 1.00 51.34 836 PRO A C 1
ATOM 6053 O O . PRO A 1 836 ? -6.399 8.715 -42.481 1.00 51.34 836 PRO A O 1
ATOM 6056 N N . ASN A 1 837 ? -4.673 8.734 -41.033 1.00 63.12 837 ASN A N 1
ATOM 6057 C CA . ASN A 1 837 ? -4.856 7.403 -40.455 1.00 63.12 837 ASN A CA 1
ATOM 6058 C C . ASN A 1 837 ? -4.935 7.486 -38.922 1.00 63.12 837 ASN A C 1
ATOM 6060 O O . ASN A 1 837 ? -3.946 7.268 -38.228 1.00 63.12 837 ASN A O 1
ATOM 6064 N N . LEU A 1 838 ? -6.102 7.852 -38.401 1.00 74.38 838 LEU A N 1
ATOM 6065 C CA . LEU A 1 838 ? -6.324 8.020 -36.962 1.00 74.38 838 LEU A CA 1
ATOM 6066 C C . LEU A 1 838 ? -6.309 6.676 -36.225 1.00 74.38 838 LEU A C 1
ATOM 6068 O O . LEU A 1 838 ? -6.740 5.674 -36.790 1.00 74.38 838 LEU A O 1
ATOM 6072 N N . ALA A 1 839 ? -5.864 6.679 -34.971 1.00 85.38 839 ALA A N 1
ATOM 6073 C CA . ALA A 1 839 ? -5.960 5.542 -34.061 1.00 85.38 839 ALA A CA 1
ATOM 6074 C C . ALA A 1 839 ? -7.294 5.537 -33.291 1.00 85.38 839 ALA A C 1
ATOM 6076 O O . ALA A 1 839 ? -8.019 6.541 -33.267 1.00 85.38 839 ALA A O 1
ATOM 6077 N N . THR A 1 840 ? -7.619 4.409 -32.660 1.00 85.75 840 THR A N 1
ATOM 6078 C CA . THR A 1 840 ? -8.664 4.317 -31.631 1.00 85.75 840 THR A CA 1
ATOM 6079 C C . THR A 1 840 ? -8.045 4.102 -30.260 1.00 85.75 840 THR A C 1
ATOM 6081 O O . THR A 1 840 ? -7.044 3.407 -30.133 1.00 85.75 840 THR A O 1
ATOM 6084 N N . HIS A 1 841 ? -8.673 4.699 -29.246 1.00 87.44 841 HIS A N 1
ATOM 6085 C CA . HIS A 1 841 ? -8.286 4.589 -27.842 1.00 87.44 841 HIS A CA 1
ATOM 6086 C C . HIS A 1 841 ? -9.498 4.142 -27.032 1.00 87.44 841 HIS A C 1
ATOM 6088 O O . HIS A 1 841 ? -10.454 4.908 -26.869 1.00 87.44 841 HIS A O 1
ATOM 6094 N N . ASP A 1 842 ? -9.471 2.900 -26.557 1.00 89.06 842 ASP A N 1
ATOM 6095 C CA . ASP A 1 842 ? -10.496 2.320 -25.692 1.00 89.06 842 ASP A CA 1
ATOM 6096 C C . ASP A 1 842 ? -10.091 2.453 -24.219 1.00 89.06 842 ASP A C 1
ATOM 6098 O O . ASP A 1 842 ? -9.200 1.758 -23.730 1.00 89.06 842 ASP A O 1
ATOM 6102 N N . ASN A 1 843 ? -10.770 3.359 -23.515 1.00 88.56 843 ASN A N 1
ATOM 6103 C CA . ASN A 1 843 ? -10.642 3.579 -22.076 1.00 88.56 843 ASN A CA 1
ATOM 6104 C C . ASN A 1 843 ? -11.919 3.204 -21.308 1.00 88.56 843 ASN A C 1
ATOM 6106 O O . ASN A 1 843 ? -12.191 3.764 -20.245 1.00 88.56 843 ASN A O 1
ATOM 6110 N N . THR A 1 844 ? -12.758 2.319 -21.851 1.00 89.06 844 THR A N 1
ATOM 6111 C CA . THR A 1 844 ? -14.063 1.985 -21.253 1.00 89.06 844 THR A CA 1
ATOM 6112 C C . THR A 1 844 ? -13.966 1.484 -19.809 1.00 89.06 844 THR A C 1
ATOM 6114 O O . THR A 1 844 ? -14.894 1.694 -19.028 1.00 89.06 844 THR A O 1
ATOM 6117 N N . ASN A 1 845 ? -12.841 0.877 -19.427 1.00 90.88 845 ASN A N 1
ATOM 6118 C CA . ASN A 1 845 ? -12.549 0.430 -18.065 1.00 90.88 845 ASN A CA 1
ATOM 6119 C C . ASN A 1 845 ? -11.984 1.527 -17.137 1.00 90.88 845 ASN A C 1
ATOM 6121 O O . ASN A 1 845 ? -12.001 1.328 -15.924 1.00 90.88 845 ASN A O 1
ATOM 6125 N N . ALA A 1 846 ? -11.546 2.673 -17.674 1.00 92.38 846 ALA A N 1
ATOM 6126 C CA . ALA A 1 846 ? -11.030 3.834 -16.943 1.00 92.38 846 ALA A CA 1
ATOM 6127 C C . ALA A 1 846 ? -11.658 5.158 -17.451 1.00 92.38 846 ALA A C 1
ATOM 6129 O O . ALA A 1 846 ? -10.988 5.995 -18.074 1.00 92.38 846 ALA A O 1
ATOM 6130 N N . PRO A 1 847 ? -12.953 5.414 -17.164 1.00 90.31 847 PRO A N 1
ATOM 6131 C CA . PRO A 1 847 ? -13.677 6.578 -17.694 1.00 90.31 847 PRO A CA 1
ATOM 6132 C C . PRO A 1 847 ? -13.100 7.940 -17.277 1.00 90.31 847 PRO A C 1
ATOM 6134 O O . PRO A 1 847 ? -13.411 8.970 -17.874 1.00 90.31 847 PRO A O 1
ATOM 6137 N N . TYR A 1 848 ? -12.266 7.978 -16.235 1.00 90.31 848 TYR A N 1
ATOM 6138 C CA . TYR A 1 848 ? -11.670 9.216 -15.738 1.00 90.31 848 TYR A CA 1
ATOM 6139 C C . TYR A 1 848 ? -10.589 9.787 -16.667 1.00 90.31 848 TYR A C 1
ATOM 6141 O O . TYR A 1 848 ? -10.387 11.003 -16.659 1.00 90.31 848 TYR A O 1
ATOM 6149 N N . VAL A 1 849 ? -9.955 8.940 -17.489 1.00 86.44 849 VAL A N 1
ATOM 6150 C CA . VAL A 1 849 ? -8.904 9.326 -18.449 1.00 86.44 849 VAL A CA 1
ATOM 6151 C C . VAL A 1 849 ? -9.458 10.261 -19.536 1.00 86.44 849 VAL A C 1
ATOM 6153 O O . VAL A 1 849 ? -8.761 11.147 -20.026 1.00 86.44 849 VAL A O 1
ATOM 6156 N N . GLY A 1 850 ? -10.741 10.132 -19.881 1.00 76.62 850 GLY A N 1
ATOM 6157 C CA . GLY A 1 850 ? -11.412 10.978 -20.865 1.00 76.62 850 GLY A CA 1
ATOM 6158 C C . GLY A 1 850 ? -12.765 10.410 -21.291 1.00 76.62 850 GLY A C 1
ATOM 6159 O O . GLY A 1 850 ? -13.118 9.287 -20.936 1.00 76.62 850 GLY A O 1
ATOM 6160 N N . ALA A 1 851 ? -13.542 11.175 -22.063 1.00 61.69 851 ALA A N 1
ATOM 6161 C CA . ALA A 1 851 ? -14.779 10.644 -22.635 1.00 61.69 851 ALA A CA 1
ATOM 6162 C C . ALA A 1 851 ? -14.465 9.651 -23.779 1.00 61.69 851 ALA A C 1
ATOM 6164 O O . ALA A 1 851 ? -13.538 9.908 -24.557 1.00 61.69 851 ALA A O 1
ATOM 6165 N N . PRO A 1 852 ? -15.233 8.552 -23.925 1.00 53.47 852 PRO A N 1
ATOM 6166 C CA . PRO A 1 852 ? -15.029 7.581 -24.999 1.00 53.47 852 PRO A CA 1
ATOM 6167 C C . PRO A 1 852 ? -14.992 8.248 -26.381 1.00 53.47 852 PRO A C 1
ATOM 6169 O O . PRO A 1 852 ? -15.897 9.001 -26.745 1.00 53.47 852 PRO A O 1
ATOM 6172 N N . GLY A 1 853 ? -13.930 7.984 -27.148 1.00 50.72 853 GLY A N 1
ATOM 6173 C CA . GLY A 1 853 ? -13.724 8.559 -28.483 1.00 50.72 853 GLY A CA 1
ATOM 6174 C C . GLY A 1 853 ? -13.176 9.994 -28.518 1.00 50.72 853 GLY A C 1
ATOM 6175 O O . GLY A 1 853 ? -13.043 10.554 -29.605 1.00 50.72 853 GLY A O 1
ATOM 6176 N N . THR A 1 854 ? -12.842 10.597 -27.369 1.00 58.34 854 THR A N 1
ATOM 6177 C CA . THR A 1 854 ? -12.178 11.916 -27.280 1.00 58.34 854 THR A CA 1
ATOM 6178 C C . THR A 1 854 ? -10.879 11.877 -26.472 1.00 58.34 854 THR A C 1
ATOM 6180 O O . THR A 1 854 ? -10.380 12.927 -26.065 1.00 58.34 854 THR A O 1
ATOM 6183 N N . VAL A 1 855 ? -10.381 10.680 -26.159 1.00 68.56 855 VAL A N 1
ATOM 6184 C CA . VAL A 1 855 ? -9.222 10.471 -25.288 1.00 68.56 855 VAL A CA 1
ATOM 6185 C C . VAL A 1 855 ? -7.955 10.881 -26.028 1.00 68.56 855 VAL A C 1
ATOM 6187 O O . VAL A 1 855 ? -7.669 10.359 -27.098 1.00 68.56 855 VAL A O 1
ATOM 6190 N N . SER A 1 856 ? -7.236 11.852 -25.467 1.00 70.44 856 SER A N 1
ATOM 6191 C CA . SER A 1 856 ? -5.919 12.279 -25.950 1.00 70.44 856 SER A CA 1
ATOM 6192 C C . SER A 1 856 ? -4.937 11.107 -25.927 1.00 70.44 856 SER A C 1
ATOM 6194 O O . SER A 1 856 ? -5.046 10.227 -25.077 1.00 70.44 856 SER A O 1
ATOM 6196 N N . THR A 1 857 ? -3.935 11.136 -26.803 1.00 80.56 857 THR A N 1
ATOM 6197 C CA . THR A 1 857 ? -2.853 10.145 -26.833 1.00 80.56 857 THR A CA 1
ATOM 6198 C C . THR A 1 857 ? -2.105 10.03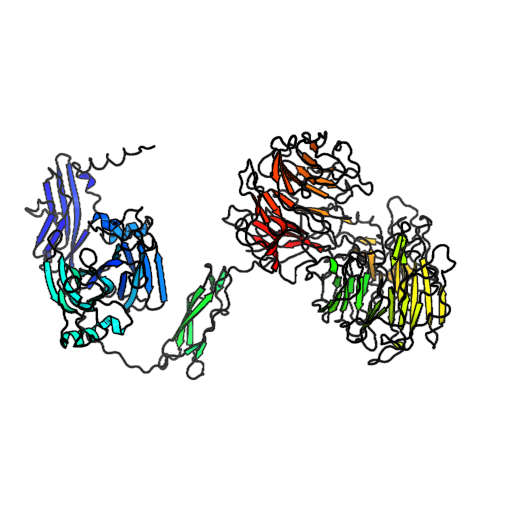3 -25.493 1.00 80.56 857 THR A C 1
ATOM 6200 O O . THR A 1 857 ? -1.523 8.990 -25.195 1.00 80.56 857 THR A O 1
ATOM 6203 N N . GLY A 1 858 ? -2.126 11.099 -24.684 1.00 85.81 858 GLY A N 1
ATOM 6204 C CA . GLY A 1 858 ? -1.384 11.231 -23.430 1.00 85.81 858 GLY A CA 1
ATOM 6205 C C . GLY A 1 858 ? -0.216 12.215 -23.544 1.00 85.81 858 GLY A C 1
ATOM 6206 O O . GLY A 1 858 ? -0.078 12.932 -24.536 1.00 85.81 858 GLY A O 1
ATOM 6207 N N . ASN A 1 859 ? 0.608 12.274 -22.503 1.00 89.75 859 ASN A N 1
ATOM 6208 C CA . ASN A 1 859 ? 1.833 13.071 -22.425 1.00 89.75 859 ASN A CA 1
ATOM 6209 C C . ASN A 1 859 ? 2.952 12.260 -21.764 1.00 89.75 859 ASN A C 1
ATOM 6211 O O . ASN A 1 859 ? 2.676 11.320 -21.024 1.00 89.75 859 ASN A O 1
ATOM 6215 N N . TRP A 1 860 ? 4.201 12.674 -21.960 1.00 93.94 860 TRP A N 1
ATOM 6216 C CA . TRP A 1 860 ? 5.377 12.045 -21.343 1.00 93.94 860 TRP A CA 1
ATOM 6217 C C . TRP A 1 860 ? 5.684 10.633 -21.866 1.00 93.94 860 TRP A C 1
ATOM 6219 O O . TRP A 1 860 ? 6.010 9.733 -21.093 1.00 93.94 860 TRP A O 1
ATOM 6229 N N . ILE A 1 861 ? 5.629 10.434 -23.188 1.00 95.31 861 ILE A N 1
ATOM 6230 C CA . ILE A 1 861 ? 5.890 9.126 -23.809 1.00 95.31 861 ILE A CA 1
ATOM 6231 C C . ILE A 1 861 ? 7.389 8.788 -23.774 1.00 95.31 861 ILE A C 1
ATOM 6233 O O . ILE A 1 861 ? 8.148 9.038 -24.717 1.00 95.31 861 ILE A O 1
ATOM 6237 N N . THR A 1 862 ? 7.827 8.192 -22.666 1.00 96.12 862 THR A N 1
ATOM 6238 C CA . THR A 1 862 ? 9.212 7.734 -22.462 1.00 96.12 862 THR A CA 1
ATOM 6239 C C . THR A 1 862 ? 9.340 6.209 -22.406 1.00 96.12 862 THR A C 1
ATOM 6241 O O . THR A 1 862 ? 10.378 5.669 -22.792 1.00 96.12 862 THR A O 1
ATOM 6244 N N . GLY A 1 863 ? 8.281 5.488 -22.038 1.00 96.69 863 GLY A N 1
ATOM 6245 C CA . GLY A 1 863 ? 8.180 4.046 -22.225 1.00 96.69 863 GLY A CA 1
ATOM 6246 C C . GLY A 1 863 ? 7.602 3.727 -23.601 1.00 96.69 863 GLY A C 1
ATOM 6247 O O . GLY A 1 863 ? 6.492 4.142 -23.921 1.00 96.69 863 GLY A O 1
ATOM 6248 N N . LEU A 1 864 ? 8.349 2.982 -24.414 1.00 97.75 864 LEU A N 1
ATOM 6249 C CA . LEU A 1 864 ? 7.914 2.530 -25.733 1.00 97.75 864 LEU A CA 1
ATOM 6250 C C . LEU A 1 864 ? 8.589 1.198 -26.057 1.00 97.75 864 LEU A C 1
ATOM 6252 O O . LEU A 1 864 ? 9.817 1.093 -25.977 1.00 97.75 864 LEU A O 1
ATOM 6256 N N . ALA A 1 865 ? 7.806 0.186 -26.427 1.00 97.06 865 ALA A N 1
ATOM 6257 C CA . ALA A 1 865 ? 8.334 -1.135 -26.747 1.00 97.06 865 ALA A CA 1
ATOM 6258 C C . ALA A 1 865 ? 7.493 -1.863 -27.806 1.00 97.06 865 ALA A C 1
ATOM 6260 O O . ALA A 1 865 ? 6.272 -1.727 -27.844 1.00 97.06 865 ALA A O 1
ATOM 6261 N N . ILE A 1 866 ? 8.171 -2.661 -28.634 1.00 97.06 866 ILE A N 1
ATOM 6262 C CA . ILE A 1 866 ? 7.582 -3.601 -29.599 1.00 97.06 866 ILE A CA 1
ATOM 6263 C C . ILE A 1 866 ? 7.895 -5.007 -29.089 1.00 97.06 866 ILE A C 1
ATOM 6265 O O . ILE A 1 866 ? 9.029 -5.260 -28.670 1.00 97.06 866 ILE A O 1
ATOM 6269 N N . ASP A 1 867 ? 6.913 -5.904 -29.111 1.00 96.81 867 ASP A N 1
ATOM 6270 C CA . ASP A 1 867 ? 7.094 -7.283 -28.671 1.00 96.81 867 ASP A CA 1
ATOM 6271 C C . ASP A 1 867 ? 8.065 -8.025 -29.617 1.00 96.81 867 ASP A C 1
ATOM 6273 O O . ASP A 1 867 ? 7.807 -8.119 -30.822 1.00 96.81 867 ASP A O 1
ATOM 6277 N N . PRO A 1 868 ? 9.183 -8.580 -29.107 1.00 94.94 868 PRO A N 1
ATOM 6278 C CA . PRO A 1 868 ? 10.151 -9.324 -29.911 1.00 94.94 868 PRO A CA 1
ATOM 6279 C C . PRO A 1 868 ? 9.570 -10.572 -30.592 1.00 94.94 868 PRO A C 1
ATOM 6281 O O . PRO A 1 868 ? 10.159 -11.061 -31.559 1.00 94.94 868 PRO A O 1
ATOM 6284 N N . PHE A 1 869 ? 8.447 -11.099 -30.096 1.00 95.25 869 PHE A N 1
ATOM 6285 C CA . PHE A 1 869 ? 7.796 -12.310 -30.599 1.00 95.25 869 PHE A CA 1
ATOM 6286 C C . PHE A 1 869 ? 6.559 -12.036 -31.448 1.00 95.25 869 PHE A C 1
ATOM 6288 O O . PHE A 1 869 ? 6.080 -12.948 -32.125 1.00 95.25 869 PHE A O 1
ATOM 6295 N N . ASN A 1 870 ? 6.033 -10.812 -31.415 1.00 95.50 870 ASN A N 1
ATOM 6296 C CA . ASN A 1 870 ? 4.811 -10.457 -32.118 1.00 95.50 870 ASN A CA 1
ATOM 6297 C C . ASN A 1 870 ? 4.840 -8.990 -32.590 1.00 95.50 870 ASN A C 1
ATOM 6299 O O . ASN A 1 870 ? 4.531 -8.099 -31.807 1.00 95.50 870 ASN A O 1
ATOM 6303 N N . PRO A 1 871 ? 5.123 -8.706 -33.874 1.00 92.38 871 PRO A N 1
ATOM 6304 C CA . PRO A 1 871 ? 5.226 -7.330 -34.365 1.00 92.38 871 PRO A CA 1
ATOM 6305 C C . PRO A 1 871 ? 3.899 -6.548 -34.329 1.00 92.38 871 PRO A C 1
ATOM 6307 O O . PRO A 1 871 ? 3.922 -5.328 -34.488 1.00 92.38 871 PRO A O 1
ATOM 6310 N N . ASP A 1 872 ? 2.757 -7.218 -34.121 1.00 94.25 872 ASP A N 1
ATOM 6311 C CA . ASP A 1 872 ? 1.462 -6.569 -33.884 1.00 94.25 872 ASP A CA 1
ATOM 6312 C C . ASP A 1 872 ? 1.292 -6.061 -32.446 1.00 94.25 872 ASP A C 1
ATOM 6314 O O . ASP A 1 872 ? 0.441 -5.207 -32.201 1.00 94.25 872 ASP A O 1
ATOM 6318 N N . HIS A 1 873 ? 2.077 -6.571 -31.497 1.00 96.75 873 HIS A N 1
ATOM 6319 C CA . HIS A 1 873 ? 1.956 -6.251 -30.081 1.00 96.75 873 HIS A CA 1
ATOM 6320 C C . HIS A 1 873 ? 2.964 -5.171 -29.676 1.00 96.75 873 HIS A C 1
ATOM 6322 O O . HIS A 1 873 ? 4.176 -5.333 -29.829 1.00 96.75 873 HIS A O 1
ATOM 6328 N N . ALA A 1 874 ? 2.466 -4.050 -29.159 1.00 97.62 874 ALA A N 1
ATOM 6329 C CA . ALA A 1 874 ? 3.305 -2.958 -28.680 1.00 97.62 874 ALA A CA 1
ATOM 6330 C C . ALA A 1 874 ? 2.651 -2.194 -27.534 1.00 97.62 874 ALA A C 1
ATOM 6332 O O . ALA A 1 874 ? 1.436 -2.230 -27.346 1.00 97.62 874 ALA A O 1
ATOM 6333 N N . MET A 1 875 ? 3.488 -1.480 -26.787 1.00 98.00 875 MET A N 1
ATOM 6334 C CA . MET A 1 875 ? 3.081 -0.700 -25.626 1.00 98.00 875 MET A CA 1
ATOM 6335 C C . MET A 1 875 ? 3.739 0.678 -25.658 1.00 98.00 875 MET A C 1
ATOM 6337 O O . MET A 1 875 ? 4.932 0.780 -25.965 1.00 98.00 875 MET A O 1
ATOM 6341 N N . TYR A 1 876 ? 3.000 1.722 -25.284 1.00 96.94 876 TYR A N 1
ATOM 6342 C CA . TYR A 1 876 ? 3.587 3.023 -24.965 1.00 96.94 876 TYR A CA 1
ATOM 6343 C C . TYR A 1 876 ? 2.977 3.614 -23.699 1.00 96.94 876 TYR A C 1
ATOM 6345 O O . TYR A 1 876 ? 1.772 3.516 -23.468 1.00 96.94 876 TYR A O 1
ATOM 6353 N N . SER A 1 877 ? 3.819 4.221 -22.871 1.00 95.00 877 SER A N 1
ATOM 6354 C CA . SER A 1 877 ? 3.414 4.796 -21.594 1.00 95.00 877 SER A CA 1
ATOM 6355 C C . SER A 1 877 ? 3.119 6.288 -21.683 1.00 95.00 877 SER A C 1
ATOM 6357 O O . SER A 1 877 ? 3.527 6.968 -22.625 1.00 95.00 877 SER A O 1
ATOM 6359 N N . PHE A 1 878 ? 2.424 6.806 -20.676 1.00 92.56 878 PHE A N 1
ATOM 6360 C CA . PHE A 1 878 ? 2.194 8.233 -20.489 1.00 92.56 878 PHE A CA 1
ATOM 6361 C C . PHE A 1 878 ? 2.062 8.564 -18.992 1.00 92.56 878 PHE A C 1
ATOM 6363 O O . PHE A 1 878 ? 2.128 7.681 -18.137 1.00 92.56 878 PHE A O 1
ATOM 6370 N N . GLY A 1 879 ? 1.870 9.842 -18.659 1.00 92.00 879 GLY A N 1
ATOM 6371 C CA . GLY A 1 879 ? 1.758 10.329 -17.276 1.00 92.00 879 GLY A CA 1
ATOM 6372 C C . GLY A 1 879 ? 0.560 9.822 -16.458 1.00 92.00 879 GLY A C 1
ATOM 6373 O O . GLY A 1 879 ? 0.434 10.212 -15.304 1.00 92.00 879 GLY A O 1
ATOM 6374 N N . GLY A 1 880 ? -0.329 9.007 -17.036 1.00 91.25 880 GLY A N 1
ATOM 6375 C CA . GLY A 1 880 ? -1.503 8.465 -16.346 1.00 91.25 880 GLY A CA 1
ATOM 6376 C C . GLY A 1 880 ? -1.734 6.963 -16.527 1.00 91.25 880 GLY A C 1
ATOM 6377 O O . GLY A 1 880 ? -2.776 6.488 -16.073 1.00 91.25 880 GLY A O 1
ATOM 6378 N N . GLY A 1 881 ? -0.820 6.241 -17.187 1.00 94.38 881 GLY A N 1
ATOM 6379 C CA . GLY A 1 881 ? -0.935 4.799 -17.426 1.00 94.38 881 GLY A CA 1
ATOM 6380 C C . GLY A 1 881 ? -0.223 4.308 -18.689 1.00 94.38 881 GLY A C 1
ATOM 6381 O O . GLY A 1 881 ? 0.775 4.889 -19.138 1.00 94.38 881 GLY A O 1
ATOM 6382 N N . LEU A 1 882 ? -0.749 3.225 -19.257 1.00 95.12 882 LEU A N 1
ATOM 6383 C CA . LEU A 1 882 ? -0.217 2.519 -20.414 1.00 95.12 882 LEU A CA 1
ATOM 6384 C C . LEU A 1 882 ? -1.274 2.363 -21.517 1.00 95.12 882 LEU A C 1
ATOM 6386 O O . LEU A 1 882 ? -2.463 2.179 -21.276 1.00 95.12 882 LEU A O 1
ATOM 6390 N N . TRP A 1 883 ? -0.820 2.423 -22.765 1.00 95.19 883 TRP A N 1
ATOM 6391 C CA . TRP A 1 883 ? -1.607 2.035 -23.928 1.00 95.19 883 TRP A CA 1
ATOM 6392 C C . TRP A 1 883 ? -0.987 0.799 -24.567 1.00 95.19 883 TRP A C 1
ATOM 6394 O O . TRP A 1 883 ? 0.213 0.786 -24.858 1.00 95.19 883 TRP A O 1
ATOM 6404 N N . ILE A 1 884 ? -1.810 -0.221 -24.812 1.00 96.81 884 ILE A N 1
ATOM 6405 C CA . ILE A 1 884 ? -1.406 -1.492 -25.426 1.00 96.81 884 ILE A CA 1
ATOM 6406 C C . ILE A 1 884 ? -2.166 -1.691 -26.737 1.00 96.81 884 ILE A C 1
ATOM 6408 O O . ILE A 1 884 ? -3.368 -1.445 -26.811 1.00 96.81 884 ILE A O 1
ATOM 6412 N N . THR A 1 885 ? -1.469 -2.128 -27.782 1.00 96.56 885 THR A N 1
ATOM 6413 C CA . THR A 1 885 ? -2.076 -2.533 -29.056 1.00 96.56 885 THR A CA 1
ATOM 6414 C C . THR A 1 885 ? -1.690 -3.963 -29.398 1.00 96.56 885 THR A C 1
ATOM 6416 O O . THR A 1 885 ? -0.590 -4.403 -29.074 1.00 96.56 885 THR A O 1
ATOM 6419 N N . HIS A 1 886 ? -2.583 -4.667 -30.090 1.00 96.62 886 HIS A N 1
ATOM 6420 C CA . HIS A 1 886 ? -2.360 -6.013 -30.627 1.00 96.62 886 HIS A CA 1
ATOM 6421 C C . HIS A 1 886 ? -2.558 -6.074 -32.147 1.00 96.62 886 HIS A C 1
ATOM 6423 O O . HIS A 1 886 ? -2.814 -7.148 -32.694 1.00 96.62 886 HIS A O 1
ATOM 6429 N N . ASP A 1 887 ? -2.516 -4.931 -32.832 1.00 94.25 887 ASP A N 1
ATOM 6430 C CA . ASP A 1 887 ? -2.687 -4.850 -34.280 1.00 94.25 887 ASP A CA 1
ATOM 6431 C C . ASP A 1 887 ? -1.804 -3.788 -34.953 1.00 94.25 887 ASP A C 1
ATOM 6433 O O . ASP A 1 887 ? -2.156 -3.239 -36.003 1.00 94.25 887 ASP A O 1
ATOM 6437 N N . LEU A 1 888 ? -0.628 -3.530 -34.372 1.00 93.31 888 LEU A N 1
ATOM 6438 C CA . LEU A 1 888 ? 0.294 -2.484 -34.808 1.00 93.31 888 LEU A CA 1
ATOM 6439 C C . LEU A 1 888 ? 0.654 -2.563 -36.302 1.00 93.31 888 LEU A C 1
ATOM 6441 O O . LEU A 1 888 ? 0.758 -1.521 -36.951 1.00 93.31 888 LEU A O 1
ATOM 6445 N N . THR A 1 889 ? 0.824 -3.758 -36.885 1.00 91.75 889 THR A N 1
ATOM 6446 C CA . THR A 1 889 ? 1.259 -3.892 -38.291 1.00 91.75 889 THR A CA 1
ATOM 6447 C C . THR A 1 889 ? 0.173 -3.523 -39.299 1.00 91.75 889 THR A C 1
ATOM 6449 O O . THR A 1 889 ? 0.475 -3.308 -40.475 1.00 91.75 889 THR A O 1
ATOM 6452 N N . LYS A 1 890 ? -1.083 -3.309 -38.868 1.00 88.31 890 LYS A N 1
ATOM 6453 C CA . LYS A 1 890 ? -2.110 -2.665 -39.714 1.00 88.31 890 LYS A CA 1
ATOM 6454 C C . LYS A 1 890 ? -1.668 -1.293 -40.215 1.00 88.31 890 LYS A C 1
ATOM 6456 O O . LYS A 1 890 ? -2.208 -0.806 -41.214 1.00 88.31 890 LYS A O 1
ATOM 6461 N N . ALA A 1 891 ? -0.708 -0.684 -39.523 1.00 85.50 891 ALA A N 1
ATOM 6462 C CA . ALA A 1 891 ? -0.104 0.572 -39.896 1.00 85.50 891 ALA A CA 1
ATOM 6463 C C . ALA A 1 891 ? 0.898 0.494 -41.049 1.00 85.50 891 ALA A C 1
ATOM 6465 O O . ALA A 1 891 ? 1.213 1.525 -41.643 1.00 85.50 891 ALA A O 1
ATOM 6466 N N . ASP A 1 892 ? 1.412 -0.688 -41.372 1.00 87.69 892 ASP A N 1
ATOM 6467 C CA . ASP A 1 892 ? 2.542 -0.796 -42.282 1.00 87.69 892 ASP A CA 1
ATOM 6468 C C . ASP A 1 892 ? 2.128 -0.475 -43.730 1.00 87.69 892 ASP A C 1
ATOM 6470 O O . ASP A 1 892 ? 1.032 -0.847 -44.158 1.00 87.69 892 ASP A O 1
ATOM 6474 N N . PRO A 1 893 ? 2.992 0.179 -44.534 1.00 76.50 893 PRO A N 1
ATOM 6475 C CA . PRO A 1 893 ? 2.683 0.511 -45.929 1.00 76.50 893 PRO A CA 1
ATOM 6476 C C . PRO A 1 893 ? 2.320 -0.698 -46.808 1.00 76.50 893 PRO A C 1
ATOM 6478 O O . PRO A 1 893 ? 1.661 -0.547 -47.835 1.00 76.50 893 PRO A O 1
ATOM 6481 N N . SER A 1 894 ? 2.766 -1.896 -46.419 1.00 69.06 894 SER A N 1
ATOM 6482 C CA . SER A 1 894 ? 2.470 -3.173 -47.075 1.00 69.06 894 SER A CA 1
ATOM 6483 C C . SER A 1 894 ? 1.073 -3.720 -46.751 1.00 69.06 894 SER A C 1
ATOM 6485 O O . SER A 1 894 ? 0.595 -4.618 -47.452 1.00 69.06 894 SER A O 1
ATOM 6487 N N . ALA A 1 895 ? 0.399 -3.202 -45.720 1.00 65.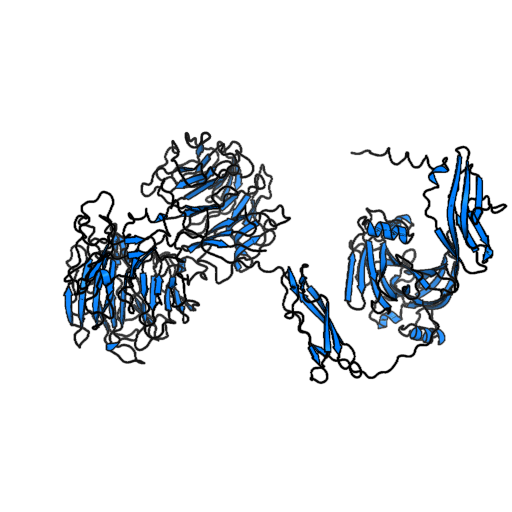25 895 ALA A N 1
ATOM 6488 C CA . ALA A 1 895 ? -0.932 -3.639 -45.336 1.00 65.25 895 ALA A CA 1
ATOM 6489 C C . ALA A 1 895 ? -1.968 -3.165 -46.364 1.00 65.25 895 ALA A C 1
ATOM 6491 O O . ALA A 1 895 ? -2.139 -1.971 -46.607 1.00 65.25 895 ALA A O 1
ATOM 6492 N N . SER A 1 896 ? -2.726 -4.110 -46.928 1.00 55.97 896 SER A N 1
ATOM 6493 C CA . SER A 1 896 ? -3.756 -3.832 -47.946 1.00 55.97 896 SER A CA 1
ATOM 6494 C C . SER A 1 896 ? -4.830 -2.818 -47.516 1.00 55.97 896 SER A C 1
ATOM 6496 O O . SER A 1 896 ? -5.474 -2.216 -48.372 1.00 55.97 896 SER A O 1
ATOM 6498 N N . SER A 1 897 ? -5.020 -2.626 -46.206 1.00 56.47 897 SER A N 1
ATOM 6499 C CA . SER A 1 897 ? -6.023 -1.735 -45.623 1.00 56.47 897 SER A CA 1
ATOM 6500 C C . SER A 1 897 ? -5.486 -0.387 -45.141 1.00 56.47 897 SER A C 1
ATOM 6502 O O . SER A 1 897 ? -6.316 0.468 -44.848 1.00 56.47 897 SER A O 1
ATOM 6504 N N . LEU A 1 898 ? -4.157 -0.208 -44.999 1.00 61.47 898 LEU A N 1
ATOM 6505 C CA . LEU A 1 898 ? -3.530 0.945 -44.317 1.00 61.47 898 LEU A CA 1
ATOM 6506 C C . LEU A 1 898 ? -4.354 1.390 -43.090 1.00 61.47 898 LEU A C 1
ATOM 6508 O O . LEU A 1 898 ? -4.803 2.532 -43.000 1.00 61.47 898 LEU A O 1
ATOM 6512 N N . GLY A 1 899 ? -4.629 0.443 -42.188 1.00 68.94 899 GLY A N 1
ATOM 6513 C CA . GLY A 1 899 ? -5.756 0.488 -41.254 1.00 68.94 899 GLY A CA 1
ATOM 6514 C C . GLY A 1 899 ? -5.528 1.313 -39.983 1.00 68.94 899 GLY A C 1
ATOM 6515 O O . GLY A 1 899 ? -4.406 1.695 -39.652 1.00 68.94 899 GLY A O 1
ATOM 6516 N N . ILE A 1 900 ? -6.622 1.575 -39.270 1.00 80.81 900 ILE A N 1
ATOM 6517 C CA . ILE A 1 900 ? -6.648 2.167 -37.922 1.00 80.81 900 ILE A CA 1
ATOM 6518 C C . ILE A 1 900 ? -5.989 1.185 -36.939 1.00 80.81 900 ILE A C 1
ATOM 6520 O O . ILE A 1 900 ? -6.299 -0.007 -36.993 1.00 80.81 900 ILE A O 1
ATOM 6524 N N . VAL A 1 901 ? -5.087 1.687 -36.090 1.00 89.06 901 VAL A N 1
ATOM 6525 C CA . VAL A 1 901 ? -4.479 0.934 -34.975 1.00 89.06 901 VAL A CA 1
ATOM 6526 C C . VAL A 1 901 ? -5.362 1.098 -33.745 1.00 89.06 901 VAL A C 1
ATOM 6528 O O . VAL A 1 901 ? -5.791 2.220 -33.458 1.00 89.06 901 VAL A O 1
ATOM 6531 N N . ASP A 1 902 ? -5.628 -0.001 -33.045 1.00 90.50 902 ASP A N 1
ATOM 6532 C CA . ASP A 1 902 ? -6.454 -0.015 -31.841 1.00 90.50 902 ASP A CA 1
ATOM 6533 C C . ASP A 1 902 ? -5.580 -0.070 -30.586 1.00 90.50 902 ASP A C 1
ATOM 6535 O O . ASP A 1 902 ? -4.835 -1.032 -30.376 1.00 90.50 902 ASP A O 1
ATOM 6539 N N . TRP A 1 903 ? -5.667 0.972 -29.760 1.00 92.81 903 TRP A N 1
ATOM 6540 C CA . TRP A 1 903 ? -5.011 1.070 -28.461 1.00 92.81 903 TRP A CA 1
ATOM 6541 C C . TRP A 1 903 ? -6.026 0.905 -27.343 1.00 92.81 903 TRP A C 1
ATOM 6543 O O . TRP A 1 903 ? -7.088 1.530 -27.335 1.00 92.81 903 TRP A O 1
ATOM 6553 N N . LYS A 1 904 ? -5.667 0.096 -26.356 1.00 93.81 904 LYS A N 1
ATOM 6554 C CA . LYS A 1 904 ? -6.513 -0.240 -25.218 1.00 93.81 904 LYS A CA 1
ATOM 6555 C C . LYS A 1 904 ? -5.804 0.079 -23.918 1.00 93.81 904 LYS A C 1
ATOM 6557 O O . LYS A 1 904 ? -4.590 -0.094 -23.801 1.00 93.81 904 LYS A O 1
ATOM 6562 N N . PHE A 1 905 ? -6.583 0.548 -22.955 1.00 93.19 905 PHE A N 1
ATOM 6563 C CA . PHE A 1 905 ? -6.119 0.828 -21.607 1.00 93.19 905 PHE A CA 1
ATOM 6564 C C . PHE A 1 905 ? -6.142 -0.466 -20.781 1.00 93.19 905 PHE A C 1
ATOM 6566 O O . PHE A 1 905 ? -7.099 -0.745 -20.066 1.00 93.19 905 PHE A O 1
ATOM 6573 N N . GLU A 1 906 ? -5.135 -1.322 -20.929 1.00 93.25 906 GLU A N 1
ATOM 6574 C CA . GLU A 1 906 ? -5.091 -2.670 -20.333 1.00 93.25 906 GLU A CA 1
ATOM 6575 C C . GLU A 1 906 ? -4.287 -2.708 -19.017 1.00 93.25 906 GLU A C 1
ATOM 6577 O O . GLU A 1 906 ? -3.469 -3.593 -18.766 1.00 93.25 906 GLU A O 1
ATOM 6582 N N . ASP A 1 907 ? -4.568 -1.743 -18.143 1.00 95.50 907 ASP A N 1
ATOM 6583 C CA . ASP A 1 907 ? -3.789 -1.452 -16.928 1.00 95.50 907 ASP A CA 1
ATOM 6584 C C . ASP A 1 907 ? -4.311 -2.190 -15.685 1.00 95.50 907 ASP A C 1
ATOM 6586 O O . ASP A 1 907 ? -4.019 -1.813 -14.551 1.00 95.50 907 ASP A O 1
ATOM 6590 N N . GLU A 1 908 ? -5.110 -3.247 -15.870 1.00 95.81 908 GLU A N 1
ATOM 6591 C CA . GLU A 1 908 ? -5.633 -4.050 -14.762 1.00 95.81 908 GLU A CA 1
ATOM 6592 C C . GLU A 1 908 ? -4.491 -4.480 -13.835 1.00 95.81 908 GLU A C 1
ATOM 6594 O O . GLU A 1 908 ? -3.549 -5.133 -14.277 1.00 95.81 908 GLU A O 1
ATOM 6599 N N . GLY A 1 909 ? -4.592 -4.137 -12.550 1.00 95.62 909 GLY A N 1
ATOM 6600 C CA . GLY A 1 909 ? -3.590 -4.464 -11.535 1.00 95.62 909 GLY A CA 1
ATOM 6601 C C . GLY A 1 909 ? -2.516 -3.393 -11.312 1.00 95.62 909 GLY A C 1
ATOM 6602 O O . GLY A 1 909 ? -1.906 -3.394 -10.243 1.00 95.62 909 GLY A O 1
ATOM 6603 N N . ILE A 1 910 ? -2.335 -2.440 -12.235 1.00 97.75 910 ILE A N 1
ATOM 6604 C CA . ILE A 1 910 ? -1.510 -1.246 -12.004 1.00 97.75 910 ILE A CA 1
ATOM 6605 C C . ILE A 1 910 ? -2.349 -0.215 -11.252 1.00 97.75 910 ILE A C 1
ATOM 6607 O O . ILE A 1 910 ? -3.414 0.179 -11.716 1.00 97.75 910 ILE A O 1
ATOM 6611 N N . GLU A 1 911 ? -1.870 0.246 -10.099 1.00 97.56 911 GLU A N 1
ATOM 6612 C CA . GLU A 1 911 ? -2.501 1.327 -9.330 1.00 97.56 911 GLU A CA 1
ATOM 6613 C C . GLU A 1 911 ? -1.396 2.192 -8.724 1.00 97.56 911 GLU A C 1
ATOM 6615 O O . GLU A 1 911 ? -0.668 1.737 -7.840 1.00 97.56 911 GLU A O 1
ATOM 6620 N N . GLU A 1 912 ? -1.251 3.422 -9.217 1.00 97.31 912 GLU A N 1
ATOM 6621 C CA . GLU A 1 912 ? -0.069 4.262 -8.964 1.00 97.31 912 GLU A CA 1
ATOM 6622 C C . GLU A 1 912 ? -0.402 5.609 -8.295 1.00 97.31 912 GLU A C 1
ATOM 6624 O O . GLU A 1 912 ? 0.435 6.490 -8.112 1.00 97.31 912 GLU A O 1
ATOM 6629 N N . THR A 1 913 ? -1.667 5.805 -7.935 1.00 96.75 913 THR A N 1
ATOM 6630 C CA . THR A 1 913 ? -2.150 7.096 -7.443 1.00 96.75 913 THR A CA 1
ATOM 6631 C C . THR A 1 913 ? -1.606 7.467 -6.055 1.00 96.75 913 THR A C 1
ATOM 6633 O O . THR A 1 913 ? -1.538 6.637 -5.146 1.00 96.75 913 THR A O 1
ATOM 6636 N N . ALA A 1 914 ? -1.284 8.753 -5.864 1.00 95.31 914 ALA A N 1
ATOM 6637 C CA . ALA A 1 914 ? -0.921 9.335 -4.569 1.00 95.31 914 ALA A CA 1
ATOM 6638 C C . ALA A 1 914 ? -2.163 9.911 -3.867 1.00 95.31 914 ALA A C 1
ATOM 6640 O O . ALA A 1 914 ? -2.777 10.879 -4.329 1.00 95.31 914 ALA A O 1
ATOM 6641 N N . VAL A 1 915 ? -2.563 9.293 -2.758 1.00 96.00 915 VAL A N 1
ATOM 6642 C CA . VAL A 1 915 ? -3.803 9.613 -2.038 1.00 96.00 915 VAL A CA 1
ATOM 6643 C C . VAL A 1 915 ? -3.513 10.599 -0.911 1.00 96.00 915 VAL A C 1
ATOM 6645 O O . VAL A 1 915 ? -2.600 10.379 -0.130 1.00 96.00 915 VAL A O 1
ATOM 6648 N N . ASN A 1 916 ? -4.339 11.638 -0.794 1.00 93.62 916 ASN A N 1
ATOM 6649 C CA . ASN A 1 916 ? -4.245 12.664 0.250 1.00 93.62 916 ASN A CA 1
ATOM 6650 C C . ASN A 1 916 ? -5.377 12.604 1.275 1.00 93.62 916 ASN A C 1
ATOM 6652 O O . ASN A 1 916 ? -5.255 13.085 2.401 1.00 93.62 916 ASN A O 1
ATOM 6656 N N . VAL A 1 917 ? -6.550 12.150 0.838 1.00 95.44 917 VAL A N 1
ATOM 6657 C CA . VAL A 1 917 ? -7.765 12.178 1.649 1.00 95.44 917 VAL A CA 1
ATOM 6658 C C . VAL A 1 917 ? -8.541 10.901 1.398 1.00 95.44 917 VAL A C 1
ATOM 6660 O O . VAL A 1 917 ? -8.755 10.521 0.247 1.00 95.44 917 VAL A O 1
ATOM 6663 N N . LEU A 1 918 ? -8.993 10.267 2.476 1.00 97.12 918 LEU A N 1
ATOM 6664 C CA . LEU A 1 918 ? -9.756 9.030 2.424 1.00 97.12 918 LEU A CA 1
ATOM 6665 C C . LEU A 1 918 ? -10.840 9.045 3.506 1.00 97.12 918 LEU A C 1
ATOM 6667 O O . LEU A 1 918 ? -10.530 9.149 4.691 1.00 97.12 918 LEU A O 1
ATOM 6671 N N . LEU A 1 919 ? -12.110 8.966 3.105 1.00 97.19 919 LEU A N 1
ATOM 6672 C CA . LEU A 1 919 ? -13.261 8.994 4.015 1.00 97.19 919 LEU A CA 1
ATOM 6673 C C . LEU A 1 919 ? -14.305 7.965 3.586 1.00 97.19 919 LEU A C 1
ATOM 6675 O O . LEU A 1 919 ? -14.653 7.907 2.411 1.00 97.19 919 LEU A O 1
ATOM 6679 N N . ALA A 1 920 ? -14.859 7.210 4.534 1.00 97.44 920 ALA A N 1
ATOM 6680 C CA . ALA A 1 920 ? -15.941 6.257 4.287 1.00 97.44 920 ALA A CA 1
ATOM 6681 C C . ALA A 1 920 ? -17.252 6.748 4.933 1.00 97.44 920 ALA A C 1
ATOM 6683 O O . ALA A 1 920 ? -17.434 6.605 6.147 1.00 97.44 920 ALA A O 1
ATOM 6684 N N . PRO A 1 921 ? -18.184 7.349 4.167 1.00 96.94 921 PRO A N 1
ATOM 6685 C CA . PRO A 1 921 ? -19.451 7.799 4.726 1.00 96.94 921 PRO A CA 1
ATOM 6686 C C . PRO A 1 921 ? -20.270 6.624 5.295 1.00 96.94 921 PRO A C 1
ATOM 6688 O O . PRO A 1 921 ? -20.313 5.546 4.694 1.00 96.94 921 PRO A O 1
ATOM 6691 N N . PRO A 1 922 ? -20.996 6.793 6.414 1.00 95.88 922 PRO A N 1
ATOM 6692 C CA . PRO A 1 922 ? -21.664 5.681 7.098 1.00 95.88 922 PRO A CA 1
ATOM 6693 C C . PRO A 1 922 ? -22.906 5.147 6.370 1.00 95.88 922 PRO A C 1
ATOM 6695 O O . PRO A 1 922 ? -23.392 4.069 6.699 1.00 95.88 922 PRO A O 1
ATOM 6698 N N . SER A 1 923 ? -23.446 5.894 5.405 1.00 94.56 923 SER A N 1
ATOM 6699 C CA . SER A 1 923 ? -24.617 5.515 4.607 1.00 94.56 923 SER A CA 1
ATOM 6700 C C . SER A 1 923 ? -24.647 6.273 3.273 1.00 94.56 923 SER A C 1
ATOM 6702 O O . SER A 1 923 ? -23.806 7.138 3.031 1.00 94.56 923 SER A O 1
ATOM 6704 N N . GLY A 1 924 ? -25.618 5.951 2.413 1.00 92.94 924 GLY A N 1
ATOM 6705 C CA . GLY A 1 924 ? -25.735 6.499 1.058 1.00 92.94 924 GLY A CA 1
ATOM 6706 C C . GLY A 1 924 ? -25.013 5.652 0.006 1.00 92.94 924 GLY A C 1
ATOM 6707 O O . GLY A 1 924 ? -24.400 4.631 0.321 1.00 92.94 924 GLY A O 1
ATOM 6708 N N . SER A 1 925 ? -25.103 6.062 -1.259 1.00 93.44 925 SER A N 1
ATOM 6709 C CA . SER A 1 925 ? -24.562 5.288 -2.387 1.00 93.44 925 SER A CA 1
ATOM 6710 C C . SER A 1 925 ? -23.031 5.297 -2.453 1.00 93.44 925 SER A C 1
ATOM 6712 O O . SER A 1 925 ? -22.437 4.308 -2.866 1.00 93.44 925 SER A O 1
ATOM 6714 N N . THR A 1 926 ? -22.382 6.379 -2.019 1.00 97.25 926 THR A N 1
ATOM 6715 C CA . THR A 1 926 ? -20.915 6.492 -2.006 1.00 97.25 926 THR A CA 1
ATOM 6716 C C . THR A 1 926 ? -20.334 5.699 -0.845 1.00 97.25 926 THR A C 1
ATOM 6718 O O . THR A 1 926 ? -20.569 6.060 0.305 1.00 97.25 926 THR A O 1
ATOM 6721 N N . ILE A 1 927 ? -19.589 4.633 -1.127 1.00 97.31 927 ILE A N 1
ATOM 6722 C CA . ILE A 1 927 ? -18.900 3.787 -0.141 1.00 97.31 927 ILE A CA 1
ATOM 6723 C C . ILE A 1 927 ? -17.647 4.491 0.381 1.00 97.31 927 ILE A C 1
ATOM 6725 O O . ILE A 1 927 ? -17.401 4.506 1.586 1.00 97.31 927 ILE A O 1
ATOM 6729 N N . LEU A 1 928 ? -16.882 5.093 -0.529 1.00 98.56 928 LEU A N 1
ATOM 6730 C CA . LEU A 1 928 ? -15.582 5.683 -0.237 1.00 98.56 928 LEU A CA 1
ATOM 6731 C C . LEU A 1 928 ? -15.405 6.977 -1.030 1.00 98.56 928 LEU A C 1
ATOM 6733 O O . LEU A 1 928 ? -15.704 7.036 -2.219 1.00 98.56 928 LEU A O 1
ATOM 6737 N N . LEU A 1 929 ? -14.905 8.013 -0.372 1.00 98.44 929 LEU A N 1
ATOM 6738 C CA . LEU A 1 929 ? -14.478 9.266 -0.979 1.00 98.44 929 LEU A CA 1
ATOM 6739 C C . LEU A 1 929 ? -12.957 9.315 -0.943 1.00 98.44 929 LEU A C 1
ATOM 6741 O O . LEU A 1 929 ? -12.360 9.142 0.123 1.00 98.44 929 LEU A O 1
ATOM 6745 N N . SER A 1 930 ? -12.341 9.595 -2.086 1.00 98.12 930 SER A N 1
ATOM 6746 C CA . SER A 1 930 ? -10.901 9.797 -2.182 1.00 98.12 930 SER A CA 1
ATOM 6747 C C . SER A 1 930 ? -10.554 11.169 -2.739 1.00 98.12 930 SER A C 1
ATOM 6749 O O . SER A 1 930 ? -11.253 11.704 -3.600 1.00 98.12 930 SER A O 1
ATOM 6751 N N . GLY A 1 931 ? -9.480 11.751 -2.217 1.00 96.81 931 GLY A N 1
ATOM 6752 C CA . GLY A 1 931 ? -8.816 12.926 -2.763 1.00 96.81 931 GLY A CA 1
ATOM 6753 C C . GLY A 1 931 ? -7.412 12.521 -3.164 1.00 96.81 931 GLY A C 1
ATOM 6754 O O . GLY A 1 931 ? -6.679 11.981 -2.338 1.00 96.81 931 GLY A O 1
ATOM 6755 N N . ILE A 1 932 ? -7.076 12.711 -4.435 1.00 96.00 932 ILE A N 1
ATOM 6756 C CA . ILE A 1 932 ? -5.899 12.103 -5.058 1.00 96.00 932 ILE A CA 1
ATOM 6757 C C . ILE A 1 932 ? -5.153 13.170 -5.865 1.00 96.00 932 ILE A C 1
ATOM 6759 O O . ILE A 1 932 ? -5.794 14.030 -6.478 1.00 96.00 932 ILE A O 1
ATOM 6763 N N . GLY A 1 933 ? -3.819 13.135 -5.841 1.00 91.94 933 GLY A N 1
ATOM 6764 C CA . GLY A 1 933 ? -2.970 13.945 -6.719 1.00 91.94 933 GLY A CA 1
ATOM 6765 C C . GLY A 1 933 ? -3.225 13.643 -8.198 1.00 91.94 933 GLY A C 1
ATOM 6766 O O . GLY A 1 933 ? -3.611 12.529 -8.532 1.00 91.94 933 GLY A O 1
ATOM 6767 N N . ASP A 1 934 ? -3.053 14.649 -9.059 1.00 88.56 934 ASP A N 1
ATOM 6768 C CA . ASP A 1 934 ? -3.196 14.623 -10.531 1.00 88.56 934 ASP A CA 1
ATOM 6769 C C . ASP A 1 934 ? -4.586 14.267 -11.083 1.00 88.56 934 ASP A C 1
ATOM 6771 O O . ASP A 1 934 ? -5.143 14.995 -11.904 1.00 88.56 934 ASP A O 1
ATOM 6775 N N . VAL A 1 935 ? -5.206 13.202 -10.585 1.00 92.06 935 VAL A N 1
ATOM 6776 C CA . VAL A 1 935 ? -6.546 12.748 -10.963 1.00 92.06 935 VAL A CA 1
ATOM 6777 C C . VAL A 1 935 ? -7.643 13.311 -10.059 1.00 92.06 935 VAL A C 1
ATOM 6779 O O . VAL A 1 935 ? -8.803 12.973 -10.251 1.00 92.06 935 VAL A O 1
ATOM 6782 N N . TYR A 1 936 ? -7.323 14.187 -9.106 1.00 93.19 936 TYR A N 1
ATOM 6783 C CA . TYR A 1 936 ? -8.241 14.966 -8.251 1.00 93.19 936 TYR A CA 1
ATOM 6784 C C . TYR A 1 936 ? -9.112 14.178 -7.260 1.00 93.19 936 TYR A C 1
ATOM 6786 O O . TYR A 1 936 ? -9.510 14.743 -6.246 1.00 93.19 936 TYR A O 1
ATOM 6794 N N . GLY A 1 937 ? -9.409 12.899 -7.492 1.00 95.44 937 GLY A N 1
ATOM 6795 C CA . GLY A 1 937 ? -10.183 12.052 -6.582 1.00 95.44 937 GLY A CA 1
ATOM 6796 C C . GLY A 1 937 ? -11.566 11.643 -7.093 1.00 95.44 937 GLY A C 1
ATOM 6797 O O . GLY A 1 937 ? -11.998 12.039 -8.180 1.00 95.44 937 GLY A O 1
ATOM 6798 N N . PHE A 1 938 ? -12.239 10.805 -6.300 1.00 97.50 938 PHE A N 1
ATOM 6799 C CA . PHE A 1 938 ? -13.403 10.033 -6.731 1.00 97.50 938 PHE A CA 1
ATOM 6800 C C . PHE A 1 938 ? -14.411 9.764 -5.607 1.00 97.50 938 PHE A C 1
ATOM 6802 O O . PHE A 1 938 ? -14.042 9.581 -4.445 1.00 97.50 938 PHE A O 1
ATOM 6809 N N . ALA A 1 939 ? -15.681 9.635 -5.999 1.00 97.69 939 ALA A N 1
ATOM 6810 C CA . ALA A 1 939 ? -16.733 9.019 -5.194 1.00 97.69 939 ALA A CA 1
ATOM 6811 C C . ALA A 1 939 ? -16.940 7.561 -5.649 1.00 97.69 939 ALA A C 1
ATOM 6813 O O . ALA A 1 939 ? -17.482 7.302 -6.721 1.00 97.69 939 ALA A O 1
ATOM 6814 N N . HIS A 1 940 ? -16.505 6.592 -4.851 1.00 98.31 940 HIS A N 1
ATOM 6815 C CA . HIS A 1 940 ? -16.581 5.169 -5.189 1.00 98.31 940 HIS A CA 1
ATOM 6816 C C . HIS A 1 940 ? -17.911 4.576 -4.730 1.00 98.31 940 HIS A C 1
ATOM 6818 O O . HIS A 1 940 ? -18.254 4.652 -3.549 1.00 98.31 940 HIS A O 1
ATOM 6824 N N . THR A 1 941 ? -18.656 3.969 -5.651 1.00 97.25 941 THR A N 1
ATOM 6825 C CA . THR A 1 941 ? -19.916 3.248 -5.367 1.00 97.25 941 THR A CA 1
ATOM 6826 C C . THR A 1 941 ? -19.759 1.734 -5.433 1.00 97.25 941 THR A C 1
ATOM 6828 O O . THR A 1 941 ? -20.542 1.008 -4.829 1.00 97.25 941 THR A O 1
ATOM 6831 N N . ASP A 1 942 ? -18.722 1.276 -6.126 1.00 96.94 942 ASP A N 1
ATOM 6832 C CA . ASP A 1 942 ? -18.273 -0.102 -6.232 1.00 96.94 942 ASP A CA 1
ATOM 6833 C C . ASP A 1 942 ? -16.742 -0.054 -6.264 1.00 96.94 942 ASP A C 1
ATOM 6835 O O . ASP A 1 942 ? -16.156 0.750 -6.983 1.00 96.94 942 ASP A O 1
ATOM 6839 N N . LEU A 1 943 ? -16.097 -0.863 -5.427 1.00 97.56 943 LEU A N 1
ATOM 6840 C CA . LEU A 1 943 ? -14.644 -0.859 -5.253 1.00 97.56 943 LEU A CA 1
ATOM 6841 C C . LEU A 1 943 ? -13.922 -1.687 -6.324 1.00 97.56 943 LEU A C 1
ATOM 6843 O O . LEU A 1 943 ? -12.694 -1.707 -6.362 1.00 97.56 943 LEU A O 1
ATOM 6847 N N . THR A 1 944 ? -14.673 -2.421 -7.146 1.00 96.62 944 THR A N 1
ATOM 6848 C CA . THR A 1 944 ? -14.163 -3.402 -8.114 1.00 96.62 944 THR A CA 1
ATOM 6849 C C . THR A 1 944 ? -14.201 -2.910 -9.560 1.00 96.62 944 THR A C 1
ATOM 6851 O O . THR A 1 944 ? -13.787 -3.637 -10.464 1.00 96.62 944 THR A O 1
ATOM 6854 N N . VAL A 1 945 ? -14.661 -1.677 -9.785 1.00 96.19 945 VAL A N 1
ATOM 6855 C CA . VAL A 1 945 ? -14.727 -1.001 -11.088 1.00 96.19 945 VAL A CA 1
ATOM 6856 C C . VAL A 1 945 ? -14.266 0.449 -10.949 1.00 96.19 945 VAL A C 1
ATOM 6858 O O . VAL A 1 945 ? -14.536 1.083 -9.932 1.00 96.19 945 VAL A O 1
ATOM 6861 N N . SER A 1 946 ? -13.606 0.985 -11.981 1.00 95.81 946 SER A N 1
ATOM 6862 C CA . SER A 1 946 ? -13.298 2.419 -12.026 1.00 95.81 946 SER A CA 1
ATOM 6863 C C . SER A 1 946 ? -14.610 3.222 -12.054 1.00 95.81 946 SER A C 1
ATOM 6865 O O . SER A 1 946 ? -15.531 2.843 -12.790 1.00 95.81 946 SER A O 1
ATOM 6867 N N . PRO A 1 947 ? -14.754 4.308 -11.270 1.00 95.25 947 PRO A N 1
ATOM 6868 C CA . PRO A 1 947 ? -16.013 5.043 -11.173 1.00 95.25 947 PRO A CA 1
ATOM 6869 C C . PRO A 1 947 ? -16.531 5.540 -12.530 1.00 95.25 947 PRO A C 1
ATOM 6871 O O . PRO A 1 947 ? -15.867 6.308 -13.226 1.00 95.25 947 PRO A O 1
ATOM 6874 N N . ALA A 1 948 ? -17.760 5.151 -12.884 1.00 91.62 948 ALA A N 1
ATOM 6875 C CA . ALA A 1 948 ? -18.365 5.456 -14.185 1.00 91.62 948 ALA A CA 1
ATOM 6876 C C . ALA A 1 948 ? -18.532 6.963 -14.451 1.00 91.62 948 ALA A C 1
ATOM 6878 O O . ALA A 1 948 ? -18.454 7.411 -15.592 1.00 91.62 948 ALA A O 1
ATOM 6879 N N . GLN A 1 949 ? -18.741 7.759 -13.400 1.00 91.00 949 GLN A N 1
ATOM 6880 C CA . GLN A 1 949 ? -18.814 9.219 -13.488 1.00 91.00 949 GLN A CA 1
ATOM 6881 C C . GLN A 1 949 ? -17.441 9.900 -13.663 1.00 91.00 949 GLN A C 1
ATOM 6883 O O . GLN A 1 949 ? -17.383 11.112 -13.870 1.00 91.00 949 GLN A O 1
ATOM 6888 N N . GLY A 1 950 ? -16.345 9.139 -13.577 1.00 92.75 950 GLY A N 1
ATOM 6889 C CA . GLY A 1 950 ? -14.976 9.637 -13.634 1.00 92.75 950 GLY A CA 1
ATOM 6890 C C . GLY A 1 950 ? -14.536 10.376 -12.367 1.00 92.75 950 GLY A C 1
ATOM 6891 O O . GLY A 1 950 ? -15.160 10.294 -11.307 1.00 92.75 950 GLY A O 1
ATOM 6892 N N . ASN A 1 951 ? -13.424 11.099 -12.484 1.00 93.81 951 ASN A N 1
ATOM 6893 C CA . ASN A 1 951 ? -12.877 11.930 -11.418 1.00 93.81 951 ASN A CA 1
ATOM 6894 C C . ASN A 1 951 ? -13.588 13.285 -11.276 1.00 93.81 951 ASN A C 1
ATOM 6896 O O . ASN A 1 951 ? -14.297 13.742 -12.177 1.00 93.81 951 ASN A O 1
ATOM 6900 N N . TYR A 1 952 ? -13.350 13.972 -10.156 1.00 93.50 952 TYR A N 1
ATOM 6901 C CA . TYR A 1 952 ? -13.921 15.294 -9.899 1.00 93.50 952 TYR A CA 1
ATOM 6902 C C . TYR A 1 952 ? -13.542 16.326 -10.978 1.00 93.50 952 TYR A C 1
ATOM 6904 O O . TYR A 1 952 ? -12.368 16.552 -11.263 1.00 93.50 952 TYR A O 1
ATOM 6912 N N . LYS A 1 953 ? -14.551 16.996 -11.555 1.00 89.56 953 LYS A N 1
ATOM 6913 C CA . LYS A 1 953 ? -14.372 17.952 -12.670 1.00 89.56 953 LYS A CA 1
ATOM 6914 C C . LYS A 1 953 ? -14.387 19.430 -12.269 1.00 89.56 953 LYS A C 1
ATOM 6916 O O . LYS A 1 953 ? -13.927 20.271 -13.031 1.00 89.56 953 LYS A O 1
ATOM 6921 N N . VAL A 1 954 ? -14.915 19.768 -11.094 1.00 90.62 954 VAL A N 1
ATOM 6922 C CA . VAL A 1 954 ? -14.908 21.142 -10.550 1.00 90.62 954 VAL A CA 1
ATOM 6923 C C . VAL A 1 954 ? -13.765 21.242 -9.556 1.00 90.62 954 VAL A C 1
ATOM 6925 O O . VAL A 1 954 ? -13.615 20.318 -8.772 1.00 90.62 954 VAL A O 1
ATOM 6928 N N . SER A 1 955 ? -12.978 22.323 -9.543 1.00 84.12 955 SER A N 1
ATOM 6929 C CA . SER A 1 955 ? -11.745 22.390 -8.734 1.00 84.12 955 SER A CA 1
ATOM 6930 C C . SER A 1 955 ? -10.787 21.239 -9.092 1.00 84.12 955 SER A C 1
ATOM 6932 O O . SER A 1 955 ? -10.598 20.297 -8.316 1.00 84.12 955 SER A O 1
ATOM 6934 N N . GLN A 1 956 ? -10.259 21.284 -10.322 1.00 87.00 956 GLN A N 1
ATOM 6935 C CA . GLN A 1 956 ? -9.269 20.347 -10.880 1.00 87.00 956 GLN A CA 1
ATOM 6936 C C . GLN A 1 956 ? -7.884 20.602 -10.269 1.00 87.00 956 GLN A C 1
ATOM 6938 O O . GLN A 1 956 ? -6.948 21.044 -10.929 1.00 87.00 956 GLN A O 1
ATOM 6943 N N . ALA A 1 957 ? -7.799 20.397 -8.963 1.00 90.06 957 ALA A N 1
ATOM 6944 C CA . ALA A 1 957 ? -6.616 20.591 -8.148 1.00 90.06 957 ALA A CA 1
ATOM 6945 C C . ALA A 1 957 ? -6.538 19.495 -7.088 1.00 90.06 957 ALA A C 1
ATOM 6947 O O . ALA A 1 957 ? -7.543 18.855 -6.764 1.00 90.06 957 ALA A O 1
ATOM 6948 N N . MET A 1 958 ? -5.338 19.310 -6.541 1.00 91.12 958 MET A N 1
ATOM 6949 C CA . MET A 1 958 ? -5.074 18.356 -5.470 1.00 91.12 958 MET A CA 1
ATOM 6950 C C . MET A 1 958 ? -5.949 18.685 -4.250 1.00 91.12 958 MET A C 1
ATOM 6952 O O . MET A 1 958 ? -5.822 19.777 -3.687 1.00 91.12 958 MET A O 1
ATOM 6956 N N . PRO A 1 959 ? -6.832 17.777 -3.804 1.00 95.00 959 PRO A N 1
ATOM 6957 C CA . PRO A 1 959 ? -7.578 17.982 -2.571 1.00 95.00 959 PRO A CA 1
ATOM 6958 C C . PRO A 1 959 ? -6.640 17.917 -1.368 1.00 95.00 959 PRO A C 1
ATOM 6960 O O . PRO A 1 959 ? -5.876 16.963 -1.216 1.00 95.00 959 PRO A O 1
ATOM 6963 N N . THR A 1 960 ? -6.726 18.906 -0.486 1.00 94.69 960 THR A N 1
ATOM 6964 C CA . THR A 1 960 ? -5.970 18.919 0.776 1.00 94.69 960 THR A CA 1
ATOM 6965 C C . THR A 1 960 ? -6.819 18.451 1.950 1.00 94.69 960 THR A C 1
ATOM 6967 O O . THR A 1 960 ? -6.287 17.991 2.954 1.00 94.69 960 THR A O 1
ATOM 6970 N N . SER A 1 961 ? -8.143 18.590 1.851 1.00 96.75 961 SER A N 1
ATOM 6971 C CA . SER A 1 961 ? -9.080 18.208 2.902 1.00 96.75 961 SER A CA 1
ATOM 6972 C C . SER A 1 961 ? -10.477 17.995 2.327 1.00 96.75 961 SER A C 1
ATOM 6974 O O . SER A 1 961 ? -10.904 18.695 1.404 1.00 96.75 961 SER A O 1
ATOM 6976 N N . MET A 1 962 ? -11.193 17.023 2.882 1.00 97.75 962 MET A N 1
ATOM 6977 C CA . MET A 1 962 ? -12.615 16.811 2.642 1.00 97.75 962 MET A CA 1
ATOM 6978 C C . MET A 1 962 ? -13.312 16.514 3.957 1.00 97.75 962 MET A C 1
ATOM 6980 O O . MET A 1 962 ? -12.681 16.055 4.909 1.00 97.75 962 MET A O 1
ATOM 6984 N N . ASP A 1 963 ? -14.618 16.740 3.980 1.00 98.25 963 ASP A N 1
ATOM 6985 C CA . ASP A 1 963 ? -15.465 16.314 5.083 1.00 98.25 963 ASP A CA 1
ATOM 6986 C C . ASP A 1 963 ? -16.899 16.063 4.609 1.00 98.25 963 ASP A C 1
ATOM 6988 O O . ASP A 1 963 ? -17.317 16.607 3.589 1.00 98.25 963 ASP A O 1
ATOM 6992 N N . PHE A 1 964 ? -17.670 15.263 5.339 1.00 97.75 964 PHE A N 1
ATOM 6993 C CA . PHE A 1 964 ? -19.086 15.030 5.063 1.00 97.75 964 PHE A CA 1
ATOM 6994 C C . PHE A 1 964 ? -19.950 15.307 6.293 1.00 97.75 964 PHE A C 1
ATOM 6996 O O . PHE A 1 964 ? -19.536 15.138 7.442 1.00 97.75 964 PHE A O 1
ATOM 7003 N N . GLN A 1 965 ? -21.190 15.715 6.043 1.00 96.88 965 GLN A N 1
ATOM 7004 C CA . GLN A 1 965 ? -22.185 15.928 7.086 1.00 96.88 965 GLN A CA 1
ATOM 7005 C C . GLN A 1 965 ? -22.596 14.580 7.697 1.00 96.88 965 GLN A C 1
ATOM 7007 O O . GLN A 1 965 ? -23.259 13.776 7.047 1.00 96.88 965 GLN A O 1
ATOM 7012 N N . GLN A 1 966 ? -22.241 14.332 8.961 1.00 96.25 966 GLN A N 1
ATOM 7013 C CA . GLN A 1 966 ? -22.437 13.023 9.605 1.00 96.25 966 GLN A CA 1
ATOM 7014 C C . GLN A 1 966 ? -23.895 12.524 9.569 1.00 96.25 966 GLN A C 1
ATOM 7016 O O . GLN A 1 966 ? -24.135 11.351 9.283 1.00 96.25 966 GLN A O 1
ATOM 7021 N N . ASN A 1 967 ? -24.870 13.402 9.831 1.00 94.19 967 ASN A N 1
ATOM 7022 C CA . ASN A 1 967 ? -26.294 13.047 9.884 1.00 94.19 967 ASN A CA 1
ATOM 7023 C C . ASN A 1 967 ? -26.925 12.879 8.492 1.00 94.19 967 ASN A C 1
ATOM 7025 O O . ASN A 1 967 ? -28.007 12.308 8.375 1.00 94.19 967 ASN A O 1
ATOM 7029 N N . MET A 1 968 ? -26.278 13.400 7.446 1.00 91.25 968 MET A N 1
ATOM 7030 C CA . MET A 1 968 ? -26.737 13.332 6.059 1.00 91.25 968 MET A CA 1
ATOM 7031 C C . MET A 1 968 ? -25.514 13.300 5.127 1.00 91.25 968 MET A C 1
ATOM 7033 O O . MET A 1 968 ? -25.149 14.326 4.551 1.00 91.25 968 MET A O 1
ATOM 7037 N N . PRO A 1 969 ? -24.865 12.133 4.963 1.00 94.00 969 PRO A N 1
ATOM 7038 C CA . PRO A 1 969 ? -23.578 12.015 4.268 1.00 94.00 969 PRO A CA 1
ATOM 7039 C C . PRO A 1 969 ? -23.613 12.305 2.756 1.00 94.00 969 PRO A C 1
ATOM 7041 O O . PRO A 1 969 ? -22.623 12.082 2.065 1.00 94.00 969 PRO A O 1
ATOM 7044 N N . THR A 1 970 ? -24.731 12.801 2.222 1.00 95.31 970 THR A N 1
ATOM 7045 C CA . THR A 1 970 ? -24.818 13.316 0.852 1.00 95.31 970 THR A CA 1
ATOM 7046 C C . THR A 1 970 ? -24.214 14.716 0.720 1.00 95.31 970 THR A C 1
ATOM 7048 O O . THR A 1 970 ? -23.765 15.078 -0.366 1.00 95.31 970 THR A O 1
ATOM 7051 N N . THR A 1 971 ? -24.157 15.504 1.799 1.00 97.50 971 THR A N 1
ATOM 7052 C CA . THR A 1 971 ? -23.443 16.787 1.786 1.00 97.50 971 THR A CA 1
ATOM 7053 C C . THR A 1 971 ? -21.960 16.552 2.047 1.00 97.50 971 THR A C 1
ATOM 7055 O O . THR A 1 971 ? -21.587 16.114 3.138 1.00 97.50 971 THR A O 1
ATOM 7058 N N . VAL A 1 972 ? -21.116 16.874 1.068 1.00 98.06 972 VAL A N 1
ATOM 7059 C CA . VAL A 1 972 ? -19.658 16.695 1.140 1.00 98.06 972 VAL A CA 1
ATOM 7060 C C . VAL A 1 972 ? -18.969 18.008 0.795 1.00 98.06 972 VAL A C 1
ATOM 7062 O O . VAL A 1 972 ? -19.364 18.694 -0.144 1.00 98.06 972 VAL A O 1
ATOM 7065 N N . LEU A 1 973 ? -17.935 18.367 1.546 1.00 97.88 973 LEU A N 1
ATOM 7066 C CA . LEU A 1 973 ? -17.074 19.513 1.290 1.00 97.88 973 LEU A CA 1
ATOM 7067 C C . LEU A 1 973 ? -15.708 19.052 0.805 1.00 97.88 973 LEU A C 1
ATOM 7069 O O . LEU A 1 973 ? -15.208 18.013 1.236 1.00 97.88 973 LEU A O 1
ATOM 7073 N N . ARG A 1 974 ? -15.072 19.870 -0.031 1.00 96.56 974 ARG A N 1
ATOM 7074 C CA . ARG A 1 974 ? -13.678 19.680 -0.428 1.00 96.56 974 ARG A CA 1
ATOM 7075 C C . ARG A 1 974 ? -12.962 21.017 -0.558 1.00 96.56 974 ARG A C 1
ATOM 7077 O O . ARG A 1 974 ? -13.496 21.953 -1.152 1.00 96.56 974 ARG A O 1
ATOM 7084 N N . ALA A 1 975 ? -11.752 21.075 -0.013 1.00 96.44 975 ALA A N 1
ATOM 7085 C CA . ALA A 1 975 ? -10.789 22.149 -0.211 1.00 96.44 975 ALA A CA 1
ATOM 7086 C C . ALA A 1 975 ? -9.602 21.623 -1.030 1.00 96.44 975 ALA A C 1
ATOM 7088 O O . ALA A 1 975 ? -9.142 20.498 -0.805 1.00 96.44 975 ALA A O 1
ATOM 7089 N N . SER A 1 976 ? -9.113 22.435 -1.964 1.00 94.88 976 SER A N 1
ATOM 7090 C CA . SER A 1 976 ? -8.054 22.052 -2.905 1.00 94.88 976 SER A CA 1
ATOM 7091 C C . SER A 1 976 ? -6.916 23.073 -2.925 1.00 94.88 976 SER A C 1
ATOM 7093 O O . SER A 1 976 ? -7.147 24.260 -2.684 1.00 94.88 976 SER A O 1
ATOM 7095 N N . ASP A 1 977 ? -5.703 22.618 -3.244 1.00 93.12 977 ASP A N 1
ATOM 7096 C CA . ASP A 1 977 ? -4.534 23.472 -3.491 1.00 93.12 977 ASP A CA 1
ATOM 7097 C C . ASP A 1 977 ? -4.538 24.002 -4.933 1.00 93.12 977 ASP A C 1
ATOM 7099 O O . ASP A 1 977 ? -4.316 23.271 -5.899 1.00 93.12 977 ASP A O 1
ATOM 7103 N N . GLY A 1 978 ? -4.791 25.300 -5.074 1.00 90.31 978 GLY A N 1
ATOM 7104 C CA . GLY A 1 978 ? -4.825 26.023 -6.339 1.00 90.31 978 GLY A CA 1
ATOM 7105 C C . GLY A 1 978 ? -3.510 26.674 -6.753 1.00 90.31 978 GLY A C 1
ATOM 7106 O O . GLY A 1 978 ? -3.554 27.565 -7.598 1.00 90.31 978 GLY A O 1
ATOM 7107 N N . THR A 1 979 ? -2.356 26.271 -6.208 1.00 85.56 979 THR A N 1
ATOM 7108 C CA . THR A 1 979 ? -1.023 26.786 -6.599 1.00 85.56 979 THR A CA 1
ATOM 7109 C C . THR A 1 979 ? -0.818 26.861 -8.123 1.00 85.56 979 THR A C 1
ATOM 7111 O O . THR A 1 979 ? -0.179 27.790 -8.615 1.00 85.56 979 THR A O 1
ATOM 7114 N N . TYR A 1 980 ? -1.430 25.951 -8.889 1.00 81.69 980 TYR A N 1
ATOM 7115 C CA . TYR A 1 980 ? -1.373 25.911 -10.358 1.00 81.69 980 TYR A CA 1
ATOM 7116 C C . TYR A 1 980 ? -2.557 26.602 -11.068 1.00 81.69 980 TYR A C 1
ATOM 7118 O O . TYR A 1 980 ? -2.878 26.284 -12.209 1.00 81.69 980 TYR A O 1
ATOM 7126 N N . GLY A 1 981 ? -3.221 27.556 -10.408 1.00 82.44 981 GLY A N 1
ATOM 7127 C CA . GLY A 1 981 ? -4.271 28.394 -11.004 1.00 82.44 981 GLY A CA 1
ATOM 7128 C C . GLY A 1 981 ? -5.679 27.787 -11.007 1.00 82.44 981 GLY A C 1
ATOM 7129 O O . GLY A 1 981 ? -6.587 28.356 -11.615 1.00 82.44 981 GLY A O 1
ATOM 7130 N N . ALA A 1 982 ? -5.887 26.652 -10.335 1.00 84.25 982 ALA A N 1
ATOM 7131 C CA . ALA A 1 982 ? -7.192 26.000 -10.266 1.00 84.25 982 ALA A CA 1
ATOM 7132 C C . ALA A 1 982 ? -8.195 26.804 -9.419 1.00 84.25 982 ALA A C 1
ATOM 7134 O O . ALA A 1 982 ? -7.876 27.316 -8.350 1.00 84.25 982 ALA A O 1
ATOM 7135 N N . THR A 1 983 ? -9.445 26.873 -9.876 1.00 88.12 983 THR A N 1
ATOM 7136 C CA . THR A 1 983 ? -10.563 27.532 -9.183 1.00 88.12 983 THR A CA 1
ATOM 7137 C C . THR A 1 983 ? -11.876 26.810 -9.523 1.00 88.12 983 THR A C 1
ATOM 7139 O O . THR A 1 983 ? -11.967 26.225 -10.607 1.00 88.12 983 THR A O 1
ATOM 7142 N N . PRO A 1 984 ? -12.905 26.799 -8.650 1.00 94.19 984 PRO A N 1
ATOM 7143 C CA . PRO A 1 984 ? -12.942 27.305 -7.267 1.00 94.19 984 PRO A CA 1
ATOM 7144 C C . PRO A 1 984 ? -12.062 26.490 -6.304 1.00 94.19 984 PRO A C 1
ATOM 7146 O O . PRO A 1 984 ? -11.781 25.327 -6.557 1.00 94.19 984 PRO A O 1
ATOM 7149 N N . LEU A 1 985 ? -11.628 27.090 -5.191 1.00 95.19 985 LEU A N 1
ATOM 7150 C CA . LEU A 1 985 ? -10.709 26.468 -4.213 1.00 95.19 985 LEU A CA 1
ATOM 7151 C C . LEU A 1 985 ? -11.420 25.661 -3.116 1.00 95.19 985 LEU A C 1
ATOM 7153 O O . LEU A 1 985 ? -10.833 24.767 -2.513 1.00 95.19 985 LEU A O 1
ATOM 7157 N N . GLY A 1 986 ? -12.687 25.986 -2.869 1.00 96.31 986 GLY A N 1
ATOM 7158 C CA . GLY A 1 986 ? -13.578 25.272 -1.967 1.00 96.31 986 GLY A CA 1
ATOM 7159 C C . GLY A 1 986 ? -14.880 24.938 -2.685 1.00 96.31 986 GLY A C 1
ATOM 7160 O O . GLY A 1 986 ? -15.465 25.786 -3.371 1.00 96.31 986 GLY A O 1
ATOM 7161 N N . VAL A 1 987 ? -15.311 23.690 -2.562 1.00 97.19 987 VAL A N 1
ATOM 7162 C CA . VAL A 1 987 ? -16.488 23.160 -3.250 1.00 97.19 987 VAL A CA 1
ATOM 7163 C C . VAL A 1 987 ? -17.372 22.361 -2.300 1.00 97.19 987 VAL A C 1
ATOM 7165 O O . VAL A 1 987 ? -16.909 21.800 -1.305 1.00 97.19 987 VAL A O 1
ATOM 7168 N N . ILE A 1 988 ? -18.653 22.292 -2.647 1.00 97.44 988 ILE A N 1
ATOM 7169 C CA . ILE A 1 988 ? -19.686 21.530 -1.955 1.00 97.44 988 ILE A CA 1
ATOM 7170 C C . ILE A 1 988 ? -20.407 20.607 -2.939 1.00 97.44 988 ILE A C 1
ATOM 7172 O O . ILE A 1 988 ? -20.721 20.994 -4.066 1.00 97.44 988 ILE A O 1
ATOM 7176 N N . SER A 1 989 ? -20.665 19.385 -2.500 1.00 97.31 989 SER A N 1
ATOM 7177 C CA . SER A 1 989 ? -21.539 18.407 -3.134 1.00 97.31 989 SER A CA 1
ATOM 7178 C C . SER A 1 989 ? -22.760 18.186 -2.247 1.00 97.31 989 SER A C 1
ATOM 7180 O O . SER A 1 989 ? -22.665 18.296 -1.025 1.00 97.31 989 SER A O 1
ATOM 7182 N N . THR A 1 990 ? -23.903 17.882 -2.860 1.00 96.38 990 THR A N 1
ATOM 7183 C CA . THR A 1 990 ? -25.162 17.569 -2.154 1.00 96.38 990 THR A CA 1
ATOM 7184 C C . THR A 1 990 ? -25.717 16.187 -2.506 1.00 96.38 990 THR A C 1
ATOM 7186 O O . THR A 1 990 ? -26.780 15.810 -2.016 1.00 96.38 990 THR A O 1
ATOM 7189 N N . ASP A 1 991 ? -24.995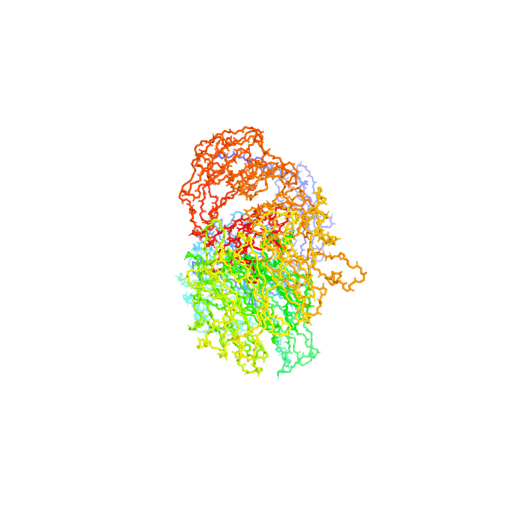 15.417 -3.323 1.00 96.06 991 ASP A N 1
ATOM 7190 C CA . ASP A 1 991 ? -25.391 14.091 -3.804 1.00 96.06 991 ASP A CA 1
ATOM 7191 C C . ASP A 1 991 ? -24.433 12.969 -3.367 1.00 96.06 991 ASP A C 1
ATOM 7193 O O . ASP A 1 991 ? -24.594 11.830 -3.789 1.00 96.06 991 ASP A O 1
ATOM 7197 N N . GLY A 1 992 ? -23.485 13.246 -2.468 1.00 95.69 992 GLY A N 1
ATOM 7198 C CA . GLY A 1 992 ? -22.509 12.270 -1.972 1.00 95.69 992 GLY A CA 1
ATOM 7199 C C . GLY A 1 992 ? -21.177 12.290 -2.720 1.00 95.69 992 GLY A C 1
ATOM 7200 O O . GLY A 1 992 ? -20.451 11.299 -2.689 1.00 95.69 992 GLY A O 1
ATOM 7201 N N . GLY A 1 993 ? -20.848 13.402 -3.382 1.00 95.62 993 GLY A N 1
ATOM 7202 C CA . GLY A 1 993 ? -19.571 13.619 -4.063 1.00 95.62 993 GLY A CA 1
ATOM 7203 C C . GLY A 1 993 ? -19.591 13.364 -5.572 1.00 95.62 993 GLY A C 1
ATOM 7204 O O . GLY A 1 993 ? -18.523 13.390 -6.184 1.00 95.62 993 GLY A O 1
ATOM 7205 N N . PHE A 1 994 ? -20.755 13.138 -6.192 1.00 94.81 994 PHE A N 1
ATOM 7206 C CA . PHE A 1 994 ? -20.842 12.917 -7.643 1.00 94.81 994 PHE A CA 1
ATOM 7207 C C . PHE A 1 994 ? -20.782 14.235 -8.410 1.00 94.81 994 PHE A C 1
ATOM 7209 O O . PHE A 1 994 ? -20.029 14.357 -9.376 1.00 94.81 994 PHE A O 1
ATOM 7216 N N . THR A 1 995 ? -21.539 15.237 -7.964 1.00 94.69 995 THR A N 1
ATOM 7217 C CA . THR A 1 995 ? -21.519 16.584 -8.540 1.00 94.69 995 THR A CA 1
ATOM 7218 C C . THR A 1 995 ? -21.088 17.617 -7.510 1.00 94.69 995 THR A C 1
ATOM 7220 O O . THR A 1 995 ? -21.300 17.461 -6.307 1.00 94.69 995 THR A O 1
ATOM 7223 N N . TRP A 1 996 ? -20.440 18.678 -7.990 1.00 95.75 996 TRP A N 1
ATOM 7224 C CA . TRP A 1 996 ? -19.797 19.687 -7.154 1.00 95.75 996 TRP A CA 1
ATOM 7225 C C . TRP A 1 996 ? -20.132 21.092 -7.646 1.00 95.75 996 TRP A C 1
ATOM 7227 O O . TRP A 1 996 ? -20.177 21.345 -8.848 1.00 95.75 996 TRP A O 1
ATOM 7237 N N . ALA A 1 997 ? -20.299 22.020 -6.710 1.00 96.81 997 ALA A N 1
ATOM 7238 C CA . ALA A 1 997 ? -20.411 23.449 -6.963 1.00 96.81 997 ALA A CA 1
ATOM 7239 C C . ALA A 1 997 ? -19.369 24.205 -6.132 1.00 96.81 997 ALA A C 1
ATOM 7241 O O . ALA A 1 997 ? -19.057 23.810 -5.010 1.00 96.81 997 ALA A O 1
ATOM 7242 N N . GLY A 1 998 ? -18.830 25.301 -6.668 1.00 96.88 998 GLY A N 1
ATOM 7243 C CA . GLY A 1 998 ? -18.007 26.217 -5.877 1.00 96.88 998 GLY A CA 1
ATOM 7244 C C . GLY A 1 998 ? -18.816 26.878 -4.766 1.00 96.88 998 GLY A C 1
ATOM 7245 O O . GLY A 1 998 ? -20.004 27.154 -4.945 1.00 96.88 998 GLY A O 1
ATOM 7246 N N . PHE A 1 999 ? -18.171 27.179 -3.639 1.00 97.62 999 PHE A N 1
ATOM 7247 C CA . PHE A 1 999 ? -18.754 28.109 -2.672 1.00 97.62 999 PHE A CA 1
ATOM 7248 C C . PHE A 1 999 ? -19.034 29.465 -3.331 1.00 97.62 999 PHE A C 1
ATOM 7250 O O . PHE A 1 999 ? -18.305 29.891 -4.230 1.00 97.62 999 PHE A O 1
ATOM 7257 N N . ALA A 1 1000 ? -20.092 30.154 -2.891 1.00 96.50 1000 ALA A N 1
ATOM 7258 C CA . ALA A 1 1000 ? -20.491 31.415 -3.520 1.00 96.50 1000 ALA A CA 1
ATOM 7259 C C . ALA A 1 1000 ? -19.486 32.545 -3.242 1.00 96.50 1000 ALA A C 1
ATOM 7261 O O . ALA A 1 1000 ? -19.320 33.436 -4.073 1.00 96.50 1000 ALA A O 1
ATOM 7262 N N . THR A 1 1001 ? -18.800 32.497 -2.098 1.00 96.38 1001 THR A N 1
ATOM 7263 C CA . THR A 1 1001 ? -17.637 33.340 -1.800 1.00 96.38 1001 THR A CA 1
ATOM 7264 C C . THR A 1 1001 ? -16.535 32.510 -1.144 1.00 96.38 1001 THR A C 1
ATOM 7266 O O . THR A 1 1001 ? -16.768 31.386 -0.696 1.00 96.38 1001 THR A O 1
ATOM 7269 N N . MET A 1 1002 ? -15.325 33.066 -1.087 1.00 94.81 1002 MET A N 1
ATOM 7270 C CA . MET A 1 1002 ? -14.185 32.487 -0.373 1.00 94.81 1002 MET A CA 1
ATOM 7271 C C . MET A 1 1002 ? -13.835 33.356 0.840 1.00 94.81 1002 MET A C 1
ATOM 7273 O O . MET A 1 1002 ? -14.160 34.549 0.838 1.00 94.81 1002 MET A O 1
ATOM 7277 N N . PRO A 1 1003 ? -13.155 32.798 1.856 1.00 96.25 1003 PRO A N 1
ATOM 7278 C CA . PRO A 1 1003 ? -12.544 33.596 2.905 1.00 96.25 1003 PRO A CA 1
ATOM 7279 C C . PRO A 1 1003 ? -11.678 34.741 2.361 1.00 96.25 1003 PRO A C 1
ATOM 7281 O O . PRO A 1 1003 ? -11.009 34.621 1.331 1.00 96.25 1003 PRO A O 1
ATOM 7284 N N . THR A 1 1004 ? -11.688 35.878 3.055 1.00 94.94 1004 THR A N 1
ATOM 7285 C CA . THR A 1 1004 ? -10.933 37.057 2.618 1.00 94.94 1004 THR A CA 1
ATOM 7286 C C . THR A 1 1004 ? -9.431 36.773 2.644 1.00 94.94 1004 THR A C 1
ATOM 7288 O O . THR A 1 1004 ? -8.881 36.397 3.676 1.00 94.94 1004 THR A O 1
ATOM 7291 N N . GLY A 1 1005 ? -8.756 37.026 1.520 1.00 92.50 1005 GLY A N 1
ATOM 7292 C CA . GLY A 1 1005 ? -7.308 36.845 1.376 1.00 92.50 1005 GLY A CA 1
ATOM 7293 C C . GLY A 1 1005 ? -6.884 35.481 0.832 1.00 92.50 1005 GLY A C 1
ATOM 7294 O O . GLY A 1 1005 ? -5.692 35.273 0.641 1.00 92.50 1005 GLY A O 1
ATOM 7295 N N . THR A 1 1006 ? -7.823 34.573 0.551 1.00 93.38 1006 THR A N 1
ATOM 7296 C CA . THR A 1 1006 ? -7.514 33.289 -0.086 1.00 93.38 1006 THR A CA 1
ATOM 7297 C C . THR A 1 1006 ? -7.106 33.476 -1.549 1.00 93.38 1006 THR A C 1
ATOM 7299 O O . THR A 1 1006 ? -7.802 34.125 -2.329 1.00 93.38 1006 THR A O 1
ATOM 7302 N N . THR A 1 1007 ? -5.982 32.871 -1.915 1.00 91.88 1007 THR A N 1
ATOM 7303 C CA . THR A 1 1007 ? -5.342 32.907 -3.236 1.00 91.88 1007 THR A CA 1
ATOM 7304 C C . THR A 1 1007 ? -5.082 31.507 -3.789 1.00 91.88 1007 THR A C 1
ATOM 7306 O O . THR A 1 1007 ? -5.429 31.248 -4.936 1.00 91.88 1007 THR A O 1
ATOM 7309 N N . THR A 1 1008 ? -4.541 30.595 -2.978 1.00 91.12 1008 THR A N 1
ATOM 7310 C CA . THR A 1 1008 ? -4.269 29.197 -3.345 1.00 91.12 1008 THR A CA 1
ATOM 7311 C C . THR A 1 1008 ? -5.105 28.206 -2.541 1.00 91.12 1008 THR A C 1
ATOM 7313 O O . THR A 1 1008 ? -5.233 27.058 -2.948 1.00 91.12 1008 THR A O 1
ATOM 7316 N N . GLY A 1 1009 ? -5.754 28.626 -1.449 1.00 93.06 1009 GLY A N 1
ATOM 7317 C CA . GLY A 1 1009 ? -6.729 27.785 -0.749 1.00 93.06 1009 GLY A CA 1
ATOM 7318 C C . GLY A 1 1009 ? -6.080 26.701 0.105 1.00 93.06 1009 GLY A C 1
ATOM 7319 O O . GLY A 1 1009 ? -5.348 27.010 1.045 1.00 93.06 1009 GLY A O 1
ATOM 7320 N N . GLY A 1 1010 ? -6.415 25.438 -0.162 1.00 94.19 1010 GLY A N 1
ATOM 7321 C CA . GLY A 1 1010 ? -5.937 24.284 0.596 1.00 94.19 1010 GLY A CA 1
ATOM 7322 C C . GLY A 1 1010 ? -6.326 24.289 2.082 1.00 94.19 1010 GLY A C 1
ATOM 7323 O O . GLY A 1 1010 ? -7.350 24.848 2.486 1.00 94.19 1010 GLY A O 1
ATOM 7324 N N . GLY A 1 1011 ? -5.486 23.670 2.914 1.00 94.75 1011 GLY A N 1
ATOM 7325 C CA . GLY A 1 1011 ? -5.674 23.591 4.364 1.00 94.75 1011 GLY A CA 1
ATOM 7326 C C . GLY A 1 1011 ? -6.738 22.572 4.795 1.00 94.75 1011 GLY A C 1
ATOM 7327 O O . GLY A 1 1011 ? -6.941 21.565 4.115 1.00 94.75 1011 GLY A O 1
ATOM 7328 N N . SER A 1 1012 ? -7.396 22.828 5.932 1.00 97.50 1012 SER A N 1
ATOM 7329 C CA . SER A 1 1012 ? -8.335 21.908 6.602 1.00 97.50 1012 SER A CA 1
ATOM 7330 C C . SER A 1 1012 ? -9.755 22.471 6.620 1.00 97.50 1012 SER A C 1
ATOM 7332 O O . SER A 1 1012 ? -9.964 23.575 7.127 1.00 97.50 1012 SER A O 1
ATOM 7334 N N . ILE A 1 1013 ? -10.738 21.708 6.137 1.00 98.50 1013 ILE A N 1
ATOM 7335 C CA . ILE A 1 1013 ? -12.160 22.081 6.145 1.00 98.50 1013 ILE A CA 1
ATOM 7336 C C . ILE A 1 1013 ? -12.994 21.026 6.878 1.00 98.50 1013 ILE A C 1
ATOM 7338 O O . ILE A 1 1013 ? -12.735 19.835 6.747 1.00 98.50 1013 ILE A O 1
ATOM 7342 N N . ALA A 1 1014 ? -13.990 21.463 7.647 1.00 98.62 1014 ALA A N 1
ATOM 7343 C CA . ALA A 1 1014 ? -14.907 20.581 8.362 1.00 98.62 1014 ALA A CA 1
ATOM 7344 C C . ALA A 1 1014 ? -16.345 21.107 8.326 1.00 98.62 1014 ALA A C 1
ATOM 7346 O O . ALA A 1 1014 ? -16.576 22.321 8.315 1.00 98.62 1014 ALA A O 1
ATOM 7347 N N . ILE A 1 1015 ? -17.315 20.194 8.359 1.00 98.56 1015 ILE A N 1
ATOM 7348 C CA . ILE A 1 1015 ? -18.750 20.497 8.394 1.00 98.56 1015 ILE A CA 1
ATOM 7349 C C . ILE A 1 1015 ? -19.386 19.909 9.652 1.00 98.56 1015 ILE A C 1
ATOM 7351 O O . ILE A 1 1015 ? -19.124 18.770 10.024 1.00 98.56 1015 ILE A O 1
ATOM 7355 N N . ALA A 1 1016 ? -20.239 20.688 10.320 1.00 98.38 1016 ALA A N 1
ATOM 7356 C CA . ALA A 1 1016 ? -20.967 20.214 11.494 1.00 98.38 1016 ALA A CA 1
ATOM 7357 C C . ALA A 1 1016 ? -21.789 18.954 11.165 1.00 98.38 1016 ALA A C 1
ATOM 7359 O O . ALA A 1 1016 ? -22.283 18.807 10.045 1.00 98.38 1016 ALA A O 1
ATOM 7360 N N . ALA A 1 1017 ? -22.012 18.084 12.158 1.00 96.94 1017 ALA A N 1
ATOM 7361 C CA . ALA A 1 1017 ? -22.767 16.839 11.986 1.00 96.94 1017 ALA A CA 1
ATOM 7362 C C . ALA A 1 1017 ? -24.141 17.023 11.304 1.00 96.94 1017 ALA A C 1
ATOM 7364 O O . ALA A 1 1017 ? -24.589 16.145 10.572 1.00 96.94 1017 ALA A O 1
ATOM 7365 N N . ASP A 1 1018 ? -24.795 18.172 11.496 1.00 96.69 1018 ASP A N 1
ATOM 7366 C CA . ASP A 1 1018 ? -26.088 18.540 10.908 1.00 96.69 1018 ASP A CA 1
ATOM 7367 C C . ASP A 1 1018 ? -26.002 19.539 9.737 1.00 96.69 1018 ASP A C 1
ATOM 7369 O O . ASP A 1 1018 ? -27.036 19.956 9.221 1.00 96.69 1018 ASP A O 1
ATOM 7373 N N . GLY A 1 1019 ? -24.798 19.933 9.315 1.00 96.56 1019 GLY A N 1
ATOM 7374 C CA . GLY A 1 1019 ? -24.583 20.898 8.236 1.00 96.56 1019 GLY A CA 1
ATOM 7375 C C . GLY A 1 1019 ? -24.823 22.364 8.618 1.00 96.56 1019 GLY A C 1
ATOM 7376 O O . GLY A 1 1019 ? -24.733 23.232 7.753 1.00 96.56 1019 GLY A O 1
ATOM 7377 N N . SER A 1 1020 ? -25.097 22.671 9.892 1.00 96.81 1020 SER A N 1
ATOM 7378 C CA . SER A 1 1020 ? -25.422 24.034 10.359 1.00 96.81 1020 SER A CA 1
ATOM 7379 C C . SER A 1 1020 ? -24.272 25.040 10.249 1.00 96.81 1020 SER A C 1
ATOM 7381 O O . SER A 1 1020 ? -24.497 26.254 10.263 1.00 96.81 1020 SER A O 1
ATOM 7383 N N . SER A 1 1021 ? -23.031 24.564 10.157 1.00 98.38 1021 SER A N 1
ATOM 7384 C CA . SER A 1 1021 ? -21.865 25.419 9.973 1.00 98.38 1021 SER A CA 1
ATOM 7385 C C . SER A 1 1021 ? -20.701 24.692 9.323 1.00 98.38 1021 SER A C 1
ATOM 7387 O O . SER A 1 1021 ? -20.531 23.485 9.501 1.00 98.38 1021 SER A O 1
ATOM 7389 N N . ILE A 1 1022 ? -19.872 25.464 8.631 1.00 98.75 1022 ILE A N 1
ATOM 7390 C CA . ILE A 1 1022 ? -18.624 25.037 8.003 1.00 98.75 1022 ILE A CA 1
ATOM 7391 C C . ILE A 1 1022 ? -17.490 25.821 8.653 1.00 98.75 1022 ILE A C 1
ATOM 7393 O O . ILE A 1 1022 ? -17.643 27.020 8.880 1.00 98.75 1022 ILE A O 1
ATOM 7397 N N . VAL A 1 1023 ? -16.362 25.172 8.924 1.00 98.81 1023 VAL A N 1
ATOM 7398 C CA . VAL A 1 1023 ? -15.141 25.834 9.391 1.00 98.81 1023 VAL A CA 1
ATOM 7399 C C . VAL A 1 1023 ? -13.994 25.461 8.461 1.00 98.81 1023 VAL A C 1
ATOM 7401 O O . VAL A 1 1023 ? -13.776 24.284 8.187 1.00 98.81 1023 VAL A O 1
ATOM 7404 N N . TRP A 1 1024 ? -13.271 26.461 7.966 1.00 98.56 1024 TRP A N 1
ATOM 7405 C CA . TRP A 1 1024 ? -12.167 26.301 7.030 1.00 98.56 1024 TRP A CA 1
ATOM 7406 C C . TRP A 1 1024 ? -10.942 27.082 7.505 1.00 98.56 1024 TRP A C 1
ATOM 7408 O O . TRP A 1 1024 ? -10.957 28.309 7.618 1.00 98.56 1024 TRP A O 1
ATOM 7418 N N . ALA A 1 1025 ? -9.862 26.359 7.776 1.00 98.00 1025 ALA A N 1
ATOM 7419 C CA . ALA A 1 1025 ? -8.533 26.910 7.978 1.00 98.00 1025 ALA A CA 1
ATOM 7420 C C . ALA A 1 1025 ? -7.764 26.821 6.653 1.00 98.00 1025 ALA A C 1
ATOM 7422 O O . ALA A 1 1025 ? -7.184 25.777 6.356 1.00 98.00 1025 ALA A O 1
ATOM 7423 N N . THR A 1 1026 ? -7.794 27.883 5.840 1.00 95.50 1026 THR A N 1
ATOM 7424 C CA . THR A 1 1026 ? -7.064 27.905 4.559 1.00 95.50 1026 THR A CA 1
ATOM 7425 C C . THR A 1 1026 ? -5.556 27.943 4.809 1.00 95.50 1026 THR A C 1
ATOM 7427 O O . THR A 1 1026 ? -5.097 28.418 5.854 1.00 95.50 1026 THR A O 1
ATOM 7430 N N . GLN A 1 1027 ? -4.768 27.449 3.854 1.00 93.56 1027 GLN A N 1
ATOM 7431 C CA . GLN A 1 1027 ? -3.316 27.366 4.007 1.00 93.56 1027 GLN A CA 1
ATOM 7432 C C . GLN A 1 1027 ? -2.633 28.743 3.963 1.00 93.56 1027 GLN A C 1
ATOM 7434 O O . GLN A 1 1027 ? -1.549 28.920 4.512 1.00 93.56 1027 GLN A O 1
ATOM 7439 N N . ASP A 1 1028 ? -3.259 29.727 3.330 1.00 93.62 1028 ASP A N 1
ATOM 7440 C CA . ASP A 1 1028 ? -2.655 30.994 2.911 1.00 93.62 1028 ASP A CA 1
ATOM 7441 C C . ASP A 1 1028 ? -3.232 32.242 3.600 1.00 93.62 1028 ASP A C 1
ATOM 7443 O O . ASP A 1 1028 ? -2.790 33.356 3.324 1.00 93.62 1028 ASP A O 1
ATOM 7447 N N . THR A 1 1029 ? -4.181 32.080 4.527 1.00 94.56 1029 THR A N 1
ATOM 7448 C CA . THR A 1 1029 ? -4.730 33.200 5.307 1.00 94.56 1029 THR A CA 1
ATOM 7449 C C . THR A 1 1029 ? -4.248 33.180 6.757 1.00 94.56 1029 THR A C 1
ATOM 7451 O O . THR A 1 1029 ? -3.839 32.158 7.308 1.00 94.56 1029 THR A O 1
ATOM 7454 N N . SER A 1 1030 ? -4.297 34.341 7.411 1.00 93.50 1030 SER A N 1
ATOM 7455 C CA . SER A 1 1030 ? -3.882 34.529 8.807 1.00 93.50 1030 SER A CA 1
ATOM 7456 C C . SER A 1 1030 ? -4.972 34.175 9.829 1.00 93.50 1030 SER A C 1
ATOM 7458 O O . SER A 1 1030 ? -4.856 34.534 11.001 1.00 93.50 1030 SER A O 1
ATOM 7460 N N . SER A 1 1031 ? -6.053 33.507 9.419 1.00 95.69 1031 SER A N 1
ATOM 7461 C CA . SER A 1 1031 ? -7.197 33.181 10.279 1.00 95.69 1031 SER A CA 1
ATOM 7462 C C . SER A 1 1031 ? -7.802 31.822 9.933 1.00 95.69 1031 SER A C 1
ATOM 7464 O O . SER A 1 1031 ? -7.586 31.277 8.855 1.00 95.69 1031 SER A O 1
ATOM 7466 N N . VAL A 1 1032 ? -8.566 31.274 10.875 1.00 98.25 1032 VAL A N 1
ATOM 7467 C CA . VAL A 1 1032 ? -9.555 30.224 10.604 1.00 98.25 1032 VAL A CA 1
ATOM 7468 C C . VAL A 1 1032 ? -10.886 30.921 10.352 1.00 98.25 1032 VAL A C 1
ATOM 7470 O O . VAL A 1 1032 ? -11.146 31.962 10.952 1.00 98.25 1032 VAL A O 1
ATOM 7473 N N . TRP A 1 1033 ? -11.710 30.390 9.459 1.00 98.62 1033 TRP A N 1
ATOM 7474 C CA . TRP A 1 1033 ? -12.949 31.027 9.027 1.00 98.62 1033 TRP A CA 1
ATOM 7475 C C . TRP A 1 1033 ? -14.129 30.104 9.254 1.00 98.62 1033 TRP A C 1
ATOM 7477 O O . TRP A 1 1033 ? -14.004 28.895 9.093 1.00 98.62 1033 TRP A O 1
ATOM 7487 N N . TYR A 1 1034 ? -15.290 30.669 9.559 1.00 98.75 1034 TYR A N 1
ATOM 7488 C CA . TYR A 1 1034 ? -16.535 29.923 9.635 1.00 98.75 1034 TYR A CA 1
ATOM 7489 C C . TYR A 1 1034 ? -17.598 30.505 8.703 1.00 98.75 1034 TYR A C 1
ATOM 7491 O O . TYR A 1 1034 ? -17.600 31.697 8.386 1.00 98.75 1034 TYR A O 1
ATOM 7499 N N . SER A 1 1035 ? -18.528 29.646 8.301 1.00 98.75 1035 SER A N 1
ATOM 7500 C CA . SER A 1 1035 ? -19.736 29.988 7.559 1.00 98.75 1035 SER A CA 1
ATOM 7501 C C . SER A 1 1035 ? -20.951 29.328 8.213 1.00 98.75 1035 SER A C 1
ATOM 7503 O O . SER A 1 1035 ? -20.880 28.180 8.656 1.00 98.75 1035 SER A O 1
ATOM 7505 N N . LYS A 1 1036 ? -22.072 30.054 8.277 1.00 97.94 1036 LYS A N 1
ATOM 7506 C CA . LYS A 1 1036 ? -23.372 29.573 8.796 1.00 97.94 1036 LYS A CA 1
ATOM 7507 C C . LYS A 1 1036 ? -24.438 29.430 7.705 1.00 97.94 1036 LYS A C 1
ATOM 7509 O O . LYS A 1 1036 ? -25.592 29.146 8.000 1.00 97.94 1036 LYS A O 1
ATOM 7514 N N . ASP A 1 1037 ? -24.072 29.675 6.450 1.00 96.88 1037 ASP A N 1
ATOM 7515 C CA . ASP A 1 1037 ? -25.003 29.787 5.323 1.00 96.88 1037 ASP A CA 1
ATOM 7516 C C . ASP A 1 1037 ? -24.586 28.932 4.113 1.00 96.88 1037 ASP A C 1
ATOM 7518 O O . ASP A 1 1037 ? -25.036 29.172 2.989 1.00 96.88 1037 ASP A O 1
ATOM 7522 N N . GLY A 1 1038 ? -23.751 27.914 4.357 1.00 94.75 1038 GLY A N 1
ATOM 7523 C CA . GLY A 1 1038 ? -23.286 26.969 3.339 1.00 94.75 1038 GLY A CA 1
ATOM 7524 C C . GLY A 1 1038 ? -22.171 27.517 2.445 1.00 94.75 1038 GLY A C 1
ATOM 7525 O O . GLY A 1 1038 ? -22.105 27.161 1.272 1.00 94.75 1038 GLY A O 1
ATOM 7526 N N . GLY A 1 1039 ? -21.319 28.406 2.967 1.00 96.88 1039 GLY A N 1
ATOM 7527 C CA . GLY A 1 1039 ? -20.210 29.011 2.223 1.00 96.88 1039 GLY A CA 1
ATOM 7528 C C . GLY A 1 1039 ? -20.625 30.206 1.360 1.00 96.88 1039 GLY A C 1
ATOM 7529 O O . GLY A 1 1039 ? -19.940 30.532 0.389 1.00 96.88 1039 GLY A O 1
ATOM 7530 N N . LYS A 1 1040 ? -21.754 30.861 1.672 1.00 97.19 1040 LYS A N 1
ATOM 7531 C CA . LYS A 1 1040 ? -22.141 32.111 0.998 1.00 97.19 1040 LYS A CA 1
ATOM 7532 C C . LYS A 1 1040 ? -21.431 33.307 1.603 1.00 97.19 1040 LYS A C 1
ATOM 7534 O O . LYS A 1 1040 ? -21.041 34.207 0.861 1.00 97.19 1040 LYS A O 1
ATOM 7539 N N . THR A 1 1041 ? -21.226 33.297 2.915 1.00 98.06 1041 THR A N 1
ATOM 7540 C CA . THR A 1 1041 ? -20.417 34.278 3.636 1.00 98.06 1041 THR A CA 1
ATOM 7541 C C . THR A 1 1041 ? -19.440 33.590 4.586 1.00 98.06 1041 THR A C 1
ATOM 7543 O O . THR A 1 1041 ? -19.713 32.502 5.102 1.00 98.06 1041 THR A O 1
ATOM 7546 N N . TRP A 1 1042 ? -18.295 34.240 4.811 1.00 98.50 1042 TRP A N 1
ATOM 7547 C CA . TRP A 1 1042 ? -17.217 33.764 5.678 1.00 98.50 1042 TRP A CA 1
ATOM 7548 C C . TRP A 1 1042 ? -16.827 34.841 6.685 1.00 98.50 1042 TRP A C 1
ATOM 7550 O O . TRP A 1 1042 ? -16.650 36.003 6.325 1.00 98.50 1042 TRP A O 1
ATOM 7560 N N . THR A 1 1043 ? -16.673 34.451 7.949 1.00 98.56 1043 THR A N 1
ATOM 7561 C CA . THR A 1 1043 ? -16.234 35.334 9.040 1.00 98.56 1043 THR A CA 1
ATOM 7562 C C . THR A 1 1043 ? -15.062 34.695 9.777 1.00 98.56 1043 THR A C 1
ATOM 7564 O O . THR A 1 1043 ? -15.028 33.478 9.939 1.00 98.56 1043 THR A O 1
ATOM 7567 N N . ALA A 1 1044 ? -14.085 35.496 10.206 1.00 98.50 1044 ALA A N 1
ATOM 7568 C CA . ALA A 1 1044 ? -12.929 34.990 10.938 1.00 98.50 1044 ALA A CA 1
ATOM 7569 C C . ALA A 1 1044 ? -13.340 34.466 12.327 1.00 98.50 1044 ALA A C 1
ATOM 7571 O O . ALA A 1 1044 ? -14.030 35.150 13.086 1.00 98.50 1044 ALA A O 1
ATOM 7572 N N . SER A 1 1045 ? -12.894 33.258 12.655 1.00 98.69 1045 SER A N 1
ATOM 7573 C CA . SER A 1 1045 ? -12.957 32.666 13.988 1.00 98.69 1045 SER A CA 1
ATOM 7574 C C . SER A 1 1045 ? -11.939 33.332 14.918 1.00 98.69 1045 SER A C 1
ATOM 7576 O O . SER A 1 1045 ? -10.864 33.753 14.488 1.00 98.69 1045 SER A O 1
ATOM 7578 N N . THR A 1 1046 ? -12.238 33.386 16.216 1.00 98.56 1046 THR A N 1
ATOM 7579 C CA . THR A 1 1046 ? -11.326 33.936 17.241 1.00 98.56 1046 THR A CA 1
ATOM 7580 C C . THR A 1 1046 ? -10.854 32.858 18.216 1.00 98.56 1046 THR A C 1
ATOM 7582 O O . THR A 1 1046 ? -11.529 31.849 18.397 1.00 98.56 1046 THR A O 1
ATOM 7585 N N . GLY A 1 1047 ? -9.687 33.051 18.843 1.00 97.69 1047 GLY A N 1
ATOM 7586 C CA . GLY A 1 1047 ? -9.155 32.132 19.865 1.00 97.69 1047 GLY A CA 1
ATOM 7587 C C . GLY A 1 1047 ? -8.529 30.834 19.333 1.00 97.69 1047 GLY A C 1
ATOM 7588 O O . GLY A 1 1047 ? -8.222 29.933 20.109 1.00 97.69 1047 GLY A O 1
ATOM 7589 N N . ILE A 1 1048 ? -8.300 30.746 18.020 1.00 98.06 1048 ILE A N 1
ATOM 7590 C CA . ILE A 1 1048 ? -7.640 29.624 17.344 1.00 98.06 1048 ILE A CA 1
ATOM 7591 C C . ILE A 1 1048 ? -6.487 30.130 16.473 1.00 98.06 1048 ILE A C 1
ATOM 7593 O O . ILE A 1 1048 ? -6.557 31.209 15.885 1.00 98.06 1048 ILE A O 1
ATOM 7597 N N . GLN A 1 1049 ? -5.412 29.349 16.387 1.00 97.12 1049 GLN A N 1
ATOM 7598 C CA . GLN A 1 1049 ? -4.284 29.655 15.513 1.00 97.12 1049 GLN A CA 1
ATOM 7599 C C . GLN A 1 1049 ? -4.644 29.356 14.049 1.00 97.12 1049 GLN A C 1
ATOM 7601 O O . GLN A 1 1049 ? -5.208 28.301 13.753 1.00 97.12 1049 GLN A O 1
ATOM 7606 N N . ALA A 1 1050 ? -4.270 30.248 13.126 1.00 96.62 1050 ALA A N 1
ATOM 7607 C CA . ALA A 1 1050 ? -4.403 30.023 11.683 1.00 96.62 1050 ALA A CA 1
ATOM 7608 C C . ALA A 1 1050 ? -3.803 28.672 11.258 1.00 96.62 1050 ALA A C 1
ATOM 7610 O O . ALA A 1 1050 ? -2.837 28.220 11.869 1.00 96.62 1050 ALA A O 1
ATOM 7611 N N . GLN A 1 1051 ? -4.355 28.047 10.214 1.00 94.94 1051 GLN A N 1
ATOM 7612 C CA . GLN A 1 1051 ? -3.913 26.749 9.668 1.00 94.94 1051 GLN A CA 1
ATOM 7613 C C . GLN A 1 1051 ? -3.879 25.590 10.692 1.00 94.94 1051 GLN A C 1
ATOM 7615 O O . GLN A 1 1051 ? -3.187 24.597 10.478 1.00 94.94 1051 GLN A O 1
ATOM 7620 N N . SER A 1 1052 ? -4.590 25.701 11.820 1.00 97.50 1052 SER A N 1
ATOM 7621 C CA . SER A 1 1052 ? -4.847 24.535 12.676 1.00 97.50 1052 SER A CA 1
ATOM 7622 C C . SER A 1 1052 ? -5.688 23.517 11.904 1.00 97.50 1052 SER A C 1
ATOM 7624 O O . SER A 1 1052 ? -6.573 23.907 11.142 1.00 97.50 1052 SER A O 1
ATOM 7626 N N . GLN A 1 1053 ? -5.453 22.224 12.126 1.00 98.12 1053 GLN A N 1
ATOM 7627 C CA . GLN A 1 1053 ? -6.366 21.186 11.657 1.00 98.12 1053 GLN A CA 1
ATOM 7628 C C . GLN A 1 1053 ? -7.725 21.405 12.323 1.00 98.12 1053 GLN A C 1
ATOM 7630 O O . GLN A 1 1053 ? -7.788 21.610 13.536 1.00 98.12 1053 GLN A O 1
ATOM 7635 N N . ILE A 1 1054 ? -8.800 21.347 11.543 1.00 98.44 1054 ILE A N 1
ATOM 7636 C CA . ILE A 1 1054 ? -10.167 21.481 12.037 1.00 98.44 1054 ILE A CA 1
ATOM 7637 C C . ILE A 1 1054 ? -10.894 20.159 11.840 1.00 98.44 1054 ILE A C 1
ATOM 7639 O O . ILE A 1 1054 ? -10.928 19.634 10.730 1.00 98.44 1054 ILE A O 1
ATOM 7643 N N . VAL A 1 1055 ? -11.512 19.656 12.906 1.00 98.31 1055 VAL A N 1
ATOM 7644 C CA . VAL A 1 1055 ? -12.434 18.517 12.852 1.00 98.31 1055 VAL A CA 1
ATOM 7645 C C . VAL A 1 1055 ? -13.751 18.891 13.521 1.00 98.31 1055 VAL A C 1
ATOM 7647 O O . VAL A 1 1055 ? -13.769 19.547 14.566 1.00 98.31 1055 VAL A O 1
ATOM 7650 N N . ALA A 1 1056 ? -14.867 18.500 12.913 1.00 98.56 1056 ALA A N 1
ATOM 7651 C CA . ALA A 1 1056 ? -16.181 18.634 13.526 1.00 98.56 1056 ALA A CA 1
ATOM 7652 C C . ALA A 1 1056 ? -16.432 17.476 14.495 1.00 98.56 1056 ALA A C 1
ATOM 7654 O O . ALA A 1 1056 ? -16.027 16.341 14.229 1.00 98.56 1056 ALA A O 1
ATOM 7655 N N . ASP A 1 1057 ? -17.137 17.750 15.592 1.00 98.56 1057 ASP A N 1
ATOM 7656 C CA . ASP A 1 1057 ? -17.705 16.679 16.399 1.00 98.56 1057 ASP A CA 1
ATOM 7657 C C . ASP A 1 1057 ? -18.781 15.948 15.592 1.00 98.56 1057 ASP A C 1
ATOM 7659 O O . ASP A 1 1057 ? -19.679 16.561 15.001 1.00 98.56 1057 ASP A O 1
ATOM 7663 N N . ARG A 1 1058 ? -18.675 14.622 15.549 1.00 97.00 1058 ARG A N 1
ATOM 7664 C CA . ARG A 1 1058 ? -19.561 13.785 14.740 1.00 97.00 1058 ARG A CA 1
ATOM 7665 C C . ARG A 1 1058 ? -20.906 13.507 15.417 1.00 97.00 1058 ARG A C 1
ATOM 7667 O O . ARG A 1 1058 ? -21.873 13.232 14.717 1.00 97.00 1058 ARG A O 1
ATOM 7674 N N . ALA A 1 1059 ? -21.005 13.620 16.740 1.00 96.06 1059 ALA A N 1
ATOM 7675 C CA . ALA A 1 1059 ? -22.234 13.357 17.491 1.00 96.06 1059 ALA A CA 1
ATOM 7676 C C . ALA A 1 1059 ? -23.006 14.641 17.850 1.00 96.06 1059 ALA A C 1
ATOM 7678 O O . ALA A 1 1059 ? -24.236 14.624 17.961 1.00 96.06 1059 ALA A O 1
ATOM 7679 N N . LYS A 1 1060 ? -22.310 15.771 18.035 1.00 97.00 1060 LYS A N 1
ATOM 7680 C CA . LYS A 1 1060 ? -22.882 17.041 18.494 1.00 97.00 1060 LYS A CA 1
ATOM 7681 C C . LYS A 1 1060 ? -22.664 18.174 17.490 1.00 97.00 1060 LYS A C 1
ATOM 7683 O O . LYS A 1 1060 ? -21.586 18.749 17.379 1.00 97.00 1060 LYS A O 1
ATOM 7688 N N . ALA A 1 1061 ? -23.750 18.583 16.836 1.00 95.56 1061 ALA A N 1
ATOM 7689 C CA . ALA A 1 1061 ? -23.769 19.771 15.988 1.00 95.56 1061 ALA A CA 1
ATOM 7690 C C . ALA A 1 1061 ? -23.301 21.041 16.726 1.00 95.56 1061 ALA A C 1
ATOM 7692 O O . ALA A 1 1061 ? -23.599 21.237 17.908 1.00 95.56 1061 ALA A O 1
ATOM 7693 N N . GLY A 1 1062 ? -22.589 21.912 16.007 1.00 93.56 1062 GLY A N 1
ATOM 7694 C CA . GLY A 1 1062 ? -22.043 23.163 16.540 1.00 93.56 1062 GLY A CA 1
ATOM 7695 C C . GLY A 1 1062 ? -20.765 23.012 17.373 1.00 93.56 1062 GLY A C 1
ATOM 7696 O O . GLY A 1 1062 ? -20.241 24.020 17.841 1.00 93.56 1062 GLY A O 1
ATOM 7697 N N . VAL A 1 1063 ? -20.234 21.797 17.540 1.00 98.50 1063 VAL A N 1
ATOM 7698 C CA . VAL A 1 1063 ? -18.957 21.570 18.227 1.00 98.50 1063 VAL A CA 1
ATOM 7699 C C . VAL A 1 1063 ? -17.847 21.295 17.214 1.00 98.50 1063 VAL A C 1
ATOM 7701 O O . VAL A 1 1063 ? -17.997 20.457 16.327 1.00 98.50 1063 VAL A O 1
ATOM 7704 N N . PHE A 1 1064 ? -16.729 22.008 17.350 1.00 98.81 1064 PHE A N 1
ATOM 7705 C CA . PHE A 1 1064 ? -15.527 21.831 16.532 1.00 98.81 1064 PHE A CA 1
ATOM 7706 C C . PHE A 1 1064 ? -14.290 21.774 17.415 1.00 98.81 1064 PHE A C 1
ATOM 7708 O O . PHE A 1 1064 ? -14.219 22.442 18.448 1.00 98.81 1064 PHE A O 1
ATOM 7715 N N . TYR A 1 1065 ? -13.285 21.043 16.953 1.00 98.81 1065 TYR A N 1
ATOM 7716 C CA . TYR A 1 1065 ? -11.975 20.969 17.577 1.00 98.81 1065 TYR A CA 1
ATOM 7717 C C . TYR A 1 1065 ? -10.919 21.486 16.609 1.00 98.81 1065 TYR A C 1
ATOM 7719 O O . TYR A 1 1065 ? -10.913 21.136 15.429 1.00 98.81 1065 TYR A O 1
ATOM 7727 N N . GLY A 1 1066 ? -10.040 22.340 17.123 1.00 98.44 1066 GLY A N 1
ATOM 7728 C CA . GLY A 1 1066 ? -8.903 22.879 16.395 1.00 98.44 1066 GLY A CA 1
ATOM 7729 C C . GLY A 1 1066 ? -7.605 22.370 16.997 1.00 98.44 1066 GLY A C 1
ATOM 7730 O O . GLY A 1 1066 ? -7.356 22.605 18.179 1.00 98.44 1066 GLY A O 1
ATOM 7731 N N . TYR A 1 1067 ? -6.769 21.709 16.204 1.00 98.50 1067 TYR A N 1
ATOM 7732 C CA . TYR A 1 1067 ? -5.473 21.204 16.645 1.00 98.50 1067 TYR A CA 1
ATOM 7733 C C . TYR A 1 1067 ? -4.331 21.833 15.846 1.00 98.50 1067 TYR A C 1
ATOM 7735 O O . TYR A 1 1067 ? -4.244 21.697 14.625 1.00 98.50 1067 TYR A O 1
ATOM 7743 N N . SER A 1 1068 ? -3.435 22.531 16.542 1.00 96.94 1068 SER A N 1
ATOM 7744 C CA . SER A 1 1068 ? -2.218 23.069 15.939 1.00 96.94 1068 SER A CA 1
ATOM 7745 C C . SER A 1 1068 ? -1.073 22.084 16.113 1.00 96.94 1068 SER A C 1
ATOM 7747 O O . SER A 1 1068 ? -0.433 22.039 17.166 1.00 96.94 1068 SER A O 1
ATOM 7749 N N . GLY A 1 1069 ? -0.754 21.353 15.044 1.00 93.19 1069 GLY A N 1
ATOM 7750 C CA . GLY A 1 1069 ? 0.435 20.503 14.988 1.00 93.19 1069 GLY A CA 1
ATOM 7751 C C . GLY A 1 1069 ? 1.750 21.285 15.105 1.00 93.19 1069 GLY A C 1
ATOM 7752 O O . GLY A 1 1069 ? 2.788 20.690 15.340 1.00 93.19 1069 GLY A O 1
ATOM 7753 N N . ARG A 1 1070 ? 1.751 22.619 14.989 1.00 93.12 1070 ARG A N 1
ATOM 7754 C CA . ARG A 1 1070 ? 2.971 23.426 15.185 1.00 93.12 1070 ARG A CA 1
ATOM 7755 C C . ARG A 1 1070 ? 3.283 23.697 16.649 1.00 93.12 1070 ARG A C 1
ATOM 7757 O O . ARG A 1 1070 ? 4.448 23.824 17.005 1.00 93.12 1070 ARG A O 1
ATOM 7764 N N . THR A 1 1071 ? 2.253 23.840 17.477 1.00 95.62 1071 THR A N 1
ATOM 7765 C CA . THR A 1 1071 ? 2.398 24.221 18.890 1.00 95.62 1071 THR A CA 1
ATOM 7766 C C . THR A 1 1071 ? 1.899 23.148 19.853 1.00 95.62 1071 THR A C 1
ATOM 7768 O O . THR A 1 1071 ? 1.953 23.353 21.064 1.00 95.62 1071 THR A O 1
ATOM 7771 N N . GLY A 1 1072 ? 1.366 22.030 19.349 1.00 96.56 1072 GLY A N 1
ATOM 7772 C CA . GLY A 1 1072 ? 0.817 20.954 20.174 1.00 96.56 1072 GLY A CA 1
ATOM 7773 C C . GLY A 1 1072 ? -0.375 21.429 21.005 1.00 96.56 1072 GLY A C 1
ATOM 7774 O O . GLY A 1 1072 ? -0.491 21.089 22.181 1.00 96.56 1072 GLY A O 1
ATOM 7775 N N . THR A 1 1073 ? -1.205 22.309 20.437 1.00 98.19 1073 THR A N 1
ATOM 7776 C CA . THR A 1 1073 ? -2.309 22.979 21.143 1.00 98.19 1073 THR A CA 1
ATOM 7777 C C . THR A 1 1073 ? -3.654 22.503 20.617 1.00 98.19 1073 THR A C 1
ATOM 7779 O O . THR A 1 1073 ? -3.906 22.584 19.415 1.00 98.19 1073 THR A O 1
ATOM 7782 N N . LEU A 1 1074 ? -4.520 22.048 21.523 1.00 98.62 1074 LEU A N 1
ATOM 7783 C CA . LEU A 1 1074 ? -5.901 21.669 21.251 1.00 98.62 1074 LEU A CA 1
ATOM 7784 C C . LEU A 1 1074 ? -6.852 22.769 21.736 1.00 98.62 1074 LEU A C 1
ATOM 7786 O O . LEU A 1 1074 ? -6.787 23.225 22.881 1.00 98.62 1074 LEU A O 1
ATOM 7790 N N . THR A 1 1075 ? -7.759 23.165 20.854 1.00 98.62 1075 THR A N 1
ATOM 7791 C CA . THR A 1 1075 ? -8.800 24.170 21.076 1.00 98.62 1075 THR A CA 1
ATOM 7792 C C . THR A 1 1075 ? -10.173 23.583 20.759 1.00 98.62 1075 THR A C 1
ATOM 7794 O O . THR A 1 1075 ? -10.284 22.634 19.983 1.00 98.62 1075 THR A O 1
ATOM 7797 N N . MET A 1 1076 ? -11.226 24.146 21.347 1.00 98.62 1076 MET A N 1
ATOM 7798 C CA . MET A 1 1076 ? -12.608 23.709 21.145 1.00 98.62 1076 MET A CA 1
ATOM 7799 C C . MET A 1 1076 ? -13.535 24.909 20.955 1.00 98.62 1076 MET A C 1
ATOM 7801 O O . MET A 1 1076 ? -13.390 25.920 21.641 1.00 98.62 1076 MET A O 1
ATOM 7805 N N . SER A 1 1077 ? -14.498 24.769 20.049 1.00 98.75 1077 SER A N 1
ATOM 7806 C CA . SER A 1 1077 ? -15.620 25.683 19.837 1.00 98.75 1077 SER A CA 1
ATOM 7807 C C . SER A 1 1077 ? -16.932 24.948 20.102 1.00 98.75 1077 SER A C 1
ATOM 7809 O O . SER A 1 1077 ? -17.070 23.782 19.737 1.00 98.75 1077 SER A O 1
ATOM 7811 N N . THR A 1 1078 ? -17.895 25.628 20.726 1.00 97.94 1078 THR A N 1
ATOM 7812 C CA . THR A 1 1078 ? -19.254 25.118 21.007 1.00 97.94 1078 THR A CA 1
ATOM 7813 C C . THR A 1 1078 ? -20.360 25.987 20.399 1.00 97.94 1078 THR A C 1
ATOM 7815 O O . THR A 1 1078 ? -21.543 25.707 20.582 1.00 97.94 1078 THR A O 1
ATOM 7818 N N . ASP A 1 1079 ? -19.987 27.035 19.661 1.00 98.19 1079 ASP A N 1
ATOM 7819 C CA . ASP A 1 1079 ? -20.875 27.983 18.975 1.00 98.19 1079 ASP A CA 1
ATOM 7820 C C . ASP A 1 1079 ? -20.825 27.817 17.438 1.00 98.19 1079 ASP A C 1
ATOM 7822 O O . ASP A 1 1079 ? -21.265 28.668 16.658 1.00 98.19 1079 ASP A O 1
ATOM 7826 N N . GLY A 1 1080 ? -20.318 26.669 16.986 1.00 97.94 1080 GLY A N 1
ATOM 7827 C CA . GLY A 1 1080 ? -20.151 26.262 15.596 1.00 97.94 1080 GLY A CA 1
ATOM 7828 C C . GLY A 1 1080 ? -19.088 27.062 14.849 1.00 97.94 1080 GLY A C 1
ATOM 7829 O O . GLY A 1 1080 ? -19.333 27.501 13.725 1.00 97.94 1080 GLY A O 1
ATOM 7830 N N . GLY A 1 1081 ? -17.938 27.260 15.492 1.00 98.44 1081 GLY A N 1
ATOM 7831 C CA . GLY A 1 1081 ? -16.725 27.804 14.891 1.00 98.44 1081 GLY A CA 1
ATOM 7832 C C . GLY A 1 1081 ? -16.520 29.307 15.060 1.00 98.44 1081 GLY A C 1
ATOM 7833 O O . GLY A 1 1081 ? -15.590 29.838 14.460 1.00 98.44 1081 GLY A O 1
ATOM 7834 N N . VAL A 1 1082 ? -17.346 30.011 15.840 1.00 98.69 1082 VAL A N 1
ATOM 7835 C CA . VAL A 1 1082 ? -17.215 31.470 16.012 1.00 98.69 1082 VAL A CA 1
ATOM 7836 C C . VAL A 1 1082 ? -16.065 31.787 16.965 1.00 98.69 1082 VAL A C 1
ATOM 7838 O O . VAL A 1 1082 ? -15.164 32.567 16.635 1.00 98.69 1082 VAL A O 1
ATOM 7841 N N . THR A 1 1083 ? -16.071 31.156 18.137 1.00 98.62 1083 THR A N 1
ATOM 7842 C CA . THR A 1 1083 ? -15.032 31.317 19.155 1.00 98.62 1083 THR A CA 1
ATOM 7843 C C . THR A 1 1083 ? -14.449 29.965 19.548 1.00 98.62 1083 THR A C 1
ATOM 7845 O O . THR A 1 1083 ? -15.161 28.967 19.663 1.00 98.62 1083 THR A O 1
ATOM 7848 N N . PHE A 1 1084 ? -13.131 29.930 19.734 1.00 98.69 1084 PHE A N 1
ATOM 7849 C CA . PHE A 1 1084 ? -12.383 28.771 20.202 1.00 98.69 1084 PHE A CA 1
ATOM 7850 C C . PHE A 1 1084 ? -11.693 29.095 21.525 1.00 98.69 1084 PHE A C 1
ATOM 7852 O O . PHE A 1 1084 ? -11.181 30.194 21.728 1.00 98.69 1084 PHE A O 1
ATOM 7859 N N . SER A 1 1085 ? -11.663 28.120 22.428 1.00 98.19 1085 SER A N 1
ATOM 7860 C CA . SER A 1 1085 ? -10.912 28.189 23.683 1.00 98.19 1085 SER A CA 1
ATOM 7861 C C . SER A 1 1085 ? -9.872 27.079 23.730 1.00 98.19 1085 SER A C 1
ATOM 7863 O O . SER A 1 1085 ? -10.164 25.943 23.354 1.00 98.19 1085 SER A O 1
ATOM 7865 N N . THR A 1 1086 ? -8.665 27.385 24.206 1.00 98.25 1086 THR A N 1
ATOM 7866 C CA . THR A 1 1086 ? -7.632 26.373 24.466 1.00 98.25 1086 THR A CA 1
ATOM 7867 C C . THR A 1 1086 ? -8.085 25.440 25.578 1.00 98.25 1086 THR A C 1
ATOM 7869 O O . THR A 1 1086 ? -8.391 25.896 26.677 1.00 98.25 1086 THR A O 1
ATOM 7872 N N . ILE A 1 1087 ? -8.087 24.138 25.297 1.00 97.25 1087 ILE A N 1
ATOM 7873 C CA . ILE A 1 1087 ? -8.432 23.094 26.270 1.00 97.25 1087 ILE A CA 1
ATOM 7874 C C . ILE A 1 1087 ? -7.216 22.263 26.691 1.00 97.25 1087 ILE A C 1
ATOM 7876 O O . ILE A 1 1087 ? -7.206 21.736 27.801 1.00 97.25 1087 ILE A O 1
ATOM 7880 N N . GLN A 1 1088 ? -6.169 22.182 25.860 1.00 98.00 1088 GLN A N 1
ATOM 7881 C CA . GLN A 1 1088 ? -4.934 21.469 26.201 1.00 98.00 1088 GLN A CA 1
ATOM 7882 C C . GLN A 1 1088 ? -3.726 21.981 25.401 1.00 98.00 1088 GLN A C 1
ATOM 7884 O O . GLN A 1 1088 ? -3.858 22.430 24.262 1.00 98.00 1088 GLN A O 1
ATOM 7889 N N . THR A 1 1089 ? -2.533 21.886 25.988 1.00 97.69 1089 THR A N 1
ATOM 7890 C CA . THR A 1 1089 ? -1.232 22.158 25.352 1.00 97.69 1089 THR A CA 1
ATOM 7891 C C . THR A 1 1089 ? -0.251 21.015 25.635 1.00 97.69 1089 THR A C 1
ATOM 7893 O O . THR A 1 1089 ? -0.534 20.143 26.456 1.00 97.69 1089 THR A O 1
ATOM 7896 N N . GLY A 1 1090 ? 0.906 21.010 24.965 1.00 95.75 1090 GLY A N 1
ATOM 7897 C CA . GLY A 1 1090 ? 1.953 20.002 25.185 1.00 95.75 1090 GLY A CA 1
ATOM 7898 C C . GLY A 1 1090 ? 1.699 18.666 24.483 1.00 95.75 1090 GLY A C 1
ATOM 7899 O O . GLY A 1 1090 ? 2.291 17.658 24.856 1.00 95.75 1090 GLY A O 1
ATOM 7900 N N . LEU A 1 1091 ? 0.817 18.652 23.482 1.00 96.81 1091 LEU A N 1
ATOM 7901 C CA . LEU A 1 1091 ? 0.603 17.504 22.601 1.00 96.81 1091 LEU A CA 1
ATOM 7902 C C . LEU A 1 1091 ? 1.739 17.390 21.565 1.00 96.81 1091 LEU A C 1
ATOM 7904 O O . LEU A 1 1091 ? 2.500 18.349 21.401 1.00 96.81 1091 LEU A O 1
ATOM 7908 N N . PRO A 1 1092 ? 1.856 16.252 20.848 1.00 96.25 1092 PRO A N 1
ATOM 7909 C CA . PRO A 1 1092 ? 2.842 16.081 19.781 1.00 96.25 1092 PRO A CA 1
ATOM 7910 C C . PRO A 1 1092 ? 2.866 17.246 18.780 1.00 96.25 1092 PRO A C 1
ATOM 7912 O O . PRO A 1 1092 ? 1.865 17.940 18.600 1.00 96.25 1092 PRO A O 1
ATOM 7915 N N . ILE A 1 1093 ? 4.011 17.462 18.128 1.00 95.06 1093 ILE A N 1
ATOM 7916 C CA . ILE A 1 1093 ? 4.178 18.485 17.088 1.00 95.06 1093 ILE A CA 1
ATOM 7917 C C . ILE A 1 1093 ? 4.675 17.867 15.783 1.00 95.06 1093 ILE A C 1
ATOM 7919 O O . ILE A 1 1093 ? 5.398 16.871 15.785 1.00 95.06 1093 ILE A O 1
ATOM 7923 N N . ALA A 1 1094 ? 4.291 18.472 14.664 1.00 91.88 1094 ALA A N 1
ATOM 7924 C CA . ALA A 1 1094 ? 4.739 18.094 13.337 1.00 91.88 1094 ALA A CA 1
ATOM 7925 C C . ALA A 1 1094 ? 6.218 18.449 13.141 1.00 91.88 1094 ALA A C 1
ATOM 7927 O O . ALA A 1 1094 ? 6.666 19.543 13.493 1.00 91.88 1094 ALA A O 1
ATOM 7928 N N . VAL A 1 1095 ? 6.952 17.530 12.517 1.00 87.19 1095 VAL A N 1
ATOM 7929 C CA . VAL A 1 1095 ? 8.333 17.733 12.073 1.00 87.19 1095 VAL A CA 1
ATOM 7930 C C . VAL A 1 1095 ? 8.368 17.615 10.548 1.00 87.19 1095 VAL A C 1
ATOM 7932 O O . VAL A 1 1095 ? 7.708 16.723 10.004 1.00 87.19 1095 VAL A O 1
ATOM 7935 N N . PRO A 1 1096 ? 9.100 18.497 9.839 1.00 83.25 1096 PRO A N 1
ATOM 7936 C CA . PRO A 1 1096 ? 9.204 18.435 8.384 1.00 83.25 1096 PRO A CA 1
ATOM 7937 C C . PRO A 1 1096 ? 9.595 17.041 7.877 1.00 83.25 1096 PRO A C 1
ATOM 7939 O O . PRO A 1 1096 ? 10.416 16.369 8.497 1.00 83.25 1096 PRO A O 1
ATOM 7942 N N . PHE A 1 1097 ? 9.032 16.642 6.733 1.00 76.94 1097 PHE A N 1
ATOM 7943 C CA . PHE A 1 1097 ? 9.303 15.363 6.053 1.00 76.94 1097 PHE A CA 1
ATOM 7944 C C . PHE A 1 1097 ? 8.927 14.096 6.839 1.00 76.94 1097 PHE A C 1
ATOM 7946 O O . PHE A 1 1097 ? 9.352 13.003 6.479 1.00 76.94 1097 PHE A O 1
ATOM 7953 N N . THR A 1 1098 ? 8.117 14.218 7.893 1.00 83.50 1098 THR A N 1
ATOM 7954 C CA . THR A 1 1098 ? 7.541 13.073 8.613 1.00 83.50 1098 THR A CA 1
ATOM 7955 C C . THR A 1 1098 ? 6.016 13.179 8.634 1.00 83.50 1098 THR A C 1
ATOM 7957 O O . THR A 1 1098 ? 5.498 14.299 8.573 1.00 83.50 1098 THR A O 1
ATOM 7960 N N . PRO A 1 1099 ? 5.281 12.055 8.747 1.00 88.69 1099 PRO A N 1
ATOM 7961 C CA . PRO A 1 1099 ? 3.838 12.090 8.957 1.00 88.69 1099 PRO A CA 1
ATOM 7962 C C . PRO A 1 1099 ? 3.469 12.997 10.136 1.00 88.69 1099 PRO A C 1
ATOM 7964 O O . PRO A 1 1099 ? 4.023 12.859 11.232 1.00 88.69 1099 PRO A O 1
ATOM 7967 N N . ALA A 1 1100 ? 2.549 13.935 9.914 1.00 91.88 1100 ALA A N 1
ATOM 7968 C CA . ALA A 1 1100 ? 2.125 14.877 10.940 1.00 91.88 1100 ALA A CA 1
ATOM 7969 C C . ALA A 1 1100 ? 1.165 14.213 11.950 1.00 91.88 1100 ALA A C 1
ATOM 7971 O O . ALA A 1 1100 ? 0.358 13.362 11.563 1.00 91.88 1100 ALA A O 1
ATOM 7972 N N . PRO A 1 1101 ? 1.194 14.620 13.232 1.00 95.75 1101 PRO A N 1
ATOM 7973 C CA . PRO A 1 1101 ? 0.145 14.255 14.177 1.00 95.75 1101 PRO A CA 1
ATOM 7974 C C . PRO A 1 1101 ? -1.229 14.681 13.644 1.00 95.75 1101 PRO A C 1
ATOM 7976 O O . PRO A 1 1101 ? -1.384 15.813 13.181 1.00 95.75 1101 PRO A O 1
ATOM 7979 N N . THR A 1 1102 ? -2.219 13.791 13.709 1.00 96.62 1102 THR A N 1
ATOM 7980 C CA . THR A 1 1102 ? -3.550 14.024 13.129 1.00 96.62 1102 THR A CA 1
ATOM 7981 C C . THR A 1 1102 ? -4.641 13.738 14.155 1.00 96.62 1102 THR A C 1
ATOM 7983 O O . THR A 1 1102 ? -4.657 12.672 14.773 1.00 96.62 1102 THR A O 1
ATOM 7986 N N . LEU A 1 1103 ? -5.549 14.697 14.348 1.00 98.19 1103 LEU A N 1
ATOM 7987 C CA . LEU A 1 1103 ? -6.712 14.585 15.227 1.00 98.19 1103 LEU A CA 1
ATOM 7988 C C . LEU A 1 1103 ? -7.898 13.956 14.480 1.00 98.19 1103 LEU A C 1
ATOM 7990 O O . LEU A 1 1103 ? -8.187 14.322 13.341 1.00 98.19 1103 LEU A O 1
ATOM 7994 N N . TYR A 1 1104 ? -8.622 13.068 15.154 1.00 97.94 1104 TYR A N 1
ATOM 7995 C CA . TYR A 1 1104 ? -9.798 12.355 14.660 1.00 97.94 1104 TYR A CA 1
ATOM 7996 C C . TYR A 1 1104 ? -10.956 12.495 15.655 1.00 97.94 1104 TYR A C 1
ATOM 7998 O O . TYR A 1 1104 ? -10.740 12.453 16.866 1.00 97.94 1104 TYR A O 1
ATOM 8006 N N . SER A 1 1105 ? -12.185 12.629 15.147 1.00 97.44 1105 SER A N 1
ATOM 8007 C CA . SER A 1 1105 ? -13.426 12.610 15.938 1.00 97.44 1105 SER A CA 1
ATOM 8008 C C . SER A 1 1105 ? -14.320 11.456 15.490 1.00 97.44 1105 SER A C 1
ATOM 8010 O O . SER A 1 1105 ? -14.526 11.267 14.286 1.00 97.44 1105 SER A O 1
ATOM 8012 N N . LEU A 1 1106 ? -14.819 10.685 16.459 1.00 96.88 1106 LEU A N 1
ATOM 8013 C CA . LEU A 1 1106 ? -15.642 9.493 16.253 1.00 96.88 1106 LEU A CA 1
ATOM 8014 C C . LEU A 1 1106 ? -17.142 9.788 16.488 1.00 96.88 1106 LEU A C 1
ATOM 8016 O O . LEU A 1 1106 ? -17.478 10.674 17.274 1.00 96.88 1106 LEU A O 1
ATOM 8020 N N . PRO A 1 1107 ? -18.059 9.077 15.797 1.00 95.62 1107 PRO A N 1
ATOM 8021 C CA . PRO A 1 1107 ? -19.499 9.386 15.774 1.00 95.62 1107 PRO A CA 1
ATOM 8022 C C . PRO A 1 1107 ? -20.340 8.847 16.935 1.00 95.62 1107 PRO A C 1
ATOM 8024 O O . PRO A 1 1107 ? -21.526 9.155 17.012 1.00 95.62 1107 PRO A O 1
ATOM 8027 N N . ASP A 1 1108 ? -19.779 8.030 17.815 1.00 92.88 1108 ASP A N 1
ATOM 8028 C CA . ASP A 1 1108 ? -20.492 7.369 18.912 1.00 92.88 1108 ASP A CA 1
ATOM 8029 C C . ASP A 1 1108 ? -20.731 8.276 20.131 1.00 92.88 1108 ASP A C 1
ATOM 8031 O O . ASP A 1 1108 ? -21.714 8.076 20.848 1.00 92.88 1108 ASP A O 1
ATOM 8035 N N . ALA A 1 1109 ? -19.892 9.293 20.361 1.00 95.12 1109 ALA A N 1
ATOM 8036 C CA . ALA A 1 1109 ? -20.091 10.259 21.442 1.00 95.12 1109 ALA A CA 1
ATOM 8037 C C . ALA A 1 1109 ? -19.406 11.609 21.183 1.00 95.12 1109 ALA A C 1
ATOM 8039 O O . ALA A 1 1109 ? -18.356 11.686 20.546 1.00 95.12 1109 ALA A O 1
ATOM 8040 N N . GLN A 1 1110 ? -19.965 12.679 21.762 1.00 97.25 1110 GLN A N 1
ATOM 8041 C CA . GLN A 1 1110 ? -19.321 13.995 21.754 1.00 97.25 1110 GLN A CA 1
ATOM 8042 C C . GLN A 1 1110 ? -17.959 13.922 22.454 1.00 97.25 1110 GLN A C 1
ATOM 8044 O O . GLN A 1 1110 ? -17.848 13.397 23.565 1.00 97.25 1110 GLN A O 1
ATOM 8049 N N . GLY A 1 1111 ? -16.935 14.512 21.845 1.00 96.50 1111 GLY A N 1
ATOM 8050 C CA . GLY A 1 1111 ? -15.584 14.537 22.386 1.00 96.50 1111 GLY A CA 1
ATOM 8051 C C . GLY A 1 1111 ? -14.887 13.182 22.359 1.00 96.50 1111 GLY A C 1
ATOM 8052 O O . GLY A 1 1111 ? -13.836 13.052 22.988 1.00 96.50 1111 GLY A O 1
ATOM 8053 N N . HIS A 1 1112 ? -15.411 12.181 21.644 1.00 96.81 1112 HIS A N 1
ATOM 8054 C CA . HIS A 1 1112 ? -14.650 10.967 21.376 1.00 96.81 1112 HIS A CA 1
ATOM 8055 C C . HIS A 1 1112 ? -13.555 11.287 20.353 1.00 96.81 1112 HIS A C 1
ATOM 8057 O O . HIS A 1 1112 ? -13.773 11.295 19.140 1.00 96.81 1112 HIS A O 1
ATOM 8063 N N . LEU A 1 1113 ? -12.383 11.635 20.882 1.00 98.25 1113 LEU A N 1
ATOM 8064 C CA . LEU A 1 1113 ? -11.249 12.143 20.125 1.00 98.25 1113 LEU A CA 1
ATOM 8065 C C . LEU A 1 1113 ? -10.055 11.208 20.231 1.00 98.25 1113 LEU A C 1
ATOM 8067 O O . LEU A 1 1113 ? -9.731 10.736 21.319 1.00 98.25 1113 LEU A O 1
ATOM 8071 N N . TRP A 1 1114 ? -9.371 11.041 19.105 1.00 98.31 1114 TRP A N 1
ATOM 8072 C CA . TRP A 1 1114 ? -8.104 10.330 18.998 1.00 98.31 1114 TRP A CA 1
ATOM 8073 C C . TRP A 1 1114 ? -7.072 11.209 18.298 1.00 98.31 1114 TRP A C 1
ATOM 8075 O O . TRP A 1 1114 ? -7.415 11.945 17.378 1.00 98.31 1114 TRP A O 1
ATOM 8085 N N . LEU A 1 1115 ? -5.810 11.136 18.712 1.00 98.38 1115 LEU A N 1
ATOM 8086 C CA . LEU A 1 1115 ? -4.704 11.860 18.086 1.00 98.38 1115 LEU A CA 1
ATOM 8087 C C . LEU A 1 1115 ? -3.542 10.902 17.840 1.00 98.38 1115 LEU A C 1
ATOM 8089 O O . LEU A 1 1115 ? -2.998 10.324 18.786 1.00 98.38 1115 LEU A O 1
ATOM 8093 N N . THR A 1 1116 ? -3.154 10.754 16.574 1.00 97.56 1116 THR A N 1
ATOM 8094 C CA . THR A 1 1116 ? -1.912 10.060 16.217 1.00 97.56 1116 THR A CA 1
ATOM 8095 C C . THR A 1 1116 ? -0.710 10.930 16.564 1.00 97.56 1116 THR A C 1
ATOM 8097 O O . THR A 1 1116 ? -0.779 12.156 16.479 1.00 97.56 1116 THR A O 1
ATOM 8100 N N . ALA A 1 1117 ? 0.404 10.313 16.959 1.00 94.06 1117 ALA A N 1
ATOM 8101 C CA . ALA A 1 1117 ? 1.623 11.040 17.323 1.00 94.06 1117 ALA A CA 1
ATOM 8102 C C . ALA A 1 1117 ? 2.475 11.453 16.104 1.00 94.06 1117 ALA A C 1
ATOM 8104 O O . ALA A 1 1117 ? 3.400 12.256 16.239 1.00 94.06 1117 ALA A O 1
ATOM 8105 N N . GLY A 1 1118 ? 2.150 10.940 14.913 1.00 90.44 1118 GLY A N 1
ATOM 8106 C CA . GLY A 1 1118 ? 2.905 11.178 13.685 1.00 90.44 1118 GLY A CA 1
ATOM 8107 C C . GLY A 1 1118 ? 4.156 10.298 13.588 1.00 90.44 1118 GLY A C 1
ATOM 8108 O O . GLY A 1 1118 ? 4.308 9.311 14.304 1.00 90.44 1118 GLY A O 1
ATOM 8109 N N . GLY A 1 1119 ? 5.071 10.635 12.676 1.00 83.38 1119 GLY A N 1
ATOM 8110 C CA . GLY A 1 1119 ? 6.295 9.850 12.453 1.00 83.38 1119 GLY A CA 1
ATOM 8111 C C . GLY A 1 1119 ? 7.406 10.086 13.484 1.00 83.38 1119 GLY A C 1
ATOM 8112 O O . GLY A 1 1119 ? 8.267 9.219 13.682 1.00 83.38 1119 GLY A O 1
ATOM 8113 N N . ASN A 1 1120 ? 7.393 11.255 14.133 1.00 79.81 1120 ASN A N 1
ATOM 8114 C CA . ASN A 1 1120 ? 8.486 11.731 14.985 1.00 79.81 1120 ASN A CA 1
ATOM 8115 C C . ASN A 1 1120 ? 8.288 11.466 16.487 1.00 79.81 1120 ASN A C 1
ATOM 8117 O O . ASN A 1 1120 ? 9.272 11.377 17.215 1.00 79.81 1120 ASN A O 1
ATOM 8121 N N . ALA A 1 1121 ? 7.046 11.368 16.959 1.00 83.62 1121 ALA A N 1
ATOM 8122 C CA . ALA A 1 1121 ? 6.743 11.107 18.361 1.00 83.62 1121 ALA A CA 1
ATOM 8123 C C . ALA A 1 1121 ? 6.120 9.719 18.532 1.00 83.62 1121 ALA A C 1
ATOM 8125 O O . ALA A 1 1121 ? 5.464 9.198 17.630 1.00 83.62 1121 ALA A O 1
ATOM 8126 N N . ASP A 1 1122 ? 6.328 9.141 19.708 1.00 88.75 1122 ASP A N 1
ATOM 8127 C CA . ASP A 1 1122 ? 5.786 7.836 20.053 1.00 88.75 1122 ASP A CA 1
ATOM 8128 C C . ASP A 1 1122 ? 4.367 7.965 20.624 1.00 88.75 1122 ASP A C 1
ATOM 8130 O O . ASP A 1 1122 ? 4.020 8.953 21.275 1.00 88.75 1122 ASP A O 1
ATOM 8134 N N . GLY A 1 1123 ? 3.558 6.925 20.432 1.00 93.69 1123 GLY A N 1
ATOM 8135 C CA . GLY A 1 1123 ? 2.253 6.794 21.072 1.00 93.69 1123 GLY A CA 1
ATOM 8136 C C . GLY A 1 1123 ? 1.037 7.017 20.186 1.00 93.69 1123 GLY A C 1
ATOM 8137 O O . GLY A 1 1123 ? 1.117 7.333 19.001 1.00 93.69 1123 GLY A O 1
ATOM 8138 N N . LEU A 1 1124 ? -0.115 6.832 20.818 1.00 97.69 1124 LEU A N 1
ATOM 8139 C CA . LEU A 1 1124 ? -1.453 7.151 20.337 1.00 97.69 1124 LEU A CA 1
ATOM 8140 C C . LEU A 1 1124 ? -2.200 7.770 21.521 1.00 97.69 1124 LEU A C 1
ATOM 8142 O O . LEU A 1 1124 ? -2.026 7.313 22.649 1.00 97.69 1124 LEU A O 1
ATOM 8146 N N . TYR A 1 1125 ? -2.993 8.811 21.290 1.00 98.00 1125 TYR A N 1
ATOM 8147 C CA . TYR A 1 1125 ? -3.678 9.542 22.353 1.00 98.00 1125 TYR A CA 1
ATOM 8148 C C . TYR A 1 1125 ? -5.189 9.430 22.181 1.00 98.00 1125 TYR A C 1
ATOM 8150 O O . TYR A 1 1125 ? -5.685 9.477 21.057 1.00 98.00 1125 TYR A O 1
ATOM 8158 N N . THR A 1 1126 ? -5.919 9.328 23.290 1.00 97.75 1126 THR A N 1
ATOM 8159 C CA . THR A 1 1126 ? -7.388 9.340 23.303 1.00 97.75 1126 THR A CA 1
ATOM 8160 C C . THR A 1 1126 ? -7.924 10.212 24.429 1.00 97.75 1126 THR A C 1
ATOM 8162 O O . THR A 1 1126 ? -7.207 10.524 25.384 1.00 97.75 1126 THR A O 1
ATOM 8165 N N . ASN A 1 1127 ? -9.179 10.638 24.316 1.00 97.50 1127 ASN A N 1
ATOM 8166 C CA . ASN A 1 1127 ? -9.823 11.465 25.326 1.00 97.50 1127 ASN A CA 1
ATOM 8167 C C . ASN A 1 1127 ? -10.090 10.686 26.628 1.00 97.50 1127 ASN A C 1
ATOM 8169 O O . ASN A 1 1127 ? -10.885 9.751 26.651 1.00 97.50 1127 ASN A O 1
ATOM 8173 N N . THR A 1 1128 ? -9.494 11.134 27.732 1.00 96.19 1128 THR A N 1
ATOM 8174 C CA . THR A 1 1128 ? -9.789 10.679 29.105 1.00 96.19 1128 THR A CA 1
ATOM 8175 C C . THR A 1 1128 ? -10.523 11.739 29.936 1.00 96.19 1128 THR A C 1
ATOM 8177 O O . THR A 1 1128 ? -10.801 11.527 31.115 1.00 96.19 1128 THR A O 1
ATOM 8180 N N . GLY A 1 1129 ? -10.782 12.910 29.349 1.00 95.88 1129 GLY A N 1
ATOM 8181 C CA . GLY A 1 1129 ? -11.560 13.998 29.935 1.00 95.88 1129 GLY A CA 1
ATOM 8182 C C . GLY A 1 1129 ? -13.068 13.831 29.730 1.00 95.88 1129 GLY A C 1
ATOM 8183 O O . GLY A 1 1129 ? -13.571 12.762 29.396 1.00 95.88 1129 GLY A O 1
ATOM 8184 N N . SER A 1 1130 ? -13.815 14.918 29.925 1.00 95.94 1130 SER A N 1
ATOM 8185 C CA . SER A 1 1130 ? -15.272 14.929 29.711 1.00 95.94 1130 SER A CA 1
ATOM 8186 C C . SER A 1 1130 ? -15.629 15.377 28.290 1.00 95.94 1130 SER A C 1
ATOM 8188 O O . SER A 1 1130 ? -14.821 16.015 27.621 1.00 95.94 1130 SER A O 1
ATOM 8190 N N . ALA A 1 1131 ? -16.866 15.142 27.841 1.00 93.06 1131 ALA A N 1
ATOM 8191 C CA . ALA A 1 1131 ? -17.342 15.623 26.535 1.00 93.06 1131 ALA A CA 1
ATOM 8192 C C . ALA A 1 1131 ? -17.264 17.160 26.371 1.00 93.06 1131 ALA A C 1
ATOM 8194 O O . ALA A 1 1131 ? -17.092 17.665 25.261 1.00 93.06 1131 ALA A O 1
ATOM 8195 N N . ALA A 1 1132 ? -17.388 17.909 27.474 1.00 89.88 1132 ALA A N 1
ATOM 8196 C CA . ALA A 1 1132 ? -17.336 19.375 27.494 1.00 89.88 1132 ALA A CA 1
ATOM 8197 C C . ALA A 1 1132 ? -15.923 19.941 27.727 1.00 89.88 1132 ALA A C 1
ATOM 8199 O O . ALA A 1 1132 ? -15.697 21.128 27.521 1.00 89.88 1132 ALA A O 1
ATOM 8200 N N . SER A 1 1133 ? -14.986 19.105 28.175 1.00 93.25 1133 SER A N 1
ATOM 8201 C CA . SER A 1 1133 ? -13.577 19.458 28.340 1.00 93.25 1133 SER A CA 1
ATOM 8202 C C . SER A 1 1133 ? -12.725 18.215 28.077 1.00 93.25 1133 SER A C 1
ATOM 8204 O O . SER A 1 1133 ? -12.328 17.525 29.029 1.00 93.25 1133 SER A O 1
ATOM 8206 N N . PRO A 1 1134 ? -12.529 17.858 26.793 1.00 96.50 1134 PRO A N 1
ATOM 8207 C CA . PRO A 1 1134 ? -11.679 16.739 26.422 1.00 96.50 1134 PRO A CA 1
ATOM 8208 C C . PRO A 1 1134 ? -10.239 16.949 26.893 1.00 96.50 1134 PRO A C 1
ATOM 8210 O O . PRO A 1 1134 ? -9.742 18.075 26.925 1.00 96.50 1134 PRO A O 1
ATOM 8213 N N . GLN A 1 1135 ? -9.573 15.855 27.246 1.00 97.50 1135 GLN A N 1
ATOM 8214 C CA . GLN A 1 1135 ? -8.158 15.800 27.604 1.00 97.50 1135 GLN A CA 1
ATOM 8215 C C . GLN A 1 1135 ? -7.557 14.560 26.948 1.00 97.50 1135 GLN A C 1
ATOM 8217 O O . GLN A 1 1135 ? -7.932 13.440 27.287 1.00 97.50 1135 GLN A O 1
ATOM 8222 N N . LEU A 1 1136 ? -6.657 14.757 25.991 1.00 98.19 1136 LEU A N 1
ATOM 8223 C CA . LEU A 1 1136 ? -5.990 13.693 25.258 1.00 98.19 1136 LEU A CA 1
ATOM 8224 C C . LEU A 1 1136 ? -4.805 13.161 26.063 1.00 98.19 1136 LEU A C 1
ATOM 8226 O O . LEU A 1 1136 ? -3.841 13.887 26.318 1.00 98.19 1136 LEU A O 1
ATOM 8230 N N . THR A 1 1137 ? -4.870 11.883 26.417 1.00 96.75 1137 THR A N 1
ATOM 8231 C CA . THR A 1 1137 ? -3.827 11.168 27.157 1.00 96.75 1137 THR A CA 1
ATOM 8232 C C . THR A 1 1137 ? -3.295 10.025 26.305 1.00 96.75 1137 THR A C 1
ATOM 8234 O O . THR A 1 1137 ? -4.053 9.369 25.590 1.00 96.75 1137 THR A O 1
ATOM 8237 N N . GLN A 1 1138 ? -1.985 9.794 26.369 1.00 95.94 1138 GLN A N 1
ATOM 8238 C CA . GLN A 1 1138 ? -1.337 8.700 25.652 1.00 95.94 1138 GLN A CA 1
ATOM 8239 C C . GLN A 1 1138 ? -1.816 7.348 26.195 1.00 95.94 1138 GLN A C 1
ATOM 8241 O O . GLN A 1 1138 ? -1.842 7.143 27.410 1.00 95.94 1138 GLN A O 1
ATOM 8246 N N . ILE A 1 1139 ? -2.161 6.417 25.307 1.00 93.06 1139 ILE A N 1
ATOM 8247 C CA . ILE A 1 1139 ? -2.493 5.038 25.671 1.00 93.06 1139 ILE A CA 1
ATOM 8248 C C . ILE A 1 1139 ? -1.235 4.163 25.714 1.00 93.06 1139 ILE A C 1
ATOM 8250 O O . ILE A 1 1139 ? -0.263 4.396 24.992 1.00 93.06 1139 ILE A O 1
ATOM 8254 N N . ALA A 1 1140 ? -1.253 3.131 26.556 1.00 89.00 1140 ALA A N 1
ATOM 8255 C CA . ALA A 1 1140 ? -0.167 2.160 26.631 1.00 89.00 1140 ALA A CA 1
ATOM 8256 C C . ALA A 1 1140 ? -0.190 1.188 25.434 1.00 89.00 1140 ALA A C 1
ATOM 8258 O O . ALA A 1 1140 ? -1.238 0.919 24.855 1.00 89.00 1140 ALA A O 1
ATOM 8259 N N . GLY A 1 1141 ? 0.969 0.618 25.095 1.00 86.88 1141 GLY A N 1
ATOM 8260 C CA . GLY A 1 1141 ? 1.074 -0.502 24.149 1.00 86.88 1141 GLY A CA 1
ATOM 8261 C C . GLY A 1 1141 ? 1.230 -0.137 22.669 1.00 86.88 1141 GLY A C 1
ATOM 8262 O O . GLY A 1 1141 ? 1.556 -1.026 21.891 1.00 86.88 1141 GLY A O 1
ATOM 8263 N N . VAL A 1 1142 ? 1.080 1.135 22.281 1.00 95.44 1142 VAL A N 1
ATOM 8264 C CA . VAL A 1 1142 ? 1.337 1.616 20.910 1.00 95.44 1142 VAL A CA 1
ATOM 8265 C C . VAL A 1 1142 ? 2.629 2.428 20.885 1.00 95.44 1142 VAL A C 1
ATOM 8267 O O . VAL A 1 1142 ? 2.704 3.485 21.505 1.00 95.44 1142 VAL A O 1
ATOM 8270 N N . GLN A 1 1143 ? 3.652 1.943 20.178 1.00 94.56 1143 GLN A N 1
ATOM 8271 C CA . GLN A 1 1143 ? 4.953 2.609 20.082 1.00 94.56 1143 GLN A CA 1
ATOM 8272 C C . GLN A 1 1143 ? 4.893 3.760 19.086 1.00 94.56 1143 GLN A C 1
ATOM 8274 O O . GLN A 1 1143 ? 5.321 4.855 19.415 1.00 94.56 1143 GLN A O 1
ATOM 8279 N N . LYS A 1 1144 ? 4.307 3.554 17.903 1.00 94.19 1144 LYS A N 1
ATOM 8280 C CA . LYS A 1 1144 ? 4.125 4.615 16.901 1.00 94.19 1144 LYS A CA 1
ATOM 8281 C C . LYS A 1 1144 ? 2.751 4.541 16.267 1.00 94.19 1144 LYS A C 1
ATOM 8283 O O . LYS A 1 1144 ? 2.261 3.444 16.017 1.00 94.19 1144 LYS A O 1
ATOM 8288 N N . SER A 1 1145 ? 2.166 5.696 15.959 1.00 95.56 1145 SER A N 1
ATOM 8289 C CA . SER A 1 1145 ? 0.935 5.798 15.174 1.00 95.56 1145 SER A CA 1
ATOM 8290 C C . SER A 1 1145 ? 1.064 6.911 14.136 1.00 95.56 1145 SER A C 1
ATOM 8292 O O . SER A 1 1145 ? 1.271 8.077 14.475 1.00 95.56 1145 SER A O 1
ATOM 8294 N N . THR A 1 1146 ? 0.957 6.550 12.859 1.00 93.75 1146 THR A N 1
ATOM 8295 C CA . THR A 1 1146 ? 1.030 7.499 11.738 1.00 93.75 1146 THR A CA 1
ATOM 8296 C C . THR A 1 1146 ? -0.359 7.860 11.230 1.00 93.75 1146 THR A C 1
ATOM 8298 O O . THR A 1 1146 ? -0.613 9.021 10.925 1.00 93.75 1146 THR A O 1
ATOM 8301 N N . SER A 1 1147 ? -1.283 6.897 11.230 1.00 95.56 1147 SER A N 1
ATOM 8302 C CA . SER A 1 1147 ? -2.643 7.055 10.710 1.00 95.56 1147 SER A CA 1
ATOM 8303 C C . SER A 1 1147 ? -3.649 6.268 11.541 1.00 95.56 1147 SER A C 1
ATOM 8305 O O . SER A 1 1147 ? -3.306 5.215 12.087 1.00 95.56 1147 SER A O 1
ATOM 8307 N N . LEU A 1 1148 ? -4.883 6.766 11.635 1.00 97.06 1148 LEU A N 1
ATOM 8308 C CA . LEU A 1 1148 ? -5.971 6.114 12.360 1.00 97.06 1148 LEU A CA 1
ATOM 8309 C C . LEU A 1 1148 ? -7.270 6.186 11.557 1.00 97.06 1148 LEU A C 1
ATOM 8311 O O . LEU A 1 1148 ? -7.628 7.228 11.025 1.00 97.06 1148 LEU A O 1
ATOM 8315 N N . GLY A 1 1149 ? -8.004 5.081 11.543 1.00 96.94 1149 GLY A N 1
ATOM 8316 C CA . GLY A 1 1149 ? -9.366 4.986 11.043 1.00 96.94 1149 GLY A CA 1
ATOM 8317 C C . GLY A 1 1149 ? -10.281 4.329 12.069 1.00 96.94 1149 GLY A C 1
ATOM 8318 O O . GLY A 1 1149 ? -9.829 3.631 12.976 1.00 96.94 1149 GLY A O 1
ATOM 8319 N N . TYR A 1 1150 ? -11.586 4.520 11.906 1.00 97.00 1150 TYR A N 1
ATOM 8320 C CA . TYR A 1 1150 ? -12.605 3.826 12.687 1.00 97.00 1150 TYR A CA 1
ATOM 8321 C C . TYR A 1 1150 ? -13.640 3.190 11.764 1.00 97.00 1150 TYR A C 1
ATOM 8323 O O . TYR A 1 1150 ? -13.894 3.692 10.673 1.00 97.00 1150 TYR A O 1
ATOM 8331 N N . GLY A 1 1151 ? -14.232 2.086 12.203 1.00 96.12 1151 GLY A N 1
ATOM 8332 C CA . GLY A 1 1151 ? -15.257 1.355 11.469 1.00 96.12 1151 GLY A CA 1
ATOM 8333 C C . GLY A 1 1151 ? -16.300 0.746 12.397 1.00 96.12 1151 GLY A C 1
ATOM 8334 O O . GLY A 1 1151 ? -16.292 0.951 13.615 1.00 96.12 1151 GLY A O 1
ATOM 8335 N N . LYS A 1 1152 ? -17.212 -0.027 11.807 1.00 95.56 1152 LYS A N 1
ATOM 8336 C CA . LYS A 1 1152 ? -18.335 -0.655 12.506 1.00 95.56 1152 LYS A CA 1
ATOM 8337 C C . LYS A 1 1152 ? -17.842 -1.432 13.730 1.00 95.56 1152 LYS A C 1
ATOM 8339 O O . LYS A 1 1152 ? -16.833 -2.133 13.652 1.00 95.56 1152 LYS A O 1
ATOM 8344 N N . ALA A 1 1153 ? -18.560 -1.331 14.846 1.00 94.00 1153 ALA A N 1
ATOM 8345 C CA . ALA A 1 1153 ? -18.291 -2.131 16.038 1.00 94.00 1153 ALA A CA 1
ATOM 8346 C C . ALA A 1 1153 ? -18.380 -3.640 15.739 1.00 94.00 1153 ALA A C 1
ATOM 8348 O O . ALA A 1 1153 ? -19.161 -4.069 14.882 1.00 94.00 1153 ALA A O 1
ATOM 8349 N N . ALA A 1 1154 ? -17.595 -4.440 16.464 1.00 90.00 1154 ALA A N 1
ATOM 8350 C CA . ALA A 1 1154 ? -17.708 -5.897 16.422 1.00 90.00 1154 ALA A CA 1
ATOM 8351 C C . ALA A 1 1154 ? -19.104 -6.355 16.887 1.00 90.00 1154 ALA A C 1
ATOM 8353 O O . ALA A 1 1154 ? -19.693 -5.701 17.753 1.00 90.00 1154 ALA A O 1
ATOM 8354 N N . PRO A 1 1155 ? -19.643 -7.475 16.369 1.00 83.75 1155 PRO A N 1
ATOM 8355 C CA . PRO A 1 1155 ? -20.913 -8.017 16.844 1.00 83.75 1155 PRO A CA 1
ATOM 8356 C C . PRO A 1 1155 ? -20.937 -8.166 18.375 1.00 83.75 1155 PRO A C 1
ATOM 8358 O O . PRO A 1 1155 ? -20.056 -8.790 18.960 1.00 83.75 1155 PRO A O 1
ATOM 8361 N N . GLY A 1 1156 ? -21.936 -7.566 19.029 1.00 83.69 1156 GLY A N 1
ATOM 8362 C CA . GLY A 1 1156 ? -22.074 -7.572 20.492 1.00 83.69 1156 GLY A CA 1
ATOM 8363 C C . GLY A 1 1156 ? -21.246 -6.519 21.245 1.00 83.69 1156 GLY A C 1
ATOM 8364 O O . GLY A 1 1156 ? -21.404 -6.400 22.457 1.00 83.69 1156 GLY A O 1
ATOM 8365 N N . SER A 1 1157 ? -20.411 -5.730 20.559 1.00 86.44 1157 SER A N 1
ATOM 8366 C CA . SER A 1 1157 ? -19.670 -4.604 21.142 1.00 86.44 1157 SER A CA 1
ATOM 8367 C C . SER A 1 1157 ? -20.367 -3.271 20.863 1.00 86.44 1157 SER A C 1
ATOM 8369 O O . SER A 1 1157 ? -20.938 -3.065 19.792 1.00 86.44 1157 SER A O 1
ATOM 8371 N N . SER A 1 1158 ? -20.287 -2.342 21.816 1.00 86.62 1158 SER A N 1
ATOM 8372 C CA . SER A 1 1158 ? -20.653 -0.932 21.618 1.00 86.62 1158 SER A CA 1
ATOM 8373 C C . SER A 1 1158 ? -19.465 -0.056 21.205 1.00 86.62 1158 SER A C 1
ATOM 8375 O O . SER A 1 1158 ? -19.667 1.095 20.834 1.00 86.62 1158 SER A O 1
ATOM 8377 N N . GLN A 1 1159 ? -18.240 -0.586 21.262 1.00 91.56 1159 GLN A N 1
ATOM 8378 C CA . GLN A 1 1159 ? -17.017 0.128 20.897 1.00 91.56 1159 GLN A CA 1
ATOM 8379 C C . GLN A 1 1159 ? -16.790 0.033 19.389 1.00 91.56 1159 GLN A C 1
ATOM 8381 O O . GLN A 1 1159 ? -16.788 -1.068 18.827 1.00 91.56 1159 GLN A O 1
ATOM 8386 N N . LEU A 1 1160 ? -16.573 1.177 18.735 1.00 95.81 1160 LEU A N 1
ATOM 8387 C CA . LEU A 1 1160 ? -16.180 1.203 17.328 1.00 95.81 1160 LEU A CA 1
ATOM 8388 C C . LEU A 1 1160 ? -14.849 0.473 17.127 1.00 95.81 1160 LEU A C 1
ATOM 8390 O O . LEU A 1 1160 ? -13.970 0.483 17.990 1.00 95.81 1160 LEU A O 1
ATOM 8394 N N . THR A 1 1161 ? -14.707 -0.166 15.969 1.00 96.06 1161 THR A N 1
ATOM 8395 C CA . THR A 1 1161 ? -13.446 -0.814 15.603 1.00 96.06 1161 THR A CA 1
ATOM 8396 C C . THR A 1 1161 ? -12.444 0.264 15.225 1.00 96.06 1161 THR A C 1
ATOM 8398 O O . THR A 1 1161 ? -12.766 1.124 14.409 1.00 96.06 1161 THR A O 1
ATOM 8401 N N . LEU A 1 1162 ? -11.235 0.209 15.775 1.00 97.75 1162 LEU A N 1
ATOM 8402 C CA . LEU A 1 1162 ? -10.133 1.099 15.416 1.00 97.75 1162 LEU A CA 1
ATOM 8403 C C . LEU A 1 1162 ? -9.167 0.375 14.485 1.00 97.75 1162 LEU A C 1
ATOM 8405 O O . LEU A 1 1162 ? -8.845 -0.795 14.700 1.00 97.75 1162 LEU A O 1
ATOM 8409 N N . PHE A 1 1163 ? -8.669 1.092 13.487 1.00 97.94 1163 PHE A N 1
ATOM 8410 C CA . PHE A 1 1163 ? -7.602 0.655 12.598 1.00 97.94 1163 PHE A CA 1
ATOM 8411 C C . PHE A 1 1163 ? -6.455 1.649 12.691 1.00 97.94 1163 PHE A C 1
ATOM 8413 O O . PHE A 1 1163 ? -6.699 2.850 12.615 1.00 97.94 1163 PHE A O 1
ATOM 8420 N N . ILE A 1 1164 ? -5.220 1.180 12.845 1.00 97.06 1164 ILE A N 1
ATOM 8421 C CA . ILE A 1 1164 ? -4.057 2.072 12.890 1.00 97.06 1164 ILE A CA 1
ATOM 8422 C C . ILE A 1 1164 ? -2.935 1.570 11.998 1.00 97.06 1164 ILE A C 1
ATOM 8424 O O . ILE A 1 1164 ? -2.654 0.373 11.967 1.00 97.06 1164 ILE A O 1
ATOM 8428 N N . ALA A 1 1165 ? -2.272 2.500 11.321 1.00 96.31 1165 ALA A N 1
ATOM 8429 C CA . ALA A 1 1165 ? -0.952 2.279 10.750 1.00 96.31 1165 ALA A CA 1
ATOM 8430 C C . ALA A 1 1165 ? 0.097 2.741 11.765 1.00 96.31 1165 ALA A C 1
ATOM 8432 O O . ALA A 1 1165 ? -0.003 3.844 12.319 1.00 96.31 1165 ALA A O 1
ATOM 8433 N N . GLY A 1 1166 ? 1.084 1.896 12.052 1.00 94.69 1166 GLY A N 1
ATOM 8434 C CA . GLY A 1 1166 ? 2.075 2.216 13.069 1.00 94.69 1166 GLY A CA 1
ATOM 8435 C C . GLY A 1 1166 ? 2.901 1.028 13.535 1.00 94.69 1166 GLY A C 1
ATOM 8436 O O . GLY A 1 1166 ? 3.019 0.023 12.840 1.00 94.69 1166 GLY A O 1
ATOM 8437 N N . THR A 1 1167 ? 3.480 1.161 14.726 1.00 94.81 1167 THR A N 1
ATOM 8438 C CA . THR A 1 1167 ? 4.309 0.130 15.357 1.00 94.81 1167 THR A CA 1
ATOM 8439 C C . THR A 1 1167 ? 3.698 -0.293 16.684 1.00 94.81 1167 THR A C 1
ATOM 8441 O O . THR A 1 1167 ? 3.479 0.548 17.560 1.00 94.81 1167 THR A O 1
ATOM 8444 N N . ILE A 1 1168 ? 3.474 -1.601 16.834 1.00 94.12 1168 ILE A N 1
ATOM 8445 C CA . ILE A 1 1168 ? 3.050 -2.244 18.081 1.00 94.12 1168 ILE A CA 1
ATOM 8446 C C . ILE A 1 1168 ? 4.027 -3.375 18.414 1.00 94.12 1168 ILE A C 1
ATOM 8448 O O . ILE A 1 1168 ? 4.283 -4.271 17.607 1.00 94.12 1168 ILE A O 1
ATOM 8452 N N . GLY A 1 1169 ? 4.600 -3.326 19.615 1.00 90.62 1169 GLY A N 1
ATOM 8453 C CA . GLY A 1 1169 ? 5.749 -4.146 19.983 1.00 90.62 1169 GLY A CA 1
ATOM 8454 C C . GLY A 1 1169 ? 6.951 -3.797 19.107 1.00 90.62 1169 GLY A C 1
ATOM 8455 O O . GLY A 1 1169 ? 7.433 -2.667 19.125 1.00 90.62 1169 GLY A O 1
ATOM 8456 N N . THR A 1 1170 ? 7.429 -4.769 18.334 1.00 89.44 1170 THR A N 1
ATOM 8457 C CA . THR A 1 1170 ? 8.518 -4.594 17.357 1.00 89.44 1170 THR A CA 1
ATOM 8458 C C . THR A 1 1170 ? 8.029 -4.604 15.909 1.00 89.44 1170 THR A C 1
ATOM 8460 O O . THR A 1 1170 ? 8.842 -4.521 14.993 1.00 89.44 1170 THR A O 1
ATOM 8463 N N . GLN A 1 1171 ? 6.718 -4.735 15.691 1.00 91.69 1171 GLN A N 1
ATOM 8464 C CA . GLN A 1 1171 ? 6.132 -4.958 14.374 1.00 91.69 1171 GLN A CA 1
ATOM 8465 C C . GLN A 1 1171 ? 5.532 -3.663 13.839 1.00 91.69 1171 GLN A C 1
ATOM 8467 O O . GLN A 1 1171 ? 4.712 -3.036 14.511 1.00 91.69 1171 GLN A O 1
ATOM 8472 N N . TRP A 1 1172 ? 5.929 -3.277 12.628 1.00 93.62 1172 TRP A N 1
ATOM 8473 C CA . TRP A 1 1172 ? 5.270 -2.219 11.866 1.00 93.62 1172 TRP A CA 1
ATOM 8474 C C . TRP A 1 1172 ? 4.179 -2.815 10.963 1.00 93.62 1172 TRP A C 1
ATOM 8476 O O . TRP A 1 1172 ? 4.304 -3.946 10.482 1.00 93.62 1172 TRP A O 1
ATOM 8486 N N . GLY A 1 1173 ? 3.089 -2.080 10.757 1.00 95.12 1173 GLY A N 1
ATOM 8487 C CA . GLY A 1 1173 ? 2.029 -2.469 9.831 1.00 95.12 1173 GLY A CA 1
ATOM 8488 C C . GLY A 1 1173 ? 0.671 -1.860 10.163 1.00 95.12 1173 GLY A C 1
ATOM 8489 O O . GLY A 1 1173 ? 0.573 -0.838 10.846 1.00 95.12 1173 GLY A O 1
ATOM 8490 N N . LEU A 1 1174 ? -0.378 -2.520 9.673 1.00 97.00 1174 LEU A N 1
ATOM 8491 C CA . LEU A 1 1174 ? -1.776 -2.179 9.899 1.00 97.00 1174 LEU A CA 1
ATOM 8492 C C . LEU A 1 1174 ? -2.343 -3.056 11.017 1.00 97.00 1174 LEU A C 1
ATOM 8494 O O . LEU A 1 1174 ? -2.275 -4.286 10.951 1.00 97.00 1174 LEU A O 1
ATOM 8498 N N . PHE A 1 1175 ? -2.933 -2.434 12.031 1.00 96.06 1175 PHE A N 1
ATOM 8499 C CA . PHE A 1 1175 ? -3.480 -3.109 13.203 1.00 96.06 1175 PHE A CA 1
ATOM 8500 C C . PHE A 1 1175 ? -4.956 -2.787 13.394 1.00 96.06 1175 PHE A C 1
ATOM 8502 O O . PHE A 1 1175 ? -5.409 -1.695 13.060 1.00 96.06 1175 PHE A O 1
ATOM 8509 N N . ARG A 1 1176 ? -5.695 -3.729 13.982 1.00 95.50 1176 ARG A N 1
ATOM 8510 C CA . ARG A 1 1176 ? -7.112 -3.600 14.334 1.00 95.50 1176 ARG A CA 1
ATOM 8511 C C . ARG A 1 1176 ? -7.319 -3.790 15.834 1.00 95.50 1176 ARG A C 1
ATOM 8513 O O . ARG A 1 1176 ? -6.801 -4.753 16.399 1.00 95.50 1176 ARG A O 1
ATOM 8520 N N . SER A 1 1177 ? -8.136 -2.934 16.441 1.00 94.31 1177 SER A N 1
ATOM 8521 C CA . SER A 1 1177 ? -8.655 -3.078 17.805 1.00 94.31 1177 SER A CA 1
ATOM 8522 C C . SER A 1 1177 ? -10.183 -3.075 17.788 1.00 94.31 1177 SER A C 1
ATOM 8524 O O . SER A 1 1177 ? -10.804 -2.277 17.090 1.00 94.31 1177 SER A O 1
ATOM 8526 N N . THR A 1 1178 ? -10.801 -3.971 18.558 1.00 92.31 1178 THR A N 1
ATOM 8527 C CA . THR A 1 1178 ? -12.268 -4.079 18.699 1.00 92.31 1178 THR A CA 1
ATOM 8528 C C . THR A 1 1178 ? -12.748 -3.786 20.124 1.00 92.31 1178 THR A C 1
ATOM 8530 O O . THR A 1 1178 ? -13.900 -4.055 20.458 1.00 92.31 1178 THR A O 1
ATOM 8533 N N . ASP A 1 1179 ? -11.852 -3.298 20.981 1.00 88.31 1179 ASP A N 1
ATOM 8534 C CA . ASP A 1 1179 ? -12.040 -3.124 22.425 1.00 88.31 1179 ASP A CA 1
ATOM 8535 C C . ASP A 1 1179 ? -11.635 -1.717 22.898 1.00 88.31 1179 ASP A C 1
ATOM 8537 O O . ASP A 1 1179 ? -11.202 -1.529 24.033 1.00 88.31 1179 ASP A O 1
ATOM 8541 N N . GLY A 1 1180 ? -11.774 -0.720 22.019 1.00 86.88 1180 GLY A N 1
ATOM 8542 C CA . GLY A 1 1180 ? -11.473 0.677 22.342 1.00 86.88 1180 GLY A CA 1
ATOM 8543 C C . GLY A 1 1180 ? -9.975 0.980 22.466 1.00 86.88 1180 GLY A C 1
ATOM 8544 O O . GLY A 1 1180 ? -9.595 1.900 23.183 1.00 86.88 1180 GLY A O 1
ATOM 8545 N N . GLY A 1 1181 ? -9.116 0.211 21.788 1.00 90.75 1181 GLY A N 1
ATOM 8546 C CA . GLY A 1 1181 ? -7.664 0.410 21.771 1.00 90.75 1181 GLY A CA 1
ATOM 8547 C C . GLY A 1 1181 ? -6.903 -0.302 22.892 1.00 90.75 1181 GLY A C 1
ATOM 8548 O O . GLY A 1 1181 ? -5.700 -0.077 23.029 1.00 90.75 1181 GLY A O 1
ATOM 8549 N N . ALA A 1 1182 ? -7.570 -1.154 23.681 1.00 88.00 1182 ALA A N 1
ATOM 8550 C CA . ALA A 1 1182 ? -6.941 -1.905 24.767 1.00 88.00 1182 ALA A CA 1
ATOM 8551 C C . ALA A 1 1182 ? -6.047 -3.045 24.250 1.00 88.00 1182 ALA A C 1
ATOM 8553 O O . ALA A 1 1182 ? -4.990 -3.311 24.824 1.00 88.00 1182 ALA A O 1
ATOM 8554 N N . SER A 1 1183 ? -6.438 -3.698 23.153 1.00 87.44 1183 SER A N 1
ATOM 8555 C CA . SER A 1 1183 ? -5.625 -4.703 22.470 1.00 87.44 1183 SER A CA 1
ATOM 8556 C C . SER A 1 1183 ? -5.662 -4.545 20.951 1.00 87.44 1183 SER A C 1
ATOM 8558 O O . SER A 1 1183 ? -6.609 -4.004 20.378 1.00 87.44 1183 SER A O 1
ATOM 8560 N N . TRP A 1 1184 ? -4.601 -5.021 20.295 1.00 91.81 1184 TRP A N 1
ATOM 8561 C CA . TRP A 1 1184 ? -4.373 -4.832 18.866 1.00 91.81 1184 TRP A CA 1
ATOM 8562 C C . TRP A 1 1184 ? -3.922 -6.125 18.198 1.00 91.81 1184 TRP A C 1
ATOM 8564 O O . TRP A 1 1184 ? -3.122 -6.880 18.750 1.00 91.81 1184 TRP A O 1
ATOM 8574 N N . ILE A 1 1185 ? -4.408 -6.353 16.981 1.00 90.88 1185 ILE A N 1
ATOM 8575 C CA . ILE A 1 1185 ? -4.014 -7.479 16.134 1.00 90.88 1185 ILE A CA 1
ATOM 8576 C C . ILE A 1 1185 ? -3.501 -6.919 14.813 1.00 90.88 1185 ILE A C 1
ATOM 8578 O O . ILE A 1 1185 ? -4.188 -6.109 14.195 1.00 90.88 1185 ILE A O 1
ATOM 8582 N N . ARG A 1 1186 ? -2.311 -7.346 14.375 1.00 93.62 1186 ARG A N 1
ATOM 8583 C CA . ARG A 1 1186 ? -1.799 -7.013 13.039 1.00 93.62 1186 ARG A CA 1
ATOM 8584 C C . ARG A 1 1186 ? -2.672 -7.709 11.998 1.00 93.62 1186 ARG A C 1
ATOM 8586 O O . ARG A 1 1186 ? -2.897 -8.913 12.107 1.00 93.62 1186 ARG A O 1
ATOM 8593 N N . ILE A 1 1187 ? -3.188 -6.950 11.041 1.00 94.38 1187 ILE A N 1
ATOM 8594 C CA . ILE A 1 1187 ? -4.091 -7.452 10.000 1.00 94.38 1187 ILE A CA 1
ATOM 8595 C C . ILE A 1 1187 ? -3.434 -7.529 8.623 1.00 94.38 1187 ILE A C 1
ATOM 8597 O O . ILE A 1 1187 ? -3.962 -8.213 7.754 1.00 94.38 1187 ILE A O 1
ATOM 8601 N N . ASN A 1 1188 ? -2.290 -6.869 8.428 1.00 94.50 1188 ASN A N 1
ATOM 8602 C CA . ASN A 1 1188 ? -1.407 -7.123 7.293 1.00 94.50 1188 ASN A CA 1
ATOM 8603 C C . ASN A 1 1188 ? -0.269 -8.095 7.655 1.00 94.50 1188 ASN A C 1
ATOM 8605 O O . ASN A 1 1188 ? -0.113 -8.503 8.808 1.00 94.50 1188 ASN A O 1
ATOM 8609 N N . ASP A 1 1189 ? 0.529 -8.457 6.655 1.00 92.44 1189 ASP A N 1
ATOM 8610 C CA . ASP A 1 1189 ? 1.691 -9.338 6.772 1.00 92.44 1189 ASP A CA 1
ATOM 8611 C C . ASP A 1 1189 ? 2.872 -8.774 5.973 1.00 92.44 1189 ASP A C 1
ATOM 8613 O O . ASP A 1 1189 ? 2.712 -7.806 5.234 1.00 92.44 1189 ASP A O 1
ATOM 8617 N N . ASP A 1 1190 ? 4.059 -9.361 6.119 1.00 93.19 1190 ASP A N 1
ATOM 8618 C CA . ASP A 1 1190 ? 5.307 -8.832 5.550 1.00 93.19 1190 ASP A CA 1
ATOM 8619 C C . ASP A 1 1190 ? 5.339 -8.794 4.013 1.00 93.19 1190 ASP A C 1
ATOM 8621 O O . ASP A 1 1190 ? 6.157 -8.073 3.451 1.00 93.19 1190 ASP A O 1
ATOM 8625 N N . ALA A 1 1191 ? 4.441 -9.507 3.324 1.00 93.62 1191 ALA A N 1
ATOM 8626 C CA . ALA A 1 1191 ? 4.294 -9.405 1.872 1.00 93.62 1191 ALA A CA 1
ATOM 8627 C C . ALA A 1 1191 ? 3.390 -8.229 1.441 1.00 93.62 1191 ALA A C 1
ATOM 8629 O O . ALA A 1 1191 ? 3.362 -7.881 0.265 1.00 93.62 1191 ALA A O 1
ATOM 8630 N N . HIS A 1 1192 ? 2.674 -7.612 2.387 1.00 95.50 1192 HIS A N 1
ATOM 8631 C CA . HIS A 1 1192 ? 1.617 -6.622 2.169 1.00 95.50 1192 HIS A CA 1
ATOM 8632 C C . HIS A 1 1192 ? 1.845 -5.350 3.017 1.00 95.50 1192 HIS A C 1
ATOM 8634 O O . HIS A 1 1192 ? 1.128 -5.067 3.983 1.00 95.50 1192 HIS A O 1
ATOM 8640 N N . GLN A 1 1193 ? 2.880 -4.592 2.666 1.00 96.25 1193 GLN A N 1
ATOM 8641 C CA . GLN A 1 1193 ? 3.382 -3.375 3.320 1.00 96.25 1193 GLN A CA 1
ATOM 8642 C C . GLN A 1 1193 ? 3.226 -2.098 2.459 1.00 96.25 1193 GLN A C 1
ATOM 8644 O O . GLN A 1 1193 ? 3.147 -1.005 3.017 1.00 96.25 1193 GLN A O 1
ATOM 8649 N N . TYR A 1 1194 ? 3.137 -2.238 1.131 1.00 96.75 1194 TYR A N 1
ATOM 8650 C CA . TYR A 1 1194 ? 2.755 -1.225 0.129 1.00 96.75 1194 TYR A CA 1
ATOM 8651 C C . TYR A 1 1194 ? 3.635 0.029 0.055 1.00 96.75 1194 TYR A C 1
ATOM 8653 O O . TYR A 1 1194 ? 3.163 1.116 -0.283 1.00 96.75 1194 TYR A O 1
ATOM 8661 N N . GLY A 1 1195 ? 4.917 -0.105 0.394 1.00 92.62 1195 GLY A N 1
ATOM 8662 C CA . GLY A 1 1195 ? 5.839 1.020 0.520 1.00 92.62 1195 GLY A CA 1
ATOM 8663 C C . GLY A 1 1195 ? 5.495 1.934 1.699 1.00 92.62 1195 GLY A C 1
ATOM 8664 O O . GLY A 1 1195 ? 5.930 3.077 1.723 1.00 92.62 1195 GLY A O 1
ATOM 8665 N N . GLY A 1 1196 ? 4.675 1.507 2.656 1.00 92.75 1196 GLY A N 1
ATOM 8666 C CA . GLY A 1 1196 ? 4.119 2.401 3.671 1.00 92.75 1196 GLY A CA 1
ATOM 8667 C C . GLY A 1 1196 ? 2.594 2.426 3.645 1.00 92.75 1196 GLY A C 1
ATOM 8668 O O . GLY A 1 1196 ? 1.963 2.015 2.675 1.00 92.75 1196 GLY A O 1
ATOM 8669 N N . ILE A 1 1197 ? 2.000 2.912 4.735 1.00 94.12 1197 ILE A N 1
ATOM 8670 C CA . ILE A 1 1197 ? 0.555 3.125 4.854 1.00 94.12 1197 ILE A CA 1
ATOM 8671 C C . ILE A 1 1197 ? 0.324 4.549 5.363 1.00 94.12 1197 ILE A C 1
ATOM 8673 O O . ILE A 1 1197 ? 0.720 4.869 6.489 1.00 94.12 1197 ILE A O 1
ATOM 8677 N N . ASP A 1 1198 ? -0.339 5.372 4.549 1.00 89.25 1198 ASP A N 1
ATOM 8678 C CA . ASP A 1 1198 ? -0.476 6.815 4.798 1.00 89.25 1198 ASP A CA 1
ATOM 8679 C C . ASP A 1 1198 ? -1.832 7.183 5.410 1.00 89.25 1198 ASP A C 1
ATOM 8681 O O . ASP A 1 1198 ? -1.908 7.697 6.529 1.00 89.25 1198 ASP A O 1
ATOM 8685 N N . HIS A 1 1199 ? -2.932 6.898 4.713 1.00 94.69 1199 HIS A N 1
ATOM 8686 C CA . HIS A 1 1199 ? -4.288 7.225 5.158 1.00 94.69 1199 HIS A CA 1
ATOM 8687 C C . HIS A 1 1199 ? -5.055 5.953 5.481 1.00 94.69 1199 HIS A C 1
ATOM 8689 O O . HIS A 1 1199 ? -5.037 5.028 4.681 1.00 94.69 1199 HIS A O 1
ATOM 8695 N N . VAL A 1 1200 ? -5.745 5.904 6.623 1.00 97.88 1200 VAL A N 1
ATOM 8696 C CA . VAL A 1 1200 ? -6.543 4.746 7.055 1.00 97.88 1200 VAL A CA 1
ATOM 8697 C C . VAL A 1 1200 ? -7.956 5.200 7.409 1.00 97.88 1200 VAL A C 1
ATOM 8699 O O . VAL A 1 1200 ? -8.145 6.161 8.147 1.00 97.88 1200 VAL A O 1
ATOM 8702 N N . THR A 1 1201 ? -8.971 4.491 6.923 1.00 97.50 1201 THR A N 1
ATOM 8703 C CA . THR A 1 1201 ? -10.365 4.678 7.341 1.00 97.50 1201 THR A CA 1
ATOM 8704 C C . THR A 1 1201 ? -11.095 3.335 7.365 1.00 97.50 1201 THR A C 1
ATOM 8706 O O . THR A 1 1201 ? -10.849 2.470 6.528 1.00 97.50 1201 THR A O 1
ATOM 8709 N N . GLY A 1 1202 ? -11.950 3.106 8.360 1.00 97.12 1202 GLY A N 1
ATOM 8710 C CA . GLY A 1 1202 ? -12.737 1.877 8.464 1.00 97.12 1202 GLY A CA 1
ATOM 8711 C C . GLY A 1 1202 ? -14.123 2.046 7.848 1.00 97.12 1202 GLY A C 1
ATOM 8712 O O . GLY A 1 1202 ? -14.620 3.158 7.686 1.00 97.12 1202 GLY A O 1
ATOM 8713 N N . ASP A 1 1203 ? -14.779 0.935 7.524 1.00 97.25 1203 ASP A N 1
ATOM 8714 C CA . ASP A 1 1203 ? -16.156 0.966 7.036 1.00 97.25 1203 ASP A CA 1
ATOM 8715 C C . ASP A 1 1203 ? -17.157 0.911 8.202 1.00 97.25 1203 ASP A C 1
ATOM 8717 O O . ASP A 1 1203 ? -17.181 -0.038 8.987 1.00 97.25 1203 ASP A O 1
ATOM 8721 N N . MET A 1 1204 ? -18.032 1.910 8.318 1.00 95.38 1204 MET A N 1
ATOM 8722 C CA . MET A 1 1204 ? -19.116 1.925 9.313 1.00 95.38 1204 MET A CA 1
ATOM 8723 C C . MET A 1 1204 ? -20.308 1.022 8.938 1.00 95.38 1204 MET A C 1
ATOM 8725 O O . MET A 1 1204 ? -21.160 0.708 9.777 1.00 95.38 1204 MET A O 1
ATOM 8729 N N . ARG A 1 1205 ? -20.370 0.561 7.688 1.00 94.75 1205 ARG A N 1
ATOM 8730 C CA . ARG A 1 1205 ? -21.414 -0.318 7.146 1.00 94.75 1205 ARG A CA 1
ATOM 8731 C C . ARG A 1 1205 ? -21.074 -1.780 7.402 1.00 94.75 1205 ARG A C 1
ATOM 8733 O O . ARG A 1 1205 ? -21.951 -2.528 7.848 1.00 94.75 1205 ARG A O 1
ATOM 8740 N N . THR A 1 1206 ? -19.804 -2.145 7.227 1.00 93.81 1206 THR A N 1
ATOM 8741 C CA . THR A 1 1206 ? -19.319 -3.533 7.225 1.00 93.81 1206 THR A CA 1
ATOM 8742 C C . THR A 1 1206 ? -18.227 -3.737 8.273 1.00 93.81 1206 THR A C 1
ATOM 8744 O O . THR A 1 1206 ? -17.179 -3.101 8.221 1.00 93.81 1206 THR A O 1
ATOM 8747 N N . PHE A 1 1207 ? -18.460 -4.633 9.238 1.00 92.88 1207 PHE A N 1
ATOM 8748 C CA . PHE A 1 1207 ? -17.464 -4.946 10.268 1.00 92.88 1207 PHE A CA 1
ATOM 8749 C C . PHE A 1 1207 ? -16.186 -5.520 9.649 1.00 92.88 1207 PHE A C 1
ATOM 8751 O O . PHE A 1 1207 ? -16.240 -6.287 8.694 1.00 92.88 1207 PHE A O 1
ATOM 8758 N N . GLY A 1 1208 ? -15.035 -5.132 10.199 1.00 91.81 1208 GLY A N 1
ATOM 8759 C CA . GLY A 1 1208 ? -13.731 -5.619 9.761 1.00 91.81 1208 GLY A CA 1
ATOM 8760 C C . GLY A 1 1208 ? -13.229 -5.021 8.444 1.00 91.81 1208 GLY A C 1
ATOM 8761 O O . GLY A 1 1208 ? -12.040 -5.149 8.171 1.00 91.81 1208 GLY A O 1
ATOM 8762 N N . THR A 1 1209 ? -14.056 -4.338 7.651 1.00 96.50 1209 THR A N 1
ATOM 8763 C CA . THR A 1 1209 ? -13.588 -3.699 6.416 1.00 96.50 1209 THR A CA 1
ATOM 8764 C C . THR A 1 1209 ? -12.780 -2.438 6.720 1.00 96.50 1209 THR A C 1
ATOM 8766 O O . THR A 1 1209 ? -13.208 -1.576 7.493 1.00 96.50 1209 THR A O 1
ATOM 8769 N N . VAL A 1 1210 ? -11.611 -2.337 6.092 1.00 97.88 1210 VAL A N 1
ATOM 8770 C CA . VAL A 1 1210 ? -10.696 -1.196 6.177 1.00 97.88 1210 VAL A CA 1
ATOM 8771 C C . VAL A 1 1210 ? -10.280 -0.759 4.780 1.00 97.88 1210 VAL A C 1
ATOM 8773 O O . VAL A 1 1210 ? -10.058 -1.597 3.907 1.00 97.88 1210 VAL A O 1
ATOM 8776 N N . TYR A 1 1211 ? -10.156 0.550 4.602 1.00 98.56 1211 TYR A N 1
ATOM 8777 C CA . TYR A 1 1211 ? -9.616 1.216 3.427 1.00 98.56 1211 TYR A CA 1
ATOM 8778 C C . TYR A 1 1211 ? -8.347 1.951 3.838 1.00 98.56 1211 TYR A C 1
ATOM 8780 O O . TYR A 1 1211 ? -8.320 2.611 4.880 1.00 98.56 1211 TYR A O 1
ATOM 8788 N N . PHE A 1 1212 ? -7.298 1.860 3.036 1.00 98.31 1212 PHE A N 1
ATOM 8789 C CA . PHE A 1 1212 ? -6.072 2.596 3.293 1.00 98.31 1212 PHE A CA 1
ATOM 8790 C C . PHE A 1 1212 ? -5.310 2.899 2.010 1.00 98.31 1212 PHE A C 1
ATOM 8792 O O . PHE A 1 1212 ? -5.569 2.281 0.987 1.00 98.31 1212 PHE A O 1
ATOM 8799 N N . SER A 1 1213 ? -4.388 3.854 2.039 1.00 97.19 1213 SER A N 1
ATOM 8800 C CA . SER A 1 1213 ? -3.507 4.137 0.903 1.00 97.19 1213 SER A CA 1
ATOM 8801 C C . SER A 1 1213 ? -2.093 3.630 1.145 1.00 97.19 1213 SER A C 1
ATOM 8803 O O . SER A 1 1213 ? -1.584 3.739 2.263 1.00 97.19 1213 SER A O 1
ATOM 8805 N N . GLY A 1 1214 ? -1.474 3.103 0.089 1.00 95.25 1214 GLY A N 1
ATOM 8806 C CA . GLY A 1 1214 ? -0.040 2.817 0.054 1.00 95.25 1214 GLY A CA 1
ATOM 8807 C C . GLY A 1 1214 ? 0.748 3.960 -0.589 1.00 95.25 1214 GLY A C 1
ATOM 8808 O O . GLY A 1 1214 ? 0.171 4.786 -1.302 1.00 95.25 1214 GLY A O 1
ATOM 8809 N N . SER A 1 1215 ? 2.065 3.982 -0.393 1.00 92.75 1215 SER A N 1
ATOM 8810 C CA . SER A 1 1215 ? 2.951 5.012 -0.956 1.00 92.75 1215 SER A CA 1
ATOM 8811 C C . SER A 1 1215 ? 3.049 4.873 -2.478 1.00 92.75 1215 SER A C 1
ATOM 8813 O O . SER A 1 1215 ? 3.834 4.071 -2.978 1.00 92.75 1215 SER A O 1
ATOM 8815 N N . GLY A 1 1216 ? 2.227 5.618 -3.223 1.00 93.19 1216 GLY A N 1
ATOM 8816 C CA . GLY A 1 1216 ? 2.138 5.494 -4.684 1.00 93.19 1216 GLY A CA 1
ATOM 8817 C C . GLY A 1 1216 ? 1.488 4.190 -5.156 1.00 93.19 1216 GLY A C 1
ATOM 8818 O O . GLY A 1 1216 ? 1.651 3.819 -6.305 1.00 93.19 1216 GLY A O 1
ATOM 8819 N N . ARG A 1 1217 ? 0.771 3.464 -4.286 1.00 97.19 1217 ARG A N 1
ATOM 8820 C CA . ARG A 1 1217 ? 0.093 2.186 -4.609 1.00 97.19 1217 ARG A CA 1
ATOM 8821 C C . ARG A 1 1217 ? -1.430 2.302 -4.650 1.00 97.19 1217 ARG A C 1
ATOM 8823 O O . ARG A 1 1217 ? -2.152 1.315 -4.496 1.00 97.19 1217 ARG A O 1
ATOM 8830 N N . GLY A 1 1218 ? -1.918 3.528 -4.826 1.00 97.38 1218 GLY A N 1
ATOM 8831 C CA . GLY A 1 1218 ? -3.332 3.854 -4.813 1.00 97.38 1218 GLY A CA 1
ATOM 8832 C C . GLY A 1 1218 ? -4.011 3.521 -3.489 1.00 97.38 1218 GLY A C 1
ATOM 8833 O O . GLY A 1 1218 ? -3.425 3.604 -2.406 1.00 97.38 1218 GLY A O 1
ATOM 8834 N N . ILE A 1 1219 ? -5.291 3.169 -3.585 1.00 98.56 1219 ILE A N 1
ATOM 8835 C CA . ILE A 1 1219 ? -6.119 2.810 -2.437 1.00 98.56 1219 ILE A CA 1
ATOM 8836 C C . ILE A 1 1219 ? -6.239 1.294 -2.390 1.00 98.56 1219 ILE A C 1
ATOM 8838 O O . ILE A 1 1219 ? -6.528 0.651 -3.397 1.00 98.56 1219 ILE A O 1
ATOM 8842 N N . LEU A 1 1220 ? -6.074 0.740 -1.202 1.00 98.25 1220 LEU A N 1
ATOM 8843 C CA . LEU A 1 1220 ? -6.273 -0.654 -0.872 1.00 98.25 1220 LEU A CA 1
ATOM 8844 C C . LEU A 1 1220 ? -7.459 -0.806 0.067 1.00 98.25 1220 LEU A C 1
ATOM 8846 O O . LEU A 1 1220 ? -7.782 0.075 0.865 1.00 98.25 1220 LEU A O 1
ATOM 8850 N N . TRP A 1 1221 ? -8.104 -1.956 -0.011 1.00 97.50 1221 TRP A N 1
ATOM 8851 C CA . TRP A 1 1221 ? -9.135 -2.345 0.925 1.00 97.50 1221 TRP A CA 1
ATOM 8852 C C . TRP A 1 1221 ? -8.990 -3.811 1.288 1.00 97.50 1221 TRP A C 1
ATOM 8854 O O . TRP A 1 1221 ? -8.529 -4.635 0.497 1.00 97.50 1221 TRP A O 1
ATOM 8864 N N . GLY A 1 1222 ? -9.369 -4.128 2.517 1.00 95.12 1222 GLY A N 1
ATOM 8865 C CA . GLY A 1 1222 ? -9.365 -5.487 3.019 1.00 95.12 1222 GLY A CA 1
ATOM 8866 C C . GLY A 1 1222 ? -10.563 -5.720 3.917 1.00 95.12 1222 GLY A C 1
ATOM 8867 O O . GLY A 1 1222 ? -11.007 -4.822 4.632 1.00 95.12 1222 GLY A O 1
ATOM 8868 N N . THR A 1 1223 ? -11.088 -6.937 3.879 1.00 88.88 1223 THR A N 1
ATOM 8869 C CA . THR A 1 1223 ? -12.200 -7.366 4.725 1.00 88.88 1223 THR A CA 1
ATOM 8870 C C . THR A 1 1223 ? -11.834 -8.652 5.458 1.00 88.88 1223 THR A C 1
ATOM 8872 O O . THR A 1 1223 ? -11.029 -9.448 4.973 1.00 88.88 1223 THR A O 1
ATOM 8875 N N . SER A 1 1224 ? -12.421 -8.838 6.636 1.00 76.12 1224 SER A N 1
ATOM 8876 C CA . SER A 1 1224 ? -12.291 -10.042 7.456 1.00 76.12 1224 SER A CA 1
ATOM 8877 C C . SER A 1 1224 ? -13.656 -10.704 7.533 1.00 76.12 1224 SER A C 1
ATOM 8879 O O . SER A 1 1224 ? -14.625 -10.052 7.911 1.00 76.12 1224 SER A O 1
ATOM 8881 N N . ALA A 1 1225 ? -13.729 -12.000 7.222 1.00 54.19 1225 ALA A N 1
ATOM 8882 C CA . ALA A 1 1225 ? -14.946 -12.794 7.413 1.00 54.19 1225 ALA A CA 1
ATOM 8883 C C . ALA A 1 1225 ? -15.266 -13.063 8.901 1.00 54.19 1225 ALA A C 1
ATOM 8885 O O . ALA A 1 1225 ? -16.369 -13.510 9.212 1.00 54.19 1225 ALA A O 1
ATOM 8886 N N . ASN A 1 1226 ? -14.299 -12.789 9.790 1.00 50.06 1226 ASN A N 1
ATOM 8887 C CA . ASN A 1 1226 ? -14.363 -12.999 11.240 1.00 50.06 1226 ASN A CA 1
ATOM 8888 C C . ASN A 1 1226 ? -14.637 -11.711 12.005 1.00 50.06 1226 ASN A C 1
ATOM 8890 O O . ASN A 1 1226 ? -13.848 -10.743 11.806 1.00 50.06 1226 ASN A O 1
#

Organism: NCBI:txid410659

pLDDT: mean 86.48, std 14.31, range [22.7, 98.81]

InterPro domains:
  IPR003599 Immunoglobulin domain subtype [SM00409] (28-96)
  IPR007110 Immunoglobulin-like domain [PS50835] (20-100)
  IPR013783 Immunoglobulin-like fold [G3DSA:2.60.40.10] (24-97)
  IPR015943 WD40/YVTN repeat-like-containing domain superfamily [G3DSA:2.130.10.10] (479-1221)
  IPR015943 WD40/YVTN repeat-like-containing domain superfamily [G3DSA:2.130.10.10] (489-915)
  IPR036179 Immunoglobulin-like domain superfamily [SSF48726] (26-93)
  IPR052025 Xyloglucan-specific glycosyl hydrolase [PTHR43739] (476-1223)

Foldseek 3Di:
DDDDDPDPPVVVVVPPQADPVVQQPADAAEAEEAQQAKDKFADDDHPQKWKWKDFQNHTDPPPTDRMDMDGRDDPVRFGWMWMWIDHPHGIDIYTRYTYDYDPDDAKAWFKKKKKAWAALDPLAWKKKKWKWFFAWDKKKKWKFFPCCVVVVFPWTQQWKKKWKAWPVPGTPDIWGADQPPPVSVLLCVQQVHDDDDNPGRIDMDIGTDYDNVRGMTMMMIIIHHPVSDIGMIMIMIGDSDPDSDPRTHIFKMKIKHKAFPDSRWIKMKIFIDDDFWFKKKKWKAFPVCVVVVRPFTQQWKKKWKWFDDDPDDTHTDDIWGAPQQDPVSQVQCVQQPHDGDDNPGRITMDIDIGDGGIMMITIAHDVRDIGMIMIMMGTRDDDDDDDDDDQAAAWDKDADAQEAAEAFDFDDCSRVVIFTHDPPHGFDWDKDKVVGGRDTHHDAFKDKMKIWTDGPCVNRYDIDIDIHIHGYHHDQFAKDKDFLDQFFAFFFLAKDDQLAAPQWIWTFGLQFAIWIGHPPDPATAGQCLLAQASQFRGFLAKEAQNVARQWIWTWGGAQQDPPGDAIWIWIGNGSRNDTDIATDPHHGHSNDQLSLQDHQKYAFNQQRLWIWGWGQQAAIWIGNRNRNDTDAAPATRDWAWAARDPPDTGTGHWRYKAQDNVCDHHPDGRQKMKIATFDALPPPHFAGIWIFRHDDDSDTHIDGQPPDDGCVPPPQRKGFRYWDAEQQRKIKTKIFSGSDLDDTQAIWIWIFDADPVNSYGDIDTQDDDAPPPFDNSQHAWAAKEYQRVQPFWIKTWGHNRCPDQEIWIWITRHVNPDIATQQGADAPPDPPPVHPAHAAEAPVQNCQQDHHRHHGSAHRFSYWYAHNVANQWIWTIHRRAIWIWNGRCCCPPPNPNVHHTYIYRRSGNHFQWAWQDWDAQQDDQFGIWTFTPQQGTDRDNDSHTNDPLHGADAQRAGWNEKEAQNQQRQWIKTAGFCPVPGDDRIWIGNGNRSDIDRQLDDPPQDDGFHAAKEAFNHRQKIWGQTPGDQFIWMDRPNRNDIDGAPAAGGRFHKYYANADGQKIWTAALAFQWIWITNNNRRYIHTQDGDHAHDDPPWQTWDKDHDNLDQQFIKIFNTGPAFFIWTFPDDSVRTDTDGDPQGGGFREKAWEAADVPDPDTKIWTQGDGDHDGAIWIDRDNPPDIRHNDDSSRSQSHWHYKYYHHNAPQWIWTDHRSNHIMIIHGPD

Radius of gyration: 46.33 Å; chains: 1; bounding box: 103×99×124 Å

Secondary structure (DSSP, 8-state):
------SSSSSSSSSTTS-GGGGGGSPPEEEEE-TT--EEEE----TT-EEEEEETTEE-TT--SSEEEE-S--GGG-EEEEEEEEETTEEEEEEEEEEEE------EEEEEEEEEEE-SSGGGSEEEEEEEESS-EEEEEEEE-GGGGGGT-SSB-SSEEEEEEETTTEEEEEES--TT-HHHHHHHHHHTPPPPPTT---EEEEEEES-TTSSEEEEEEEEEESSS--EEEEEEEEESS----TT-EEEEEEEEEEE-SGGGSEEEEEEEESSS-EEEEEEEESGGGGGGT--SB-SSEEEEEEEE-TTSPPEEEEEES--TT-HHHHHHHHHHTPPPPPTT---EEEEEEE-SEEEEEEEEEGGG--EEEEEEEEE------PPP---PBPPEEE-PPPPPEETTPBP-TTT---EEEETTEEPPEEEEEESPTT-B--S-EEEEEEEEEEES-TTTB--EEEEEEEEEEPPPP--EEEE-S--B-S---EEEE-SSSTT-EEEE-SSS-EEEE-TT-SSPEES-TT-S-GGGSSEEEEEE-TT-TT-EEEEE-S--STTS---EEEEESSTTSS-EEEE-SS---TTSTTTTSB--EEE-SS-TT-EEEE-SSS-EEEESSTTS--PBPSS-----EEE-STT-EEE--EEEEEE-GGGS-TTS--S-EEEEES-TTSTT----EEEESS-SSTT---EEPTT----TTSSS--EEEEEEE-TTS-EEEEEESS-SSS---BEEEEEEEE-TTSS-EEEEEEPPPP-SSS-TT-BEEEEEEE-SSSTT-EEEEEES--SSSSS-EEEESSTTSS-EE-S----TT-S----SS--EEE-TT-GGG-STT-----S----EEEETTEEEEEEEEETTEEEEES-GGGGSTT-TT-PPPEEE---TT-B---EEEEE--SSSS-SEEEEETTT--EEES-TTS--TT-S--SS-SEEEEEEE-TTSTT-EEEEEE-TTS-S-SEEEESSSSSS-EE-SS--TT-SSB-SEEEE-TTSS-EEEE-SSSSS-EEESSSSSS-EE-BSS-TT-EEEE-SSSTT-EEEEETTTTEEEEESSSSSB-EEEE-------TTSPPP-EEE-TTSTT-EEEE-BTTS--EEEE-SBTTB--EEEPTT-SEEEEEEEEPPPTT--SPEEEEEEEETTEEEEEEESSTTSS-EE-S-TT--TT-EEEEEE-SSSTT-EEEEETTS-EEEEE---

Sequence (1226 aa):
MRLSHAYLAIALSWLALWCPSLWAQLPASAVNVAEGGTAAFHVPEAQGTTYQWQHDGVAIAGATDATLFIAKVSSANQGTYSCTATSASGTTTTVVGSLSIGTGNPGYLVGLSSRAFVGSTANDNLIVGFFAAGQPKPYLIRGVGPTLASFGITDPLDAPFLTLFSTTSGVLAANGGWQGDARLQAAFNATGDFPLPATSADTAMLESLGDIRGGSAGYTAQVSTSSGSPGVAIAEIYDDAPSLAPGQRLIAVSSRALVKSGDGILIDGFVVTGHNAMTVLIRAVGPTLAKYGVTGVLQQPVLTLFQINGSQPATEIGSNSGWNGDATLASVFRLVGEFDLPSDSADAALLITLPPGLYTAQVSGANGTSGVALAEVYEVSSGTTTKPTSDKTTPTITWATPSNVTLGTALSATQLNATASYGGVNVPGTFSYTPDAGTVMNTMGPQMLSVTFTPTDATHFNPAYATVSATVVRGTPSYSFRNVKILAGGYIPGVYFHPTEPNLMYARTDIGGIYRWGPKDSHWVPLLDWLTDGFFNGGDAIGLDPTNPNKLYVAVGLYSNSWAGNGEMLISNDQGATFKTVPLNFKNGSNNPGRGMGERIAVDPNMPSIVYFGTRQDGLRVSTDSGNTWPQATGLKVVTSVSIGGGQYMPMGVVSVLPIKASGSSGAATPVVYAAVAGTGLNGNSQALYVTTNGGSTTSTWTAVAGQPSFASAPKPMSPMQAKLGPNGSLYILYGDGAGSDGDTVGQLWKFTPDSSWTSGTWTQIVLPVNVGGPPDQQGFGSVAVDPSHPGTIMVGTLNQYWPTGDVVYRSTDDGVTWRDVSSVKAPGNSSSMSPNLATHDNTNAPYVGAPGTVSTGNWITGLAIDPFNPDHAMYSFGGGLWITHDLTKADPSASSLGIVDWKFEDEGIEETAVNVLLAPPSGSTILLSGIGDVYGFAHTDLTVSPAQGNYKVSQAMPTSMDFQQNMPTTVLRASDGTYGATPLGVISTDGGFTWAGFATMPTGTTTGGGSIAIAADGSSIVWATQDTSSVWYSKDGGKTWTASTGIQAQSQIVADRAKAGVFYGYSGRTGTLTMSTDGGVTFSTIQTGLPIAVPFTPAPTLYSLPDAQGHLWLTAGGNADGLYTNTGSAASPQLTQIAGVQKSTSLGYGKAAPGSSQLTLFIAGTIGTQWGLFRSTDGGASWIRINDDAHQYGGIDHVTGDMRTFGTVYFSGSGRGILWGTSAN